Protein AF-A0A7S4FAI7-F1 (afdb_monomer_lite)

Radius of gyration: 34.38 Å; chains: 1; bounding box: 90×103×101 Å

Sequence (778 aa):
MAWSRPTSLMLVHSGLCLRLMHLLFAGSFASSPSSAWGSWNLPSDGSDRTHSSFCEAVKAGSNGIAWLDEPNRLRWEKTRCLQLPLWAKWRGGRARVFHHPCNLAEDPTAVDAVIGQALRWTFEYFLGRPEWALRKTCDPTAPDNLEEADTSSAALVVGGGRRFGSPDWPAAANRSGPSSSRWLLNQTQMLAIEAAPLLLFGVSCADFIGEPGSSGKGRPSRASMHNHFGFRVLAHPTSIIGIREPEAAMKLRRSVMDVNRRNRVRHQPCPTTLLGLLRPEFTSDALRDSAKRVLSLDVSFHPGLTKLGDSVQVVHIMSALADWCTRAYRTGWTIHLTTTEPWLVIQQARATSPFLDYLSHLPKQPFTYEVFQFPSAAKTGEDLLEYYRTRVTVAASTRVHGIMIPFGLQVAVIALVADSELDSFARHGLNGTLGVVRLDSLWRNKNEAGNSTFADRLWGALCSIDQDRGKVLRHIQTVQGTLMRSTANTMAQLRSTIWDKLTTLQVRRELKEQQPNSSRLEAFLNLHMGKTIYVVGSGSTAGYIAPNYFDGELTIGVNQVCNRFSNLTYLLRKDAFSTASFREVLKQCGPSTRHFVSRGARGFINNDNGKYVLAHHRQATNIIVYEHSICSSMYGDRMFHELPPLPDATHIPRLVTTSSTITTAIHLAAIMGAARIILVGHDLFSLDDQDNFPGYHTAATLRTHGHRNETHNRRRYRRWLTRDVVSLDSIHLRSLLKLRYPHLHINSLSPFIGLGLEGHHVERVPSTAVRRTAKSRW

Organism: Chrysotila carterae (NCBI:txid13221)

Secondary structure (DSSP, 8-state):
----------------------------------------PPPS--TTHHHHHHHHHHHTT-----EE-STT-EE----SS----TT---SSSPPEEEEE-S---SS--HHHHHHHHHHHHHHHHHH---EEEE--TTS---HHHHHHHHHH-SEEEEESSSEEPPTT--GGGGGG---TTEES--HHHHHT--SS-EEEEEE--GGGGSSTTS-TTT---HHHHHHSSHHHHTTSTT-EEEESSHHHHHHHHHH--SHHHHTTEEE---GGGGHHHH-GGG---TTT-TT--EEEEE----S---SS-SHHHHHHHHHHHHHHHHHHHHTTPEEEEEE-S-HHHHHHS----HHHHHHHTSSS--S-EEEEE--SSHHHHHHHHHHHHHH-SEEEESSHHHHHHHHHTT-EEEEEE-SHHHHHHHHHHSTTTSEEEETHHHHH-TTT-STHHHHHHHHHHHHHHHHTHHHHHHHHHHHHHHHHHHHHHHHHHHHHHHHHHHHHHHHHHHHHHHS-GGGSGGGGTTTTTT-EEEEE--BGGGGGS-TTTTTTS-EEEETTGGGT----SEEEES---SHHHHHHHHHHS-TT-EEEEESSGGG-SS-HHHHHHHHH-TT-TTEEEEEEE--GGGGSS----SPPPPP-SS---EEE--SSHHHHHHHHHHHTT-SEEEEES--SSEETTBSB-TTS--HHHHHTTS-S-HHHHHHHHHHHHHSHHHHHHHHHHHHHHHHH-TT-EEEEPPSSSSTTGGG--EE----TTHHHHTTS--

pLDDT: mean 72.51, std 22.55, range [23.36, 98.75]

Structure (mmCIF, N/CA/C/O backbone):
data_AF-A0A7S4FAI7-F1
#
_entry.id   AF-A0A7S4FAI7-F1
#
loop_
_atom_site.group_PDB
_atom_site.id
_atom_site.type_symbol
_atom_site.label_atom_id
_atom_site.label_alt_id
_atom_site.label_comp_id
_atom_site.label_asym_id
_atom_site.label_entity_id
_atom_site.label_seq_id
_atom_site.pdbx_PDB_ins_code
_atom_site.Cartn_x
_atom_site.Cartn_y
_atom_site.Cartn_z
_atom_site.occupancy
_atom_site.B_iso_or_equiv
_atom_site.auth_seq_id
_atom_site.auth_comp_id
_atom_site.auth_asym_id
_atom_site.auth_atom_id
_atom_site.pdbx_PDB_model_num
ATOM 1 N N . MET A 1 1 ? 1.108 -69.710 -4.862 1.00 33.22 1 MET A N 1
ATOM 2 C CA . MET A 1 1 ? 1.054 -68.414 -4.152 1.00 33.22 1 MET A CA 1
ATOM 3 C C . MET A 1 1 ? 0.850 -67.327 -5.189 1.00 33.22 1 MET A C 1
ATOM 5 O O . MET A 1 1 ? 1.501 -67.368 -6.222 1.00 33.22 1 MET A O 1
ATOM 9 N N . ALA A 1 2 ? -0.163 -66.497 -4.963 1.00 29.64 2 ALA A N 1
ATOM 10 C CA . ALA A 1 2 ? -0.776 -65.587 -5.924 1.00 29.64 2 ALA A CA 1
ATOM 11 C C . ALA A 1 2 ? 0.191 -64.535 -6.492 1.00 29.64 2 ALA A C 1
ATOM 13 O O . ALA A 1 2 ? 1.153 -64.186 -5.824 1.00 29.64 2 ALA A O 1
ATOM 14 N N . TRP A 1 3 ? -0.118 -64.017 -7.684 1.00 30.00 3 TRP A N 1
ATOM 15 C CA . TRP A 1 3 ? -0.363 -62.590 -7.945 1.00 30.00 3 TRP A CA 1
ATOM 16 C C . TRP A 1 3 ? -1.135 -62.484 -9.273 1.00 30.00 3 TRP A C 1
ATOM 18 O O . TRP A 1 3 ? -0.675 -62.909 -10.331 1.00 30.00 3 TRP A O 1
ATOM 28 N N . SER A 1 4 ? -2.363 -61.983 -9.184 1.00 29.06 4 SER A N 1
ATOM 29 C CA . SER A 1 4 ? -3.354 -61.856 -10.254 1.00 29.06 4 SER A CA 1
ATOM 30 C C . SER A 1 4 ? -3.384 -60.431 -10.827 1.00 29.06 4 SER A C 1
ATOM 32 O O . SER A 1 4 ? -3.368 -59.461 -10.074 1.00 29.06 4 SER A O 1
ATOM 34 N N . ARG A 1 5 ? -3.493 -60.308 -12.159 1.00 32.06 5 ARG A N 1
ATOM 35 C CA . ARG A 1 5 ? -4.075 -59.140 -12.880 1.00 32.06 5 ARG A CA 1
ATOM 36 C C . ARG A 1 5 ? -5.634 -59.191 -12.775 1.00 32.06 5 ARG A C 1
ATOM 38 O O . ARG A 1 5 ? -6.087 -60.149 -12.148 1.00 32.06 5 ARG A O 1
ATOM 45 N N . PRO A 1 6 ? -6.497 -58.373 -13.453 1.00 49.50 6 PRO A N 1
ATOM 46 C CA . PRO A 1 6 ? -6.372 -57.132 -14.268 1.00 49.50 6 PRO A CA 1
ATOM 47 C C . PRO A 1 6 ? -7.527 -56.089 -14.016 1.00 49.50 6 PRO A C 1
ATOM 49 O O . PRO A 1 6 ? -8.256 -56.204 -13.040 1.00 49.50 6 PRO A O 1
ATOM 52 N N . THR A 1 7 ? -7.738 -55.159 -14.978 1.00 28.09 7 THR A N 1
ATOM 53 C CA . THR A 1 7 ? -8.923 -54.308 -15.341 1.00 28.09 7 THR A CA 1
ATOM 54 C C . THR A 1 7 ? -8.862 -52.824 -14.938 1.00 28.09 7 THR A C 1
ATOM 56 O O . THR A 1 7 ? -8.630 -52.478 -13.791 1.00 28.09 7 THR A O 1
ATOM 59 N N . SER A 1 8 ? -8.952 -51.860 -15.867 1.00 24.09 8 SER A N 1
ATOM 60 C CA . SER A 1 8 ? -10.126 -51.531 -16.709 1.00 24.09 8 SER A CA 1
ATOM 61 C C . SER A 1 8 ? -9.670 -50.907 -18.046 1.00 24.09 8 SER A C 1
ATOM 63 O O . SER A 1 8 ? -8.792 -50.053 -18.048 1.00 24.09 8 SER A O 1
ATOM 65 N N . LEU A 1 9 ? -9.998 -51.481 -19.206 1.00 24.33 9 LEU A N 1
ATOM 66 C CA . LEU A 1 9 ? -11.193 -51.290 -20.050 1.00 24.33 9 LEU A CA 1
ATOM 67 C C . LEU A 1 9 ? -11.380 -49.870 -20.624 1.00 24.33 9 LEU A C 1
ATOM 69 O O . LEU A 1 9 ? -11.569 -48.890 -19.913 1.00 24.33 9 LEU A O 1
ATOM 73 N N . MET A 1 10 ? -11.336 -49.825 -21.954 1.00 24.75 10 MET A N 1
ATOM 74 C CA . MET A 1 10 ? -11.432 -48.683 -22.856 1.00 24.75 10 MET A CA 1
ATOM 75 C C . MET A 1 10 ? -12.804 -48.743 -23.546 1.00 24.75 10 MET A C 1
ATOM 77 O O . MET A 1 10 ? -13.162 -49.814 -24.029 1.00 24.75 10 MET A O 1
ATOM 81 N N . LEU A 1 11 ? -13.553 -47.633 -23.626 1.00 23.36 11 LEU A N 1
ATOM 82 C CA . LEU A 1 11 ? -14.638 -47.445 -24.607 1.00 23.36 11 LEU A CA 1
ATOM 83 C C . LEU A 1 11 ? -15.013 -45.954 -24.780 1.00 23.36 11 LEU A C 1
ATOM 85 O O . LEU A 1 11 ? -15.642 -45.336 -23.931 1.00 23.36 11 LEU A O 1
ATOM 89 N N . VAL A 1 12 ? -14.521 -45.402 -25.893 1.00 25.98 12 VAL A N 1
ATOM 90 C CA . VAL A 1 12 ? -15.128 -44.485 -26.884 1.00 25.98 12 VAL A CA 1
ATOM 91 C C . VAL A 1 12 ? -16.394 -43.696 -26.492 1.00 25.98 12 VAL A C 1
ATOM 93 O O . VAL A 1 12 ? -17.447 -44.297 -26.322 1.00 25.98 12 VAL A O 1
ATOM 96 N N . HIS A 1 13 ? -16.344 -42.357 -26.600 1.00 23.56 13 HIS A N 1
ATOM 97 C CA . HIS A 1 13 ? -17.284 -41.592 -27.445 1.00 23.56 13 HIS A CA 1
ATOM 98 C C . HIS A 1 13 ? -16.721 -40.223 -27.871 1.00 23.56 13 HIS A C 1
ATOM 100 O O . HIS A 1 13 ? -16.306 -39.390 -27.071 1.00 23.56 13 HIS A O 1
ATOM 106 N N . SER A 1 14 ? -16.700 -40.050 -29.188 1.00 28.97 14 SER A N 1
ATOM 107 C CA . SER A 1 14 ? -16.484 -38.848 -29.992 1.00 28.97 14 SER A CA 1
ATOM 108 C C . SER A 1 14 ? -17.547 -37.767 -29.770 1.00 28.97 14 SER A C 1
ATOM 110 O O . SER A 1 14 ? -18.705 -38.106 -29.545 1.00 28.97 14 SER A O 1
ATOM 112 N N . GLY A 1 15 ? -17.214 -36.489 -30.004 1.00 25.98 15 GLY A N 1
ATOM 113 C CA . GLY A 1 15 ? -18.238 -35.494 -30.358 1.00 25.98 15 GLY A CA 1
ATOM 114 C C . GLY A 1 15 ? -17.909 -34.031 -30.058 1.00 25.98 15 GLY A C 1
ATOM 115 O O . GLY A 1 15 ? -17.971 -33.604 -28.916 1.00 25.98 15 GLY A O 1
ATOM 116 N N . LEU A 1 16 ? -17.605 -33.285 -31.126 1.00 26.55 16 LEU A N 1
ATOM 117 C CA . LEU A 1 16 ? -17.920 -31.869 -31.385 1.00 26.55 16 LEU A CA 1
ATOM 118 C C . LEU A 1 16 ? -18.066 -30.887 -30.199 1.00 26.55 16 LEU A C 1
ATOM 120 O O . LEU A 1 16 ? -19.083 -30.864 -29.517 1.00 26.55 16 LEU A O 1
ATOM 124 N N . CYS A 1 17 ? -17.166 -29.901 -30.134 1.00 24.33 17 CYS A N 1
ATOM 125 C CA . CYS A 1 17 ? -17.483 -28.570 -29.599 1.00 24.33 17 CYS A CA 1
ATOM 126 C C . CYS A 1 17 ? -16.807 -27.489 -30.456 1.00 24.33 17 CYS A C 1
ATOM 128 O O . CYS A 1 17 ? -15.778 -26.914 -30.111 1.00 24.33 17 CYS A O 1
ATOM 130 N N . LEU A 1 18 ? -17.397 -27.247 -31.626 1.00 26.36 18 LEU A N 1
ATOM 131 C CA . LEU A 1 18 ? -17.159 -26.090 -32.484 1.00 26.36 18 LEU A CA 1
ATOM 132 C C . LEU A 1 18 ? -18.527 -25.692 -33.053 1.00 26.36 18 LEU A C 1
ATOM 134 O O . LEU A 1 18 ? -19.205 -26.541 -33.623 1.00 26.36 18 LEU A O 1
ATOM 138 N N . ARG A 1 19 ? -18.869 -24.401 -32.925 1.00 26.05 19 ARG A N 1
ATOM 139 C CA . ARG A 1 19 ? -20.108 -23.696 -33.343 1.00 26.05 19 ARG A CA 1
ATOM 140 C C . ARG A 1 19 ? -21.208 -23.574 -32.282 1.00 26.05 19 ARG A C 1
ATOM 142 O O . ARG A 1 19 ? -22.053 -24.445 -32.152 1.00 26.05 19 ARG A O 1
ATOM 149 N N . LEU A 1 20 ? -21.237 -22.412 -31.624 1.00 25.42 20 LEU A N 1
ATOM 150 C CA . LEU A 1 20 ? -22.402 -21.509 -31.570 1.00 25.42 20 LEU A CA 1
ATOM 151 C C . LEU A 1 20 ? -22.013 -20.224 -30.812 1.00 25.42 20 LEU A C 1
ATOM 153 O O . LEU A 1 20 ? -22.375 -19.995 -29.664 1.00 25.42 20 LEU A O 1
ATOM 157 N N . MET A 1 21 ? -21.224 -19.380 -31.480 1.00 26.05 21 MET A N 1
ATOM 158 C CA . MET A 1 21 ? -21.263 -17.932 -31.275 1.00 26.05 21 MET A CA 1
ATOM 159 C C . MET A 1 21 ? -21.919 -17.332 -32.520 1.00 26.05 21 MET A C 1
ATOM 161 O O . MET A 1 21 ? -21.579 -17.751 -33.623 1.00 26.05 21 MET A O 1
ATOM 165 N N . HIS A 1 22 ? -22.804 -16.357 -32.302 1.00 27.03 22 HIS A N 1
ATOM 166 C CA . HIS A 1 22 ? -23.763 -15.723 -33.222 1.00 27.03 22 HIS A CA 1
ATOM 167 C C . HIS A 1 22 ? -25.172 -16.324 -33.216 1.00 27.03 22 HIS A C 1
ATOM 169 O O . HIS A 1 22 ? -25.471 -17.236 -33.978 1.00 27.03 22 HIS A O 1
ATOM 175 N N . LEU A 1 23 ? -26.050 -15.729 -32.400 1.00 24.41 23 LEU A N 1
ATOM 176 C CA . LEU A 1 23 ? -27.289 -15.065 -32.836 1.00 24.41 23 LEU A CA 1
ATOM 177 C C . LEU A 1 23 ? -28.016 -14.464 -31.615 1.00 24.41 23 LEU A C 1
ATOM 179 O O . LEU A 1 23 ? -27.966 -15.045 -30.535 1.00 24.41 23 LEU A O 1
ATOM 183 N N . LEU A 1 24 ? -28.728 -13.349 -31.851 1.00 26.39 24 LEU A N 1
ATOM 184 C CA . LEU A 1 24 ? -29.679 -12.635 -30.968 1.00 26.39 24 LEU A CA 1
ATOM 185 C C . LEU A 1 24 ? -29.016 -11.641 -29.976 1.00 26.39 24 LEU A C 1
ATOM 187 O O . LEU A 1 24 ? -28.304 -12.050 -29.074 1.00 26.39 24 LEU A O 1
ATOM 191 N N . PHE A 1 25 ? -29.154 -10.309 -30.050 1.00 25.59 25 PHE A N 1
ATOM 192 C CA . PHE A 1 25 ? -30.204 -9.444 -30.598 1.00 25.59 25 PHE A CA 1
ATOM 193 C C . PHE A 1 25 ? -29.619 -8.098 -31.075 1.00 25.59 25 PHE A C 1
ATOM 195 O O . PHE A 1 25 ? -28.940 -7.404 -30.320 1.00 25.59 25 PHE A O 1
ATOM 202 N N . ALA A 1 26 ? -29.973 -7.697 -32.298 1.00 28.11 26 ALA A N 1
ATOM 203 C CA . ALA A 1 26 ? -30.237 -6.300 -32.623 1.00 28.11 26 ALA A CA 1
ATOM 204 C C . ALA A 1 26 ? -31.742 -6.079 -32.403 1.00 28.11 26 ALA A C 1
ATOM 206 O O . ALA A 1 26 ? -32.552 -6.875 -32.874 1.00 28.11 26 ALA A O 1
ATOM 207 N N . GLY A 1 27 ? -32.108 -5.040 -31.659 1.00 24.62 27 GLY A N 1
ATOM 208 C CA . GLY A 1 27 ? -33.498 -4.707 -31.362 1.00 24.62 27 GLY A CA 1
ATOM 209 C C . GLY A 1 27 ? -33.574 -3.379 -30.623 1.00 24.62 27 GLY A C 1
ATOM 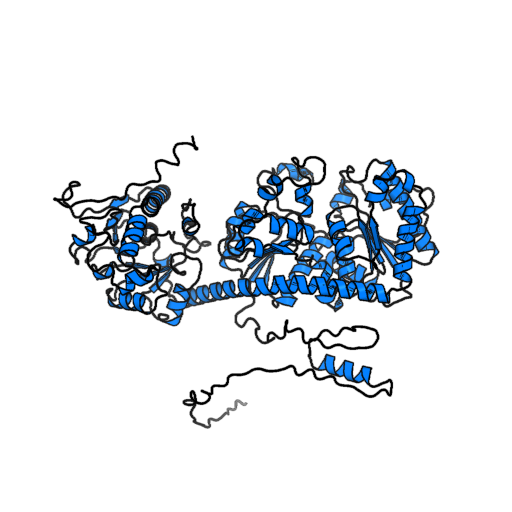210 O O . GLY A 1 27 ? -33.350 -3.314 -29.419 1.00 24.62 27 GLY A O 1
ATOM 211 N N . SER A 1 28 ? -33.829 -2.320 -31.382 1.00 28.44 28 SER A N 1
ATOM 212 C CA . SER A 1 28 ? -34.146 -0.972 -30.918 1.00 28.44 28 SER A CA 1
ATOM 213 C C . SER A 1 28 ? -35.349 -0.977 -29.977 1.00 28.44 28 SER A C 1
ATOM 215 O O . SER A 1 28 ? -36.341 -1.598 -30.324 1.00 28.44 28 SER A O 1
ATOM 217 N N . PHE A 1 29 ? -35.321 -0.206 -28.886 1.00 26.16 29 PHE A N 1
ATOM 218 C CA . PHE A 1 29 ? -36.514 0.482 -28.374 1.00 26.16 29 PHE A CA 1
ATOM 219 C C . PHE A 1 29 ? -36.123 1.708 -27.542 1.00 26.16 29 PHE A C 1
ATOM 221 O O . PHE A 1 29 ? -35.316 1.637 -26.617 1.00 26.16 29 PHE A O 1
ATOM 228 N N . ALA A 1 30 ? -36.712 2.844 -27.909 1.00 30.41 30 ALA A N 1
ATOM 229 C CA . ALA A 1 30 ? -36.842 4.017 -27.063 1.00 30.41 30 ALA A CA 1
ATOM 230 C C . ALA A 1 30 ? -37.952 3.817 -26.010 1.00 30.41 30 ALA A C 1
ATOM 232 O O . ALA A 1 30 ? -38.781 2.920 -26.146 1.00 30.41 30 ALA A O 1
ATOM 233 N N . SER A 1 31 ? -37.994 4.754 -25.053 1.00 28.28 31 SER A N 1
ATOM 234 C CA . SER A 1 31 ? -39.004 5.026 -24.007 1.00 28.28 31 SER A CA 1
ATOM 235 C C . SER A 1 31 ? -38.790 4.415 -22.609 1.00 28.28 31 SER A C 1
ATOM 237 O O . SER A 1 31 ? -38.545 3.228 -22.429 1.00 28.28 31 SER A O 1
ATOM 239 N N . SER A 1 32 ? -38.872 5.297 -21.605 1.00 30.42 32 SER A N 1
ATOM 240 C CA . SER A 1 32 ? -39.171 4.991 -20.195 1.00 30.42 32 SER A CA 1
ATOM 241 C C . SER A 1 32 ? -40.632 4.482 -20.082 1.00 30.42 32 SER A C 1
ATOM 243 O O . SER A 1 32 ? -41.354 4.677 -21.064 1.00 30.42 32 SER A O 1
ATOM 245 N N . PRO A 1 33 ? -41.131 3.869 -18.970 1.00 39.34 33 PRO A N 1
ATOM 246 C CA . PRO A 1 33 ? -41.093 4.430 -17.606 1.00 39.34 33 PRO A CA 1
ATOM 247 C C . PRO A 1 33 ? -41.120 3.425 -16.411 1.00 39.34 33 PRO A C 1
ATOM 249 O O . PRO A 1 33 ? -41.187 2.210 -16.554 1.00 39.34 33 PRO A O 1
ATOM 252 N N . SER A 1 34 ? -41.143 4.016 -15.208 1.00 26.98 34 SER A N 1
ATOM 253 C CA . SER A 1 34 ? -41.849 3.600 -13.974 1.00 26.98 34 SER A CA 1
ATOM 254 C C . SER A 1 34 ? -41.399 2.403 -13.112 1.00 26.98 34 SER A C 1
ATOM 256 O O . SER A 1 34 ? -41.320 1.249 -13.514 1.00 26.98 34 SER A O 1
ATOM 258 N N . SER A 1 35 ? -41.219 2.764 -11.839 1.00 34.41 35 SER A N 1
ATOM 259 C CA . SER A 1 35 ? -41.331 2.022 -10.580 1.00 34.41 35 SER A CA 1
ATOM 260 C C . SER A 1 35 ? -42.176 0.740 -10.557 1.00 34.41 35 SER A C 1
ATOM 262 O O . SER A 1 35 ? -43.376 0.782 -10.814 1.00 34.41 35 SER A O 1
ATOM 264 N N . ALA A 1 36 ? -41.592 -0.336 -10.022 1.00 25.58 36 ALA A N 1
ATOM 265 C CA . ALA A 1 36 ? -42.321 -1.450 -9.418 1.00 25.58 36 ALA A CA 1
ATOM 266 C C . ALA A 1 36 ? -41.847 -1.628 -7.963 1.00 25.58 36 ALA A C 1
ATOM 268 O O . ALA A 1 36 ? -40.789 -2.200 -7.700 1.00 25.58 36 ALA A O 1
ATOM 269 N N . TRP A 1 37 ? -42.619 -1.084 -7.020 1.00 28.64 37 TRP A N 1
ATOM 270 C CA . TRP A 1 37 ? -42.508 -1.377 -5.591 1.00 28.64 37 TRP A CA 1
ATOM 271 C C . TRP A 1 37 ? -43.523 -2.473 -5.268 1.00 28.64 37 TRP A C 1
ATOM 273 O O . TRP A 1 37 ? -44.724 -2.240 -5.353 1.00 28.64 37 TRP A O 1
ATOM 283 N N . GLY A 1 38 ? -43.052 -3.670 -4.922 1.00 26.08 38 GLY A N 1
ATOM 284 C CA . GLY A 1 38 ? -43.905 -4.733 -4.394 1.00 26.08 38 GLY A CA 1
ATOM 285 C C . GLY A 1 38 ? -43.949 -4.665 -2.870 1.00 26.08 38 GLY A C 1
ATOM 286 O O . GLY A 1 38 ? -42.984 -5.050 -2.214 1.00 26.08 38 GLY A O 1
ATOM 287 N N . SER A 1 39 ? -45.051 -4.175 -2.304 1.00 25.83 39 SER A N 1
ATOM 288 C CA . SER A 1 39 ? -45.388 -4.352 -0.889 1.00 25.83 39 SER A CA 1
ATOM 289 C C . SER A 1 39 ? -46.076 -5.703 -0.700 1.00 25.83 39 SER A C 1
ATOM 291 O O . SER A 1 39 ? -47.131 -5.936 -1.285 1.00 25.83 39 SER A O 1
ATOM 293 N N . TRP A 1 40 ? -45.506 -6.578 0.125 1.00 26.75 40 TRP A N 1
ATOM 294 C CA . TRP A 1 40 ? -46.197 -7.772 0.610 1.00 26.75 40 TRP A CA 1
ATOM 295 C C . TRP A 1 40 ? -46.877 -7.431 1.938 1.00 26.75 40 TRP A C 1
ATOM 297 O O . TRP A 1 40 ? -46.194 -7.127 2.915 1.00 26.75 40 TRP A O 1
ATOM 307 N N . ASN A 1 41 ? -48.209 -7.467 1.966 1.00 27.89 41 ASN A N 1
ATOM 308 C CA . ASN A 1 41 ? -48.975 -7.511 3.210 1.00 27.89 41 ASN A CA 1
ATOM 309 C C . ASN A 1 41 ? -49.156 -8.984 3.588 1.00 27.89 41 ASN A C 1
ATOM 311 O O . ASN A 1 41 ? -49.690 -9.755 2.793 1.00 27.89 41 ASN A O 1
ATOM 315 N N . LEU A 1 42 ? -48.708 -9.369 4.783 1.00 30.88 42 LEU A N 1
ATOM 316 C CA . LEU A 1 42 ? -49.073 -10.645 5.403 1.00 30.88 42 LEU A CA 1
ATOM 317 C C . LEU A 1 42 ? -50.204 -10.417 6.420 1.00 30.88 42 LEU A C 1
ATOM 319 O O . LEU A 1 42 ? -50.255 -9.331 7.008 1.00 30.88 42 LEU A O 1
ATOM 323 N N . PRO A 1 43 ? -51.106 -11.398 6.618 1.00 30.19 43 PRO A N 1
ATOM 324 C CA . PRO A 1 43 ? -52.247 -11.263 7.512 1.00 30.19 43 PRO A CA 1
ATOM 325 C C . PRO A 1 43 ? -51.816 -11.257 8.979 1.00 30.19 43 PRO A C 1
ATOM 327 O O . PRO A 1 43 ? -50.791 -11.821 9.361 1.00 30.19 43 PRO A O 1
ATOM 330 N N . SER A 1 44 ? -52.631 -10.599 9.791 1.00 35.75 44 SER A N 1
ATOM 331 C CA . SER A 1 44 ? -52.499 -10.494 11.235 1.00 35.75 44 SER A CA 1
ATOM 332 C C . SER A 1 44 ? -53.118 -11.706 11.940 1.00 35.75 44 SER A C 1
ATOM 334 O O . SER A 1 44 ? -54.259 -11.618 12.384 1.00 35.75 44 SER A O 1
ATOM 336 N N . ASP A 1 45 ? -52.387 -12.812 12.075 1.00 33.59 45 ASP A N 1
ATOM 337 C CA . ASP A 1 45 ? -52.688 -13.857 13.062 1.00 33.59 45 ASP A CA 1
ATOM 338 C C . ASP A 1 45 ? -51.491 -14.785 13.367 1.00 33.59 45 ASP A C 1
ATOM 340 O O . ASP A 1 45 ? -50.696 -15.147 12.506 1.00 33.59 45 ASP A O 1
ATOM 344 N N . GLY A 1 46 ? -51.374 -15.178 14.641 1.00 34.72 46 GLY A N 1
ATOM 345 C CA . GLY A 1 46 ? -50.656 -16.385 15.070 1.00 34.72 46 GLY A CA 1
ATOM 346 C C . GLY A 1 46 ? -49.146 -16.273 15.310 1.00 34.72 46 GLY A C 1
ATOM 347 O O . GLY A 1 46 ? -48.324 -16.575 14.446 1.00 34.72 46 GLY A O 1
ATOM 348 N N . SER A 1 47 ? -48.775 -15.951 16.550 1.00 46.62 47 SER A N 1
ATOM 349 C CA . SER A 1 47 ? -47.447 -16.169 17.132 1.00 46.62 47 SER A CA 1
ATOM 350 C C . SER A 1 47 ? -47.061 -17.655 17.101 1.00 46.62 47 SER A C 1
ATOM 352 O O . SER A 1 47 ? -47.639 -18.425 17.855 1.00 46.62 47 SER A O 1
ATOM 354 N N . ASP A 1 48 ? -46.137 -18.045 16.211 1.00 40.34 48 ASP A N 1
ATOM 355 C CA . ASP A 1 48 ? -45.157 -19.146 16.412 1.00 40.34 48 ASP A CA 1
ATOM 356 C C . ASP A 1 48 ? -44.344 -19.506 15.149 1.00 40.34 48 ASP A C 1
ATOM 358 O O . ASP A 1 48 ? -43.355 -20.234 15.216 1.00 40.34 48 ASP A O 1
ATOM 362 N N . ARG A 1 49 ? -44.668 -18.960 13.968 1.00 34.38 49 ARG A N 1
ATOM 363 C CA . ARG A 1 49 ? -43.938 -19.294 12.719 1.00 34.38 49 ARG A CA 1
ATOM 364 C C . ARG A 1 49 ? -42.678 -18.463 12.441 1.00 34.38 49 ARG A C 1
ATOM 366 O O . ARG A 1 49 ? -41.922 -18.775 11.516 1.00 34.38 49 ARG A O 1
ATOM 373 N N . THR A 1 50 ? -42.402 -17.432 13.237 1.00 42.97 50 THR A N 1
ATOM 374 C CA . THR A 1 50 ? -41.240 -16.544 13.046 1.00 42.97 50 THR A CA 1
ATOM 375 C C . THR A 1 50 ? -39.913 -17.199 13.436 1.00 42.97 50 THR A C 1
ATOM 377 O O . THR A 1 50 ? -38.889 -16.880 12.838 1.00 42.97 50 THR A O 1
ATOM 380 N N . HIS A 1 51 ? -39.917 -18.160 14.365 1.00 38.28 51 HIS A N 1
ATOM 381 C CA . HIS A 1 51 ? -38.689 -18.802 14.850 1.00 38.28 51 HIS A CA 1
ATOM 382 C C . HIS A 1 51 ? -38.183 -19.920 13.916 1.00 38.28 51 HIS A C 1
ATOM 384 O O . HIS A 1 51 ? -36.984 -20.023 13.659 1.00 38.28 51 HIS A O 1
ATOM 390 N N . SER A 1 52 ? -39.089 -20.716 13.335 1.00 33.09 52 SER A N 1
ATOM 391 C CA . SER A 1 52 ? -38.737 -21.804 12.401 1.00 33.09 52 SER A CA 1
ATOM 392 C C . SER A 1 52 ? -38.189 -21.266 11.069 1.00 33.09 52 SER A C 1
ATOM 394 O O . SER A 1 52 ? -37.140 -21.714 10.604 1.00 33.09 52 SER A O 1
ATOM 396 N N . SER A 1 53 ? -38.821 -20.224 10.522 1.00 37.53 53 SER A N 1
ATOM 397 C CA . SER A 1 53 ? -38.400 -19.571 9.272 1.00 37.53 53 SER A CA 1
ATOM 398 C C . SER A 1 53 ? -37.042 -18.856 9.406 1.00 37.53 53 SER A C 1
ATOM 400 O O . SER A 1 53 ? -36.265 -18.777 8.454 1.00 37.53 53 SER A O 1
ATOM 402 N N . PHE A 1 54 ? -36.727 -18.359 10.610 1.00 34.84 54 PHE A N 1
ATOM 403 C CA . PHE A 1 54 ? -35.453 -17.713 10.938 1.00 34.84 54 PHE A CA 1
ATOM 404 C C . PHE A 1 54 ? -34.285 -18.713 10.968 1.00 34.84 54 PHE A C 1
ATOM 406 O O . PHE A 1 54 ? -33.211 -18.431 10.434 1.00 34.84 54 PHE A O 1
ATOM 413 N N . CYS A 1 55 ? -34.492 -19.911 11.523 1.00 34.66 55 CYS A N 1
ATOM 414 C CA . CYS A 1 55 ? -33.456 -20.945 11.588 1.00 34.66 55 CYS A CA 1
ATOM 415 C C . CYS A 1 55 ? -33.142 -21.588 10.223 1.00 34.66 55 CYS A C 1
ATOM 417 O O . CYS A 1 55 ? -31.990 -21.954 9.980 1.00 34.66 55 CYS A O 1
ATOM 419 N N . GLU A 1 56 ? -34.117 -21.705 9.317 1.00 34.78 56 GLU A N 1
ATOM 420 C CA . GLU A 1 56 ? -33.878 -22.251 7.971 1.00 34.78 56 GLU A CA 1
ATOM 421 C C . GLU A 1 56 ? -33.126 -21.275 7.051 1.00 34.78 56 GLU A C 1
ATOM 423 O O . GLU A 1 56 ? -32.226 -21.694 6.321 1.00 34.78 56 GLU A O 1
ATOM 428 N N . ALA A 1 57 ? -33.380 -19.965 7.153 1.00 35.25 57 ALA A N 1
ATOM 429 C CA . ALA A 1 57 ? -32.656 -18.948 6.381 1.00 35.25 57 ALA A CA 1
ATOM 430 C C . ALA A 1 57 ? -31.167 -18.831 6.777 1.00 35.25 57 ALA A C 1
ATOM 432 O O . ALA A 1 57 ? -30.308 -18.597 5.925 1.00 35.25 57 ALA A O 1
ATOM 433 N N . VAL A 1 58 ? -30.835 -19.058 8.055 1.00 37.28 58 VAL A N 1
ATOM 434 C CA . VAL A 1 58 ? -29.441 -19.101 8.541 1.00 37.28 58 VAL A CA 1
ATOM 435 C C . VAL A 1 58 ? -28.721 -20.374 8.070 1.00 37.28 58 VAL A C 1
ATOM 437 O O . VAL A 1 58 ? -27.531 -20.324 7.758 1.00 37.28 58 VAL A O 1
ATOM 440 N N . LYS A 1 59 ? -29.434 -21.502 7.928 1.00 34.28 59 LYS A N 1
ATOM 441 C CA . LYS A 1 59 ? -28.876 -22.746 7.365 1.00 34.28 59 LYS A CA 1
ATOM 442 C C . LYS A 1 59 ? -28.660 -22.684 5.844 1.00 34.28 59 LYS A C 1
ATOM 444 O O . LYS A 1 59 ? -27.789 -23.384 5.338 1.00 34.28 59 LYS A O 1
ATOM 449 N N . ALA A 1 60 ? -29.388 -21.828 5.122 1.00 33.31 60 ALA A N 1
ATOM 450 C CA . ALA A 1 60 ? -29.329 -21.718 3.659 1.00 33.31 60 ALA A CA 1
ATOM 451 C C . ALA A 1 60 ? -28.217 -20.795 3.101 1.00 33.31 60 ALA A C 1
ATOM 453 O O . ALA A 1 60 ? -28.145 -20.576 1.892 1.00 33.31 60 ALA A O 1
ATOM 454 N N . GLY A 1 61 ? -27.324 -20.250 3.938 1.00 29.62 61 GLY A N 1
ATOM 455 C CA . GLY A 1 61 ? -26.147 -19.501 3.467 1.00 29.62 61 GLY A CA 1
ATOM 456 C C . GLY A 1 61 ? -26.435 -18.117 2.865 1.00 29.62 61 GLY A C 1
ATOM 457 O O . GLY A 1 61 ? -25.587 -17.553 2.168 1.00 29.62 61 GLY A O 1
ATOM 458 N N . SER A 1 62 ? -27.605 -17.530 3.127 1.00 32.16 62 SER A N 1
ATOM 459 C CA . SER A 1 62 ? -27.904 -16.150 2.738 1.00 32.16 62 SER A CA 1
ATOM 460 C C . SER A 1 62 ? -27.293 -15.154 3.727 1.00 32.16 62 SER A C 1
ATOM 462 O O . SER A 1 62 ? -27.885 -14.837 4.754 1.00 32.16 62 SER A O 1
ATOM 464 N N . ASN A 1 63 ? -26.115 -14.619 3.396 1.00 32.38 63 ASN A N 1
ATOM 465 C CA . ASN A 1 63 ? -25.521 -13.480 4.102 1.00 32.38 63 ASN A CA 1
ATOM 466 C C . ASN A 1 63 ? -26.290 -12.191 3.764 1.00 32.38 63 ASN A C 1
ATOM 468 O O . ASN A 1 63 ? -25.949 -11.480 2.819 1.00 32.38 63 ASN A O 1
ATOM 472 N N . GLY A 1 64 ? -27.335 -11.898 4.531 1.00 30.81 64 GLY A N 1
ATOM 473 C CA . GLY A 1 64 ? -27.952 -10.577 4.608 1.00 30.81 64 GLY A CA 1
ATOM 474 C C . GLY A 1 64 ? -28.000 -10.124 6.060 1.00 30.81 64 GLY A C 1
ATOM 475 O O . GLY A 1 64 ? -28.140 -10.952 6.956 1.00 30.81 64 GLY A O 1
ATOM 476 N N . ILE A 1 65 ? -27.860 -8.819 6.299 1.00 33.84 65 ILE A N 1
ATOM 477 C CA . ILE A 1 65 ? -28.065 -8.257 7.634 1.00 33.84 65 ILE A CA 1
ATOM 478 C C . ILE A 1 65 ? -29.496 -7.730 7.703 1.00 33.84 65 ILE A C 1
ATOM 480 O O . ILE A 1 65 ? -29.862 -6.845 6.930 1.00 33.84 65 ILE A O 1
ATOM 484 N N . ALA A 1 66 ? -30.297 -8.293 8.603 1.00 30.50 66 ALA A N 1
ATOM 485 C CA . ALA A 1 66 ? -31.640 -7.812 8.894 1.00 30.50 66 ALA A CA 1
ATOM 486 C C . ALA A 1 66 ? -31.586 -6.753 10.003 1.00 30.50 66 ALA A C 1
ATOM 488 O O . ALA A 1 66 ? -30.896 -6.941 11.005 1.00 30.50 66 ALA A O 1
ATOM 489 N N . TRP A 1 67 ? -32.344 -5.669 9.844 1.00 39.31 67 TRP A N 1
ATOM 490 C CA . TRP A 1 67 ? -32.564 -4.680 10.899 1.00 39.31 67 TRP A CA 1
ATOM 491 C C . TRP A 1 67 ? -34.053 -4.330 10.976 1.00 39.31 67 TRP A C 1
ATOM 493 O O . TRP A 1 67 ? -34.793 -4.477 9.999 1.00 39.31 67 TRP A O 1
ATOM 503 N N . LEU A 1 68 ? -34.481 -3.884 12.155 1.00 29.75 68 LEU A N 1
ATOM 504 C CA . LEU A 1 68 ? -35.820 -3.356 12.402 1.00 29.75 68 LEU A CA 1
ATOM 505 C C . LEU A 1 68 ? -35.789 -1.845 12.180 1.00 29.75 68 LEU A C 1
ATOM 507 O O . LEU A 1 68 ? -34.993 -1.161 12.823 1.00 29.75 68 LEU A O 1
ATOM 511 N N . ASP A 1 69 ? -36.646 -1.350 11.294 1.00 32.34 69 ASP A N 1
ATOM 512 C CA . ASP A 1 69 ? -36.899 0.082 11.140 1.00 32.34 69 ASP A CA 1
ATOM 513 C C . ASP A 1 69 ? -38.315 0.336 11.674 1.00 32.34 69 ASP A C 1
ATOM 515 O O . ASP A 1 69 ? -39.282 -0.205 11.133 1.00 32.34 69 ASP A O 1
ATOM 519 N N . GLU A 1 70 ? -38.406 1.100 12.771 1.00 36.16 70 GLU A N 1
ATOM 520 C CA . GLU A 1 70 ? -39.617 1.318 13.590 1.00 36.16 70 GLU A CA 1
ATOM 521 C C . GLU A 1 70 ? -40.212 0.041 14.241 1.00 36.16 70 GLU A C 1
ATOM 523 O O . GLU A 1 70 ? -39.843 -1.080 13.869 1.00 36.16 70 GLU A O 1
ATOM 528 N N . PRO A 1 71 ? -41.056 0.145 15.298 1.00 36.91 71 PRO A N 1
ATOM 529 C CA . PRO A 1 71 ? -41.456 -1.040 16.044 1.00 36.91 71 PRO A CA 1
ATOM 530 C C . PRO A 1 71 ? -42.352 -1.911 15.153 1.00 36.91 71 PRO A C 1
ATOM 532 O O . PRO A 1 71 ? -43.513 -1.592 14.922 1.00 36.91 71 PRO A O 1
ATOM 535 N N . ASN A 1 72 ? -41.785 -3.026 14.678 1.00 33.31 72 ASN A N 1
ATOM 536 C CA . ASN A 1 72 ? -42.426 -4.150 13.977 1.00 33.31 72 ASN A CA 1
ATOM 537 C C . ASN A 1 72 ? -42.397 -4.176 12.434 1.00 33.31 72 ASN A C 1
ATOM 539 O O . ASN A 1 72 ? -43.157 -4.945 11.843 1.00 33.31 72 ASN A O 1
ATOM 543 N N . ARG A 1 73 ? -41.486 -3.465 11.745 1.00 30.92 73 ARG A N 1
ATOM 544 C CA . ARG A 1 73 ? -41.218 -3.721 10.308 1.00 30.92 73 ARG A CA 1
ATOM 545 C C . ARG A 1 73 ? -39.802 -4.243 10.049 1.00 30.92 73 ARG A C 1
ATOM 547 O O . ARG A 1 73 ? -38.805 -3.539 10.181 1.00 30.92 73 ARG A O 1
ATOM 554 N N . LEU A 1 74 ? -39.728 -5.506 9.624 1.00 29.47 74 LEU A N 1
ATOM 555 C CA . LEU A 1 74 ? -38.509 -6.159 9.143 1.00 29.47 74 LEU A CA 1
ATOM 556 C C . LEU A 1 74 ? -38.254 -5.709 7.699 1.00 29.47 74 LEU A C 1
ATOM 558 O O . LEU A 1 74 ? -38.941 -6.146 6.774 1.00 29.47 74 LEU A O 1
ATOM 562 N N . ARG A 1 75 ? -37.289 -4.806 7.494 1.00 31.95 75 ARG A N 1
ATOM 563 C CA . ARG A 1 75 ? -36.932 -4.326 6.154 1.00 31.95 75 ARG A CA 1
ATOM 564 C C . ARG A 1 75 ? -35.687 -5.057 5.662 1.00 31.95 75 ARG A C 1
ATOM 566 O O . ARG A 1 75 ? -34.585 -4.859 6.164 1.00 31.95 75 ARG A O 1
ATOM 573 N N . TRP A 1 76 ? -35.866 -5.894 4.646 1.00 33.44 76 TRP A N 1
ATOM 574 C CA . TRP A 1 76 ? -34.759 -6.468 3.889 1.00 33.44 76 TRP A CA 1
ATOM 575 C C . TRP A 1 76 ? -34.287 -5.459 2.845 1.00 33.44 76 TRP A C 1
ATOM 577 O O . TRP A 1 76 ? -34.767 -5.445 1.712 1.00 33.44 76 TRP A O 1
ATOM 587 N N . GLU A 1 77 ? -33.328 -4.609 3.200 1.00 33.88 77 GLU A N 1
ATOM 588 C CA . GLU A 1 77 ? -32.551 -3.928 2.171 1.00 33.88 77 GLU A CA 1
ATOM 589 C C . GLU A 1 77 ? -31.526 -4.912 1.608 1.00 33.88 77 GLU A C 1
ATOM 591 O O . GLU A 1 77 ? -30.521 -5.230 2.247 1.00 33.88 77 GLU A O 1
ATOM 596 N N . LYS A 1 78 ? -31.743 -5.363 0.365 1.00 31.77 78 LYS A N 1
ATOM 597 C CA . LYS A 1 78 ? -30.634 -5.809 -0.486 1.00 31.77 78 LYS A CA 1
ATOM 598 C C . LYS A 1 78 ? -29.718 -4.605 -0.672 1.00 31.77 78 LYS A C 1
ATOM 600 O O . LYS A 1 78 ? -29.845 -3.858 -1.643 1.00 31.77 78 LYS A O 1
ATOM 605 N N . THR A 1 79 ? -28.795 -4.398 0.258 1.00 34.88 79 THR A N 1
ATOM 606 C CA . THR A 1 79 ? -27.675 -3.499 0.035 1.00 34.88 79 THR A CA 1
ATOM 607 C C . THR A 1 79 ? -27.000 -4.021 -1.228 1.00 34.88 79 THR A C 1
ATOM 609 O O . THR A 1 79 ? -26.461 -5.122 -1.254 1.00 34.88 79 THR A O 1
ATOM 612 N N . ARG A 1 80 ? -27.029 -3.245 -2.316 1.00 31.95 80 ARG A N 1
ATOM 613 C CA . ARG A 1 80 ? -26.262 -3.551 -3.539 1.00 31.95 80 ARG A CA 1
ATOM 614 C C . ARG A 1 80 ? -24.740 -3.566 -3.296 1.00 31.95 80 ARG A C 1
ATOM 616 O O . ARG A 1 80 ? -23.974 -3.769 -4.231 1.00 31.95 80 ARG A O 1
ATOM 623 N N . CYS A 1 81 ? -24.293 -3.399 -2.052 1.00 35.38 81 CYS A N 1
ATOM 624 C CA . CYS A 1 81 ? -22.966 -3.779 -1.606 1.00 35.38 81 CYS A CA 1
ATOM 625 C C . CYS A 1 81 ? -22.955 -5.253 -1.173 1.00 35.38 81 CYS A C 1
ATOM 627 O O . CYS A 1 81 ? -23.526 -5.601 -0.149 1.00 35.38 81 CYS A O 1
ATOM 629 N N . LEU A 1 82 ? -22.182 -6.062 -1.907 1.00 37.81 82 LEU A N 1
ATOM 630 C CA . LEU A 1 82 ? -21.587 -7.332 -1.459 1.00 37.81 82 LEU A CA 1
ATOM 631 C C . LEU A 1 82 ? -22.436 -8.614 -1.575 1.00 37.81 82 LEU A C 1
ATOM 633 O O . LEU A 1 82 ? -22.353 -9.494 -0.730 1.00 37.81 82 LEU A O 1
ATOM 637 N N . GLN A 1 83 ? -23.084 -8.835 -2.720 1.00 31.98 83 GLN A N 1
ATOM 638 C CA . GLN A 1 83 ? -22.970 -10.157 -3.356 1.00 31.98 83 GLN A CA 1
ATOM 639 C C . GLN A 1 83 ? -21.962 -10.056 -4.500 1.00 31.98 83 GLN A C 1
ATOM 641 O O . GLN A 1 83 ? -22.299 -10.087 -5.678 1.00 31.98 83 GLN A O 1
ATOM 646 N N . LEU A 1 84 ? -20.693 -9.866 -4.132 1.00 39.94 84 LEU A N 1
ATOM 647 C CA . LEU A 1 84 ? -19.598 -10.187 -5.037 1.00 39.94 84 LEU A CA 1
ATOM 648 C C . LEU A 1 84 ? -19.286 -11.666 -4.837 1.00 39.94 84 LEU A C 1
ATOM 650 O O . LEU A 1 84 ? -19.205 -12.116 -3.693 1.00 39.94 84 LEU A O 1
ATOM 654 N N . PRO A 1 85 ? -19.144 -12.436 -5.916 1.00 33.56 85 PRO A N 1
ATOM 655 C CA . PRO A 1 85 ? -19.115 -13.875 -5.814 1.00 33.56 85 PRO A CA 1
ATOM 656 C C . PRO A 1 85 ? -17.993 -14.380 -4.904 1.00 33.56 85 PRO A C 1
ATOM 658 O O . PRO A 1 85 ? -16.810 -14.140 -5.154 1.00 33.56 85 PRO A O 1
ATOM 661 N N . LEU A 1 86 ? -18.384 -15.171 -3.902 1.00 36.59 86 LEU A N 1
ATOM 662 C CA . LEU A 1 86 ? -17.522 -16.007 -3.056 1.00 36.59 86 LEU A CA 1
ATOM 663 C C . LEU A 1 86 ? -16.594 -16.943 -3.865 1.00 36.59 86 LEU A C 1
ATOM 665 O O . LEU A 1 86 ? -15.661 -17.520 -3.309 1.00 36.59 86 LEU A O 1
ATOM 669 N N . TRP A 1 87 ? -16.804 -17.079 -5.181 1.00 35.69 87 TRP A N 1
ATOM 670 C CA . TRP A 1 87 ? -15.949 -17.851 -6.083 1.00 35.69 87 TRP A CA 1
ATOM 671 C C . TRP A 1 87 ? -14.741 -17.089 -6.646 1.00 35.69 87 TRP A C 1
ATOM 673 O O . TRP A 1 87 ? -13.864 -17.731 -7.225 1.00 35.69 87 TRP A O 1
ATOM 683 N N . ALA A 1 88 ? -14.590 -15.782 -6.390 1.00 37.28 88 ALA A N 1
ATOM 684 C CA . ALA A 1 88 ? -13.307 -15.091 -6.568 1.00 37.28 88 ALA A CA 1
ATOM 685 C C . ALA A 1 88 ? -12.334 -15.416 -5.413 1.00 37.28 88 ALA A C 1
ATOM 687 O O . ALA A 1 88 ? -11.649 -14.544 -4.879 1.00 37.28 88 ALA A O 1
ATOM 688 N N . LYS A 1 89 ? -12.266 -16.693 -5.011 1.00 41.25 89 LYS A N 1
ATOM 689 C CA . LYS A 1 89 ? -11.081 -17.235 -4.351 1.00 41.25 89 LYS A CA 1
ATOM 690 C C . LYS A 1 89 ? -9.935 -17.004 -5.321 1.00 41.25 89 LYS A C 1
ATOM 692 O O . LYS A 1 89 ? -9.928 -17.608 -6.384 1.00 41.25 89 LYS A O 1
ATOM 697 N N . TRP A 1 90 ? -9.037 -16.092 -4.973 1.00 52.12 90 TRP A N 1
ATOM 698 C CA . TRP A 1 90 ? -7.630 -16.043 -5.355 1.00 52.12 90 TRP A CA 1
ATOM 699 C C . TRP A 1 90 ? -7.164 -17.351 -6.022 1.00 52.12 90 TRP A C 1
ATOM 701 O O . TRP A 1 90 ? -6.741 -18.281 -5.340 1.00 52.12 90 TRP A O 1
ATOM 711 N N . ARG A 1 91 ? -7.320 -17.478 -7.348 1.00 38.62 91 ARG A N 1
ATOM 712 C CA . ARG A 1 91 ? -7.085 -18.746 -8.071 1.00 38.62 91 ARG A CA 1
ATOM 713 C C . ARG A 1 91 ? -5.596 -19.008 -8.359 1.00 38.62 91 ARG A C 1
ATOM 715 O O . ARG A 1 91 ? -5.275 -19.831 -9.202 1.00 38.62 91 ARG A O 1
ATOM 722 N N . GLY A 1 92 ? -4.685 -18.358 -7.638 1.00 44.22 92 GLY A N 1
ATOM 723 C CA . GLY A 1 92 ? -3.240 -18.521 -7.799 1.00 44.22 92 GLY A CA 1
ATOM 724 C C . GLY A 1 92 ? -2.488 -18.026 -6.568 1.00 44.22 92 GLY A C 1
ATOM 725 O O . GLY A 1 92 ? -2.021 -16.895 -6.552 1.00 44.22 92 GLY A O 1
ATOM 726 N N . GLY A 1 93 ? -2.402 -18.859 -5.526 1.00 56.78 93 GLY A N 1
ATOM 727 C CA . GLY A 1 93 ? -1.722 -18.520 -4.266 1.00 56.78 93 GLY A CA 1
ATOM 728 C C . GLY A 1 93 ? -2.451 -17.467 -3.413 1.00 56.78 93 GLY A C 1
ATOM 729 O O . GLY A 1 93 ? -3.279 -16.696 -3.898 1.00 56.78 93 GLY A O 1
ATOM 730 N N . ARG A 1 94 ? -2.178 -17.442 -2.102 1.00 68.75 94 ARG A N 1
ATOM 731 C CA . ARG A 1 94 ? -2.631 -16.345 -1.223 1.00 68.75 94 ARG A CA 1
ATOM 732 C C . ARG A 1 94 ? -1.783 -15.102 -1.539 1.00 68.75 94 ARG A C 1
ATOM 734 O O . ARG A 1 94 ? -0.585 -15.258 -1.755 1.00 68.75 94 ARG A O 1
ATOM 741 N N . ALA A 1 95 ? -2.347 -13.881 -1.567 1.00 77.00 95 ALA A N 1
ATOM 742 C CA . ALA A 1 95 ? -1.492 -12.679 -1.596 1.00 77.00 95 ALA A CA 1
ATOM 743 C C . ALA A 1 95 ? -0.553 -12.750 -0.425 1.00 77.00 95 ALA A C 1
ATOM 745 O O . ALA A 1 95 ? -1.023 -12.871 0.704 1.00 77.00 95 ALA A O 1
ATOM 746 N N . ARG A 1 96 ? 0.711 -12.466 -0.678 1.00 86.44 96 ARG A N 1
ATOM 747 C CA . ARG A 1 96 ? 1.571 -11.985 0.380 1.00 86.44 96 ARG A CA 1
ATOM 748 C C . ARG A 1 96 ? 1.221 -10.529 0.682 1.00 86.44 96 ARG A C 1
ATOM 750 O O . ARG A 1 96 ? 1.292 -9.682 -0.208 1.00 86.44 96 ARG A O 1
ATOM 757 N N . VAL A 1 97 ? 0.794 -10.234 1.905 1.00 87.75 97 VAL A N 1
ATOM 758 C CA . VAL A 1 97 ? 0.614 -8.865 2.406 1.00 87.75 97 VAL A CA 1
ATOM 759 C C . VAL A 1 97 ? 1.655 -8.636 3.481 1.00 87.75 97 VAL A C 1
ATOM 761 O O . VAL A 1 97 ? 1.719 -9.370 4.467 1.00 87.75 97 VAL A O 1
ATOM 764 N N . PHE A 1 98 ? 2.470 -7.608 3.287 1.00 85.81 98 PHE A N 1
ATOM 765 C CA . PHE A 1 98 ? 3.460 -7.226 4.272 1.00 85.81 98 PHE A CA 1
ATOM 766 C C . PHE A 1 98 ? 2.794 -6.319 5.296 1.00 85.81 98 PHE A C 1
ATOM 768 O O . PHE A 1 98 ? 2.207 -5.298 4.936 1.00 85.81 98 PHE A O 1
ATOM 775 N N . HIS A 1 99 ? 2.852 -6.692 6.570 1.00 86.00 99 HIS A N 1
ATOM 776 C CA . HIS A 1 99 ? 2.304 -5.883 7.654 1.00 86.00 99 HIS A CA 1
ATOM 777 C C . HIS A 1 99 ? 3.446 -5.407 8.536 1.00 86.00 99 HIS A C 1
ATOM 779 O O . HIS A 1 99 ? 4.203 -6.206 9.083 1.00 86.00 99 HIS A O 1
ATOM 785 N N . HIS A 1 100 ? 3.542 -4.090 8.679 1.00 78.12 100 HIS A N 1
ATOM 786 C CA . HIS A 1 100 ? 4.379 -3.430 9.665 1.00 78.12 100 HIS A CA 1
ATOM 787 C C . HIS A 1 100 ? 3.485 -3.002 10.846 1.00 78.12 100 HIS A C 1
ATOM 789 O O . HIS A 1 100 ? 2.886 -1.916 10.801 1.00 78.12 100 HIS A O 1
ATOM 795 N N . PRO A 1 101 ? 3.288 -3.875 11.859 1.00 70.88 101 PRO A N 1
ATOM 796 C CA . PRO A 1 101 ? 2.501 -3.524 13.032 1.00 70.88 101 PRO A CA 1
ATOM 797 C C . PRO A 1 101 ? 3.204 -2.438 13.847 1.00 70.88 101 PRO A C 1
ATOM 799 O O . PRO A 1 101 ? 4.384 -2.150 13.656 1.00 70.88 101 PRO A O 1
ATOM 802 N N . CYS A 1 102 ? 2.475 -1.806 14.761 1.00 61.66 102 CYS A N 1
ATOM 803 C CA . CYS A 1 102 ? 3.121 -0.984 15.769 1.00 61.66 102 CYS A CA 1
ATOM 804 C C . CYS A 1 102 ? 3.719 -1.886 16.852 1.00 61.66 102 CYS A C 1
ATOM 806 O O . CYS A 1 102 ? 3.017 -2.750 17.363 1.00 61.66 102 CYS A O 1
ATOM 808 N N . ASN A 1 103 ? 5.014 -1.708 17.112 1.00 56.28 103 ASN A N 1
ATOM 809 C CA . ASN A 1 103 ? 5.806 -2.271 18.208 1.00 56.28 103 ASN A CA 1
ATOM 810 C C . ASN A 1 103 ? 5.260 -3.543 18.928 1.00 56.28 103 ASN A C 1
ATOM 812 O O . ASN A 1 103 ? 4.817 -3.501 20.067 1.00 56.28 103 ASN A O 1
ATOM 816 N N . LEU A 1 104 ? 5.392 -4.713 18.310 1.00 49.28 104 LEU A N 1
ATOM 817 C CA . LEU A 1 104 ? 6.016 -5.882 18.952 1.00 49.28 104 LEU A CA 1
ATOM 818 C C . LEU A 1 104 ? 7.442 -5.517 19.417 1.00 49.28 104 LEU A C 1
ATOM 820 O O . LEU A 1 104 ? 8.429 -5.787 18.724 1.00 49.28 104 LEU A O 1
ATOM 824 N N . ALA A 1 105 ? 7.555 -4.865 20.572 1.00 45.91 105 ALA A N 1
ATOM 825 C CA . ALA A 1 105 ? 8.802 -4.912 21.331 1.00 45.91 105 ALA A CA 1
ATOM 826 C C . ALA A 1 105 ? 9.143 -6.394 21.624 1.00 45.91 105 ALA A C 1
ATOM 828 O O . ALA A 1 105 ? 8.352 -7.284 21.301 1.00 45.91 105 ALA A O 1
ATOM 829 N N . GLU A 1 106 ? 10.264 -6.696 22.287 1.00 45.16 106 GLU A N 1
ATOM 830 C CA . GLU A 1 106 ? 10.405 -8.036 22.899 1.00 45.16 106 GLU A CA 1
ATOM 831 C C . GLU A 1 106 ? 9.189 -8.371 23.789 1.00 45.16 106 GLU A C 1
ATOM 833 O O . GLU A 1 106 ? 8.832 -9.539 23.911 1.00 45.16 106 GLU A O 1
ATOM 838 N N . ASP A 1 107 ? 8.486 -7.327 24.259 1.00 50.75 107 ASP A N 1
ATOM 839 C CA . ASP A 1 107 ? 7.244 -7.391 25.012 1.00 50.75 107 ASP A CA 1
ATOM 840 C C . ASP A 1 107 ? 6.127 -6.403 24.523 1.00 50.75 107 ASP A C 1
ATOM 842 O O . ASP A 1 107 ? 6.025 -5.281 25.036 1.00 50.75 107 ASP A O 1
ATOM 846 N N . PRO A 1 108 ? 5.263 -6.750 23.536 1.00 58.03 108 PRO A N 1
ATOM 847 C CA . PRO A 1 108 ? 4.108 -5.922 23.137 1.00 58.03 108 PRO A CA 1
ATOM 848 C C . PRO A 1 108 ? 3.018 -5.852 24.209 1.00 58.03 108 PRO A C 1
ATOM 850 O O . PRO A 1 108 ? 2.668 -6.869 24.799 1.00 58.03 108 PRO A O 1
ATOM 853 N N . THR A 1 109 ? 2.352 -4.701 24.378 1.00 68.62 109 THR A N 1
ATOM 854 C CA . THR A 1 109 ? 1.148 -4.666 25.232 1.00 68.62 109 THR A CA 1
ATOM 855 C C . THR A 1 109 ? 0.050 -5.573 24.665 1.00 68.62 109 THR A C 1
ATOM 857 O O . THR A 1 109 ? -0.094 -5.700 23.445 1.00 68.62 109 THR A O 1
ATOM 860 N N . ALA A 1 110 ? -0.779 -6.160 25.537 1.00 76.62 110 ALA A N 1
ATOM 861 C CA . ALA A 1 110 ? -1.957 -6.933 25.125 1.00 76.62 110 ALA A CA 1
ATOM 862 C C . ALA A 1 110 ? -2.852 -6.141 24.150 1.00 76.62 110 ALA A C 1
ATOM 864 O O . ALA A 1 110 ? -3.401 -6.681 23.190 1.00 76.62 110 ALA A O 1
ATOM 865 N N . VAL A 1 111 ? -2.944 -4.824 24.362 1.00 79.75 111 VAL A N 1
ATOM 866 C CA . VAL A 1 111 ? -3.677 -3.897 23.499 1.00 79.75 111 VAL A CA 1
ATOM 867 C C . VAL A 1 111 ? -3.063 -3.833 22.098 1.00 79.75 111 VAL A C 1
ATOM 869 O O . VAL A 1 111 ? -3.793 -3.984 21.122 1.00 79.75 111 VAL A O 1
ATOM 872 N N . ASP A 1 112 ? -1.747 -3.650 21.970 1.00 74.88 112 ASP A N 1
ATOM 873 C CA . ASP A 1 112 ? -1.079 -3.556 20.663 1.00 74.88 112 ASP A CA 1
ATOM 874 C C . ASP A 1 112 ? -1.179 -4.873 19.877 1.00 74.88 112 ASP A C 1
ATOM 876 O O . ASP A 1 112 ? -1.434 -4.866 18.665 1.00 74.88 112 ASP A O 1
ATOM 880 N N . ALA A 1 113 ? -1.101 -6.011 20.578 1.00 78.62 113 ALA A N 1
ATOM 881 C CA . ALA A 1 113 ? -1.349 -7.328 19.996 1.00 78.62 113 ALA A CA 1
ATOM 882 C C . ALA A 1 113 ? -2.769 -7.430 19.402 1.00 78.62 113 ALA A C 1
ATOM 884 O O . ALA A 1 113 ? -2.929 -7.827 18.240 1.00 78.62 113 ALA A O 1
ATOM 885 N N . VAL A 1 114 ? -3.792 -6.998 20.153 1.00 86.94 114 VAL A N 1
ATOM 886 C CA . VAL A 1 114 ? -5.190 -6.975 19.691 1.00 86.94 114 VAL A CA 1
ATOM 887 C C . VAL A 1 114 ? -5.374 -6.036 18.501 1.00 86.94 114 VAL A C 1
ATOM 889 O O . VAL A 1 114 ? -6.064 -6.399 17.551 1.00 86.94 114 VAL A O 1
ATOM 892 N N . ILE A 1 115 ? -4.751 -4.855 18.489 1.00 85.56 115 ILE A N 1
ATOM 893 C CA . ILE A 1 115 ? -4.888 -3.922 17.361 1.00 85.56 115 ILE A CA 1
ATOM 894 C C . ILE A 1 115 ? -4.300 -4.532 16.081 1.00 85.56 115 ILE A C 1
ATOM 896 O O . ILE A 1 115 ? -4.953 -4.519 15.031 1.00 85.56 115 ILE A O 1
ATOM 900 N N . GLY A 1 116 ? -3.084 -5.086 16.158 1.00 84.06 116 GLY A N 1
ATOM 901 C CA . GLY A 1 116 ? -2.445 -5.750 15.025 1.00 84.06 116 GLY A CA 1
ATOM 902 C C . GLY A 1 116 ? -3.282 -6.919 14.502 1.00 84.06 116 GLY A C 1
ATOM 903 O O . GLY A 1 116 ? -3.453 -7.065 13.291 1.00 84.06 116 GLY A O 1
ATOM 904 N N . GLN A 1 117 ? -3.862 -7.712 15.405 1.00 88.31 117 GLN A N 1
ATOM 905 C CA . GLN A 1 117 ? -4.725 -8.835 15.049 1.00 88.31 117 GLN A CA 1
ATOM 906 C C . GLN A 1 117 ? -6.074 -8.395 14.460 1.00 88.31 117 GLN A C 1
ATOM 908 O O . GLN A 1 117 ? -6.512 -8.956 13.456 1.00 88.31 117 GLN A O 1
ATOM 913 N N . ALA A 1 118 ? -6.708 -7.360 15.010 1.00 91.88 118 ALA A N 1
ATOM 914 C CA . ALA A 1 118 ? -7.971 -6.820 14.511 1.00 91.88 118 ALA A CA 1
ATOM 915 C C . ALA A 1 118 ? -7.826 -6.232 13.097 1.00 91.88 118 ALA A C 1
ATOM 917 O O . ALA A 1 118 ? -8.712 -6.395 12.252 1.00 91.88 118 ALA A O 1
ATOM 918 N N . LEU A 1 119 ? -6.686 -5.595 12.801 1.00 91.75 119 LEU A N 1
ATOM 919 C CA . LEU A 1 119 ? -6.340 -5.168 11.444 1.00 91.75 119 LEU A CA 1
ATOM 920 C C . LEU A 1 119 ? -6.298 -6.369 10.497 1.00 91.75 119 LEU A C 1
ATOM 922 O O . LEU A 1 119 ? -6.926 -6.331 9.438 1.00 91.75 119 LEU A O 1
ATOM 926 N N . ARG A 1 120 ? -5.614 -7.451 10.887 1.00 91.12 120 ARG A N 1
ATOM 927 C CA . ARG A 1 120 ? -5.549 -8.667 10.069 1.00 91.12 120 ARG A CA 1
ATOM 928 C C . ARG A 1 120 ? -6.926 -9.282 9.848 1.00 91.12 120 ARG A C 1
ATOM 930 O O . ARG A 1 120 ? -7.268 -9.573 8.708 1.00 91.12 120 ARG A O 1
ATOM 937 N N . TRP A 1 121 ? -7.759 -9.376 10.885 1.00 93.62 121 TRP A N 1
ATOM 938 C CA . TRP A 1 121 ? -9.142 -9.845 10.745 1.00 93.62 121 TRP A CA 1
ATOM 939 C C . TRP A 1 121 ? -9.981 -8.962 9.826 1.00 93.62 121 TRP A C 1
ATOM 941 O O . TRP A 1 121 ? -10.792 -9.479 9.066 1.00 93.62 121 TRP A O 1
ATOM 951 N N . THR A 1 122 ? -9.751 -7.647 9.815 1.00 93.38 122 THR A N 1
ATOM 952 C CA . THR A 1 122 ? -10.410 -6.744 8.859 1.00 93.38 122 THR A CA 1
ATOM 953 C C . THR A 1 122 ? -10.048 -7.109 7.419 1.00 93.38 122 THR A C 1
ATOM 955 O O . THR A 1 122 ? -10.918 -7.217 6.557 1.00 93.38 122 THR A O 1
ATOM 958 N N . PHE A 1 123 ? -8.767 -7.346 7.147 1.00 92.31 123 PHE A N 1
ATOM 959 C CA . PHE A 1 123 ? -8.312 -7.800 5.834 1.00 92.31 123 PHE A CA 1
ATOM 960 C C . PHE A 1 123 ? -8.880 -9.168 5.472 1.00 92.31 123 PHE A C 1
ATOM 962 O O . PHE A 1 123 ? -9.387 -9.336 4.368 1.00 92.31 123 PHE A O 1
ATOM 969 N N . GLU A 1 124 ? -8.846 -10.114 6.406 1.00 91.88 124 GLU A N 1
ATOM 970 C CA . GLU A 1 124 ? -9.368 -11.464 6.211 1.00 91.88 124 GLU A CA 1
ATOM 971 C C . GLU A 1 124 ? -10.859 -11.466 5.882 1.00 91.88 124 GLU A C 1
ATOM 973 O O . GLU A 1 124 ? -11.287 -12.178 4.971 1.00 91.88 124 GLU A O 1
ATOM 978 N N . TYR A 1 125 ? -11.625 -10.619 6.569 1.00 93.00 125 TYR A N 1
ATOM 979 C CA . TYR A 1 125 ? -13.055 -10.446 6.357 1.00 93.00 125 TYR A CA 1
ATOM 980 C C . TYR A 1 125 ? -13.368 -9.874 4.966 1.00 93.00 125 TYR A C 1
ATOM 982 O O . TYR A 1 125 ? -14.224 -10.397 4.255 1.00 93.00 125 TYR A O 1
ATOM 990 N N . PHE A 1 126 ? -12.668 -8.815 4.539 1.00 90.25 126 PHE A N 1
ATOM 991 C CA . PHE A 1 126 ? -12.997 -8.105 3.294 1.00 90.25 126 PHE A CA 1
ATOM 992 C C . PHE A 1 126 ? -12.290 -8.626 2.038 1.00 90.25 126 PHE A C 1
ATOM 994 O O . PHE A 1 126 ? -12.817 -8.483 0.932 1.00 90.25 126 PHE A O 1
ATOM 1001 N N . LEU A 1 127 ? -11.086 -9.178 2.178 1.00 87.06 127 LEU A N 1
ATOM 1002 C CA . LEU A 1 127 ? -10.213 -9.560 1.064 1.00 87.06 127 LEU A CA 1
ATOM 1003 C C . LEU A 1 127 ? -9.928 -11.068 1.014 1.00 87.06 127 LEU A C 1
ATOM 1005 O O . LEU A 1 127 ? -9.313 -11.532 0.053 1.00 87.06 127 LEU A O 1
ATOM 1009 N N . GLY A 1 128 ? -10.399 -11.843 1.996 1.00 87.81 128 GLY A N 1
ATOM 1010 C CA . GLY A 1 128 ? -9.999 -13.237 2.196 1.00 87.81 128 GLY A CA 1
ATOM 1011 C C . GLY A 1 128 ? -8.670 -13.332 2.945 1.00 87.81 128 GLY A C 1
ATOM 1012 O O . GLY A 1 128 ? -8.104 -12.317 3.318 1.00 87.81 128 GLY A O 1
ATOM 1013 N N . ARG A 1 129 ? -8.161 -14.546 3.186 1.00 87.62 129 ARG A N 1
ATOM 1014 C CA . ARG A 1 129 ? -6.967 -14.774 4.022 1.00 87.62 129 ARG A CA 1
ATOM 1015 C C . ARG A 1 129 ? -5.658 -14.609 3.230 1.00 87.62 129 ARG A C 1
ATOM 1017 O O . ARG A 1 129 ? -5.286 -15.569 2.544 1.00 87.62 129 ARG A O 1
ATOM 1024 N N . PRO A 1 130 ? -4.957 -13.455 3.296 1.00 88.25 130 PRO A N 1
ATOM 1025 C CA . PRO A 1 130 ? -3.629 -13.346 2.714 1.00 88.25 130 PRO A CA 1
ATOM 1026 C C . PRO A 1 130 ? -2.621 -14.175 3.519 1.00 88.25 130 PRO A C 1
ATOM 1028 O O . PRO A 1 130 ? -2.861 -14.578 4.656 1.00 88.25 130 PRO A O 1
ATOM 1031 N N . GLU A 1 131 ? -1.471 -14.418 2.916 1.00 88.88 131 GLU A N 1
ATOM 1032 C CA . GLU A 1 131 ? -0.256 -14.785 3.621 1.00 88.88 131 GLU A CA 1
ATOM 1033 C C . GLU A 1 131 ? 0.352 -13.518 4.234 1.00 88.88 131 GLU A C 1
ATOM 1035 O O . GLU A 1 131 ? 0.733 -12.583 3.528 1.00 88.88 131 GLU A O 1
ATOM 1040 N N . TRP A 1 132 ? 0.406 -13.461 5.562 1.00 87.25 132 TRP A N 1
ATOM 1041 C CA . TRP A 1 132 ? 0.963 -12.318 6.274 1.00 87.25 132 TRP A CA 1
ATOM 1042 C C . TRP A 1 132 ? 2.481 -12.445 6.387 1.00 87.25 132 TRP A C 1
ATOM 1044 O O . TRP A 1 132 ? 2.981 -13.340 7.063 1.00 87.25 132 TRP A O 1
ATOM 1054 N N . ALA A 1 133 ? 3.213 -11.509 5.786 1.00 85.25 133 ALA A N 1
ATOM 1055 C CA . ALA A 1 133 ? 4.623 -11.301 6.094 1.00 85.25 133 ALA A CA 1
ATOM 1056 C C . ALA A 1 133 ? 4.715 -10.325 7.276 1.00 85.25 133 ALA A C 1
ATOM 1058 O O . ALA A 1 133 ? 4.582 -9.111 7.107 1.00 85.25 133 ALA A O 1
ATOM 1059 N N . LEU A 1 134 ? 4.859 -10.880 8.482 1.00 80.25 134 LEU A N 1
ATOM 1060 C CA . LEU A 1 134 ? 4.975 -10.121 9.727 1.00 80.25 134 LEU A CA 1
ATOM 1061 C C . LEU A 1 134 ? 6.442 -9.803 10.020 1.00 80.25 134 LEU A C 1
ATOM 1063 O O . LEU A 1 134 ? 7.314 -10.652 9.840 1.00 80.25 134 LEU A O 1
ATOM 1067 N N . ARG A 1 135 ? 6.712 -8.599 10.525 1.00 69.44 135 ARG A N 1
ATOM 1068 C CA . ARG A 1 135 ? 8.036 -8.224 11.034 1.00 69.44 135 ARG A CA 1
ATOM 1069 C C . ARG A 1 135 ? 8.041 -8.157 12.552 1.00 69.44 135 ARG A C 1
ATOM 1071 O O . ARG A 1 135 ? 7.088 -7.661 13.149 1.00 69.44 135 ARG A O 1
ATOM 1078 N N . LYS A 1 136 ? 9.148 -8.609 13.149 1.00 58.06 136 LYS A N 1
ATOM 1079 C CA . LYS A 1 136 ? 9.519 -8.217 14.508 1.00 58.06 136 LYS A CA 1
ATOM 1080 C C . LYS A 1 136 ? 9.824 -6.725 14.464 1.00 58.06 136 LYS A C 1
ATOM 1082 O O . LYS A 1 136 ? 10.654 -6.277 13.685 1.00 58.06 136 LYS A O 1
ATOM 1087 N N . THR A 1 137 ? 9.065 -5.948 15.210 1.00 55.19 137 THR A N 1
ATOM 1088 C CA . THR A 1 137 ? 9.058 -4.477 15.129 1.00 55.19 137 THR A CA 1
ATOM 1089 C C . THR A 1 137 ? 10.036 -3.812 16.088 1.00 55.19 137 THR A C 1
ATOM 1091 O O . THR A 1 137 ? 10.075 -2.588 16.125 1.00 55.19 137 THR A O 1
ATOM 1094 N N . CYS A 1 138 ? 10.786 -4.590 16.870 1.00 53.88 138 CYS A N 1
ATOM 1095 C CA . CYS A 1 138 ? 11.912 -4.102 17.660 1.00 53.88 138 CYS A CA 1
ATOM 1096 C C . CYS A 1 138 ? 13.153 -3.807 16.798 1.00 53.88 138 CYS A C 1
ATOM 1098 O O . CYS A 1 138 ? 13.993 -3.009 17.212 1.00 53.88 138 CYS A O 1
ATOM 1100 N N . ASP A 1 139 ? 13.234 -4.370 15.588 1.00 55.59 139 ASP A N 1
ATOM 1101 C CA . ASP A 1 139 ? 14.356 -4.154 14.675 1.00 55.59 139 ASP A CA 1
ATOM 1102 C C . ASP A 1 139 ? 14.085 -2.977 13.720 1.00 55.59 139 ASP A C 1
ATOM 1104 O O . ASP A 1 139 ? 12.990 -2.878 13.146 1.00 55.59 139 ASP A O 1
ATOM 1108 N N . PRO A 1 140 ? 15.071 -2.089 13.480 1.00 62.03 140 PRO A N 1
ATOM 1109 C CA . PRO A 1 140 ? 15.000 -1.122 12.394 1.00 62.03 140 PRO A CA 1
ATOM 1110 C C . PRO A 1 140 ? 14.708 -1.813 11.059 1.00 62.03 140 PRO A C 1
ATOM 1112 O O . PRO A 1 140 ? 15.270 -2.862 10.737 1.00 62.03 140 PRO A O 1
ATOM 1115 N N . THR A 1 141 ? 13.849 -1.210 10.237 1.00 65.00 141 THR A N 1
ATOM 1116 C CA . THR A 1 141 ? 13.513 -1.801 8.937 1.00 65.00 141 THR A CA 1
ATOM 1117 C C . THR A 1 141 ? 14.716 -1.732 7.984 1.00 65.00 141 THR A C 1
ATOM 1119 O O . THR A 1 141 ? 15.011 -0.669 7.447 1.00 65.00 141 THR A O 1
ATOM 1122 N N . ALA A 1 142 ? 15.417 -2.847 7.751 1.00 67.75 142 ALA A N 1
ATOM 1123 C CA . ALA A 1 142 ? 16.515 -2.894 6.775 1.00 67.75 142 ALA A CA 1
ATOM 1124 C C . ALA A 1 142 ? 16.033 -2.613 5.328 1.00 67.75 142 ALA A C 1
ATOM 1126 O O . ALA A 1 142 ? 14.890 -2.952 5.005 1.00 67.75 142 ALA A O 1
ATOM 1127 N N . PRO A 1 143 ? 16.877 -2.034 4.447 1.00 65.19 143 PRO A N 1
ATOM 1128 C CA . PRO A 1 143 ? 16.538 -1.778 3.041 1.00 65.19 143 PRO A CA 1
ATOM 1129 C C . PRO A 1 143 ? 16.017 -3.013 2.290 1.00 65.19 143 PRO A C 1
ATOM 1131 O O . PRO A 1 143 ? 14.958 -2.938 1.670 1.00 65.19 143 PRO A O 1
ATOM 1134 N N . ASP A 1 144 ? 16.671 -4.164 2.452 1.00 65.38 144 ASP A N 1
ATOM 1135 C CA . ASP A 1 144 ? 16.298 -5.433 1.804 1.00 65.38 144 ASP A CA 1
ATOM 1136 C C . ASP A 1 144 ? 14.862 -5.860 2.141 1.00 65.38 144 ASP A C 1
ATOM 1138 O O . ASP A 1 144 ? 14.138 -6.419 1.320 1.00 65.38 144 ASP A O 1
ATOM 1142 N N . ASN A 1 145 ? 14.401 -5.536 3.351 1.00 69.50 145 ASN A N 1
ATOM 1143 C CA . ASN A 1 145 ? 13.051 -5.855 3.806 1.00 69.50 145 ASN A CA 1
ATOM 1144 C C . ASN A 1 145 ? 11.991 -5.025 3.074 1.00 69.50 145 ASN A C 1
ATOM 1146 O O . ASN A 1 145 ? 10.877 -5.495 2.837 1.00 69.50 145 ASN A O 1
ATOM 1150 N N . LEU A 1 146 ? 12.324 -3.774 2.752 1.00 70.19 146 LEU A N 1
ATOM 1151 C CA . LEU A 1 146 ? 11.449 -2.875 2.006 1.00 70.19 146 LEU A CA 1
ATOM 1152 C C . LEU A 1 146 ? 11.430 -3.248 0.538 1.00 70.19 146 LEU A C 1
ATOM 1154 O O . LEU A 1 146 ? 10.358 -3.234 -0.060 1.00 70.19 146 LEU A O 1
ATOM 1158 N N . GLU A 1 147 ? 12.572 -3.641 -0.020 1.00 70.06 147 GLU A N 1
ATOM 1159 C CA . GLU A 1 147 ? 12.607 -4.170 -1.374 1.00 70.06 147 GLU A CA 1
ATOM 1160 C C . GLU A 1 147 ? 11.805 -5.467 -1.481 1.00 70.06 147 GLU A C 1
ATOM 1162 O O . GLU A 1 147 ? 11.003 -5.614 -2.402 1.00 70.06 147 GLU A O 1
ATOM 1167 N N . GLU A 1 148 ? 11.938 -6.389 -0.529 1.00 72.81 148 GLU A N 1
ATOM 1168 C CA . GLU A 1 148 ? 11.133 -7.610 -0.487 1.00 72.81 148 GLU A CA 1
ATOM 1169 C C . GLU A 1 148 ? 9.631 -7.281 -0.441 1.00 72.81 148 GLU A C 1
ATOM 1171 O O . GLU A 1 148 ? 8.838 -7.851 -1.204 1.00 72.81 148 GLU A O 1
ATOM 1176 N N . ALA A 1 149 ? 9.224 -6.340 0.418 1.00 74.44 149 ALA A N 1
ATOM 1177 C CA . ALA A 1 149 ? 7.843 -5.873 0.494 1.00 74.44 149 ALA A CA 1
ATOM 1178 C C . ALA A 1 149 ? 7.385 -5.255 -0.841 1.00 74.44 149 ALA A C 1
ATOM 1180 O O . ALA A 1 149 ? 6.297 -5.561 -1.331 1.00 74.44 149 ALA A O 1
ATOM 1181 N N . ASP A 1 150 ? 8.230 -4.441 -1.469 1.00 74.25 150 ASP A N 1
ATOM 1182 C CA . ASP A 1 150 ? 7.925 -3.741 -2.713 1.00 74.25 150 ASP A CA 1
ATOM 1183 C C . ASP A 1 150 ? 7.816 -4.682 -3.929 1.00 74.25 150 ASP A C 1
ATOM 1185 O O . ASP A 1 150 ? 6.956 -4.527 -4.812 1.00 74.25 150 ASP A O 1
ATOM 1189 N N . THR A 1 151 ? 8.678 -5.697 -3.968 1.00 72.00 151 THR A N 1
ATOM 1190 C CA . THR A 1 151 ? 8.846 -6.607 -5.107 1.00 72.00 151 THR A CA 1
ATOM 1191 C C . THR A 1 151 ? 7.953 -7.836 -5.039 1.00 72.00 151 THR A C 1
ATOM 1193 O O . THR A 1 151 ? 7.502 -8.280 -6.095 1.00 72.00 151 THR A O 1
ATOM 1196 N N . SER A 1 152 ? 7.668 -8.362 -3.843 1.00 75.25 152 SER A N 1
ATOM 1197 C CA . SER A 1 152 ? 6.975 -9.647 -3.663 1.00 75.25 152 SER A CA 1
ATOM 1198 C C . SER A 1 152 ? 5.590 -9.540 -3.022 1.00 75.25 152 SER A C 1
ATOM 1200 O O . SER A 1 152 ? 4.806 -10.485 -3.123 1.00 75.25 152 SER A O 1
ATOM 1202 N N . SER A 1 153 ? 5.259 -8.409 -2.386 1.00 84.44 153 SER A N 1
ATOM 1203 C CA . SER A 1 153 ? 3.980 -8.257 -1.684 1.00 84.44 153 SER A CA 1
ATOM 1204 C C . SER A 1 153 ? 2.936 -7.505 -2.508 1.00 84.44 153 SER A C 1
ATOM 1206 O O . SER A 1 153 ? 3.216 -6.587 -3.283 1.00 84.44 153 SER A O 1
ATOM 1208 N N . ALA A 1 154 ? 1.683 -7.908 -2.321 1.00 84.88 154 ALA A N 1
ATOM 1209 C CA . ALA A 1 154 ? 0.514 -7.316 -2.956 1.00 84.88 154 ALA A CA 1
ATOM 1210 C C . ALA A 1 154 ? 0.144 -5.949 -2.361 1.00 84.88 154 ALA A C 1
ATOM 1212 O O . ALA A 1 154 ? -0.507 -5.141 -3.021 1.00 84.88 154 ALA A O 1
ATOM 1213 N N . ALA A 1 155 ? 0.558 -5.704 -1.118 1.00 87.56 155 ALA A N 1
ATOM 1214 C CA . ALA A 1 155 ? 0.496 -4.423 -0.429 1.00 87.56 155 ALA A CA 1
ATOM 1215 C C . ALA A 1 155 ? 1.490 -4.407 0.736 1.00 87.56 155 ALA A C 1
ATOM 1217 O O . ALA A 1 155 ? 1.763 -5.453 1.334 1.00 87.56 155 ALA A O 1
ATOM 1218 N N . LEU A 1 156 ? 1.951 -3.205 1.081 1.00 87.12 156 LEU A N 1
ATOM 1219 C CA . LEU A 1 156 ? 2.511 -2.900 2.387 1.00 87.12 156 LEU A CA 1
ATOM 1220 C C . LEU A 1 156 ? 1.445 -2.198 3.224 1.00 87.12 156 LEU A C 1
ATOM 1222 O O . LEU A 1 156 ? 0.930 -1.143 2.852 1.00 87.12 156 LEU A O 1
ATOM 1226 N N . VAL A 1 157 ? 1.147 -2.762 4.385 1.00 87.25 157 VAL A N 1
ATOM 1227 C CA . VAL A 1 157 ? 0.226 -2.188 5.356 1.00 87.25 157 VAL A CA 1
ATOM 1228 C C . VAL A 1 157 ? 1.023 -1.732 6.561 1.00 87.25 157 VAL A C 1
ATOM 1230 O O . VAL A 1 157 ? 1.668 -2.534 7.231 1.00 87.25 157 VAL A O 1
ATOM 1233 N N . VAL A 1 158 ? 0.949 -0.444 6.856 1.00 81.06 158 VAL A N 1
ATOM 1234 C CA . VAL A 1 158 ? 1.467 0.146 8.084 1.00 81.06 158 VAL A CA 1
ATOM 1235 C C . VAL A 1 158 ? 0.272 0.539 8.932 1.00 81.06 158 VAL A C 1
ATOM 1237 O O . VAL A 1 158 ? -0.584 1.318 8.515 1.00 81.06 158 VAL A O 1
ATOM 1240 N N . GLY A 1 159 ? 0.164 -0.027 10.123 1.00 76.56 159 GLY A N 1
ATOM 1241 C CA . GLY A 1 159 ? -1.022 0.206 10.928 1.00 76.56 159 GLY A CA 1
ATOM 1242 C C . GLY A 1 159 ? -0.995 -0.525 12.249 1.00 76.56 159 GLY A C 1
ATOM 1243 O O . GLY A 1 159 ? -0.213 -1.450 12.461 1.00 76.56 159 GLY A O 1
ATOM 1244 N N . GLY A 1 160 ? -1.885 -0.086 13.128 1.00 63.84 160 GLY A N 1
ATOM 1245 C CA . GLY A 1 160 ? -2.072 -0.663 14.448 1.00 63.84 160 GLY A CA 1
ATOM 1246 C C . GLY A 1 160 ? -1.315 0.014 15.591 1.00 63.84 160 GLY A C 1
ATOM 1247 O O . GLY A 1 160 ? -1.050 -0.633 16.591 1.00 63.84 160 GLY A O 1
ATOM 1248 N N . GLY A 1 161 ? -0.990 1.305 15.461 1.00 61.38 161 GLY A N 1
ATOM 1249 C CA . GLY A 1 161 ? -0.476 2.125 16.564 1.00 61.38 161 GLY A CA 1
ATOM 1250 C C . GLY A 1 161 ? -0.418 3.616 16.244 1.00 61.38 161 GLY A C 1
ATOM 1251 O O . GLY A 1 161 ? -1.203 4.088 15.417 1.00 61.38 161 GLY A O 1
ATOM 1252 N N . ARG A 1 162 ? 0.423 4.376 16.965 1.00 55.09 162 ARG A N 1
ATOM 1253 C CA . ARG A 1 162 ? 0.207 5.823 17.163 1.00 55.09 162 ARG A CA 1
ATOM 1254 C C . ARG A 1 162 ? 1.197 6.754 16.451 1.00 55.09 162 ARG A C 1
ATOM 1256 O O . ARG A 1 162 ? 0.768 7.831 16.051 1.00 55.09 162 ARG A O 1
ATOM 1263 N N . ARG A 1 163 ? 2.486 6.409 16.284 1.00 55.22 163 ARG A N 1
ATOM 1264 C CA . ARG A 1 163 ? 3.499 7.355 15.741 1.00 55.22 163 ARG A CA 1
ATOM 1265 C C . ARG A 1 163 ? 4.562 6.704 14.854 1.00 55.22 163 ARG A C 1
ATOM 1267 O O . ARG A 1 163 ? 4.875 5.539 15.026 1.00 55.22 163 ARG A O 1
ATOM 1274 N N . PHE A 1 164 ? 5.179 7.473 13.959 1.00 53.00 164 PHE A N 1
ATOM 1275 C CA . PHE A 1 164 ? 6.411 7.090 13.249 1.00 53.00 164 PHE A CA 1
ATOM 1276 C C . PHE A 1 164 ? 7.644 7.600 14.012 1.00 53.00 164 PHE A C 1
ATOM 1278 O O . PHE A 1 164 ? 7.561 8.642 14.661 1.00 53.00 164 PHE A O 1
ATOM 1285 N N . GLY A 1 165 ? 8.772 6.888 13.960 1.00 44.62 165 GLY A N 1
ATOM 1286 C CA . GLY A 1 165 ? 10.047 7.381 14.501 1.00 44.62 165 GLY A CA 1
ATOM 1287 C C . GLY A 1 165 ? 10.621 8.561 13.696 1.00 44.62 165 GLY A C 1
ATOM 1288 O O . GLY A 1 165 ? 10.450 8.619 12.477 1.00 44.62 165 GLY A O 1
ATOM 1289 N N . SER A 1 166 ? 11.302 9.501 14.366 1.00 41.25 166 SER A N 1
ATOM 1290 C CA . SER A 1 166 ? 12.046 10.593 13.709 1.00 41.25 166 SER A CA 1
ATOM 1291 C C . SER A 1 166 ? 13.436 10.115 13.247 1.00 41.25 166 SER A C 1
ATOM 1293 O O . SER A 1 166 ? 14.054 9.345 13.986 1.00 41.25 166 SER A O 1
ATOM 1295 N N . PRO A 1 167 ? 13.954 10.563 12.080 1.00 38.66 167 PRO A N 1
ATOM 1296 C CA . PRO A 1 167 ? 15.308 10.234 11.614 1.00 38.66 167 PRO A CA 1
ATOM 1297 C C . PRO A 1 167 ? 16.432 10.765 12.519 1.00 38.66 167 PRO A C 1
ATOM 1299 O O . PRO A 1 167 ? 17.464 10.115 12.634 1.00 38.66 167 PRO A O 1
ATOM 1302 N N . ASP A 1 168 ? 16.224 11.915 13.171 1.00 38.06 168 ASP A N 1
ATOM 1303 C CA . ASP A 1 168 ? 17.266 12.650 13.913 1.00 38.06 168 ASP A CA 1
ATOM 1304 C C . ASP A 1 168 ? 17.329 12.285 15.406 1.00 38.06 168 ASP A C 1
ATOM 1306 O O . ASP A 1 168 ? 18.016 12.938 16.192 1.00 38.06 168 ASP A O 1
ATOM 1310 N N . TRP A 1 169 ? 16.577 11.273 15.841 1.00 39.09 169 TRP A N 1
ATOM 1311 C CA . TRP A 1 169 ? 16.500 10.924 17.255 1.00 39.09 169 TRP A CA 1
ATOM 1312 C C . TRP A 1 169 ? 17.603 9.918 17.621 1.00 39.09 169 TRP A C 1
ATOM 1314 O O . TRP A 1 169 ? 17.569 8.783 17.139 1.00 39.09 169 TRP A O 1
ATOM 1324 N N . PRO A 1 170 ? 18.592 10.287 18.459 1.00 31.59 170 PRO A N 1
ATOM 1325 C CA . PRO A 1 170 ? 19.742 9.435 18.712 1.00 31.59 170 PRO A CA 1
ATOM 1326 C C . PRO A 1 170 ? 19.338 8.179 19.489 1.00 31.59 170 PRO A C 1
ATOM 1328 O O . PRO A 1 170 ? 18.535 8.228 20.425 1.00 31.59 170 PRO A O 1
ATOM 1331 N N . ALA A 1 171 ? 20.009 7.067 19.175 1.00 35.53 171 ALA A N 1
ATOM 1332 C CA . ALA A 1 171 ? 19.985 5.815 19.938 1.00 35.53 171 ALA A CA 1
ATOM 1333 C C . ALA A 1 171 ? 20.251 6.006 21.454 1.00 35.53 171 ALA A C 1
ATOM 1335 O O . ALA A 1 171 ? 19.950 5.130 22.257 1.00 35.53 171 ALA A O 1
ATOM 1336 N N . ALA A 1 172 ? 20.759 7.172 21.876 1.00 30.77 172 ALA A N 1
ATOM 1337 C CA . ALA A 1 172 ? 20.970 7.554 23.272 1.00 30.77 172 ALA A CA 1
ATOM 1338 C C . ALA A 1 172 ? 19.679 7.767 24.097 1.00 30.77 172 ALA A C 1
ATOM 1340 O O . ALA A 1 172 ? 19.743 7.743 25.327 1.00 30.77 172 ALA A O 1
ATOM 1341 N N . ALA A 1 173 ? 18.503 7.913 23.470 1.00 33.03 173 ALA A N 1
ATOM 1342 C CA . ALA A 1 173 ? 17.220 7.916 24.186 1.00 33.03 173 ALA A CA 1
ATOM 1343 C C . ALA A 1 173 ? 16.757 6.514 24.642 1.00 33.03 173 ALA A C 1
ATOM 1345 O O . ALA A 1 173 ? 15.709 6.384 25.273 1.00 33.03 173 ALA A O 1
ATOM 1346 N N . ASN A 1 174 ? 17.560 5.473 24.390 1.00 34.81 174 ASN A N 1
ATOM 1347 C CA . ASN A 1 174 ? 17.333 4.104 24.861 1.00 34.81 174 ASN A CA 1
ATOM 1348 C C . ASN A 1 174 ? 17.419 3.923 26.385 1.00 34.81 174 ASN A C 1
ATOM 1350 O O . ASN A 1 174 ? 17.162 2.824 26.865 1.00 34.81 174 ASN A O 1
ATOM 1354 N N . ARG A 1 175 ? 17.719 4.964 27.177 1.00 32.41 175 ARG A N 1
ATOM 1355 C CA . ARG A 1 175 ? 17.692 4.842 28.648 1.00 32.41 175 ARG A CA 1
ATOM 1356 C C . ARG A 1 175 ? 16.275 4.690 29.224 1.00 32.41 175 ARG A C 1
ATOM 1358 O O . ARG A 1 175 ? 16.151 4.279 30.368 1.00 32.41 175 ARG A O 1
ATOM 1365 N N . SER A 1 176 ? 15.228 4.981 28.444 1.00 35.78 176 SER A N 1
ATOM 1366 C CA . SER A 1 176 ? 13.813 4.846 28.851 1.00 35.78 176 SER A CA 1
ATOM 1367 C C . SER A 1 176 ? 13.058 3.725 28.120 1.00 35.78 176 SER A C 1
ATOM 1369 O O . SER A 1 176 ? 11.842 3.623 28.256 1.00 35.78 176 SER A O 1
ATOM 1371 N N . GLY A 1 177 ? 13.760 2.912 27.320 1.00 35.00 177 GLY A N 1
ATOM 1372 C CA . GLY A 1 177 ? 13.154 1.930 26.419 1.00 35.00 177 GLY A CA 1
ATOM 1373 C C . GLY A 1 177 ? 12.381 2.564 25.243 1.00 35.00 177 GLY A C 1
ATOM 1374 O O . GLY A 1 177 ? 11.913 3.705 25.323 1.00 35.00 177 GLY A O 1
ATOM 1375 N N . PRO A 1 178 ? 12.241 1.866 24.102 1.00 36.06 178 PRO A N 1
ATOM 1376 C CA . PRO A 1 178 ? 11.422 2.343 22.993 1.00 36.06 178 PRO A CA 1
ATOM 1377 C C . PRO A 1 178 ? 9.958 2.421 23.444 1.00 36.06 178 PRO A C 1
ATOM 1379 O O . PRO A 1 178 ? 9.348 1.403 23.760 1.00 36.06 178 PRO A O 1
ATOM 1382 N N . SER A 1 179 ? 9.362 3.619 23.475 1.00 40.22 179 SER A N 1
ATOM 1383 C CA . SER A 1 179 ? 7.938 3.758 23.812 1.00 40.22 179 SER A CA 1
ATOM 1384 C C . SER A 1 179 ? 7.090 2.857 22.898 1.00 40.22 179 SER A C 1
ATOM 1386 O O . SER A 1 179 ? 7.189 2.961 21.671 1.00 40.22 179 SER A O 1
ATOM 1388 N N . SER A 1 180 ? 6.239 2.023 23.491 1.00 44.62 180 SER A N 1
ATOM 1389 C CA . SER A 1 180 ? 5.480 0.902 22.904 1.00 44.62 180 SER A CA 1
ATOM 1390 C C . SER A 1 180 ? 4.511 1.228 21.753 1.00 44.62 180 SER A C 1
ATOM 1392 O O . SER A 1 180 ? 3.867 0.334 21.233 1.00 44.62 180 SER A O 1
ATOM 1394 N N . SER A 1 181 ? 4.408 2.479 21.294 1.00 48.72 181 SER A N 1
ATOM 1395 C CA . SER A 1 181 ? 3.393 2.909 20.314 1.00 48.72 181 SER A CA 1
ATOM 1396 C C . SER A 1 181 ? 3.953 3.554 19.035 1.00 48.72 181 SER A C 1
ATOM 1398 O O . SER A 1 181 ? 3.238 4.306 18.357 1.00 48.72 181 SER A O 1
ATOM 1400 N N . ARG A 1 182 ? 5.216 3.259 18.674 1.00 58.03 182 ARG A N 1
ATOM 1401 C CA . ARG A 1 182 ? 5.888 3.817 17.482 1.00 58.03 182 ARG A CA 1
ATOM 1402 C C . ARG A 1 182 ? 6.268 2.769 16.423 1.00 58.03 182 ARG A C 1
ATOM 1404 O O . ARG A 1 182 ? 6.639 1.651 16.758 1.00 58.03 182 ARG A O 1
ATOM 1411 N N . TRP A 1 183 ? 6.205 3.139 15.143 1.00 59.53 183 TRP A N 1
ATOM 1412 C CA . TRP A 1 183 ? 6.731 2.373 14.007 1.00 59.53 183 TRP A CA 1
ATOM 1413 C C . TRP A 1 183 ? 8.217 2.693 13.783 1.00 59.53 183 TRP A C 1
ATOM 1415 O O . TRP A 1 183 ? 8.576 3.866 13.642 1.00 59.53 183 TRP A O 1
ATOM 1425 N N . LEU A 1 184 ? 9.063 1.661 13.675 1.00 59.28 184 LEU A N 1
ATOM 1426 C CA . LEU A 1 184 ? 10.487 1.758 13.303 1.00 59.28 184 LEU A CA 1
ATOM 1427 C C . LEU A 1 184 ? 10.679 1.811 11.774 1.00 59.28 184 LEU A C 1
ATOM 1429 O O . LEU A 1 184 ? 11.540 1.145 11.190 1.00 59.28 184 LEU A O 1
ATOM 1433 N N . LEU A 1 185 ? 9.837 2.612 11.125 1.00 60.16 185 LEU A N 1
ATOM 1434 C CA . LEU A 1 185 ? 9.866 2.882 9.697 1.00 60.16 185 LEU A CA 1
ATOM 1435 C C . LEU A 1 185 ? 9.987 4.393 9.507 1.00 60.16 185 LEU A C 1
ATOM 1437 O O . LEU A 1 185 ? 9.101 5.144 9.920 1.00 60.16 185 LEU A O 1
ATOM 1441 N N . ASN A 1 186 ? 11.088 4.851 8.915 1.00 61.50 186 ASN A N 1
ATOM 1442 C CA . ASN A 1 186 ? 11.319 6.275 8.692 1.00 61.50 186 ASN A CA 1
ATOM 1443 C C . ASN A 1 186 ? 10.774 6.746 7.330 1.00 61.50 186 ASN A C 1
ATOM 1445 O O . ASN A 1 186 ? 10.333 5.971 6.478 1.00 61.50 186 ASN A O 1
ATOM 1449 N N . GLN A 1 187 ? 10.787 8.062 7.124 1.00 59.88 187 GLN A N 1
ATOM 1450 C CA . GLN A 1 187 ? 10.233 8.687 5.925 1.00 59.88 187 GLN A CA 1
ATOM 1451 C C . GLN A 1 187 ? 10.931 8.255 4.628 1.00 59.88 187 GLN A C 1
ATOM 1453 O O . GLN A 1 187 ? 10.254 8.013 3.629 1.00 59.88 187 GLN A O 1
ATOM 1458 N N . THR A 1 188 ? 12.262 8.177 4.635 1.00 62.47 188 THR A N 1
ATOM 1459 C CA . THR A 1 188 ? 13.067 7.790 3.467 1.00 62.47 188 THR A CA 1
ATOM 1460 C C . THR A 1 188 ? 12.748 6.360 3.051 1.00 62.47 188 THR A C 1
ATOM 1462 O O . THR A 1 188 ? 12.513 6.093 1.878 1.00 62.47 188 THR A O 1
ATOM 1465 N N . GLN A 1 189 ? 12.627 5.468 4.030 1.00 68.00 189 GLN A N 1
ATOM 1466 C CA . GLN A 1 189 ? 12.292 4.061 3.841 1.00 68.00 189 GLN A CA 1
ATOM 1467 C C . GLN A 1 189 ? 10.923 3.845 3.185 1.00 68.00 189 GLN A C 1
ATOM 1469 O O . GLN A 1 189 ? 10.796 3.025 2.284 1.00 68.00 189 GLN A O 1
ATOM 1474 N N . MET A 1 190 ? 9.895 4.606 3.566 1.00 66.06 190 MET A N 1
ATOM 1475 C CA . MET A 1 190 ? 8.594 4.500 2.889 1.00 66.06 190 MET A CA 1
ATOM 1476 C C . MET A 1 190 ? 8.605 5.051 1.465 1.00 66.06 190 MET A C 1
ATOM 1478 O O . MET A 1 190 ? 7.848 4.578 0.626 1.00 66.06 190 MET A O 1
ATOM 1482 N N . LEU A 1 191 ? 9.398 6.095 1.207 1.00 64.25 191 LEU A N 1
ATOM 1483 C CA . LEU A 1 191 ? 9.517 6.678 -0.129 1.00 64.25 191 LEU A CA 1
ATOM 1484 C C . LEU A 1 191 ? 10.352 5.804 -1.072 1.00 64.25 191 LEU A C 1
ATOM 1486 O O . LEU A 1 191 ? 10.224 5.968 -2.280 1.00 64.25 191 LEU A O 1
ATOM 1490 N N . ALA A 1 192 ? 11.162 4.890 -0.531 1.00 64.81 192 ALA A N 1
ATOM 1491 C CA . ALA A 1 192 ? 11.882 3.876 -1.298 1.00 64.81 192 ALA A CA 1
ATOM 1492 C C . ALA A 1 192 ? 10.964 2.761 -1.833 1.00 64.81 192 ALA A C 1
ATOM 1494 O O . ALA A 1 192 ? 11.365 1.995 -2.703 1.00 64.81 192 ALA A O 1
ATOM 1495 N N . ILE A 1 193 ? 9.728 2.667 -1.335 1.00 70.25 193 ILE A N 1
ATOM 1496 C CA . ILE A 1 193 ? 8.713 1.771 -1.887 1.00 70.25 193 ILE A CA 1
ATOM 1497 C C . ILE A 1 193 ? 8.178 2.433 -3.153 1.00 70.25 193 ILE A C 1
ATOM 1499 O O . ILE A 1 193 ? 7.667 3.551 -3.107 1.00 70.25 193 ILE A O 1
ATOM 1503 N N . GLU A 1 194 ? 8.322 1.759 -4.289 1.00 64.88 194 GLU A N 1
ATOM 1504 C CA . GLU A 1 194 ? 7.972 2.321 -5.595 1.00 64.88 194 GLU A CA 1
ATOM 1505 C C . GLU A 1 194 ? 6.728 1.664 -6.199 1.00 64.88 194 GLU A C 1
ATOM 1507 O O . GLU A 1 194 ? 5.949 2.301 -6.914 1.00 64.88 194 GLU A O 1
ATOM 1512 N N . ALA A 1 195 ? 6.542 0.371 -5.944 1.00 67.88 195 ALA A N 1
ATOM 1513 C CA . ALA A 1 195 ? 5.647 -0.492 -6.692 1.00 67.88 195 ALA A CA 1
ATOM 1514 C C . ALA A 1 195 ? 4.535 -1.127 -5.847 1.00 67.88 195 ALA A C 1
ATOM 1516 O O . ALA A 1 195 ? 3.496 -1.478 -6.410 1.00 67.88 195 ALA A O 1
ATOM 1517 N N . ALA A 1 196 ? 4.728 -1.390 -4.556 1.00 78.31 196 ALA A N 1
ATOM 1518 C CA . ALA A 1 196 ? 3.706 -1.964 -3.688 1.00 78.31 196 ALA A CA 1
ATOM 1519 C C . ALA A 1 196 ? 2.734 -0.876 -3.201 1.00 78.31 196 ALA A C 1
ATOM 1521 O O . ALA A 1 196 ? 3.159 0.197 -2.777 1.00 78.31 196 ALA A O 1
ATOM 1522 N N . PRO A 1 197 ? 1.414 -1.125 -3.230 1.00 84.06 197 PRO A N 1
ATOM 1523 C CA . PRO A 1 197 ? 0.440 -0.247 -2.594 1.00 84.06 197 PRO A CA 1
ATOM 1524 C C . PRO A 1 197 ? 0.764 -0.042 -1.111 1.00 84.06 197 PRO A C 1
ATOM 1526 O O . PRO A 1 197 ? 0.848 -1.015 -0.364 1.00 84.06 197 PRO A O 1
ATOM 1529 N N . LEU A 1 198 ? 0.921 1.217 -0.695 1.00 84.94 198 LEU A N 1
ATOM 1530 C CA . LEU A 1 198 ? 1.200 1.597 0.691 1.00 84.94 198 LEU A CA 1
ATOM 1531 C C . LEU A 1 198 ? -0.091 2.014 1.402 1.00 84.94 198 LEU A C 1
ATOM 1533 O O . LEU A 1 198 ? -0.692 3.036 1.068 1.00 84.94 198 LEU A O 1
ATOM 1537 N N . LEU A 1 199 ? -0.506 1.260 2.413 1.00 86.44 199 LEU A N 1
ATOM 1538 C CA . LEU A 1 199 ? -1.691 1.563 3.207 1.00 86.44 199 LEU A CA 1
ATOM 1539 C C . LEU A 1 199 ? -1.307 1.986 4.620 1.00 86.44 199 LEU A C 1
ATOM 1541 O O . LEU A 1 199 ? -0.750 1.189 5.367 1.00 86.44 199 LEU A O 1
ATOM 1545 N N . LEU A 1 200 ? -1.697 3.197 5.014 1.00 84.12 200 LEU A N 1
ATOM 1546 C CA . LEU A 1 200 ? -1.743 3.588 6.422 1.00 84.12 200 LEU A CA 1
ATOM 1547 C C . LEU A 1 200 ? -3.127 3.243 6.969 1.00 84.12 200 LEU A C 1
ATOM 1549 O O . LEU A 1 200 ? -4.113 3.813 6.503 1.00 84.12 200 LEU A O 1
ATOM 1553 N N . PHE A 1 201 ? -3.231 2.308 7.912 1.00 86.31 201 PHE A N 1
ATOM 1554 C CA . PHE A 1 201 ? -4.526 1.769 8.336 1.00 86.31 201 PHE A CA 1
ATOM 1555 C C . PHE A 1 201 ? -4.880 2.128 9.780 1.00 86.31 201 PHE A C 1
ATOM 1557 O O . PHE A 1 201 ? -4.259 1.634 10.723 1.00 86.31 201 PHE A O 1
ATOM 1564 N N . GLY A 1 202 ? -5.916 2.959 9.941 1.00 79.88 202 GLY A N 1
ATOM 1565 C CA . GLY A 1 202 ? -6.493 3.305 11.242 1.00 79.88 202 GLY A CA 1
ATOM 1566 C C . GLY A 1 202 ? -5.535 4.077 12.148 1.00 79.88 202 GLY A C 1
ATOM 1567 O O . GLY A 1 202 ? -5.480 3.809 13.346 1.00 79.88 202 GLY A O 1
ATOM 1568 N N . VAL A 1 203 ? -4.753 4.999 11.581 1.00 78.56 203 VAL A N 1
ATOM 1569 C CA . VAL A 1 203 ? -3.710 5.738 12.310 1.00 78.56 203 VAL A CA 1
ATOM 1570 C C . VAL A 1 203 ? -4.272 6.990 12.993 1.00 78.56 203 VAL A C 1
ATOM 1572 O O . VAL A 1 203 ? -5.190 7.622 12.466 1.00 78.56 203 VAL A O 1
ATOM 1575 N N . SER A 1 204 ? -3.724 7.340 14.163 1.00 74.94 204 SER A N 1
ATOM 1576 C CA . SER A 1 204 ? -4.069 8.574 14.890 1.00 74.94 204 SER A CA 1
ATOM 1577 C C . SER A 1 204 ? -3.403 9.797 14.276 1.00 74.94 204 SER A C 1
ATOM 1579 O O . SER A 1 204 ? -2.239 9.729 13.880 1.00 74.94 204 SER A O 1
ATOM 1581 N N . CYS A 1 205 ? -4.093 10.939 14.283 1.00 65.06 205 CYS A N 1
ATOM 1582 C CA . CYS A 1 205 ? -3.482 12.242 14.003 1.00 65.06 205 CYS A CA 1
ATOM 1583 C C . CYS A 1 205 ? -3.354 13.180 15.222 1.00 65.06 205 CYS A C 1
ATOM 1585 O O . CYS A 1 205 ? -2.907 14.319 15.061 1.00 65.06 205 CYS A O 1
ATOM 1587 N N . ALA A 1 206 ? -3.750 12.760 16.425 1.00 55.31 206 ALA A N 1
ATOM 1588 C CA . ALA A 1 206 ? -3.829 13.666 17.576 1.00 55.31 206 ALA A CA 1
ATOM 1589 C C . ALA A 1 206 ? -2.462 14.096 18.137 1.00 55.31 206 ALA A C 1
ATOM 1591 O O . ALA A 1 206 ? -2.311 15.226 18.598 1.00 55.31 206 ALA A O 1
ATOM 1592 N N . ASP A 1 207 ? -1.445 13.243 18.042 1.00 46.88 207 ASP A N 1
ATOM 1593 C CA . ASP A 1 207 ? -0.110 13.529 18.580 1.00 46.88 207 ASP A CA 1
ATOM 1594 C C . ASP A 1 207 ? 0.688 14.566 17.763 1.00 46.88 207 ASP A C 1
ATOM 1596 O O . ASP A 1 207 ? 1.639 15.153 18.271 1.00 46.88 207 ASP A O 1
ATOM 1600 N N . PHE A 1 208 ? 0.265 14.892 16.536 1.00 46.06 208 PHE A N 1
ATOM 1601 C CA . PHE A 1 208 ? 0.899 15.931 15.702 1.00 46.06 208 PHE A CA 1
ATOM 1602 C C . PHE A 1 208 ? 0.567 17.369 16.153 1.00 46.06 208 PHE A C 1
ATOM 1604 O O . PHE A 1 208 ? 1.000 18.349 15.539 1.00 46.06 208 PHE A O 1
ATOM 1611 N N . ILE A 1 209 ? -0.248 17.506 17.204 1.00 36.41 209 ILE A N 1
ATOM 1612 C CA . ILE A 1 209 ? -0.816 18.773 17.677 1.00 36.41 209 ILE A CA 1
ATOM 1613 C C . ILE A 1 209 ? -0.014 19.380 18.850 1.00 36.41 209 ILE A C 1
ATOM 1615 O O . ILE A 1 209 ? -0.286 20.519 19.222 1.00 36.41 209 ILE A O 1
ATOM 1619 N N . GLY A 1 210 ? 1.010 18.700 19.387 1.00 33.81 210 GLY A N 1
ATOM 1620 C CA . GLY A 1 210 ? 1.666 19.121 20.639 1.00 33.81 210 GLY A CA 1
ATOM 1621 C C . GLY A 1 210 ? 3.192 19.019 20.733 1.00 33.81 210 GLY A C 1
ATOM 1622 O O . GLY A 1 210 ? 3.710 19.144 21.837 1.00 33.81 210 GLY A O 1
ATOM 1623 N N . GLU A 1 211 ? 3.926 18.787 19.641 1.00 35.94 211 GLU A N 1
ATOM 1624 C CA . GLU A 1 211 ? 5.401 18.801 19.676 1.00 35.94 211 GLU A CA 1
ATOM 1625 C C . GLU A 1 211 ? 5.982 20.236 19.700 1.00 35.94 211 GLU A C 1
ATOM 1627 O O . GLU A 1 211 ? 5.274 21.189 19.337 1.00 35.94 211 GLU A O 1
ATOM 1632 N N . PRO A 1 212 ? 7.241 20.429 20.158 1.00 31.70 212 PRO A N 1
ATOM 1633 C CA . PRO A 1 212 ? 7.846 21.750 20.341 1.00 31.70 212 PRO A CA 1
ATOM 1634 C C . PRO A 1 212 ? 7.782 22.560 19.041 1.00 31.70 212 PRO A C 1
ATOM 1636 O O . PRO A 1 212 ? 8.343 22.177 18.018 1.00 31.70 212 PRO A O 1
ATOM 1639 N N . GLY A 1 213 ? 7.022 23.656 19.074 1.00 36.78 213 GLY A N 1
ATOM 1640 C CA . GLY A 1 213 ? 6.589 24.413 17.894 1.00 36.78 213 GLY A CA 1
ATOM 1641 C C . GLY A 1 213 ? 5.069 24.597 17.809 1.00 36.78 213 GLY A C 1
ATOM 1642 O O . GLY A 1 213 ? 4.587 25.439 17.049 1.00 36.78 213 GLY A O 1
ATOM 1643 N N . SER A 1 214 ? 4.289 23.868 18.616 1.00 35.06 214 SER A N 1
ATOM 1644 C CA . SER A 1 214 ? 2.882 24.195 18.848 1.00 35.06 214 SER A CA 1
ATOM 1645 C C . SER A 1 214 ? 2.809 25.420 19.767 1.00 35.06 214 SER A C 1
ATOM 1647 O O . SER A 1 214 ? 3.216 25.368 20.927 1.00 35.06 214 SER A O 1
ATOM 1649 N N . SER A 1 215 ? 2.311 26.551 19.259 1.00 30.81 215 SER A N 1
ATOM 1650 C CA . SER A 1 215 ? 1.812 27.623 20.127 1.00 30.81 215 SER A CA 1
ATOM 1651 C C . SER A 1 215 ? 0.853 26.975 21.127 1.00 30.81 215 SER A C 1
ATOM 1653 O O . SER A 1 215 ? -0.048 26.279 20.657 1.00 30.81 215 SER A O 1
ATOM 1655 N N . GLY A 1 216 ? 1.058 27.162 22.438 1.00 32.41 216 GLY A N 1
ATOM 1656 C CA . GLY A 1 216 ? 0.418 26.465 23.576 1.00 32.41 216 GLY A CA 1
ATOM 1657 C C . GLY A 1 216 ? -1.115 26.543 23.703 1.00 32.41 216 GLY A C 1
ATOM 1658 O O . GLY A 1 216 ? -1.661 26.626 24.794 1.00 32.41 216 GLY A O 1
ATOM 1659 N N . LYS A 1 217 ? -1.830 26.523 22.582 1.00 35.31 217 LYS A N 1
ATOM 1660 C CA . LYS A 1 217 ? -3.275 26.529 22.405 1.00 35.31 217 LYS A CA 1
ATOM 1661 C C . LYS A 1 217 ? -3.668 25.484 21.357 1.00 35.31 217 LYS A C 1
ATOM 1663 O O . LYS A 1 217 ? -4.281 25.847 20.361 1.00 35.31 217 LYS A O 1
ATOM 1668 N N . GLY A 1 218 ? -3.275 24.217 21.531 1.00 37.56 218 GLY A N 1
ATOM 1669 C CA . GLY A 1 218 ? -3.911 23.023 20.931 1.00 37.56 218 GLY A CA 1
ATOM 1670 C C . GLY A 1 218 ? -4.284 23.045 19.436 1.00 37.56 218 GLY A C 1
ATOM 1671 O O . GLY A 1 218 ? -5.148 22.282 19.006 1.00 37.56 218 GLY A O 1
ATOM 1672 N N . ARG A 1 219 ? -3.695 23.926 18.623 1.00 35.88 219 ARG A N 1
ATOM 1673 C CA . ARG A 1 219 ? -3.970 24.064 17.194 1.00 35.88 219 ARG A CA 1
ATOM 1674 C C . ARG A 1 219 ? -2.668 23.769 16.464 1.00 35.88 219 ARG A C 1
ATOM 1676 O O . ARG A 1 219 ? -1.712 24.526 16.625 1.00 35.88 219 ARG A O 1
ATOM 1683 N N . PRO A 1 220 ? -2.613 22.710 15.641 1.00 39.94 220 PRO A N 1
ATOM 1684 C CA . PRO A 1 220 ? -1.422 22.447 14.855 1.00 39.94 220 PRO A CA 1
ATOM 1685 C C . PRO A 1 220 ? -1.223 23.605 13.879 1.00 39.94 220 PRO A C 1
ATOM 1687 O O . PRO A 1 220 ? -2.163 24.005 13.178 1.00 39.94 220 PRO A O 1
ATOM 1690 N N . SER A 1 221 ? -0.005 24.141 13.823 1.00 40.22 221 SER A N 1
ATOM 1691 C CA . SER A 1 221 ? 0.359 25.092 12.780 1.00 40.22 221 SER A CA 1
ATOM 1692 C C . SER A 1 221 ? 0.232 24.406 11.416 1.00 40.22 221 SER A C 1
ATOM 1694 O O . SER A 1 221 ? 0.433 23.195 11.271 1.00 40.22 221 SER A O 1
ATOM 1696 N N . ARG A 1 222 ? -0.110 25.182 10.383 1.00 43.12 222 ARG A N 1
ATOM 1697 C CA . ARG A 1 222 ? -0.152 24.692 8.995 1.00 43.12 222 ARG A CA 1
ATOM 1698 C C . ARG A 1 222 ? 1.193 24.053 8.602 1.00 43.12 222 ARG A C 1
ATOM 1700 O O . ARG A 1 222 ? 1.198 23.054 7.896 1.00 43.12 222 ARG A O 1
ATOM 1707 N N . ALA A 1 223 ? 2.297 24.581 9.138 1.00 38.84 223 ALA A N 1
ATOM 1708 C CA . ALA A 1 223 ? 3.657 24.079 8.959 1.00 38.84 223 ALA A CA 1
ATOM 1709 C C . ALA A 1 223 ? 3.905 22.710 9.624 1.00 38.84 223 ALA A C 1
ATOM 1711 O O . ALA A 1 223 ? 4.502 21.846 8.989 1.00 38.84 223 ALA A O 1
ATOM 1712 N N . SER A 1 224 ? 3.394 22.463 10.840 1.00 43.66 224 SER A N 1
ATOM 1713 C CA . SER A 1 224 ? 3.526 21.155 11.509 1.00 43.66 224 SER A CA 1
ATOM 1714 C C . SER A 1 224 ? 2.833 20.042 10.710 1.00 43.66 224 SER A C 1
ATOM 1716 O O . SER A 1 224 ? 3.449 19.019 10.416 1.00 43.66 224 SER A O 1
ATOM 1718 N N . MET A 1 225 ? 1.606 20.291 10.226 1.00 47.09 225 MET A N 1
ATOM 1719 C CA . MET A 1 225 ? 0.884 19.345 9.358 1.00 47.09 225 MET A CA 1
ATOM 1720 C C . MET A 1 225 ? 1.545 19.152 7.982 1.00 47.09 225 MET A C 1
ATOM 1722 O O . MET A 1 225 ? 1.392 18.088 7.389 1.00 47.09 225 MET A O 1
ATOM 1726 N N . HIS A 1 226 ? 2.246 20.163 7.451 1.00 46.72 226 HIS A N 1
ATOM 1727 C CA . HIS A 1 226 ? 2.949 20.077 6.164 1.00 46.72 226 HIS A CA 1
ATOM 1728 C C . HIS A 1 226 ? 4.294 19.341 6.257 1.00 46.72 226 HIS A C 1
ATOM 1730 O O . HIS A 1 226 ? 4.644 18.618 5.322 1.00 46.72 226 HIS A O 1
ATOM 1736 N N . ASN A 1 227 ? 5.024 19.502 7.364 1.00 42.88 227 ASN A N 1
ATOM 1737 C CA . ASN A 1 227 ? 6.340 18.892 7.562 1.00 42.88 227 ASN A CA 1
ATOM 1738 C C . ASN A 1 227 ? 6.255 17.462 8.114 1.00 42.88 227 ASN A C 1
ATOM 1740 O O . ASN A 1 227 ? 7.075 16.623 7.744 1.00 42.88 227 ASN A O 1
ATOM 1744 N N . HIS A 1 228 ? 5.230 17.141 8.909 1.00 52.34 228 HIS A N 1
ATOM 1745 C CA . HIS A 1 228 ? 5.067 15.809 9.481 1.00 52.34 228 HIS A CA 1
ATOM 1746 C C . HIS A 1 228 ? 4.167 14.932 8.602 1.00 52.34 228 HIS A C 1
ATOM 1748 O O . HIS A 1 228 ? 2.940 14.932 8.686 1.00 52.34 228 HIS A O 1
ATOM 1754 N N . PHE A 1 229 ? 4.829 14.114 7.782 1.00 52.28 229 PHE A N 1
ATOM 1755 C CA . PHE A 1 229 ? 4.382 12.768 7.421 1.00 52.28 229 PHE A CA 1
ATOM 1756 C C . PHE A 1 229 ? 3.252 12.621 6.374 1.00 52.28 229 PHE A C 1
ATOM 1758 O O . PHE A 1 229 ? 3.465 12.002 5.326 1.00 52.28 229 PHE A O 1
ATOM 1765 N N . GLY A 1 230 ? 2.072 13.214 6.588 1.00 51.50 230 GLY A N 1
ATOM 1766 C CA . GLY A 1 230 ? 0.876 12.952 5.771 1.00 51.50 230 GLY A CA 1
ATOM 1767 C C . GLY A 1 230 ? 1.028 13.340 4.295 1.00 51.50 230 GLY A C 1
ATOM 1768 O O . GLY A 1 230 ? 0.628 12.597 3.404 1.00 51.50 230 GLY A O 1
ATOM 1769 N N . PHE A 1 231 ? 1.676 14.469 4.001 1.00 52.84 231 PHE A N 1
ATOM 1770 C CA . PHE A 1 231 ? 1.779 14.981 2.629 1.00 52.84 231 PHE A CA 1
ATOM 1771 C C . PHE A 1 231 ? 2.764 14.237 1.727 1.00 52.84 231 PHE A C 1
ATOM 1773 O O . PHE A 1 231 ? 2.587 14.252 0.508 1.00 52.84 231 PHE A O 1
ATOM 1780 N N . ARG A 1 232 ? 3.795 13.591 2.289 1.00 54.28 232 ARG A N 1
ATOM 1781 C CA . ARG A 1 232 ? 4.782 12.860 1.477 1.00 54.28 232 ARG A CA 1
ATOM 1782 C C . ARG A 1 232 ? 4.389 11.407 1.243 1.00 54.28 232 ARG A C 1
ATOM 1784 O O . ARG A 1 232 ? 4.601 10.934 0.135 1.00 54.28 232 ARG A O 1
ATOM 1791 N N . VAL A 1 233 ? 3.696 10.746 2.177 1.00 60.81 233 VAL A N 1
ATOM 1792 C CA . VAL A 1 233 ? 3.014 9.473 1.860 1.00 60.81 233 VAL A CA 1
ATOM 1793 C C . VAL A 1 233 ? 1.966 9.692 0.767 1.00 60.81 233 VAL A C 1
ATOM 1795 O O . VAL A 1 233 ? 1.843 8.876 -0.140 1.00 60.81 233 VAL A O 1
ATOM 1798 N N . LEU A 1 234 ? 1.281 10.841 0.757 1.00 62.66 234 LEU A N 1
ATOM 1799 C CA . LEU A 1 234 ? 0.404 11.227 -0.356 1.00 62.66 234 LEU A CA 1
ATOM 1800 C C . LEU A 1 234 ? 1.132 11.449 -1.689 1.00 62.66 234 LEU A C 1
ATOM 1802 O O . LEU A 1 234 ? 0.474 11.470 -2.729 1.00 62.66 234 LEU A O 1
ATOM 1806 N N . ALA A 1 235 ? 2.458 11.622 -1.687 1.00 61.31 235 ALA A N 1
ATOM 1807 C CA . ALA A 1 235 ? 3.245 11.646 -2.916 1.00 61.31 235 ALA A CA 1
ATOM 1808 C C . ALA A 1 235 ? 3.441 10.240 -3.505 1.00 61.31 235 ALA A C 1
ATOM 1810 O O . ALA A 1 235 ? 3.645 10.135 -4.713 1.00 61.31 235 ALA A O 1
ATOM 1811 N N . HIS A 1 236 ? 3.322 9.179 -2.697 1.00 66.81 236 HIS A N 1
ATOM 1812 C CA . HIS A 1 236 ? 3.372 7.808 -3.192 1.00 66.81 236 HIS A CA 1
ATOM 1813 C C . HIS A 1 236 ? 2.187 7.551 -4.145 1.00 66.81 236 HIS A C 1
ATOM 1815 O O . HIS A 1 236 ? 1.032 7.841 -3.804 1.00 66.81 236 HIS A O 1
ATOM 1821 N N . PRO A 1 237 ? 2.427 7.023 -5.357 1.00 65.12 237 PRO A N 1
ATOM 1822 C CA . PRO A 1 237 ? 1.436 6.996 -6.432 1.00 65.12 237 PRO A CA 1
ATOM 1823 C C . PRO A 1 237 ? 0.220 6.115 -6.134 1.00 65.12 237 PRO A C 1
ATOM 1825 O O . PRO A 1 237 ? -0.844 6.377 -6.692 1.00 65.12 237 PRO A O 1
ATOM 1828 N N . THR A 1 238 ? 0.340 5.144 -5.231 1.00 73.56 238 THR A N 1
ATOM 1829 C CA . THR A 1 238 ? -0.716 4.175 -4.888 1.00 73.56 238 THR A CA 1
ATOM 1830 C C . THR A 1 238 ? -1.072 4.164 -3.399 1.00 73.56 238 THR A C 1
ATOM 1832 O O . THR A 1 238 ? -1.676 3.204 -2.922 1.00 73.56 238 THR A O 1
ATOM 1835 N N . SER A 1 239 ? -0.698 5.201 -2.637 1.00 81.38 239 SER A N 1
ATOM 1836 C CA . SER A 1 239 ? -0.981 5.209 -1.200 1.00 81.38 239 SER A CA 1
ATOM 1837 C C . SER A 1 239 ? -2.458 5.414 -0.872 1.00 81.38 239 SER A C 1
ATOM 1839 O O . SER A 1 239 ? -3.172 6.158 -1.548 1.00 81.38 239 SER A O 1
ATOM 1841 N N . ILE A 1 240 ? -2.906 4.787 0.212 1.00 85.62 240 ILE A N 1
ATOM 1842 C CA . ILE A 1 240 ? -4.202 5.042 0.846 1.00 85.62 240 ILE A CA 1
ATOM 1843 C C . ILE A 1 240 ? -3.929 5.372 2.314 1.00 85.62 240 ILE A C 1
ATOM 1845 O O . ILE A 1 240 ? -3.177 4.672 2.988 1.00 85.62 240 ILE A O 1
ATOM 1849 N N . ILE A 1 241 ? -4.523 6.457 2.808 1.00 85.44 241 ILE A N 1
ATOM 1850 C CA . ILE A 1 241 ? -4.320 6.944 4.174 1.00 85.44 241 ILE A CA 1
ATOM 1851 C C . ILE A 1 241 ? -5.642 6.888 4.925 1.00 85.44 241 ILE A C 1
ATOM 1853 O O . ILE A 1 241 ? -6.536 7.701 4.694 1.00 85.44 241 ILE A O 1
ATOM 1857 N N . GLY A 1 242 ? -5.751 5.929 5.835 1.00 87.50 242 GLY A N 1
ATOM 1858 C CA . GLY A 1 242 ? -6.860 5.769 6.757 1.00 87.50 242 GLY A CA 1
ATOM 1859 C C . GLY A 1 242 ? -6.551 6.394 8.113 1.00 87.50 242 GLY A C 1
ATOM 1860 O O . GLY A 1 242 ? -5.773 5.836 8.883 1.00 87.50 242 GLY A O 1
ATOM 1861 N N . ILE A 1 243 ? -7.191 7.522 8.409 1.00 84.62 243 ILE A N 1
ATOM 1862 C CA . ILE A 1 243 ? -7.119 8.206 9.705 1.00 84.62 243 ILE A CA 1
ATOM 1863 C C . ILE A 1 243 ? -8.315 7.788 10.556 1.00 84.62 243 ILE A C 1
ATOM 1865 O O . ILE A 1 243 ? -9.448 7.817 10.070 1.00 84.62 243 ILE A O 1
ATOM 1869 N N . ARG A 1 244 ? -8.087 7.412 11.814 1.00 84.81 244 ARG A N 1
ATOM 1870 C CA . ARG A 1 244 ? -9.163 6.903 12.681 1.00 84.81 244 ARG A CA 1
ATOM 1871 C C . ARG A 1 244 ? -10.055 7.984 13.284 1.00 84.81 244 ARG A C 1
ATOM 1873 O O . ARG A 1 244 ? -11.194 7.685 13.612 1.00 84.81 244 ARG A O 1
ATOM 1880 N N . GLU A 1 245 ? -9.578 9.223 13.410 1.00 84.69 245 GLU A N 1
ATOM 1881 C CA . GLU A 1 245 ? -10.399 10.355 13.857 1.00 84.69 245 GLU A CA 1
ATOM 1882 C C . GLU A 1 245 ? -11.089 11.039 12.656 1.00 84.69 245 GLU A C 1
ATOM 1884 O O . GLU A 1 245 ? -10.396 11.572 11.777 1.00 84.69 245 GLU A O 1
ATOM 1889 N N . PRO A 1 246 ? -12.437 11.093 12.593 1.00 84.81 246 PRO A N 1
ATOM 1890 C CA . PRO A 1 246 ? -13.163 11.678 11.460 1.00 84.81 246 PRO A CA 1
ATOM 1891 C C . PRO A 1 246 ? -12.781 13.132 11.162 1.00 84.81 246 PRO A C 1
ATOM 1893 O O . PRO A 1 246 ? -12.557 13.507 10.007 1.00 84.81 246 PRO A O 1
ATOM 1896 N N . GLU A 1 247 ? -12.675 13.959 12.203 1.00 82.00 247 GLU A N 1
ATOM 1897 C CA . GLU A 1 247 ? -12.343 15.380 12.071 1.00 82.00 247 GLU A CA 1
ATOM 1898 C C . GLU A 1 247 ? -10.915 15.581 11.557 1.00 82.00 247 GLU A C 1
ATOM 1900 O O . GLU A 1 247 ? -10.676 16.418 10.681 1.00 82.00 247 GLU A O 1
ATOM 1905 N N . ALA A 1 248 ? -9.963 14.780 12.047 1.00 78.75 248 ALA A N 1
ATOM 1906 C CA . ALA A 1 248 ? -8.579 14.847 11.599 1.00 78.75 248 ALA A CA 1
ATOM 1907 C C . ALA A 1 248 ? -8.440 14.373 10.147 1.00 78.75 248 ALA A C 1
ATOM 1909 O O . ALA A 1 248 ? -7.777 15.040 9.349 1.00 78.75 248 ALA A O 1
ATOM 1910 N N . ALA A 1 249 ? -9.144 13.298 9.772 1.00 81.94 249 ALA A N 1
ATOM 1911 C CA . ALA A 1 249 ? -9.231 12.832 8.392 1.00 81.94 249 ALA A CA 1
ATOM 1912 C C . ALA A 1 249 ? -9.749 13.941 7.464 1.00 81.94 249 ALA A C 1
ATOM 1914 O O . ALA A 1 249 ? -9.173 14.206 6.407 1.00 81.94 249 ALA A O 1
ATOM 1915 N N . MET A 1 250 ? -10.818 14.635 7.871 1.00 83.75 250 MET A N 1
ATOM 1916 C CA . MET A 1 250 ? -11.411 15.726 7.100 1.00 83.75 250 MET A CA 1
ATOM 1917 C C . MET A 1 250 ? -10.471 16.930 6.990 1.00 83.75 250 MET A C 1
ATOM 1919 O O . MET A 1 250 ? -10.327 17.505 5.908 1.00 83.75 250 MET A O 1
ATOM 1923 N N . LYS A 1 251 ? -9.811 17.308 8.088 1.00 79.81 251 LYS A N 1
ATOM 1924 C CA . LYS A 1 251 ? -8.859 18.422 8.123 1.00 79.81 251 LYS A CA 1
ATOM 1925 C C . LYS A 1 251 ? -7.650 18.153 7.229 1.00 79.81 251 LYS A C 1
ATOM 1927 O O . LYS A 1 251 ? -7.297 19.019 6.429 1.00 79.81 251 LYS A O 1
ATOM 1932 N N . LEU A 1 252 ? -7.076 16.951 7.309 1.00 77.25 252 LEU A N 1
ATOM 1933 C CA . LEU A 1 252 ? -5.988 16.516 6.435 1.00 77.25 252 LEU A CA 1
ATOM 1934 C C . LEU A 1 252 ? -6.447 16.479 4.975 1.00 77.25 252 LEU A C 1
ATOM 1936 O O . LEU A 1 252 ? -5.771 16.988 4.093 1.00 77.25 252 LEU A O 1
ATOM 1940 N N . ARG A 1 253 ? -7.645 15.962 4.697 1.00 81.75 253 ARG A N 1
ATOM 1941 C CA . ARG A 1 253 ? -8.196 15.956 3.338 1.00 81.75 253 ARG A CA 1
ATOM 1942 C C . ARG A 1 253 ? -8.328 17.373 2.763 1.00 81.75 253 ARG A C 1
ATOM 1944 O O . ARG A 1 253 ? -7.984 17.598 1.606 1.00 81.75 253 ARG A O 1
ATOM 1951 N N . ARG A 1 254 ? -8.790 18.345 3.556 1.00 80.94 254 ARG A N 1
ATOM 1952 C CA . ARG A 1 254 ? -8.930 19.752 3.130 1.00 80.94 254 ARG A CA 1
ATOM 1953 C C . ARG A 1 254 ? -7.593 20.457 2.905 1.00 80.94 254 ARG A C 1
ATOM 1955 O O . ARG A 1 254 ? -7.542 21.377 2.095 1.00 80.94 254 ARG A O 1
ATOM 1962 N N . SER A 1 255 ? -6.526 20.048 3.590 1.00 72.25 255 SER A N 1
ATOM 1963 C CA . SER A 1 255 ? -5.202 20.653 3.413 1.00 72.25 255 SER A CA 1
ATOM 1964 C C . SER A 1 255 ? -4.472 20.155 2.154 1.00 72.25 255 SER A C 1
ATOM 1966 O O . SER A 1 255 ? -3.520 20.794 1.708 1.00 72.25 255 SER A O 1
ATOM 1968 N N . VAL A 1 256 ? -4.936 19.069 1.525 1.00 72.62 256 VAL A N 1
ATOM 1969 C CA . VAL A 1 256 ? -4.367 18.522 0.283 1.00 72.62 256 VAL A CA 1
ATOM 1970 C C . VAL A 1 256 ? -4.915 19.255 -0.943 1.00 72.62 256 VAL A C 1
ATOM 1972 O O . VAL A 1 256 ? -6.096 19.141 -1.279 1.00 72.62 256 VAL A O 1
ATOM 1975 N N . MET A 1 257 ? -4.039 20.006 -1.622 1.00 71.62 257 MET A N 1
ATOM 1976 C CA . MET A 1 257 ? -4.356 20.792 -2.828 1.00 71.62 257 MET A CA 1
ATOM 1977 C C . MET A 1 257 ? -4.719 19.905 -4.030 1.00 71.62 257 MET A C 1
ATOM 1979 O O . MET A 1 257 ? -5.706 20.169 -4.710 1.00 71.62 257 MET A O 1
ATOM 1983 N N . ASP A 1 258 ? -3.954 18.836 -4.264 1.00 73.12 258 ASP A N 1
ATOM 1984 C CA . ASP A 1 258 ? -4.163 17.913 -5.384 1.00 73.12 258 ASP A CA 1
ATOM 1985 C C . ASP A 1 258 ? -5.399 17.022 -5.161 1.00 73.12 258 ASP A C 1
ATOM 1987 O O . ASP A 1 258 ? -5.496 16.302 -4.165 1.00 73.12 258 ASP A O 1
ATOM 1991 N N . VAL A 1 259 ? -6.349 17.054 -6.100 1.00 74.81 259 VAL A N 1
ATOM 1992 C CA . VAL A 1 259 ? -7.634 16.341 -5.988 1.00 74.81 259 VAL A CA 1
ATOM 1993 C C . VAL A 1 259 ? -7.457 14.818 -5.991 1.00 74.81 259 VAL A C 1
ATOM 1995 O O . VAL A 1 259 ? -8.145 14.115 -5.245 1.00 74.81 259 VAL A O 1
ATOM 1998 N N . ASN A 1 260 ? -6.507 14.294 -6.769 1.00 72.56 260 ASN A N 1
ATOM 1999 C CA . ASN A 1 260 ? -6.251 12.855 -6.851 1.00 72.56 260 ASN A CA 1
ATOM 2000 C C . ASN A 1 260 ? -5.674 12.321 -5.534 1.00 72.56 260 ASN A C 1
ATOM 2002 O O . ASN A 1 260 ? -6.075 11.256 -5.065 1.00 72.56 260 ASN A O 1
ATOM 2006 N N . ARG A 1 261 ? -4.787 13.088 -4.894 1.00 78.06 261 ARG A N 1
ATOM 2007 C CA . ARG A 1 261 ? -4.231 12.791 -3.567 1.00 78.06 261 ARG A CA 1
ATOM 2008 C C . ARG A 1 261 ? -5.266 12.987 -2.467 1.00 78.06 261 ARG A C 1
ATOM 2010 O O . ARG A 1 261 ? -5.356 12.175 -1.551 1.00 78.06 261 ARG A O 1
ATOM 2017 N N . ARG A 1 262 ? -6.114 14.011 -2.579 1.00 80.62 262 ARG A N 1
ATOM 2018 C CA . ARG A 1 262 ? -7.204 14.279 -1.631 1.00 80.62 262 ARG A CA 1
ATOM 2019 C C . ARG A 1 262 ? -8.158 13.091 -1.490 1.00 80.62 262 ARG A C 1
ATOM 2021 O O . ARG A 1 262 ? -8.657 12.832 -0.399 1.00 80.62 262 ARG A O 1
ATOM 2028 N N . ASN A 1 263 ? -8.412 12.352 -2.567 1.00 83.00 263 ASN A N 1
ATOM 2029 C CA . ASN A 1 263 ? -9.292 11.179 -2.545 1.00 83.00 263 ASN A CA 1
ATOM 2030 C C . ASN A 1 263 ? -8.665 9.929 -1.900 1.00 83.00 263 ASN A C 1
ATOM 2032 O O . ASN A 1 263 ? -9.351 8.920 -1.740 1.00 83.00 263 ASN A O 1
ATOM 2036 N N . ARG A 1 264 ? -7.390 9.995 -1.502 1.00 84.56 264 ARG A N 1
ATOM 2037 C CA . ARG A 1 264 ? -6.670 8.907 -0.825 1.00 84.56 264 ARG A CA 1
ATOM 2038 C C . ARG A 1 264 ? -6.682 9.033 0.695 1.00 84.56 264 ARG A C 1
ATOM 2040 O O . ARG A 1 264 ? -6.392 8.054 1.369 1.00 84.56 264 ARG A O 1
ATOM 2047 N N . VAL A 1 265 ? -7.037 10.204 1.233 1.00 86.00 265 VAL A N 1
ATOM 2048 C CA . VAL A 1 265 ? -7.227 10.419 2.676 1.00 86.00 265 VAL A CA 1
ATOM 2049 C C . VAL A 1 265 ? -8.667 10.089 3.047 1.00 86.00 265 VAL A C 1
ATOM 2051 O O . VAL A 1 265 ? -9.607 10.692 2.518 1.00 86.00 265 VAL A O 1
ATOM 2054 N N . ARG A 1 266 ? -8.849 9.141 3.964 1.00 87.81 266 ARG A N 1
ATOM 2055 C CA . ARG A 1 266 ? -10.153 8.632 4.388 1.00 87.81 266 ARG A CA 1
ATOM 2056 C C . ARG A 1 266 ? -10.234 8.548 5.901 1.00 87.81 266 ARG A C 1
ATOM 2058 O O . ARG A 1 266 ? -9.228 8.380 6.585 1.00 87.81 266 ARG A O 1
ATOM 2065 N N . HIS A 1 267 ? -11.461 8.622 6.395 1.00 89.12 267 HIS A N 1
ATOM 2066 C CA . HIS A 1 267 ? -11.756 8.141 7.729 1.00 89.12 267 HIS A CA 1
ATOM 2067 C C . HIS A 1 267 ? -11.774 6.606 7.698 1.00 89.12 267 HIS A C 1
ATOM 2069 O O . HIS A 1 267 ? -12.547 6.010 6.946 1.00 89.12 267 HIS A O 1
ATOM 2075 N N . GLN A 1 268 ? -10.908 5.986 8.490 1.00 90.50 268 GLN A N 1
ATOM 2076 C CA . GLN A 1 268 ? -10.805 4.543 8.657 1.00 90.50 268 GLN A CA 1
ATOM 2077 C C . GLN A 1 268 ? -10.881 4.233 10.154 1.00 90.50 268 GLN A C 1
ATOM 2079 O O . GLN A 1 268 ? -9.866 4.392 10.833 1.00 90.50 268 GLN A O 1
ATOM 2084 N N . PRO A 1 269 ? -12.047 3.801 10.671 1.00 90.25 269 PRO A N 1
ATOM 2085 C CA . PRO A 1 269 ? -12.208 3.461 12.080 1.00 90.25 269 PRO A CA 1
ATOM 2086 C C . PRO A 1 269 ? -11.134 2.493 12.570 1.00 90.25 269 PRO A C 1
ATOM 2088 O O . PRO A 1 269 ? -10.650 1.650 11.803 1.00 90.25 269 PRO A O 1
ATOM 2091 N N . CYS A 1 270 ? -10.800 2.583 13.860 1.00 90.75 270 CYS A N 1
ATOM 2092 C CA . CYS A 1 270 ? -9.904 1.615 14.478 1.00 90.75 270 CYS A CA 1
ATOM 2093 C C . CYS A 1 270 ? -10.519 0.206 14.368 1.00 90.75 270 CYS A C 1
ATOM 2095 O O . CYS A 1 270 ? -11.669 0.028 14.786 1.00 90.75 270 CYS A O 1
ATOM 2097 N N . PRO A 1 271 ? -9.790 -0.802 13.853 1.00 92.44 271 PRO A N 1
ATOM 2098 C CA . PRO A 1 271 ? -10.316 -2.159 13.668 1.00 92.44 271 PRO A CA 1
ATOM 2099 C C . PRO A 1 271 ? -10.875 -2.795 14.942 1.00 92.44 271 PRO A C 1
ATOM 2101 O O . PRO A 1 271 ? -11.800 -3.600 14.880 1.00 92.44 271 PRO A O 1
ATOM 2104 N N . THR A 1 272 ? -10.354 -2.398 16.106 1.00 93.75 272 THR A N 1
ATOM 2105 C CA . THR A 1 272 ? -10.808 -2.901 17.407 1.00 93.75 272 THR A CA 1
ATOM 2106 C C . THR A 1 272 ? -12.252 -2.518 17.725 1.00 93.75 272 THR A C 1
ATOM 2108 O O . THR A 1 272 ? -12.916 -3.245 18.445 1.00 93.75 272 THR A O 1
ATOM 2111 N N . THR A 1 273 ? -12.796 -1.456 17.123 1.00 94.56 273 THR A N 1
ATOM 2112 C CA . THR A 1 273 ? -14.215 -1.077 17.283 1.00 94.56 273 THR A CA 1
ATOM 2113 C C . THR A 1 273 ? -15.188 -2.011 16.555 1.00 94.56 273 THR A C 1
ATOM 2115 O O . THR A 1 273 ? -16.400 -1.899 16.735 1.00 94.56 273 THR A O 1
ATOM 2118 N N . LEU A 1 274 ? -14.673 -2.936 15.737 1.00 95.44 274 LEU A N 1
ATOM 2119 C CA . LEU A 1 274 ? -15.448 -3.846 14.891 1.00 95.44 274 LEU A CA 1
ATOM 2120 C C . LEU A 1 274 ? -15.278 -5.322 15.283 1.00 95.44 274 LEU A C 1
ATOM 2122 O O . LEU A 1 274 ? -15.728 -6.185 14.536 1.00 95.44 274 LEU A O 1
ATOM 2126 N N . LEU A 1 275 ? -14.637 -5.629 16.419 1.00 96.25 275 LEU A N 1
ATOM 2127 C CA . LEU A 1 275 ? -14.238 -6.995 16.799 1.00 96.25 275 LEU A CA 1
ATOM 2128 C C . LEU A 1 275 ? -15.374 -8.022 16.692 1.00 96.25 275 LEU A C 1
ATOM 2130 O O . LEU A 1 275 ? -15.217 -8.997 15.965 1.00 96.25 275 LEU A O 1
ATOM 2134 N N . GLY A 1 276 ? -16.526 -7.773 17.320 1.00 94.44 276 GLY A N 1
ATOM 2135 C CA . GLY A 1 276 ? -17.677 -8.682 17.283 1.00 94.44 276 GLY A CA 1
ATOM 2136 C C . GLY A 1 276 ? -18.319 -8.819 15.898 1.00 94.44 276 GLY A C 1
ATOM 2137 O O . GLY A 1 276 ? -18.911 -9.845 15.591 1.00 94.44 276 GLY A O 1
ATOM 2138 N N . LEU A 1 277 ? -18.161 -7.829 15.010 1.00 95.31 277 LEU A N 1
ATOM 2139 C CA . LEU A 1 277 ? -18.607 -7.959 13.617 1.00 95.31 277 LEU A CA 1
ATOM 2140 C C . LEU A 1 277 ? -17.607 -8.740 12.753 1.00 95.31 277 LEU A C 1
ATOM 2142 O O . LEU A 1 277 ? -18.008 -9.438 11.827 1.00 95.31 277 LEU A O 1
ATOM 2146 N N . LEU A 1 278 ? -16.307 -8.606 13.030 1.00 94.75 278 LEU A N 1
ATOM 2147 C CA . LEU A 1 278 ? -15.245 -9.316 12.312 1.00 94.75 278 LEU A CA 1
ATOM 2148 C C . LEU A 1 278 ? -15.141 -10.784 12.745 1.00 94.75 278 LEU A C 1
ATOM 2150 O O . LEU A 1 278 ? -14.802 -11.641 11.929 1.00 94.75 278 LEU A O 1
ATOM 2154 N N . ARG A 1 279 ? -15.400 -11.055 14.028 1.00 94.75 279 ARG A N 1
ATOM 2155 C CA . ARG A 1 279 ? -15.313 -12.358 14.694 1.00 94.75 279 ARG A CA 1
ATOM 2156 C C . ARG A 1 279 ? -16.483 -12.495 15.681 1.00 94.75 279 ARG A C 1
ATOM 2158 O O . ARG A 1 279 ? -16.328 -12.152 16.856 1.00 94.75 279 ARG A O 1
ATOM 2165 N N . PRO A 1 280 ? -17.661 -12.947 15.212 1.00 94.62 280 PRO A N 1
ATOM 2166 C CA . PRO A 1 280 ? -18.868 -13.068 16.032 1.00 94.62 280 PRO A CA 1
ATOM 2167 C C . PRO A 1 280 ? -18.688 -13.865 17.324 1.00 94.62 280 PRO A C 1
ATOM 2169 O O . PRO A 1 280 ? -19.337 -13.546 18.316 1.00 94.62 280 PRO A O 1
ATOM 2172 N N . GLU A 1 281 ? -17.771 -14.834 17.347 1.00 93.62 281 GLU A N 1
ATOM 2173 C CA . GLU A 1 281 ? -17.420 -15.618 18.536 1.00 93.62 281 GLU A CA 1
ATOM 2174 C C . GLU A 1 281 ? -16.866 -14.773 19.696 1.00 93.62 281 GLU A C 1
ATOM 2176 O O . GLU A 1 281 ? -16.969 -15.181 20.850 1.00 93.62 281 GLU A O 1
ATOM 2181 N N . PHE A 1 282 ? -16.327 -13.581 19.414 1.00 93.56 282 PHE A N 1
ATOM 2182 C CA . PHE A 1 282 ? -15.845 -12.651 20.433 1.00 93.56 282 PHE A CA 1
ATOM 2183 C C . PHE A 1 282 ? -16.921 -11.671 20.930 1.00 93.56 282 PHE A C 1
ATOM 2185 O O . PHE A 1 282 ? -16.636 -10.816 21.764 1.00 93.56 282 PHE A O 1
ATOM 2192 N N . THR A 1 283 ? -18.163 -11.779 20.457 1.00 95.50 283 THR A N 1
ATOM 2193 C CA . THR A 1 283 ? -19.257 -10.927 20.942 1.00 95.50 283 THR A CA 1
ATOM 2194 C C . THR A 1 283 ? -19.585 -11.253 22.400 1.00 95.50 283 THR A C 1
ATOM 2196 O O . THR A 1 283 ? -19.663 -12.420 22.783 1.00 95.50 283 THR A O 1
ATOM 2199 N N . SER A 1 284 ? -19.746 -10.220 23.226 1.00 95.44 284 SER A N 1
ATOM 2200 C CA . SER A 1 284 ? -20.156 -10.347 24.621 1.00 95.44 284 SER A CA 1
ATOM 2201 C C . SER A 1 284 ? -21.671 -10.474 24.742 1.00 95.44 284 SER A C 1
ATOM 2203 O O . SER A 1 284 ? -22.422 -9.703 24.145 1.00 95.44 284 SER A O 1
ATOM 2205 N N . ASP A 1 285 ? -22.112 -11.379 25.611 1.00 93.12 285 ASP A N 1
ATOM 2206 C CA . ASP A 1 285 ? -23.517 -11.506 26.007 1.00 93.12 285 ASP A CA 1
ATOM 2207 C C . ASP A 1 285 ? -23.848 -10.715 27.285 1.00 93.12 285 ASP A C 1
ATOM 2209 O O . ASP A 1 285 ? -24.970 -10.772 27.783 1.00 93.12 285 ASP A O 1
ATOM 2213 N N . ALA A 1 286 ? -22.906 -9.933 27.826 1.00 91.19 286 ALA A N 1
ATOM 2214 C CA . ALA A 1 286 ? -23.069 -9.283 29.129 1.00 91.19 286 ALA A CA 1
ATOM 2215 C C . ALA A 1 286 ? -24.238 -8.284 29.198 1.00 91.19 286 ALA A C 1
ATOM 2217 O O . ALA A 1 286 ? -24.845 -8.119 30.251 1.00 91.19 286 ALA A O 1
ATOM 2218 N N . LEU A 1 287 ? -24.589 -7.633 28.084 1.00 91.62 287 LEU A N 1
ATOM 2219 C CA . LEU A 1 287 ? -25.759 -6.746 28.025 1.00 91.62 287 LEU A CA 1
ATOM 2220 C C . LEU A 1 287 ? -27.090 -7.496 27.880 1.00 91.62 287 LEU A C 1
ATOM 2222 O O . LEU A 1 287 ? -28.145 -6.888 28.050 1.00 91.62 287 LEU A O 1
ATOM 2226 N N . ARG A 1 288 ? -27.053 -8.796 27.574 1.00 92.19 288 ARG A N 1
ATOM 2227 C CA . ARG A 1 288 ? -28.234 -9.670 27.506 1.00 92.19 288 ARG A CA 1
ATOM 2228 C C . ARG A 1 288 ? -28.526 -10.339 28.847 1.00 92.19 288 ARG A C 1
ATOM 2230 O O . ARG A 1 288 ? -29.675 -10.655 29.123 1.00 92.19 288 ARG A O 1
ATOM 2237 N N . ASP A 1 289 ? -27.501 -10.529 29.670 1.00 91.62 289 ASP A N 1
ATOM 2238 C CA . ASP A 1 289 ? -27.618 -11.087 31.014 1.00 91.62 289 ASP A CA 1
ATOM 2239 C C . ASP A 1 289 ? -27.838 -9.971 32.042 1.00 91.62 289 ASP A C 1
ATOM 2241 O O . ASP A 1 289 ? -26.894 -9.293 32.441 1.00 91.62 289 ASP A O 1
ATOM 2245 N N . SER A 1 290 ? -29.081 -9.769 32.485 1.00 86.75 290 SER A N 1
ATOM 2246 C CA . SER A 1 290 ? -29.426 -8.740 33.475 1.00 86.75 290 SER A CA 1
ATOM 2247 C C . SER A 1 290 ? -28.858 -8.998 34.874 1.00 86.75 290 SER A C 1
ATOM 2249 O O . SER A 1 290 ? -28.744 -8.052 35.651 1.00 86.75 290 SER A O 1
ATOM 2251 N N . ALA A 1 291 ? -28.510 -10.245 35.216 1.00 89.69 291 ALA A N 1
ATOM 2252 C CA . ALA A 1 291 ? -27.955 -10.582 36.527 1.00 89.69 291 ALA A CA 1
ATOM 2253 C C . ALA A 1 291 ? -26.479 -10.176 36.637 1.00 89.69 291 ALA A C 1
ATOM 2255 O O . ALA A 1 291 ? -25.981 -9.865 37.720 1.00 89.69 291 ALA A O 1
ATOM 2256 N N . LYS A 1 292 ? -25.775 -10.128 35.507 1.00 92.56 292 LYS A N 1
ATOM 2257 C CA . LYS A 1 292 ? -24.363 -9.767 35.462 1.00 92.56 292 LYS A CA 1
ATOM 2258 C C . LYS A 1 292 ? -24.166 -8.265 35.660 1.00 92.56 292 LYS A C 1
ATOM 2260 O O . LYS A 1 292 ? -24.611 -7.461 34.844 1.00 92.56 292 LYS A O 1
ATOM 2265 N N . ARG A 1 293 ? -23.484 -7.867 36.734 1.00 96.50 293 ARG A N 1
ATOM 2266 C CA . ARG A 1 293 ? -23.178 -6.462 37.062 1.00 96.50 293 ARG A CA 1
ATOM 2267 C C . ARG A 1 293 ? -21.706 -6.303 37.405 1.00 96.50 293 ARG A C 1
ATOM 2269 O O . ARG A 1 293 ? -21.322 -6.276 38.567 1.00 96.50 293 ARG A O 1
ATOM 2276 N N . VAL A 1 294 ? -20.875 -6.206 36.373 1.00 97.94 294 VAL A N 1
ATOM 2277 C CA . VAL A 1 294 ? -19.424 -6.041 36.528 1.00 97.94 294 VAL A CA 1
ATOM 2278 C C . VAL A 1 294 ? -18.971 -4.731 35.894 1.00 97.94 294 VAL A C 1
ATOM 2280 O O . VAL A 1 294 ? -19.142 -4.538 34.684 1.00 97.94 294 VAL A O 1
ATOM 2283 N N . LEU A 1 295 ? -18.376 -3.859 36.710 1.00 97.62 295 LEU A N 1
ATOM 2284 C CA . LEU A 1 295 ? -17.764 -2.599 36.295 1.00 97.62 295 LEU A CA 1
ATOM 2285 C C . LEU A 1 295 ? -16.243 -2.772 36.234 1.00 97.62 295 LEU A C 1
ATOM 2287 O O . LEU A 1 295 ? -15.597 -2.955 37.261 1.00 97.62 295 LEU A O 1
ATOM 2291 N N . SER A 1 296 ? -15.678 -2.687 35.031 1.00 96.31 296 SER A N 1
ATOM 2292 C CA . SER A 1 296 ? -14.230 -2.657 34.806 1.00 96.31 296 SER A CA 1
ATOM 2293 C C . SER A 1 296 ? -13.753 -1.216 34.704 1.00 96.31 296 SER A C 1
ATOM 2295 O O . SER A 1 296 ? -14.294 -0.460 33.900 1.00 96.31 296 SER A O 1
ATOM 2297 N N . LEU A 1 297 ? -12.731 -0.842 35.468 1.00 93.75 297 LEU A N 1
ATOM 2298 C CA . LEU A 1 297 ? -12.167 0.505 35.490 1.00 93.75 297 LEU A CA 1
ATOM 2299 C C . LEU A 1 297 ? -10.667 0.470 35.154 1.00 93.75 297 LEU A C 1
ATOM 2301 O O . LEU A 1 297 ? -9.873 -0.087 35.909 1.00 93.75 297 LEU A O 1
ATOM 2305 N N . ASP A 1 298 ? -10.275 1.082 34.029 1.00 88.56 298 ASP A N 1
ATOM 2306 C CA . ASP A 1 298 ? -8.872 1.304 33.629 1.00 88.56 298 ASP A CA 1
ATOM 2307 C C . ASP A 1 298 ? -8.548 2.799 33.640 1.00 88.56 298 ASP A C 1
ATOM 2309 O O . ASP A 1 298 ? -8.902 3.549 32.721 1.00 88.56 298 ASP A O 1
ATOM 2313 N N . VAL A 1 299 ? -7.843 3.222 34.687 1.00 82.94 299 VAL A N 1
ATOM 2314 C CA . VAL A 1 299 ? -7.349 4.588 34.839 1.00 82.94 299 VAL A CA 1
ATOM 2315 C C . VAL A 1 299 ? -5.835 4.570 34.703 1.00 82.94 299 VAL A C 1
ATOM 2317 O O . VAL A 1 299 ? -5.110 4.087 35.577 1.00 82.94 299 VAL A O 1
ATOM 2320 N N . SER A 1 300 ? -5.363 5.131 33.596 1.00 71.69 300 SER A N 1
ATOM 2321 C CA . SER A 1 300 ? -3.942 5.321 33.319 1.00 71.69 300 SER A CA 1
ATOM 2322 C C . SER A 1 300 ? -3.606 6.808 33.236 1.00 71.69 300 SER A C 1
ATOM 2324 O O . SER A 1 300 ? -4.345 7.578 32.613 1.00 71.69 300 SER A O 1
ATOM 2326 N N . PHE A 1 301 ? -2.463 7.193 33.811 1.00 62.22 301 PHE A N 1
ATOM 2327 C CA . PHE A 1 301 ? -1.902 8.540 33.714 1.00 62.22 301 PHE A CA 1
ATOM 2328 C C . PHE A 1 301 ? -0.461 8.478 33.213 1.00 62.22 301 PHE A C 1
ATOM 2330 O O . PHE A 1 301 ? 0.366 7.747 33.747 1.00 62.22 301 PHE A O 1
ATOM 2337 N N . HIS A 1 302 ? -0.157 9.240 32.164 1.00 49.00 302 HIS A N 1
ATOM 2338 C CA . HIS A 1 302 ? 1.195 9.301 31.613 1.00 49.00 302 HIS A CA 1
ATOM 2339 C C . HIS A 1 302 ? 2.129 10.030 32.613 1.00 49.00 302 HIS A C 1
ATOM 2341 O O . HIS A 1 302 ? 1.707 11.066 33.133 1.00 49.00 302 HIS A O 1
ATOM 2347 N N . PRO A 1 303 ? 3.395 9.599 32.825 1.00 36.88 303 PRO A N 1
ATOM 2348 C CA . PRO A 1 303 ? 4.318 10.164 33.834 1.00 36.88 303 PRO A CA 1
ATOM 2349 C C . PRO A 1 303 ? 4.699 11.652 33.695 1.00 36.88 303 PRO A C 1
ATOM 2351 O O . PRO A 1 303 ? 5.511 12.158 34.458 1.00 36.88 303 PRO A O 1
ATOM 2354 N N . GLY A 1 304 ? 4.136 12.375 32.727 1.00 38.56 304 GLY A N 1
ATOM 2355 C CA . GLY A 1 304 ? 4.305 13.817 32.573 1.00 38.56 304 GLY A CA 1
ATOM 2356 C C . GLY A 1 304 ? 3.040 14.562 32.973 1.00 38.56 304 GLY A C 1
ATOM 2357 O O . GLY A 1 304 ? 2.453 15.196 32.098 1.00 38.56 304 GLY A O 1
ATOM 2358 N N . LEU A 1 305 ? 2.620 14.450 34.244 1.00 40.84 305 LEU A N 1
ATOM 2359 C CA . LEU A 1 305 ? 1.470 15.095 34.917 1.00 40.84 305 LEU A CA 1
ATOM 2360 C C . LEU A 1 305 ? 1.414 16.633 34.735 1.00 40.84 305 LEU A C 1
ATOM 2362 O O . LEU A 1 305 ? 1.484 17.414 35.671 1.00 40.84 305 LEU A O 1
ATOM 2366 N N . THR A 1 306 ? 1.266 17.077 33.494 1.00 43.41 306 THR A N 1
ATOM 2367 C CA . THR A 1 306 ? 1.006 18.458 33.067 1.00 43.41 306 THR A CA 1
ATOM 2368 C C . THR A 1 306 ? -0.370 18.575 32.410 1.00 43.41 306 THR A C 1
ATOM 2370 O O . THR A 1 306 ? -0.839 19.679 32.157 1.00 43.41 306 THR A O 1
ATOM 2373 N N . LYS A 1 307 ? -1.044 17.445 32.132 1.00 45.50 307 LYS A N 1
ATOM 2374 C CA . LYS A 1 307 ? -2.317 17.402 31.390 1.00 45.50 307 LYS A CA 1
ATOM 2375 C C . LYS A 1 307 ? -3.585 17.321 32.250 1.00 45.50 307 LYS A C 1
ATOM 2377 O O . LYS A 1 307 ? -4.650 17.556 31.700 1.00 45.50 307 LYS A O 1
ATOM 2382 N N . LEU A 1 308 ? -3.493 17.008 33.547 1.00 45.81 308 LEU A N 1
ATOM 2383 C CA . LEU A 1 308 ? -4.652 16.854 34.454 1.00 45.81 308 LEU A CA 1
ATOM 2384 C C . LEU A 1 308 ? -4.806 17.975 35.486 1.00 45.81 308 LEU A C 1
ATOM 2386 O O . LEU A 1 308 ? -5.630 17.860 36.388 1.00 45.81 308 LEU A O 1
ATOM 2390 N N . GLY A 1 309 ? -4.028 19.047 35.336 1.00 50.09 309 GLY A N 1
ATOM 2391 C CA . GLY A 1 309 ? -3.958 20.125 36.314 1.00 50.09 309 GLY A CA 1
ATOM 2392 C C . GLY A 1 309 ? -2.955 19.843 37.429 1.00 50.09 309 GLY A C 1
ATOM 2393 O O . GLY A 1 309 ? -2.066 19.006 37.284 1.00 50.09 309 GLY A O 1
ATOM 2394 N N . ASP A 1 310 ? -3.065 20.600 38.515 1.00 56.69 310 ASP A N 1
ATOM 2395 C CA . ASP A 1 310 ? -2.237 20.435 39.710 1.00 56.69 310 ASP A CA 1
ATOM 2396 C C . ASP A 1 310 ? -2.565 19.133 40.475 1.00 56.69 310 ASP A C 1
ATOM 2398 O O . ASP A 1 310 ? -3.540 18.431 40.191 1.00 56.69 310 ASP A O 1
ATOM 2402 N N . SER A 1 311 ? -1.736 18.792 41.466 1.00 64.75 311 SER A N 1
ATOM 2403 C CA . SER A 1 311 ? -1.907 17.593 42.301 1.00 64.75 311 SER A CA 1
ATOM 2404 C C . SER A 1 311 ? -3.274 17.526 42.995 1.00 64.75 311 SER A C 1
ATOM 2406 O O . SER A 1 311 ? -3.797 16.436 43.222 1.00 64.75 311 SER A O 1
ATOM 2408 N N . VAL A 1 312 ? -3.890 18.676 43.281 1.00 65.62 312 VAL A N 1
ATOM 2409 C CA . VAL A 1 312 ? -5.192 18.779 43.949 1.00 65.62 312 VAL A CA 1
ATOM 2410 C C . VAL A 1 312 ? -6.326 18.303 43.036 1.00 65.62 312 VAL A C 1
ATOM 2412 O O . VAL A 1 312 ? -7.226 17.594 43.484 1.00 65.62 312 VAL A O 1
ATOM 2415 N N . GLN A 1 313 ? -6.292 18.634 41.743 1.00 70.75 313 GLN A N 1
ATOM 2416 C CA . GLN A 1 313 ? -7.307 18.179 40.782 1.00 70.75 313 GLN A CA 1
ATOM 2417 C C . GLN A 1 313 ? -7.280 16.662 40.570 1.00 70.75 313 GLN A C 1
ATOM 2419 O O . GLN A 1 313 ? -8.335 16.032 40.478 1.00 70.75 313 GLN A O 1
ATOM 2424 N N . VAL A 1 314 ? -6.087 16.062 40.547 1.00 75.00 314 VAL A N 1
ATOM 2425 C CA . VAL A 1 314 ? -5.933 14.604 40.436 1.00 75.00 314 VAL A CA 1
ATOM 2426 C C . VAL A 1 314 ? -6.572 13.901 41.634 1.00 75.00 314 VAL A C 1
ATOM 2428 O O . VAL A 1 314 ? -7.338 12.958 41.441 1.00 75.00 314 VAL A O 1
ATOM 2431 N N . VAL A 1 315 ? -6.334 14.394 42.855 1.00 79.12 315 VAL A N 1
ATOM 2432 C CA . VAL A 1 315 ? -6.930 13.841 44.083 1.00 79.12 315 VAL A CA 1
ATOM 2433 C C . VAL A 1 315 ? -8.458 13.928 44.060 1.00 79.12 315 VAL A C 1
ATOM 2435 O O . VAL A 1 315 ? -9.115 12.947 44.399 1.00 79.12 315 VAL A O 1
ATOM 2438 N N . HIS A 1 316 ? -9.042 15.042 43.605 1.00 80.50 316 HIS A N 1
ATOM 2439 C CA . HIS A 1 316 ? -10.501 15.159 43.473 1.00 80.50 316 HIS A CA 1
ATOM 2440 C C . HIS A 1 316 ? -11.086 14.144 42.483 1.00 80.50 316 HIS A C 1
ATOM 2442 O O . HIS A 1 316 ? -12.100 13.512 42.777 1.00 80.50 316 HIS A O 1
ATOM 2448 N N . ILE A 1 317 ? -10.435 13.940 41.331 1.00 82.25 317 ILE A N 1
ATOM 2449 C CA . ILE A 1 317 ? -10.863 12.923 40.359 1.00 82.25 317 ILE A CA 1
ATOM 2450 C C . ILE A 1 317 ? -10.781 11.526 40.987 1.00 82.25 317 ILE A C 1
ATOM 2452 O O . ILE A 1 317 ? -11.729 10.754 40.855 1.00 82.25 317 ILE A O 1
ATOM 2456 N N . MET A 1 318 ? -9.691 11.203 41.694 1.00 86.44 318 MET A N 1
ATOM 2457 C CA . MET A 1 318 ? -9.551 9.905 42.366 1.00 86.44 318 MET A CA 1
ATOM 2458 C C . MET A 1 318 ? -10.627 9.705 43.440 1.00 86.44 318 MET A C 1
ATOM 2460 O O . MET A 1 318 ? -11.259 8.651 43.478 1.00 86.44 318 MET A O 1
ATOM 2464 N N . SER A 1 319 ? -10.888 10.725 44.263 1.00 87.62 319 SER A N 1
ATOM 2465 C CA . SER A 1 319 ? -11.935 10.692 45.291 1.00 87.62 319 SER A CA 1
ATOM 2466 C C . SER A 1 319 ? -13.304 10.421 44.680 1.00 87.62 319 SER A C 1
ATOM 2468 O O . SER A 1 319 ? -14.025 9.542 45.138 1.00 87.62 319 SER A O 1
ATOM 2470 N N . ALA A 1 320 ? -13.655 11.121 43.603 1.00 87.69 320 ALA A N 1
ATOM 2471 C CA . ALA A 1 320 ? -14.956 10.953 42.976 1.00 87.69 320 ALA A CA 1
ATOM 2472 C C . ALA A 1 320 ? -15.097 9.603 42.241 1.00 87.69 320 ALA A C 1
ATOM 2474 O O . ALA A 1 320 ? -16.186 9.028 42.209 1.00 87.69 320 ALA A O 1
ATOM 2475 N N . LEU A 1 321 ? -14.005 9.053 41.693 1.00 91.12 321 LEU A N 1
ATOM 2476 C CA . LEU A 1 321 ? -13.976 7.680 41.172 1.00 91.12 321 LEU A CA 1
ATOM 2477 C C . LEU A 1 321 ? -14.158 6.645 42.293 1.00 91.12 321 LEU A C 1
ATOM 2479 O O . LEU A 1 321 ? -14.886 5.669 42.102 1.00 91.12 321 LEU A O 1
ATOM 2483 N N . ALA A 1 322 ? -13.544 6.860 43.461 1.00 92.50 322 ALA A N 1
ATOM 2484 C CA . ALA A 1 322 ? -13.721 6.002 44.630 1.00 92.50 322 ALA A CA 1
ATOM 2485 C C . ALA A 1 322 ? -15.162 6.062 45.161 1.00 92.50 322 ALA A C 1
ATOM 2487 O O . ALA A 1 322 ? -15.757 5.014 45.425 1.00 92.50 322 ALA A O 1
ATOM 2488 N N . ASP A 1 323 ? -15.765 7.251 45.230 1.00 92.25 323 ASP A N 1
ATOM 2489 C CA . ASP A 1 323 ? -17.174 7.431 45.596 1.00 92.25 323 ASP A CA 1
ATOM 2490 C C . ASP A 1 323 ? -18.106 6.715 44.613 1.00 92.25 323 ASP A C 1
ATOM 2492 O O . ASP A 1 323 ? -19.033 6.010 45.021 1.00 92.25 323 ASP A O 1
ATOM 2496 N N . TRP A 1 324 ? -17.843 6.840 43.310 1.00 94.06 324 TRP A N 1
ATOM 2497 C CA . TRP A 1 324 ? -18.604 6.146 42.276 1.00 94.06 324 TRP A CA 1
ATOM 2498 C C . TRP A 1 324 ? -18.514 4.619 42.414 1.00 94.06 324 TRP A C 1
ATOM 2500 O O . TRP A 1 324 ? -19.549 3.948 42.441 1.00 94.06 324 TRP A O 1
ATOM 2510 N N . CYS A 1 325 ? -17.306 4.071 42.579 1.00 95.75 325 CYS A N 1
ATOM 2511 C CA . CYS A 1 325 ? -17.097 2.635 42.785 1.00 95.75 325 CYS A CA 1
ATOM 2512 C C . CYS A 1 325 ? -17.759 2.141 44.078 1.00 95.75 325 CYS A C 1
ATOM 2514 O O . CYS A 1 325 ? -18.365 1.073 44.088 1.00 95.75 325 CYS A O 1
ATOM 2516 N N . THR A 1 326 ? -17.724 2.939 45.147 1.00 95.62 326 THR A N 1
ATOM 2517 C CA . THR A 1 326 ? -18.394 2.626 46.419 1.00 95.62 326 THR A CA 1
ATOM 2518 C C . THR A 1 326 ? -19.905 2.507 46.240 1.00 95.62 326 THR A C 1
ATOM 2520 O O . THR A 1 326 ? -20.523 1.570 46.747 1.00 95.62 326 THR A O 1
ATOM 2523 N N . ARG A 1 327 ? -20.519 3.441 45.503 1.00 95.75 327 ARG A N 1
ATOM 2524 C CA . ARG A 1 327 ? -21.960 3.408 45.202 1.00 95.75 327 ARG A CA 1
ATOM 2525 C C . ARG A 1 327 ? -22.328 2.210 44.327 1.00 95.75 327 ARG A C 1
ATOM 2527 O O . ARG A 1 327 ? -23.300 1.518 44.625 1.00 95.75 327 ARG A O 1
ATOM 2534 N N . ALA A 1 328 ? -21.529 1.924 43.300 1.00 96.50 328 ALA A N 1
ATOM 2535 C CA . ALA A 1 328 ? -21.704 0.739 42.465 1.00 96.50 328 ALA A CA 1
ATOM 2536 C C . ALA A 1 328 ? -21.608 -0.551 43.294 1.00 96.50 328 ALA A C 1
ATOM 2538 O O . ALA A 1 328 ? -22.513 -1.381 43.256 1.00 96.50 328 ALA A O 1
ATOM 2539 N N . TYR A 1 329 ? -20.586 -0.681 44.137 1.00 97.12 329 TYR A N 1
ATOM 2540 C CA . TYR A 1 329 ? -20.419 -1.842 45.005 1.00 97.12 329 TYR A CA 1
ATOM 2541 C C . TYR A 1 329 ? -21.615 -2.052 45.947 1.00 97.12 329 TYR A C 1
ATOM 2543 O O . TYR A 1 329 ? -22.185 -3.139 46.013 1.00 97.12 329 TYR A O 1
ATOM 2551 N N . ARG A 1 330 ? -22.079 -0.986 46.615 1.00 96.38 330 ARG A N 1
ATOM 2552 C CA . ARG A 1 330 ? -23.242 -1.037 47.526 1.00 96.38 330 ARG A CA 1
ATOM 2553 C C . ARG A 1 330 ? -24.560 -1.406 46.843 1.00 96.38 330 ARG A C 1
ATOM 2555 O O . ARG A 1 330 ? -25.494 -1.814 47.521 1.00 96.38 330 ARG A O 1
ATOM 2562 N N . THR A 1 331 ? -24.642 -1.262 45.525 1.00 96.12 331 THR A N 1
ATOM 2563 C CA . THR A 1 331 ? -25.821 -1.618 44.717 1.00 96.12 331 THR A CA 1
ATOM 2564 C C . THR A 1 331 ? -25.662 -2.961 43.997 1.00 96.12 331 THR A C 1
ATOM 2566 O O . THR A 1 331 ? -26.462 -3.304 43.124 1.00 96.12 331 THR A O 1
ATOM 2569 N N . GLY A 1 332 ? -24.650 -3.745 44.386 1.00 96.38 332 GLY A N 1
ATOM 2570 C CA . GLY A 1 332 ? -24.436 -5.110 43.915 1.00 96.38 332 GLY A CA 1
ATOM 2571 C C . GLY A 1 332 ? -23.572 -5.224 42.662 1.00 96.38 332 GLY A C 1
ATOM 2572 O O . GLY A 1 332 ? -23.618 -6.260 42.005 1.00 96.38 332 GLY A O 1
ATOM 2573 N N . TRP A 1 333 ? -22.804 -4.191 42.302 1.00 97.69 333 TRP A N 1
ATOM 2574 C CA . TRP A 1 333 ? -21.801 -4.312 41.243 1.00 97.69 333 TRP A CA 1
ATOM 2575 C C . TRP A 1 333 ? -20.495 -4.903 41.771 1.00 97.69 333 TRP A C 1
ATOM 2577 O O . TRP A 1 333 ? -19.956 -4.455 42.782 1.00 97.69 333 TRP A O 1
ATOM 2587 N N . THR A 1 334 ? -19.926 -5.843 41.025 1.00 97.81 334 THR A N 1
ATOM 2588 C CA . THR A 1 334 ? -18.539 -6.272 41.208 1.00 97.81 334 THR A CA 1
ATOM 2589 C C . THR A 1 334 ? -17.608 -5.262 40.545 1.00 97.81 334 THR A C 1
ATOM 2591 O O . THR A 1 334 ? -17.822 -4.872 39.393 1.00 97.81 334 THR A O 1
ATOM 2594 N N . ILE A 1 335 ? -16.568 -4.839 41.266 1.00 97.50 335 ILE A N 1
ATOM 2595 C CA . ILE A 1 335 ? -15.604 -3.845 40.789 1.00 97.50 335 ILE A CA 1
ATOM 2596 C C . ILE A 1 335 ? -14.321 -4.546 40.350 1.00 97.50 335 ILE A C 1
ATOM 2598 O O . ILE A 1 335 ? -13.656 -5.203 41.149 1.00 97.50 335 ILE A O 1
ATOM 2602 N N . HIS A 1 336 ? -13.960 -4.386 39.081 1.00 95.12 336 HIS A N 1
ATOM 2603 C CA . HIS A 1 336 ? -12.684 -4.834 38.539 1.00 95.12 336 HIS A CA 1
ATOM 2604 C C . HIS A 1 336 ? -11.804 -3.626 38.225 1.00 95.12 336 HIS A C 1
ATOM 2606 O O . HIS A 1 336 ? -12.219 -2.711 37.516 1.00 95.12 336 HIS A O 1
ATOM 2612 N N . LEU A 1 337 ? -10.567 -3.639 38.709 1.00 90.75 337 LEU A N 1
ATOM 2613 C CA . LEU A 1 337 ? -9.551 -2.653 38.368 1.00 90.75 337 LEU A CA 1
ATOM 2614 C C . LEU A 1 337 ? -8.609 -3.271 37.340 1.00 90.75 337 LEU A C 1
ATOM 2616 O O . LEU A 1 337 ? -7.906 -4.241 37.617 1.00 90.75 337 LEU A O 1
ATOM 2620 N N . THR A 1 338 ? -8.626 -2.725 36.131 1.00 87.25 338 THR A N 1
ATOM 2621 C CA . THR A 1 338 ? -7.880 -3.254 34.986 1.00 87.25 338 THR A CA 1
ATOM 2622 C C . THR A 1 338 ? -6.696 -2.372 34.646 1.00 87.25 338 THR A C 1
ATOM 2624 O O . THR A 1 338 ? -6.831 -1.152 34.597 1.00 87.25 338 THR A O 1
ATOM 2627 N N . THR A 1 339 ? -5.554 -2.981 34.335 1.00 75.94 339 THR A N 1
ATOM 2628 C CA . THR A 1 339 ? -4.401 -2.271 33.767 1.00 75.94 339 THR A CA 1
ATOM 2629 C C . THR A 1 339 ? -3.935 -2.927 32.475 1.00 75.94 339 THR A C 1
ATOM 2631 O O . THR A 1 339 ? -3.784 -4.148 32.384 1.00 75.94 339 THR A O 1
ATOM 2634 N N . THR A 1 340 ? -3.713 -2.081 31.471 1.00 67.75 340 THR A N 1
ATOM 2635 C CA . THR A 1 340 ? -3.215 -2.455 30.143 1.00 67.75 340 THR A CA 1
ATOM 2636 C C . THR A 1 340 ? -1.802 -1.910 29.865 1.00 67.75 340 THR A C 1
ATOM 2638 O O . THR A 1 340 ? -1.358 -1.906 28.716 1.00 67.75 340 THR A O 1
ATOM 2641 N N . GLU A 1 341 ? -1.092 -1.428 30.897 1.00 62.38 341 GLU A N 1
ATOM 2642 C CA . GLU A 1 341 ? 0.290 -0.923 30.796 1.00 62.38 341 GLU A CA 1
ATOM 2643 C C . GLU A 1 341 ? 1.346 -2.052 30.825 1.00 62.38 341 GLU A C 1
ATOM 2645 O O . GLU A 1 341 ? 1.142 -3.068 31.497 1.00 62.38 341 GLU A O 1
ATOM 2650 N N . PRO A 1 342 ? 2.505 -1.889 30.147 1.00 55.44 342 PRO A N 1
ATOM 2651 C CA . PRO A 1 342 ? 3.603 -2.843 30.225 1.00 55.44 342 PRO A CA 1
ATOM 2652 C C . PRO A 1 342 ? 4.198 -2.923 31.637 1.00 55.44 342 PRO A C 1
ATOM 2654 O O . PRO A 1 342 ? 4.443 -1.910 32.296 1.00 55.44 342 PRO A O 1
ATOM 2657 N N . TRP A 1 343 ? 4.545 -4.142 32.047 1.00 45.59 343 TRP A N 1
ATOM 2658 C CA . TRP A 1 343 ? 5.173 -4.460 33.334 1.00 45.59 343 TRP A CA 1
ATOM 2659 C C . TRP A 1 343 ? 6.448 -3.647 33.628 1.00 45.59 343 TRP A C 1
ATOM 2661 O O . TRP A 1 343 ? 6.686 -3.258 34.769 1.00 45.59 343 TRP A O 1
ATOM 2671 N N . LEU A 1 344 ? 7.239 -3.311 32.600 1.00 45.62 344 LEU A N 1
ATOM 2672 C CA . LEU A 1 344 ? 8.455 -2.503 32.758 1.00 45.62 344 LEU A CA 1
ATOM 2673 C C . LEU A 1 344 ? 8.171 -1.069 33.240 1.00 45.62 344 LEU A C 1
ATOM 2675 O O . LEU A 1 344 ? 8.952 -0.527 34.017 1.00 45.62 344 LEU A O 1
ATOM 2679 N N . VAL A 1 345 ? 7.049 -0.468 32.823 1.00 50.91 345 VAL A N 1
ATOM 2680 C CA . VAL A 1 345 ? 6.621 0.862 33.297 1.00 50.91 345 VAL A CA 1
ATOM 2681 C C . VAL A 1 345 ? 6.199 0.777 34.762 1.00 50.91 345 VAL A C 1
ATOM 2683 O O . VAL A 1 345 ? 6.561 1.642 35.554 1.00 50.91 345 VAL A O 1
ATOM 2686 N N . ILE A 1 346 ? 5.512 -0.304 35.138 1.00 49.69 346 ILE A N 1
ATOM 2687 C CA . ILE A 1 346 ? 5.090 -0.576 36.519 1.00 49.69 346 ILE A CA 1
ATOM 2688 C C . ILE A 1 346 ? 6.316 -0.764 37.434 1.00 49.69 346 ILE A C 1
ATOM 2690 O O . ILE A 1 346 ? 6.362 -0.195 38.525 1.00 49.69 346 ILE A O 1
ATOM 2694 N N . GLN A 1 347 ? 7.351 -1.486 36.981 1.00 44.22 347 GLN A N 1
ATOM 2695 C CA . GLN A 1 347 ? 8.581 -1.686 37.757 1.00 44.22 347 GLN A CA 1
ATOM 2696 C C . GLN A 1 347 ? 9.474 -0.439 37.834 1.00 44.22 347 GLN A C 1
ATOM 2698 O O . GLN A 1 347 ? 9.954 -0.103 38.916 1.00 44.22 347 GLN A O 1
ATOM 2703 N N . GLN A 1 348 ? 9.706 0.262 36.718 1.00 43.56 348 GLN A N 1
ATOM 2704 C CA . GLN A 1 348 ? 10.607 1.423 36.694 1.00 43.56 348 GLN A CA 1
ATOM 2705 C C . GLN A 1 348 ? 9.996 2.668 37.347 1.00 43.56 348 GLN A C 1
ATOM 2707 O O . GLN A 1 348 ? 10.733 3.471 37.915 1.00 43.56 348 GLN A O 1
ATOM 2712 N N . ALA A 1 349 ? 8.670 2.831 37.309 1.00 44.59 349 ALA A N 1
ATOM 2713 C CA . ALA A 1 349 ? 8.001 3.976 37.924 1.00 44.59 349 ALA A CA 1
ATOM 2714 C C . ALA A 1 349 ? 7.632 3.764 39.404 1.00 44.59 349 ALA A C 1
ATOM 2716 O O . ALA A 1 349 ? 7.151 4.706 40.027 1.00 44.59 349 ALA A O 1
ATOM 2717 N N . ARG A 1 350 ? 7.793 2.548 39.964 1.00 41.03 350 ARG A N 1
ATOM 2718 C CA . ARG A 1 350 ? 7.156 2.131 41.238 1.00 41.03 350 ARG A CA 1
ATOM 2719 C C . ARG A 1 350 ? 5.652 2.460 41.301 1.00 41.03 350 ARG A C 1
ATOM 2721 O O . ARG A 1 350 ? 5.083 2.533 42.384 1.00 41.03 350 ARG A O 1
ATOM 2728 N N . ALA A 1 351 ? 5.015 2.680 40.155 1.00 45.72 351 ALA A N 1
ATOM 2729 C CA . ALA A 1 351 ? 3.661 3.189 40.071 1.00 45.72 351 ALA A CA 1
ATOM 2730 C C . ALA A 1 351 ? 2.732 2.024 39.738 1.00 45.72 351 ALA A C 1
ATOM 2732 O O . ALA A 1 351 ? 2.684 1.529 38.610 1.00 45.72 351 ALA A O 1
ATOM 2733 N N . THR A 1 352 ? 1.972 1.593 40.738 1.00 52.25 352 THR A N 1
ATOM 2734 C CA . THR A 1 352 ? 0.662 0.980 40.520 1.00 52.25 352 THR A CA 1
ATOM 2735 C C . THR A 1 352 ? -0.206 1.943 39.685 1.00 52.25 352 THR A C 1
ATOM 2737 O O . THR A 1 352 ? 0.130 3.120 39.525 1.00 52.25 352 THR A O 1
ATOM 2740 N N . SER A 1 353 ? -1.318 1.476 39.093 1.00 66.19 353 SER A N 1
ATOM 2741 C CA . SER A 1 353 ? -2.313 2.410 38.522 1.00 66.19 353 SER A CA 1
ATOM 2742 C C . SER A 1 353 ? -2.559 3.525 39.552 1.00 66.19 353 SER A C 1
ATOM 2744 O O . SER A 1 353 ? -2.794 3.183 40.708 1.00 66.19 353 SER A O 1
ATOM 2746 N N . PRO A 1 354 ? -2.513 4.826 39.214 1.00 72.62 354 PRO A N 1
ATOM 2747 C CA . PRO A 1 354 ? -2.569 5.863 40.254 1.00 72.62 354 PRO A CA 1
ATOM 2748 C C . PRO A 1 354 ? -3.870 5.856 41.060 1.00 72.62 354 PRO A C 1
ATOM 2750 O O . PRO A 1 354 ? -3.924 6.385 42.164 1.00 72.62 354 PRO A O 1
ATOM 2753 N N . PHE A 1 355 ? -4.911 5.205 40.537 1.00 82.25 355 PHE A N 1
ATOM 2754 C CA . PHE A 1 355 ? -6.110 4.914 41.307 1.00 82.25 355 PHE A CA 1
ATOM 2755 C C . PHE A 1 355 ? -5.892 3.804 42.349 1.00 82.25 355 PHE A C 1
ATOM 2757 O O . PHE A 1 355 ? -6.339 3.951 43.479 1.00 82.25 355 PHE A O 1
ATOM 2764 N N . LEU A 1 356 ? -5.166 2.728 42.017 1.00 80.19 356 LEU A N 1
ATOM 2765 C CA . LEU A 1 356 ? -4.740 1.712 42.993 1.00 80.19 356 LEU A CA 1
ATOM 2766 C C . LEU A 1 356 ? -3.846 2.320 44.080 1.00 80.19 356 LEU A C 1
ATOM 2768 O O . LEU A 1 356 ? -4.033 2.016 45.254 1.00 80.19 356 LEU A O 1
ATOM 2772 N N . ASP A 1 357 ? -2.913 3.190 43.688 1.00 79.50 357 ASP A N 1
ATOM 2773 C CA . ASP A 1 357 ? -2.049 3.925 44.617 1.00 79.50 357 ASP A CA 1
ATOM 2774 C C . ASP A 1 357 ? -2.885 4.772 45.588 1.00 79.50 357 ASP A C 1
ATOM 2776 O O . ASP A 1 357 ? -2.804 4.603 46.805 1.00 79.50 357 ASP A O 1
ATOM 2780 N N . TYR A 1 358 ? -3.804 5.579 45.048 1.00 85.25 358 TYR A N 1
ATOM 2781 C CA . TYR A 1 358 ? -4.748 6.369 45.836 1.00 85.25 358 TYR A CA 1
ATOM 2782 C C . TYR A 1 358 ? -5.574 5.512 46.807 1.00 85.25 358 TYR A C 1
ATOM 2784 O O . TYR A 1 358 ? -5.669 5.844 47.988 1.00 85.25 358 TYR A O 1
ATOM 2792 N N . LEU A 1 359 ? -6.138 4.390 46.343 1.00 86.12 359 LEU A N 1
ATOM 2793 C CA . LEU A 1 359 ? -6.917 3.479 47.188 1.00 86.12 359 LEU A CA 1
ATOM 2794 C C . LEU A 1 359 ? -6.072 2.858 48.307 1.00 86.12 359 LEU A C 1
ATOM 2796 O O . LEU A 1 359 ? -6.596 2.621 49.395 1.00 86.12 359 LEU A O 1
ATOM 2800 N N . SER A 1 360 ? -4.784 2.594 48.070 1.00 84.94 360 SER A N 1
ATOM 2801 C CA . SER A 1 360 ? -3.878 2.021 49.076 1.00 84.94 360 SER A CA 1
ATOM 2802 C C . SER A 1 360 ? -3.569 2.983 50.230 1.00 84.94 360 SER A C 1
ATOM 2804 O O . SER A 1 360 ? -3.273 2.539 51.338 1.00 84.94 360 SER A O 1
ATOM 2806 N N . HIS A 1 361 ? -3.704 4.290 49.991 1.00 86.06 361 HIS A N 1
ATOM 2807 C CA . HIS A 1 361 ? -3.487 5.345 50.981 1.00 86.06 361 HIS A CA 1
ATOM 2808 C C . HIS A 1 361 ? -4.748 5.737 51.763 1.00 86.06 361 HIS A C 1
ATOM 2810 O O . HIS A 1 361 ? -4.667 6.546 52.690 1.00 86.06 361 HIS A O 1
ATOM 2816 N N . LEU A 1 362 ? -5.915 5.179 51.427 1.00 85.81 362 LEU A N 1
ATOM 2817 C CA . LEU A 1 362 ? -7.134 5.431 52.189 1.00 85.81 362 LEU A CA 1
ATOM 2818 C C . LEU A 1 362 ? -7.094 4.698 53.544 1.00 85.81 362 LEU A C 1
ATOM 2820 O O . LEU A 1 362 ? -6.748 3.517 53.584 1.00 85.81 362 LEU A O 1
ATOM 2824 N N . PRO A 1 363 ? -7.530 5.333 54.654 1.00 83.00 363 PRO A N 1
ATOM 2825 C CA . PRO A 1 363 ? -7.518 4.711 55.985 1.00 83.00 363 PRO A CA 1
ATOM 2826 C C . PRO A 1 363 ? -8.352 3.428 56.073 1.00 83.00 363 PRO A C 1
ATOM 2828 O O . PRO A 1 363 ? -8.083 2.550 56.889 1.00 83.00 363 PRO A O 1
ATOM 2831 N N . LYS A 1 364 ? -9.400 3.333 55.248 1.00 87.38 364 LYS A N 1
ATOM 2832 C CA . LYS A 1 364 ? -10.284 2.176 55.145 1.00 87.38 364 LYS A CA 1
ATOM 2833 C C . LYS A 1 364 ? -10.663 1.971 53.687 1.00 87.38 364 LYS A C 1
ATOM 2835 O O . LYS A 1 364 ? -11.104 2.913 53.032 1.00 87.38 364 LYS A O 1
ATOM 2840 N N . GLN A 1 365 ? -10.534 0.734 53.209 1.00 84.12 365 GLN A N 1
ATOM 2841 C CA . GLN A 1 365 ? -10.963 0.365 51.862 1.00 84.12 365 GLN A CA 1
ATOM 2842 C C . GLN A 1 365 ? -12.486 0.555 51.731 1.00 84.12 365 GLN A C 1
ATOM 2844 O O . GLN A 1 365 ? -13.238 -0.040 52.512 1.00 84.12 365 GLN A O 1
ATOM 2849 N N . PRO A 1 366 ? -12.964 1.392 50.792 1.00 86.19 366 PRO A N 1
ATOM 2850 C CA . PRO A 1 366 ? -14.378 1.757 50.727 1.00 86.19 366 PRO A CA 1
ATOM 2851 C C . PRO A 1 366 ? -15.254 0.717 49.998 1.00 86.19 366 PRO A C 1
ATOM 2853 O O . PRO A 1 366 ? -16.475 0.721 50.167 1.00 86.19 366 PRO A O 1
ATOM 2856 N N . PHE A 1 367 ? -14.644 -0.191 49.231 1.00 93.50 367 PHE A N 1
ATOM 2857 C CA . PHE A 1 367 ? -15.278 -1.312 48.528 1.00 93.50 367 PHE A CA 1
ATOM 2858 C C . PHE A 1 367 ? -14.257 -2.431 48.265 1.00 93.50 367 PHE A C 1
ATOM 2860 O O . PHE A 1 367 ? -13.049 -2.206 48.332 1.00 93.50 367 PHE A O 1
ATOM 2867 N N . THR A 1 368 ? -14.743 -3.629 47.942 1.00 93.12 368 THR A N 1
ATOM 2868 C CA . THR A 1 368 ? -13.919 -4.770 47.509 1.00 93.12 368 THR A CA 1
ATOM 2869 C C . THR A 1 368 ? -13.763 -4.759 45.991 1.00 93.12 368 THR A C 1
ATOM 2871 O O . THR A 1 368 ? -14.716 -4.460 45.269 1.00 93.12 368 THR A O 1
ATOM 2874 N N . TYR A 1 369 ? -12.570 -5.089 45.501 1.00 93.56 369 TYR A N 1
ATOM 2875 C CA . TYR A 1 369 ? -12.263 -5.101 44.073 1.00 93.56 369 TYR A CA 1
ATOM 2876 C C . TYR A 1 369 ? -11.304 -6.232 43.701 1.00 93.56 369 TYR A C 1
ATOM 2878 O O . TYR A 1 369 ? -10.513 -6.690 44.523 1.00 93.56 369 TYR A O 1
ATOM 2886 N N . GLU A 1 370 ? -11.349 -6.637 42.434 1.00 92.12 370 GLU A N 1
ATOM 2887 C CA . GLU A 1 370 ? -10.394 -7.569 41.832 1.00 92.12 370 GLU A CA 1
ATOM 2888 C C . GLU A 1 370 ? -9.474 -6.828 40.862 1.00 92.12 370 GLU A C 1
ATOM 2890 O O . GLU A 1 370 ? -9.927 -5.978 40.093 1.00 92.12 370 GLU A O 1
ATOM 2895 N N . VAL A 1 371 ? -8.179 -7.145 40.877 1.00 86.94 371 VAL A N 1
ATOM 2896 C CA . VAL A 1 371 ? -7.197 -6.526 39.979 1.00 86.94 371 VAL A CA 1
ATOM 2897 C C . VAL A 1 371 ? -6.888 -7.472 38.828 1.00 86.94 371 VAL A C 1
ATOM 2899 O O . VAL A 1 371 ? -6.409 -8.583 39.040 1.00 86.94 371 VAL A O 1
ATOM 2902 N N . PHE A 1 372 ? -7.111 -7.005 37.602 1.00 86.62 372 PHE A N 1
ATOM 2903 C CA . PHE A 1 372 ? -6.788 -7.732 36.379 1.00 86.62 372 PHE A CA 1
ATOM 2904 C C . PHE A 1 372 ? -5.665 -7.014 35.639 1.00 86.62 372 PHE A C 1
ATOM 2906 O O . PHE A 1 372 ? -5.791 -5.852 35.241 1.00 86.62 372 PHE A O 1
ATOM 2913 N N . GLN A 1 373 ? -4.552 -7.713 35.454 1.00 79.25 373 GLN A N 1
ATOM 2914 C CA . GLN A 1 373 ? -3.392 -7.196 34.741 1.00 79.25 373 GLN A CA 1
ATOM 2915 C C . GLN A 1 373 ? -3.218 -7.979 33.449 1.00 79.25 373 GLN A C 1
ATOM 2917 O O . GLN A 1 373 ? -3.194 -9.208 33.468 1.00 79.25 373 GLN A O 1
ATOM 2922 N N . PHE A 1 374 ? -3.061 -7.263 32.339 1.00 77.69 374 PHE A N 1
ATOM 2923 C CA . PHE A 1 374 ? -2.777 -7.860 31.036 1.00 77.69 374 PHE A CA 1
ATOM 2924 C C . PHE A 1 374 ? -1.383 -7.417 30.580 1.00 77.69 374 PHE A C 1
ATOM 2926 O O . PHE A 1 374 ? -1.275 -6.523 29.733 1.00 77.69 374 PHE A O 1
ATOM 2933 N N . PRO A 1 375 ? -0.309 -7.981 31.177 1.00 62.31 375 PRO A N 1
ATOM 2934 C CA . PRO A 1 375 ? 1.055 -7.663 30.784 1.00 62.31 375 PRO A CA 1
ATOM 2935 C C . PRO A 1 375 ? 1.339 -8.161 29.363 1.00 62.31 375 PRO A C 1
ATOM 2937 O O . PRO A 1 375 ? 0.495 -8.744 28.686 1.00 62.31 375 PRO A O 1
ATOM 2940 N N . SER A 1 376 ? 2.541 -7.891 28.880 1.00 57.62 376 SER A N 1
ATOM 2941 C CA . SER A 1 376 ? 2.960 -8.274 27.541 1.00 57.62 376 SER A CA 1
ATOM 2942 C C . SER A 1 376 ? 3.025 -9.798 27.330 1.00 57.62 376 SER A C 1
ATOM 2944 O O . SER A 1 376 ? 3.707 -10.477 28.091 1.00 57.62 376 SER A O 1
ATOM 2946 N N . ALA A 1 377 ? 2.336 -10.312 26.298 1.00 52.41 377 ALA A N 1
ATOM 2947 C CA . ALA A 1 377 ? 2.672 -11.489 25.472 1.00 52.41 377 ALA A CA 1
ATOM 2948 C C . ALA A 1 377 ? 1.532 -11.772 24.462 1.00 52.41 377 ALA A C 1
ATOM 2950 O O . ALA A 1 377 ? 0.404 -11.328 24.628 1.00 52.41 377 ALA A O 1
ATOM 2951 N N . ALA A 1 378 ? 1.761 -12.575 23.416 1.00 51.09 378 ALA A N 1
ATOM 2952 C CA . ALA A 1 378 ? 0.705 -12.911 22.442 1.00 51.09 378 ALA A CA 1
ATOM 2953 C C . ALA A 1 378 ? -0.533 -13.601 23.067 1.00 51.09 378 ALA A C 1
ATOM 2955 O O . ALA A 1 378 ? -1.650 -13.363 22.611 1.00 51.09 378 ALA A O 1
ATOM 2956 N N . LYS A 1 379 ? -0.349 -14.397 24.135 1.00 58.66 379 LYS A N 1
ATOM 2957 C CA . LYS A 1 379 ? -1.458 -15.001 24.900 1.00 58.66 379 LYS A CA 1
ATOM 2958 C C . LYS A 1 379 ? -2.319 -13.949 25.613 1.00 58.66 379 LYS A C 1
ATOM 2960 O O . LYS A 1 379 ? -3.533 -14.099 25.670 1.00 58.66 379 LYS A O 1
ATOM 2965 N N . THR A 1 380 ? -1.731 -12.826 26.032 1.00 67.88 380 THR A N 1
ATOM 2966 C CA . THR A 1 380 ? -2.452 -11.807 26.808 1.00 67.88 380 THR A CA 1
ATOM 2967 C C . THR A 1 380 ? -3.421 -10.979 25.969 1.00 67.88 380 THR A C 1
ATOM 2969 O O . THR A 1 380 ? -4.361 -10.408 26.515 1.00 67.88 380 THR A O 1
ATOM 2972 N N . GLY A 1 381 ? -3.258 -10.948 24.640 1.00 81.62 381 GLY A N 1
ATOM 2973 C CA . GLY A 1 381 ? -4.239 -10.348 23.735 1.00 81.62 381 GLY A CA 1
ATOM 2974 C C . GLY A 1 381 ? -5.552 -11.136 23.683 1.00 81.62 381 GLY A C 1
ATOM 2975 O O . GLY A 1 381 ? -6.623 -10.541 23.777 1.00 81.62 381 GLY A O 1
ATOM 2976 N N . GLU A 1 382 ? -5.484 -12.465 23.570 1.00 85.88 382 GLU A N 1
ATOM 2977 C CA . GLU A 1 382 ? -6.671 -13.332 23.615 1.00 85.88 382 GLU A CA 1
ATOM 2978 C C . GLU A 1 382 ? -7.304 -13.328 25.009 1.00 85.88 382 GLU A C 1
ATOM 2980 O O . GLU A 1 382 ? -8.520 -13.178 25.113 1.00 85.88 382 GLU A O 1
ATOM 2985 N N . ASP A 1 383 ? -6.490 -13.367 26.068 1.00 88.31 383 ASP A N 1
ATOM 2986 C CA . ASP A 1 383 ? -6.971 -13.259 27.450 1.00 88.31 383 ASP A CA 1
ATOM 2987 C C . ASP A 1 383 ? -7.699 -11.929 27.702 1.00 88.31 383 ASP A C 1
ATOM 2989 O O . ASP A 1 383 ? -8.731 -11.902 28.371 1.00 88.31 383 ASP A O 1
ATOM 2993 N N . LEU A 1 384 ? -7.207 -10.818 27.135 1.00 90.88 384 LEU A N 1
ATOM 2994 C CA . LEU A 1 384 ? -7.858 -9.507 27.218 1.00 90.88 384 LEU A CA 1
ATOM 2995 C C . LEU A 1 384 ? -9.224 -9.509 26.517 1.00 90.88 384 LEU A C 1
ATOM 2997 O O . LEU A 1 384 ? -10.198 -8.971 27.053 1.00 90.88 384 LEU A O 1
ATOM 3001 N N . LEU A 1 385 ? -9.303 -10.100 25.319 1.00 93.56 385 LEU A N 1
ATOM 3002 C CA . LEU A 1 385 ? -10.566 -10.238 24.590 1.00 93.56 385 LEU A CA 1
ATOM 3003 C C . LEU A 1 385 ? -11.550 -11.109 25.374 1.00 93.56 385 LEU A C 1
ATOM 3005 O O . LEU A 1 385 ? -12.702 -10.713 25.552 1.00 93.56 385 LEU A O 1
ATOM 3009 N N . GLU A 1 386 ? -11.093 -12.253 25.884 1.00 93.69 386 GLU A N 1
ATOM 3010 C CA . GLU A 1 386 ? -11.933 -13.184 26.630 1.00 93.69 386 GLU A CA 1
ATOM 3011 C C . GLU A 1 386 ? -12.393 -12.590 27.961 1.00 93.69 386 GLU A C 1
ATOM 3013 O O . GLU A 1 386 ? -13.560 -12.737 28.325 1.00 93.69 386 GLU A O 1
ATOM 3018 N N . TYR A 1 387 ? -11.536 -11.837 28.652 1.00 94.75 387 TYR A N 1
ATOM 3019 C CA . TYR A 1 387 ? -11.895 -11.104 29.861 1.00 94.75 387 TYR A CA 1
ATOM 3020 C C . TYR A 1 387 ? -13.046 -10.125 29.619 1.00 94.75 387 TYR A C 1
ATOM 3022 O O . TYR A 1 387 ? -14.076 -10.199 30.297 1.00 94.75 387 TYR A O 1
ATOM 3030 N N . TYR A 1 388 ? -12.905 -9.222 28.642 1.00 95.81 388 TYR A N 1
ATOM 3031 C CA . TYR A 1 388 ? -13.960 -8.251 28.358 1.00 95.81 388 TYR A CA 1
ATOM 3032 C C . TYR A 1 388 ? -15.235 -8.949 27.887 1.00 95.81 388 TYR A C 1
ATOM 3034 O O . TYR A 1 388 ? -16.322 -8.604 28.348 1.00 95.81 388 TYR A O 1
ATOM 3042 N N . ARG A 1 389 ? -15.111 -9.972 27.034 1.00 95.00 389 ARG A N 1
ATOM 3043 C CA . ARG A 1 389 ? -16.252 -10.724 26.506 1.00 95.00 389 ARG A CA 1
ATOM 3044 C C . ARG A 1 389 ? -17.035 -11.444 27.602 1.00 95.00 389 ARG A C 1
ATOM 3046 O O . ARG A 1 389 ? -18.264 -11.358 27.632 1.00 95.00 389 ARG A O 1
ATOM 3053 N N . THR A 1 390 ? -16.344 -12.144 28.501 1.00 94.44 390 THR A N 1
ATOM 3054 C CA . THR A 1 390 ? -16.969 -13.079 29.451 1.00 94.44 390 THR A CA 1
ATOM 3055 C C . THR A 1 390 ? -17.164 -12.534 30.847 1.00 94.44 390 THR A C 1
ATOM 3057 O O . THR A 1 390 ? -18.028 -13.050 31.551 1.00 94.44 390 THR A O 1
ATOM 3060 N N . ARG A 1 391 ? -16.465 -11.474 31.263 1.00 94.81 391 ARG A N 1
ATOM 3061 C CA . ARG A 1 391 ? -16.553 -10.973 32.646 1.00 94.81 391 ARG A CA 1
ATOM 3062 C C . ARG A 1 391 ? -17.162 -9.589 32.768 1.00 94.81 391 ARG A C 1
ATOM 3064 O O . ARG A 1 391 ? -17.892 -9.353 33.719 1.00 94.81 391 ARG A O 1
ATOM 3071 N N . VAL A 1 392 ? -16.935 -8.694 31.815 1.00 96.88 392 VAL A N 1
ATOM 3072 C CA . VAL A 1 392 ? -17.287 -7.275 31.978 1.00 96.88 392 VAL A CA 1
ATOM 3073 C C . VAL A 1 392 ? -18.690 -6.972 31.455 1.00 96.88 392 VAL A C 1
ATOM 3075 O O . VAL A 1 392 ? -19.093 -7.482 30.417 1.00 96.88 392 VAL A O 1
ATOM 3078 N N . THR A 1 393 ? -19.446 -6.144 32.183 1.00 96.75 393 THR A N 1
ATOM 3079 C CA . THR A 1 393 ? -20.743 -5.598 31.730 1.00 96.75 393 THR A CA 1
ATOM 3080 C C . THR A 1 393 ? -20.589 -4.165 31.240 1.00 96.75 393 THR A C 1
ATOM 3082 O O . THR A 1 393 ? -21.073 -3.817 30.163 1.00 96.75 393 THR A O 1
ATOM 3085 N N . VAL A 1 394 ? -19.877 -3.348 32.022 1.00 97.25 394 VAL A N 1
ATOM 3086 C CA . VAL A 1 394 ? -19.563 -1.955 31.705 1.00 97.25 394 VAL A CA 1
ATOM 3087 C C . VAL A 1 394 ? -18.063 -1.737 31.864 1.00 97.25 394 VAL A C 1
ATOM 3089 O O . VAL A 1 394 ? -17.504 -2.039 32.915 1.00 97.25 394 VAL A O 1
ATOM 3092 N N . ALA A 1 395 ? -17.409 -1.214 30.829 1.00 96.12 395 ALA A N 1
ATOM 3093 C CA . ALA A 1 395 ? -16.002 -0.831 30.860 1.00 96.12 395 ALA A CA 1
ATOM 3094 C C . ALA A 1 395 ? -15.860 0.694 30.883 1.00 96.12 395 ALA A C 1
ATOM 3096 O O . ALA A 1 395 ? -16.387 1.397 30.021 1.00 96.12 395 ALA A O 1
ATOM 3097 N N . ALA A 1 396 ? -15.124 1.216 31.852 1.00 94.56 396 ALA A N 1
ATOM 3098 C CA . ALA A 1 396 ? -14.820 2.627 31.984 1.00 94.56 396 ALA A CA 1
ATOM 3099 C C . ALA A 1 396 ? -13.314 2.841 31.913 1.00 94.56 396 ALA A C 1
ATOM 3101 O O . ALA A 1 396 ? -12.544 2.147 32.575 1.00 94.56 396 ALA A O 1
ATOM 3102 N N . SER A 1 397 ? -12.872 3.792 31.095 1.00 90.62 397 SER A N 1
ATOM 3103 C CA . SER A 1 397 ? -11.442 4.012 30.918 1.00 90.62 397 SER A CA 1
ATOM 3104 C C . SER A 1 397 ? -11.090 5.417 30.461 1.00 90.62 397 SER A C 1
ATOM 3106 O O . SER A 1 397 ? -11.835 6.047 29.704 1.00 90.62 397 SER A O 1
ATOM 3108 N N . THR A 1 398 ? -9.915 5.876 30.899 1.00 83.88 398 THR A N 1
ATOM 3109 C CA . THR A 1 398 ? -9.239 7.067 30.365 1.00 83.88 398 THR A CA 1
ATOM 3110 C C . THR A 1 398 ? -8.443 6.779 29.089 1.00 83.88 398 THR A C 1
ATOM 3112 O O . THR A 1 398 ? -8.028 7.710 28.401 1.00 83.88 398 THR A O 1
ATOM 3115 N N . ARG A 1 399 ? -8.231 5.503 28.733 1.00 80.88 399 ARG A N 1
ATOM 3116 C CA . ARG A 1 399 ? -7.482 5.085 27.543 1.00 80.88 399 ARG A CA 1
ATOM 3117 C C . ARG A 1 399 ? -8.410 4.846 26.358 1.00 80.88 399 ARG A C 1
ATOM 3119 O O . ARG A 1 399 ? -9.399 4.126 26.451 1.00 80.88 399 ARG A O 1
ATOM 3126 N N . VAL A 1 400 ? -7.982 5.301 25.181 1.00 83.81 400 VAL A N 1
ATOM 3127 C CA . VAL A 1 400 ? -8.682 5.076 23.901 1.00 83.81 400 VAL A CA 1
ATOM 3128 C C . VAL A 1 400 ? -9.051 3.605 23.667 1.00 83.81 400 VAL A C 1
ATOM 3130 O O . VAL A 1 400 ? -10.208 3.290 23.405 1.00 83.81 400 VAL A O 1
ATOM 3133 N N . HIS A 1 401 ? -8.091 2.682 23.786 1.00 87.31 401 HIS A N 1
ATOM 3134 C CA . HIS A 1 401 ? -8.349 1.256 23.539 1.00 87.31 401 HIS A CA 1
ATOM 3135 C C . HIS A 1 401 ? -8.964 0.516 24.731 1.00 87.31 401 HIS A C 1
ATOM 3137 O O . HIS A 1 401 ? -9.585 -0.520 24.508 1.00 87.31 401 HIS A O 1
ATOM 3143 N N . GLY A 1 402 ? -8.896 1.083 25.942 1.00 88.56 402 GLY A N 1
ATOM 3144 C CA . GLY A 1 402 ? -9.706 0.636 27.081 1.00 88.56 402 GLY A CA 1
ATOM 3145 C C . GLY A 1 402 ? -11.205 0.876 26.864 1.00 88.56 402 GLY A C 1
ATOM 3146 O O . GLY A 1 402 ? -12.025 0.275 27.542 1.00 88.56 402 GLY A O 1
ATOM 3147 N N . ILE A 1 403 ? -11.568 1.705 25.877 1.00 92.06 403 ILE A N 1
ATOM 3148 C CA . ILE A 1 403 ? -12.947 1.921 25.427 1.00 92.06 403 ILE A CA 1
ATOM 3149 C C . ILE A 1 403 ? -13.229 1.215 24.092 1.00 92.06 403 ILE A C 1
ATOM 3151 O O . ILE A 1 403 ? -14.235 0.524 23.960 1.00 92.06 403 ILE A O 1
ATOM 3155 N N . MET A 1 404 ? -12.358 1.353 23.086 1.00 92.75 404 MET A N 1
ATOM 3156 C CA . MET A 1 404 ? -12.624 0.821 21.739 1.00 92.75 404 MET A CA 1
ATOM 3157 C C . MET A 1 404 ? -12.700 -0.712 21.676 1.00 92.75 404 MET A C 1
ATOM 3159 O O . MET A 1 404 ? -13.513 -1.224 20.911 1.00 92.75 404 MET A O 1
ATOM 3163 N N . ILE A 1 405 ? -11.876 -1.435 22.449 1.00 94.62 405 ILE A N 1
ATOM 3164 C CA . ILE A 1 405 ? -11.897 -2.908 22.494 1.00 94.62 405 ILE A CA 1
ATOM 3165 C C . ILE A 1 405 ? -13.217 -3.418 23.096 1.00 94.62 405 ILE A C 1
ATOM 3167 O O . ILE A 1 405 ? -13.927 -4.125 22.381 1.00 94.62 405 ILE A O 1
ATOM 3171 N N . PRO A 1 406 ? -13.611 -3.050 24.335 1.00 95.88 406 PRO A N 1
ATOM 3172 C CA . PRO A 1 406 ? -14.885 -3.503 24.896 1.00 95.88 406 PRO A CA 1
ATOM 3173 C C . PRO A 1 406 ? -16.086 -3.062 24.052 1.00 95.88 406 PRO A C 1
ATOM 3175 O O . PRO A 1 406 ? -16.968 -3.877 23.793 1.00 95.88 406 PRO A O 1
ATOM 3178 N N . PHE A 1 407 ? -16.082 -1.834 23.520 1.00 96.25 407 PHE A N 1
ATOM 3179 C CA . PHE A 1 407 ? -17.102 -1.392 22.564 1.00 96.25 407 PHE A CA 1
ATOM 3180 C C . PHE A 1 407 ? -17.183 -2.326 21.344 1.00 96.25 407 PHE A C 1
ATOM 3182 O O . PHE A 1 407 ? -18.266 -2.736 20.930 1.00 96.25 407 PHE A O 1
ATOM 3189 N N . GLY A 1 408 ? -16.028 -2.705 20.789 1.00 96.44 408 GLY A N 1
ATOM 3190 C CA . GLY A 1 408 ? -15.914 -3.663 19.695 1.00 96.44 408 GLY A CA 1
ATOM 3191 C C . GLY A 1 408 ? -16.524 -5.027 19.993 1.00 96.44 408 GLY A C 1
ATOM 3192 O O . GLY A 1 408 ? -17.091 -5.648 19.095 1.00 96.44 408 GLY A O 1
ATOM 3193 N N . LEU A 1 409 ? -16.436 -5.463 21.246 1.00 97.38 409 LEU A N 1
ATOM 3194 C CA . LEU A 1 409 ? -16.976 -6.723 21.757 1.00 97.38 409 LEU A CA 1
ATOM 3195 C C . LEU A 1 409 ? -18.444 -6.611 22.202 1.00 97.38 409 LEU A C 1
ATOM 3197 O O . LEU A 1 409 ? -18.985 -7.579 22.720 1.00 97.38 409 LEU A O 1
ATOM 3201 N N . GLN A 1 410 ? -19.102 -5.466 21.991 1.00 96.12 410 GLN A N 1
ATOM 3202 C CA . GLN A 1 410 ? -20.476 -5.188 22.438 1.00 96.12 410 GLN A CA 1
ATOM 3203 C C . GLN A 1 410 ? -20.656 -5.130 23.965 1.00 96.12 410 GLN A C 1
ATOM 3205 O O . GLN A 1 410 ? -21.747 -5.356 24.485 1.00 96.12 410 GLN A O 1
ATOM 3210 N N . VAL A 1 411 ? -19.597 -4.760 24.685 1.00 96.31 411 VAL A N 1
ATOM 3211 C CA . VAL A 1 411 ? -19.651 -4.378 26.102 1.00 96.31 411 VAL A CA 1
ATOM 3212 C C . VAL A 1 411 ? -20.036 -2.898 26.193 1.00 96.31 411 VAL A C 1
ATOM 3214 O O . VAL A 1 411 ? -19.578 -2.084 25.384 1.00 96.31 411 VAL A O 1
ATOM 3217 N N . ALA A 1 412 ? -20.873 -2.518 27.164 1.00 95.88 412 ALA A N 1
ATOM 3218 C CA . ALA A 1 412 ? -21.186 -1.105 27.372 1.00 95.88 412 ALA A CA 1
ATOM 3219 C C . ALA A 1 412 ? -19.953 -0.345 27.863 1.00 95.88 412 ALA A C 1
ATOM 3221 O O . ALA A 1 412 ? -19.120 -0.884 28.589 1.00 95.88 412 ALA A O 1
ATOM 3222 N N . VAL A 1 413 ? -19.840 0.924 27.477 1.00 95.88 413 VAL A N 1
ATOM 3223 C CA . VAL A 1 413 ? -18.657 1.727 27.788 1.00 95.88 413 VAL A CA 1
ATOM 3224 C C . VAL A 1 413 ? -19.004 3.078 28.397 1.00 95.88 413 VAL A C 1
ATOM 3226 O O . VAL A 1 413 ? -19.998 3.706 28.024 1.00 95.88 413 VAL A O 1
ATOM 3229 N N . ILE A 1 414 ? -18.144 3.529 29.310 1.00 94.44 414 ILE A N 1
ATOM 3230 C CA . ILE A 1 414 ? -18.134 4.881 29.866 1.00 94.44 414 ILE A CA 1
ATOM 3231 C C . ILE A 1 414 ? -16.772 5.512 29.558 1.00 94.44 414 ILE A C 1
ATOM 3233 O O . ILE A 1 414 ? -15.764 5.206 30.194 1.00 94.44 414 ILE A O 1
ATOM 3237 N N . ALA A 1 415 ? -16.723 6.392 28.561 1.00 91.31 415 ALA A N 1
ATOM 3238 C CA . ALA A 1 415 ? -15.494 7.084 28.192 1.00 91.31 415 ALA A CA 1
ATOM 3239 C C . ALA A 1 415 ? -15.179 8.196 29.201 1.00 91.31 415 ALA A C 1
ATOM 3241 O O . ALA A 1 415 ? -15.916 9.182 29.289 1.00 91.31 415 ALA A O 1
ATOM 3242 N N . LEU A 1 416 ? -14.060 8.055 29.917 1.00 89.38 416 LEU A N 1
ATOM 3243 C CA . LEU A 1 416 ? -13.506 9.085 30.795 1.00 89.38 416 LEU A CA 1
ATOM 3244 C C . LEU A 1 416 ? -12.575 9.967 29.957 1.00 89.38 416 LEU A C 1
ATOM 3246 O O . LEU A 1 416 ? -11.378 9.709 29.843 1.00 89.38 416 LEU A O 1
ATOM 3250 N N . VAL A 1 417 ? -13.137 10.966 29.277 1.00 83.19 417 VAL A N 1
ATOM 3251 C CA . VAL A 1 417 ? -12.425 11.712 28.229 1.00 83.19 417 VAL A CA 1
ATOM 3252 C C . VAL A 1 417 ? -11.291 12.541 28.835 1.00 83.19 417 VAL A C 1
ATOM 3254 O O . VAL A 1 417 ? -11.536 13.589 29.436 1.00 83.19 417 VAL A O 1
ATOM 3257 N N . ALA A 1 418 ? -10.059 12.059 28.647 1.00 74.31 418 ALA A N 1
ATOM 3258 C CA . ALA A 1 418 ? -8.817 12.681 29.113 1.00 74.31 418 ALA A CA 1
ATOM 3259 C C . ALA A 1 418 ? -7.963 13.292 27.980 1.00 74.31 418 ALA A C 1
ATOM 3261 O O . ALA A 1 418 ? -7.066 14.092 28.245 1.00 74.31 418 ALA A O 1
ATOM 3262 N N . ASP A 1 419 ? -8.218 12.927 26.718 1.00 71.19 419 ASP A N 1
ATOM 3263 C CA . ASP A 1 419 ? -7.464 13.395 25.553 1.00 71.19 419 ASP A CA 1
ATOM 3264 C C . ASP A 1 419 ? -8.358 13.576 24.311 1.00 71.19 419 ASP A C 1
ATOM 3266 O O . ASP A 1 419 ? -9.529 13.187 24.287 1.00 71.19 419 ASP A O 1
ATOM 3270 N N . SER A 1 420 ? -7.801 14.185 23.259 1.00 71.75 420 SER A N 1
ATOM 3271 C CA . SER A 1 420 ? -8.527 14.485 22.019 1.00 71.75 420 SER A CA 1
ATOM 3272 C C . SER A 1 420 ? -8.843 13.260 21.151 1.00 71.75 420 SER A C 1
ATOM 3274 O O . SER A 1 420 ? -9.739 13.334 20.313 1.00 71.75 420 SER A O 1
ATOM 3276 N N . GLU A 1 421 ? -8.112 12.151 21.303 1.00 75.31 421 GLU A N 1
ATOM 3277 C CA . GLU A 1 421 ? -8.370 10.908 20.562 1.00 75.31 421 GLU A CA 1
ATOM 3278 C C . GLU A 1 421 ? -9.637 10.238 21.088 1.00 75.31 421 GLU A C 1
ATOM 3280 O O . GLU A 1 421 ? -10.545 9.911 20.319 1.00 75.31 421 GLU A O 1
ATOM 3285 N N . LEU A 1 422 ? -9.714 10.081 22.412 1.00 80.12 422 LEU A N 1
ATOM 3286 C CA . LEU A 1 422 ? -10.883 9.528 23.079 1.00 80.12 422 LEU A CA 1
ATOM 3287 C C . LEU A 1 422 ? -12.084 10.463 22.924 1.00 80.12 422 LEU A C 1
ATOM 3289 O O . LEU A 1 422 ? -13.191 9.985 22.696 1.00 80.12 422 LEU A O 1
ATOM 3293 N N . ASP A 1 423 ? -11.873 11.782 22.964 1.00 82.00 423 ASP A N 1
ATOM 3294 C CA . ASP A 1 423 ? -12.928 12.761 22.694 1.00 82.00 423 ASP A CA 1
ATOM 3295 C C . ASP A 1 423 ? -13.499 12.616 21.277 1.00 82.00 423 ASP A C 1
ATOM 3297 O O . ASP A 1 423 ? -14.716 12.590 21.090 1.00 82.00 423 ASP A O 1
ATOM 3301 N N . SER A 1 424 ? -12.630 12.474 20.271 1.00 82.88 424 SER A N 1
ATOM 3302 C CA . SER A 1 424 ? -13.070 12.277 18.889 1.00 82.88 424 SER A CA 1
ATOM 3303 C C . SER A 1 424 ? -13.904 11.003 18.752 1.00 82.88 424 SER A C 1
ATOM 3305 O O . SER A 1 424 ? -14.982 11.037 18.157 1.00 82.88 424 SER A O 1
ATOM 3307 N N . PHE A 1 425 ? -13.462 9.895 19.355 1.00 85.06 425 PHE A N 1
ATOM 3308 C CA . PHE A 1 425 ? -14.252 8.666 19.365 1.00 85.06 425 PHE A CA 1
ATOM 3309 C C . PHE A 1 425 ? -15.580 8.844 20.110 1.00 85.06 425 PHE A C 1
ATOM 3311 O O . PHE A 1 425 ? -16.619 8.449 19.591 1.00 85.06 425 PHE A O 1
ATOM 3318 N N . ALA A 1 426 ? -15.579 9.497 21.272 1.00 86.12 426 ALA A N 1
ATOM 3319 C CA . ALA A 1 426 ? -16.781 9.719 22.067 1.00 86.12 426 ALA A CA 1
ATOM 3320 C C . ALA A 1 426 ? -17.849 10.521 21.305 1.00 86.12 426 ALA A C 1
ATOM 3322 O O . ALA A 1 426 ? -19.001 10.096 21.246 1.00 86.12 426 ALA A O 1
ATOM 3323 N N . ARG A 1 427 ? -17.467 11.620 20.640 1.00 84.19 427 ARG A N 1
ATOM 3324 C CA . ARG A 1 427 ? -18.389 12.478 19.865 1.00 84.19 427 ARG A CA 1
ATOM 3325 C C . ARG A 1 427 ? -19.014 11.796 18.651 1.00 84.19 427 ARG A C 1
ATOM 3327 O O . ARG A 1 427 ? -20.063 12.234 18.184 1.00 84.19 427 ARG A O 1
ATOM 3334 N N . HIS A 1 428 ? -18.347 10.796 18.083 1.00 78.75 428 HIS A N 1
ATOM 3335 C CA . HIS A 1 428 ? -18.793 10.143 16.850 1.00 78.75 428 HIS A CA 1
ATOM 3336 C C . HIS A 1 428 ? -19.345 8.736 17.073 1.00 78.75 428 HIS A C 1
ATOM 3338 O O . HIS A 1 428 ? -20.123 8.259 16.249 1.00 78.75 428 HIS A O 1
ATOM 3344 N N . GLY A 1 429 ? -18.941 8.079 18.159 1.00 73.12 429 GLY A N 1
ATOM 3345 C CA . GLY A 1 429 ? -19.262 6.687 18.446 1.00 73.12 429 GLY A CA 1
ATOM 3346 C C . GLY A 1 429 ? -20.117 6.459 19.691 1.00 73.12 429 GLY A C 1
ATOM 3347 O O . GLY A 1 429 ? -20.690 5.382 19.800 1.00 73.12 429 GLY A O 1
ATOM 3348 N N . LEU A 1 430 ? -20.220 7.422 20.618 1.00 77.62 430 LEU A N 1
ATOM 3349 C CA . LEU A 1 430 ? -20.823 7.199 21.944 1.00 77.62 430 LEU A CA 1
ATOM 3350 C C . LEU A 1 430 ? -21.971 8.167 22.305 1.00 77.62 430 LEU A C 1
ATOM 3352 O O . LEU A 1 430 ? -22.373 8.230 23.463 1.00 77.62 430 LEU A O 1
ATOM 3356 N N . ASN A 1 431 ? -22.511 8.944 21.360 1.00 68.06 431 ASN A N 1
ATOM 3357 C CA . ASN A 1 431 ? -23.510 9.973 21.684 1.00 68.06 431 ASN A CA 1
ATOM 3358 C C . ASN A 1 431 ? -24.847 9.402 22.208 1.00 68.06 431 ASN A C 1
ATOM 3360 O O . ASN A 1 431 ? -25.412 8.471 21.642 1.00 68.06 431 ASN A O 1
ATOM 3364 N N . GLY A 1 432 ? -25.409 10.054 23.233 1.00 59.62 432 GLY A N 1
ATOM 3365 C CA . GLY A 1 432 ? -26.814 9.951 23.662 1.00 59.62 432 GLY A CA 1
ATOM 3366 C C . GLY A 1 432 ? -27.167 8.776 24.582 1.00 59.62 432 GLY A C 1
ATOM 3367 O O . GLY A 1 432 ? -27.950 8.959 25.507 1.00 59.62 432 GLY A O 1
ATOM 3368 N N . THR A 1 433 ? -26.594 7.592 24.353 1.00 60.38 433 THR A N 1
ATOM 3369 C CA . THR A 1 433 ? -26.977 6.341 25.053 1.00 60.38 433 THR A CA 1
ATOM 3370 C C . THR A 1 433 ? -25.828 5.606 25.734 1.00 60.38 433 THR A C 1
ATOM 3372 O O . THR A 1 433 ? -26.071 4.683 26.504 1.00 60.38 433 THR A O 1
ATOM 3375 N N . LEU A 1 434 ? -24.585 6.000 25.463 1.00 70.62 434 LEU A N 1
ATOM 3376 C CA . LEU A 1 434 ? -23.391 5.498 26.139 1.00 70.62 434 LEU A CA 1
ATOM 3377 C C . LEU A 1 434 ? -22.809 6.609 27.019 1.00 70.62 434 LEU A C 1
ATOM 3379 O O . LEU A 1 434 ? -22.991 7.796 26.744 1.00 70.62 434 LEU A O 1
ATOM 3383 N N . GLY A 1 435 ? -22.136 6.232 28.106 1.00 75.69 435 GLY A N 1
ATOM 3384 C CA . GLY A 1 435 ? -21.606 7.203 29.057 1.00 75.69 435 GLY A CA 1
ATOM 3385 C C . GLY A 1 435 ? -20.416 7.957 28.468 1.00 75.69 435 GLY A C 1
ATOM 3386 O O . GLY A 1 435 ? -19.387 7.359 28.163 1.00 75.69 435 GLY A O 1
ATOM 3387 N N . VAL A 1 436 ? -20.518 9.278 28.338 1.00 82.25 436 VAL A N 1
ATOM 3388 C CA . VAL A 1 436 ? -19.368 10.144 28.050 1.00 82.25 436 VAL A CA 1
ATOM 3389 C C . VAL A 1 436 ? -19.219 11.115 29.204 1.00 82.25 436 VAL A C 1
ATOM 3391 O O . VAL A 1 436 ? -20.062 11.988 29.405 1.00 82.25 436 VAL A O 1
ATOM 3394 N N . VAL A 1 437 ? -18.131 10.974 29.953 1.00 80.75 437 VAL A N 1
ATOM 3395 C CA . VAL A 1 437 ? -17.819 11.842 31.083 1.00 80.75 437 VAL A CA 1
ATOM 3396 C C . VAL A 1 437 ? -16.501 12.543 30.792 1.00 80.75 437 VAL A C 1
ATOM 3398 O O . VAL A 1 437 ? -15.440 11.928 30.722 1.00 80.75 437 VAL A O 1
ATOM 3401 N N . ARG A 1 438 ? -16.580 13.854 30.561 1.00 79.50 438 ARG A N 1
ATOM 3402 C CA . ARG A 1 438 ? -15.424 14.669 30.188 1.00 79.50 438 ARG A CA 1
ATOM 3403 C C . ARG A 1 438 ? -14.675 15.160 31.419 1.00 79.50 438 ARG A C 1
ATOM 3405 O O . ARG A 1 438 ? -15.237 15.912 32.215 1.00 79.50 438 ARG A O 1
ATOM 3412 N N . LEU A 1 439 ? -13.405 14.778 31.550 1.00 72.31 439 LEU A N 1
ATOM 3413 C CA . LEU A 1 439 ? -12.581 15.192 32.689 1.00 72.31 439 LEU A CA 1
ATOM 3414 C C . LEU A 1 439 ? -12.191 16.675 32.598 1.00 72.31 439 LEU A C 1
ATOM 3416 O O . LEU A 1 439 ? -12.030 17.330 33.621 1.00 72.31 439 LEU A O 1
ATOM 3420 N N . ASP A 1 440 ? -12.132 17.239 31.387 1.00 63.34 440 ASP A N 1
ATOM 3421 C CA . ASP A 1 440 ? -11.741 18.635 31.164 1.00 63.34 440 ASP A CA 1
ATOM 3422 C C . ASP A 1 440 ? -12.757 19.670 31.671 1.00 63.34 440 ASP A C 1
ATOM 3424 O O . ASP A 1 440 ? -12.369 20.790 32.015 1.00 63.34 440 ASP A O 1
ATOM 3428 N N . SER A 1 441 ? -14.042 19.308 31.772 1.00 57.22 441 SER A N 1
ATOM 3429 C CA . SER A 1 441 ? -15.062 20.180 32.375 1.00 57.22 441 SER A CA 1
ATOM 3430 C C . SER A 1 441 ? -14.827 20.441 33.866 1.00 57.22 441 SER A C 1
ATOM 3432 O O . SER A 1 441 ? -15.078 21.555 34.325 1.00 57.22 441 SER A O 1
ATOM 3434 N N . LEU A 1 442 ? -14.243 19.481 34.593 1.00 55.25 442 LEU A N 1
ATOM 3435 C CA . LEU A 1 442 ? -13.858 19.667 35.996 1.00 55.25 442 LEU A CA 1
ATOM 3436 C C . LEU A 1 442 ? -12.677 20.630 36.150 1.00 55.25 442 LEU A C 1
ATOM 3438 O O . LEU A 1 442 ? -12.575 21.329 37.153 1.00 55.25 442 LEU A O 1
ATOM 3442 N N . TRP A 1 443 ? -11.795 20.701 35.148 1.00 56.84 443 TRP A N 1
ATOM 3443 C CA . TRP A 1 443 ? -10.604 21.554 35.191 1.00 56.84 443 TRP A CA 1
ATOM 3444 C C . TRP A 1 443 ? -10.918 23.037 34.972 1.00 56.84 443 TRP A C 1
ATOM 3446 O O . TRP A 1 443 ? -10.174 23.899 35.435 1.00 56.84 443 TRP A O 1
ATOM 3456 N N . ARG A 1 444 ? -11.991 23.356 34.233 1.00 55.25 444 ARG A N 1
ATOM 3457 C CA . ARG A 1 444 ? -12.313 24.743 33.843 1.00 55.25 444 ARG A CA 1
ATOM 3458 C C . ARG A 1 444 ? -13.287 25.446 34.782 1.00 55.25 444 ARG A C 1
ATOM 3460 O O . ARG A 1 444 ? -13.249 26.671 34.845 1.00 55.25 444 ARG A O 1
ATOM 3467 N N . ASN A 1 445 ? -14.118 24.708 35.518 1.00 54.47 445 ASN A N 1
ATOM 3468 C CA . ASN A 1 445 ? -15.119 25.271 36.424 1.00 54.47 445 ASN A CA 1
ATOM 3469 C C . ASN A 1 445 ? -14.843 24.841 37.874 1.00 54.47 445 ASN A C 1
ATOM 3471 O O . ASN A 1 445 ? -15.395 23.856 38.355 1.00 54.47 445 ASN A O 1
ATOM 3475 N N . LYS A 1 446 ? -14.037 25.626 38.609 1.00 54.19 446 LYS A N 1
ATOM 3476 C CA . LYS A 1 446 ? -13.802 25.417 40.057 1.00 54.19 446 LYS A CA 1
ATOM 3477 C C . LYS A 1 446 ? -15.103 25.401 40.880 1.00 54.19 446 LYS A C 1
ATOM 3479 O O . LYS A 1 446 ? -15.140 24.776 41.929 1.00 54.19 446 LYS A O 1
ATOM 3484 N N . ASN A 1 447 ? -16.172 26.028 40.380 1.00 50.25 447 ASN A N 1
ATOM 3485 C CA . ASN A 1 447 ? -17.487 26.069 41.031 1.00 50.25 447 ASN A CA 1
ATOM 3486 C C . ASN A 1 447 ? -18.361 24.827 40.756 1.00 50.25 447 ASN A C 1
ATOM 3488 O O . ASN A 1 447 ? -19.324 24.607 41.480 1.00 50.25 447 ASN A O 1
ATOM 3492 N N . GLU A 1 448 ? -18.037 23.997 39.752 1.00 48.12 448 GLU A N 1
ATOM 3493 C CA . GLU A 1 448 ? -18.671 22.674 39.570 1.00 48.12 448 GLU A CA 1
ATOM 3494 C C . GLU A 1 448 ? -17.995 21.587 40.426 1.00 48.12 448 GLU A C 1
ATOM 3496 O O . GLU A 1 448 ? -18.537 20.493 40.566 1.00 48.12 448 GLU A O 1
ATOM 3501 N N . ALA A 1 449 ? -16.851 21.894 41.053 1.00 45.09 449 ALA A N 1
ATOM 3502 C CA . ALA A 1 449 ? -16.045 20.979 41.864 1.00 45.09 449 ALA A CA 1
ATOM 3503 C C . ALA A 1 449 ? -16.622 20.677 43.265 1.00 45.09 449 ALA A C 1
ATOM 3505 O O . ALA A 1 449 ? -15.903 20.212 44.147 1.00 45.09 449 ALA A O 1
ATOM 3506 N N . GLY A 1 450 ? -17.920 20.902 43.489 1.00 50.69 450 GLY A N 1
ATOM 3507 C CA . GLY A 1 450 ? -18.609 20.215 44.577 1.00 50.69 450 GLY A CA 1
ATOM 3508 C C . GLY A 1 450 ? -18.610 18.718 44.261 1.00 50.69 450 GLY A C 1
ATOM 3509 O O . GLY A 1 450 ? -19.225 18.313 43.276 1.00 50.69 450 GLY A O 1
ATOM 3510 N N . ASN A 1 451 ? -17.909 17.913 45.070 1.00 52.28 451 ASN A N 1
ATOM 3511 C CA . ASN A 1 451 ? -17.669 16.469 44.876 1.00 52.28 451 ASN A CA 1
ATOM 3512 C C . ASN A 1 451 ? -18.910 15.638 44.474 1.00 52.28 451 ASN A C 1
ATOM 3514 O O . ASN A 1 451 ? -18.758 14.576 43.873 1.00 52.28 451 ASN A O 1
ATOM 3518 N N . SER A 1 452 ? -20.132 16.107 44.753 1.00 57.28 452 SER A N 1
ATOM 3519 C CA . SER A 1 452 ? -21.367 15.438 44.338 1.00 57.28 452 SER A CA 1
ATOM 3520 C C . SER A 1 452 ? -21.527 15.369 42.814 1.00 57.28 452 SER A C 1
ATOM 3522 O O . SER A 1 452 ? -21.783 14.293 42.285 1.00 57.28 452 SER A O 1
ATOM 3524 N N . THR A 1 453 ? -21.280 16.446 42.062 1.00 73.25 453 THR A N 1
ATOM 3525 C CA . THR A 1 453 ? -21.743 16.520 40.661 1.00 73.25 453 THR A CA 1
ATOM 3526 C C . THR A 1 453 ? -21.047 15.538 39.709 1.00 73.25 453 THR A C 1
ATOM 3528 O O . THR A 1 453 ? -21.675 15.045 38.770 1.00 73.25 453 THR A O 1
ATOM 3531 N N . PHE A 1 454 ? -19.770 15.208 39.929 1.00 80.19 454 PHE A N 1
ATOM 3532 C CA . PHE A 1 454 ? -19.025 14.299 39.048 1.00 80.19 454 PHE A CA 1
ATOM 3533 C C . PHE A 1 454 ? -19.323 12.825 39.317 1.00 80.19 454 PHE A C 1
ATOM 3535 O O . PHE A 1 454 ? -19.622 12.078 38.382 1.00 80.19 454 PHE A O 1
ATOM 3542 N N . ALA A 1 455 ? -19.278 12.418 40.588 1.00 84.69 455 ALA A N 1
ATOM 3543 C CA . ALA A 1 455 ? -19.680 11.077 40.993 1.00 84.69 455 ALA A CA 1
ATOM 3544 C C . ALA A 1 455 ? -21.153 10.824 40.628 1.00 84.69 455 ALA A C 1
ATOM 3546 O O . ALA A 1 455 ? -21.481 9.733 40.170 1.00 84.69 455 ALA A O 1
ATOM 3547 N N . ASP A 1 456 ? -22.019 11.841 40.730 1.00 87.44 456 ASP A N 1
ATOM 3548 C CA . ASP A 1 456 ? -23.420 11.771 40.300 1.00 87.44 456 ASP A CA 1
ATOM 3549 C C . ASP A 1 456 ? -23.553 11.592 38.779 1.00 87.44 456 ASP A C 1
ATOM 3551 O O . ASP A 1 456 ? -24.368 10.785 38.336 1.00 87.44 456 ASP A O 1
ATOM 3555 N N . ARG A 1 457 ? -22.734 12.270 37.959 1.00 87.31 457 ARG A N 1
ATOM 3556 C CA . ARG A 1 457 ? -22.715 12.066 36.494 1.00 87.31 457 ARG A CA 1
ATOM 3557 C C . ARG A 1 457 ? -22.264 10.653 36.119 1.00 87.31 457 ARG A C 1
ATOM 3559 O O . ARG A 1 457 ? -22.894 10.020 35.272 1.00 87.31 457 ARG A O 1
ATOM 3566 N N . LEU A 1 458 ? -21.197 10.149 36.743 1.00 90.62 458 LEU A N 1
ATOM 3567 C CA . LEU A 1 458 ? -20.717 8.777 36.538 1.00 90.62 458 LEU A CA 1
ATOM 3568 C C . LEU A 1 458 ? -21.765 7.745 36.967 1.00 90.62 458 LEU A C 1
ATOM 3570 O O . LEU A 1 458 ? -22.050 6.791 36.241 1.00 90.62 458 LEU A O 1
ATOM 3574 N N . TRP A 1 459 ? -22.376 7.971 38.128 1.00 93.12 459 TRP A N 1
ATOM 3575 C CA . TRP A 1 459 ? -23.443 7.137 38.660 1.00 93.12 459 TRP A CA 1
ATOM 3576 C C . TRP A 1 459 ? -24.676 7.139 37.755 1.00 93.12 459 TRP A C 1
ATOM 3578 O O . TRP A 1 459 ? -25.194 6.074 37.428 1.00 93.12 459 TRP A O 1
ATOM 3588 N N . GLY A 1 460 ? -25.101 8.312 37.282 1.00 91.06 460 GLY A N 1
ATOM 3589 C CA . GLY A 1 460 ? -26.203 8.464 36.336 1.00 91.06 460 GLY A CA 1
ATOM 3590 C C . GLY A 1 460 ? -25.938 7.750 35.010 1.00 91.06 460 GLY A C 1
ATOM 3591 O O . GLY A 1 460 ? -26.824 7.066 34.503 1.00 91.06 460 GLY A O 1
ATOM 3592 N N . ALA A 1 461 ? -24.710 7.829 34.483 1.00 91.25 461 ALA A N 1
ATOM 3593 C CA . ALA A 1 461 ? -24.314 7.090 33.285 1.00 91.25 461 ALA A CA 1
ATOM 3594 C C . ALA A 1 461 ? -24.388 5.568 33.497 1.00 91.25 461 ALA A C 1
ATOM 3596 O O . ALA A 1 461 ? -24.949 4.861 32.660 1.00 91.25 461 ALA A O 1
ATOM 3597 N N . LEU A 1 462 ? -23.877 5.065 34.627 1.00 94.69 462 LEU A N 1
ATOM 3598 C CA . LEU A 1 462 ? -23.942 3.641 34.967 1.00 94.69 462 LEU A CA 1
ATOM 3599 C C . LEU A 1 462 ? -25.392 3.161 35.142 1.00 94.69 462 LEU A C 1
ATOM 3601 O O . LEU A 1 462 ? -25.768 2.139 34.572 1.00 94.69 462 LEU A O 1
ATOM 3605 N N . CYS A 1 463 ? -26.219 3.924 35.863 1.00 93.44 463 CYS A N 1
ATOM 3606 C CA . CYS A 1 463 ? -27.638 3.619 36.056 1.00 93.44 463 CYS A CA 1
ATOM 3607 C C . CYS A 1 463 ? -28.403 3.614 34.732 1.00 93.44 463 CYS A C 1
ATOM 3609 O O . CYS A 1 463 ? -29.176 2.697 34.482 1.00 93.44 463 CYS A O 1
ATOM 3611 N N . SER A 1 464 ? -28.167 4.603 33.865 1.00 91.19 464 SER A N 1
ATOM 3612 C CA . SER A 1 464 ? -28.816 4.668 32.553 1.00 91.19 464 SER A CA 1
ATOM 3613 C C . SER A 1 464 ? -28.459 3.468 31.676 1.00 91.19 464 SER A C 1
ATOM 3615 O O . SER A 1 464 ? -29.304 3.018 30.904 1.00 91.19 464 SER A O 1
ATOM 3617 N N . ILE A 1 465 ? -27.226 2.960 31.773 1.00 92.75 465 ILE A N 1
ATOM 3618 C CA . ILE A 1 465 ? -26.813 1.752 31.053 1.00 92.75 465 ILE A CA 1
ATOM 3619 C C . ILE A 1 465 ? -27.513 0.516 31.628 1.00 92.75 465 ILE A C 1
ATOM 3621 O O . ILE A 1 465 ? -28.000 -0.315 30.865 1.00 92.75 465 ILE A O 1
ATOM 3625 N N . ASP A 1 466 ? -27.580 0.396 32.956 1.00 94.12 466 ASP A N 1
ATOM 3626 C CA . ASP A 1 466 ? -28.190 -0.755 33.628 1.00 94.12 466 ASP A CA 1
ATOM 3627 C C . ASP A 1 466 ? -29.705 -0.840 33.408 1.00 94.12 466 ASP A C 1
ATOM 3629 O O . ASP A 1 466 ? -30.238 -1.929 33.211 1.00 94.12 466 ASP A O 1
ATOM 3633 N N . GLN A 1 467 ? -30.385 0.310 33.397 1.00 93.94 467 GLN A N 1
ATOM 3634 C CA . GLN A 1 467 ? -31.837 0.408 33.225 1.00 93.94 467 GLN A CA 1
ATOM 3635 C C . GLN A 1 467 ? -32.311 -0.045 31.838 1.00 93.94 467 GLN A C 1
ATOM 3637 O O . GLN A 1 467 ? -33.400 -0.601 31.727 1.00 93.94 467 GLN A O 1
ATOM 3642 N N . ASP A 1 468 ? -31.520 0.179 30.782 1.00 93.50 468 ASP A N 1
ATOM 3643 C CA . ASP A 1 468 ? -31.908 -0.167 29.408 1.00 93.50 468 ASP A CA 1
ATOM 3644 C C . ASP A 1 468 ? -30.730 -0.723 28.592 1.00 93.50 468 ASP A C 1
ATOM 3646 O O . ASP A 1 468 ? -30.310 -0.189 27.557 1.00 93.50 468 ASP A O 1
ATOM 3650 N N . ARG A 1 469 ? -30.197 -1.858 29.057 1.00 94.12 469 ARG A N 1
ATOM 3651 C CA . ARG A 1 469 ? -29.095 -2.577 28.393 1.00 94.12 469 ARG A CA 1
ATOM 3652 C C . ARG A 1 469 ? -29.415 -2.936 26.940 1.00 94.12 469 ARG A C 1
ATOM 3654 O O . ARG A 1 469 ? -28.532 -2.905 26.083 1.00 94.12 469 ARG A O 1
ATOM 3661 N N . GLY A 1 470 ? -30.683 -3.227 26.641 1.00 94.19 470 GLY A N 1
ATOM 3662 C CA . GLY A 1 470 ? -31.149 -3.529 25.289 1.00 94.19 470 GLY A CA 1
ATOM 3663 C C . GLY A 1 470 ? -31.007 -2.338 24.338 1.00 94.19 470 GLY A C 1
ATOM 3664 O O . GLY A 1 470 ? -30.529 -2.501 23.212 1.00 94.19 470 GLY A O 1
ATOM 3665 N N . LYS A 1 471 ? -31.374 -1.128 24.776 1.00 93.62 471 LYS A N 1
ATOM 3666 C CA . LYS A 1 471 ? -31.158 0.107 24.006 1.00 93.62 471 LYS A CA 1
ATOM 3667 C C . LYS A 1 471 ? -29.678 0.415 23.834 1.00 93.62 471 LYS A C 1
ATOM 3669 O O . LYS A 1 471 ? -29.279 0.786 22.730 1.00 93.62 471 LYS A O 1
ATOM 3674 N N . VAL A 1 472 ? -28.868 0.210 24.873 1.00 93.44 472 VAL A N 1
ATOM 3675 C CA . VAL A 1 472 ? -27.409 0.377 24.789 1.00 93.44 472 VAL A CA 1
ATOM 3676 C C . VAL A 1 472 ? -26.808 -0.565 23.743 1.00 93.44 472 VAL A C 1
ATOM 3678 O O . VAL A 1 472 ? -26.081 -0.112 22.860 1.00 93.44 472 VAL A O 1
ATOM 3681 N N . LEU A 1 473 ? -27.168 -1.851 23.771 1.00 94.50 473 LEU A N 1
ATOM 3682 C CA . LEU A 1 473 ? -26.697 -2.840 22.800 1.00 94.50 473 LEU A CA 1
ATOM 3683 C C . LEU A 1 473 ? -27.097 -2.473 21.362 1.00 94.50 473 LEU A C 1
ATOM 3685 O O . LEU A 1 473 ? -26.246 -2.468 20.470 1.00 94.50 473 LEU A O 1
ATOM 3689 N N . ARG A 1 474 ? -28.365 -2.098 21.131 1.00 94.12 474 ARG A N 1
ATOM 3690 C CA . ARG A 1 474 ? -28.838 -1.638 19.809 1.00 94.12 474 ARG A CA 1
ATOM 3691 C C . ARG A 1 474 ? -28.074 -0.408 19.324 1.00 94.12 474 ARG A C 1
ATOM 3693 O O . ARG A 1 474 ? -27.751 -0.309 18.138 1.00 94.12 474 ARG A O 1
ATOM 3700 N N . HIS A 1 475 ? -27.763 0.520 20.226 1.00 92.88 475 HIS A N 1
ATOM 3701 C CA . HIS A 1 475 ? -26.973 1.697 19.892 1.00 92.88 475 HIS A CA 1
ATOM 3702 C C . HIS A 1 475 ? -25.541 1.325 19.484 1.00 92.88 475 HIS A C 1
ATOM 3704 O O . HIS A 1 475 ? -25.093 1.758 18.421 1.00 92.88 475 HIS A O 1
ATOM 3710 N N . ILE A 1 476 ? -24.857 0.466 20.256 1.00 93.94 476 ILE A N 1
ATOM 3711 C CA . ILE A 1 476 ? -23.521 -0.047 19.902 1.00 93.94 476 ILE A CA 1
ATOM 3712 C C . ILE A 1 476 ? -23.555 -0.672 18.505 1.00 93.94 476 ILE A C 1
ATOM 3714 O O . ILE A 1 476 ? -22.767 -0.289 17.643 1.00 93.94 476 ILE A O 1
ATOM 3718 N N . GLN A 1 477 ? -24.503 -1.573 18.242 1.00 94.19 477 GLN A N 1
ATOM 3719 C CA . GLN A 1 477 ? -24.632 -2.255 16.951 1.00 94.19 477 GLN A CA 1
ATOM 3720 C C . GLN A 1 477 ? -24.893 -1.279 15.792 1.00 94.19 477 GLN A C 1
ATOM 3722 O O . GLN A 1 477 ? -24.306 -1.419 14.717 1.00 94.19 477 GLN A O 1
ATOM 3727 N N . THR A 1 478 ? -25.709 -0.245 16.014 1.00 93.81 478 THR A N 1
ATOM 3728 C CA . THR A 1 478 ? -25.984 0.809 15.022 1.00 93.81 478 THR A CA 1
ATOM 3729 C C . THR A 1 478 ? -24.717 1.593 14.667 1.00 93.81 478 THR A C 1
ATOM 3731 O O . THR A 1 478 ? -24.415 1.830 13.488 1.00 93.81 478 THR A O 1
ATOM 3734 N N . VAL A 1 479 ? -23.936 1.971 15.681 1.00 92.50 479 VAL A N 1
ATOM 3735 C CA . VAL A 1 479 ? -22.660 2.668 15.494 1.00 92.50 479 VAL A CA 1
ATOM 3736 C C . VAL A 1 479 ? -21.650 1.748 14.807 1.00 92.50 479 VAL A C 1
ATOM 3738 O O . VAL A 1 479 ? -21.060 2.147 13.801 1.00 92.50 479 VAL A O 1
ATOM 3741 N N . GLN A 1 480 ? -21.498 0.500 15.263 1.00 94.31 480 GLN A N 1
ATOM 3742 C CA . GLN A 1 480 ? -20.625 -0.493 14.632 1.00 94.31 480 GLN A CA 1
ATOM 3743 C C . GLN A 1 480 ? -20.986 -0.718 13.160 1.00 94.31 480 GLN A C 1
ATOM 3745 O O . GLN A 1 480 ? -20.092 -0.761 12.319 1.00 94.31 480 GLN A O 1
ATOM 3750 N N . GLY A 1 481 ? -22.275 -0.772 12.809 1.00 94.38 481 GLY A N 1
ATOM 3751 C CA . GLY A 1 481 ? -22.726 -0.856 11.418 1.00 94.38 481 GLY A CA 1
ATOM 3752 C C . GLY A 1 481 ? -22.286 0.347 10.575 1.00 94.38 481 GLY A C 1
ATOM 3753 O O . GLY A 1 481 ? -21.858 0.193 9.428 1.00 94.38 481 GLY A O 1
ATOM 3754 N N . THR A 1 482 ? -22.311 1.554 11.145 1.00 92.88 482 THR A N 1
ATOM 3755 C CA . THR A 1 482 ? -21.810 2.770 10.480 1.00 92.88 482 THR A CA 1
ATOM 3756 C C . THR A 1 482 ? -20.294 2.738 10.291 1.00 92.88 482 THR A C 1
ATOM 3758 O O . THR A 1 482 ? -19.802 3.023 9.194 1.00 92.88 482 THR A O 1
AT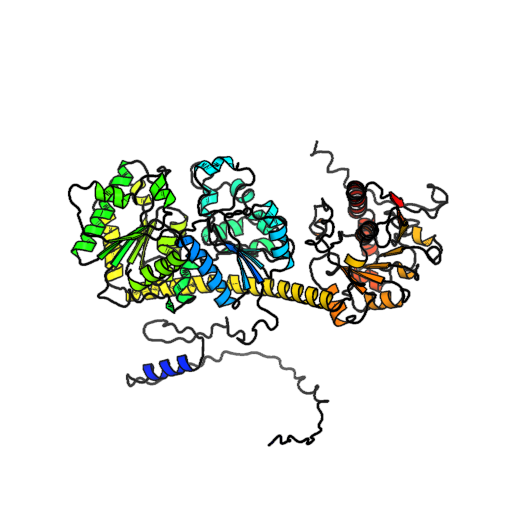OM 3761 N N . LEU A 1 483 ? -19.547 2.333 11.320 1.00 92.44 483 LEU A N 1
ATOM 3762 C CA . LEU A 1 483 ? -18.095 2.171 11.248 1.00 92.44 483 LEU A CA 1
ATOM 3763 C C . LEU A 1 483 ? -17.708 1.074 10.238 1.00 92.44 483 LEU A C 1
ATOM 3765 O O . LEU A 1 483 ? -16.805 1.278 9.427 1.00 92.44 483 LEU A O 1
ATOM 3769 N N . MET A 1 484 ? -18.445 -0.039 10.200 1.00 94.06 484 MET A N 1
ATOM 3770 C CA . MET A 1 484 ? -18.240 -1.135 9.252 1.00 94.06 484 MET A CA 1
ATOM 3771 C C . MET A 1 484 ? -18.440 -0.677 7.805 1.00 94.06 484 MET A C 1
ATOM 3773 O O . MET A 1 484 ? -17.619 -0.998 6.949 1.00 94.06 484 MET A O 1
ATOM 3777 N N . ARG A 1 485 ? -19.467 0.139 7.519 1.00 93.00 485 ARG A N 1
ATOM 3778 C CA . ARG A 1 485 ? -19.649 0.751 6.187 1.00 93.00 485 ARG A CA 1
ATOM 3779 C C . ARG A 1 485 ? -18.471 1.645 5.798 1.00 93.00 485 ARG A C 1
ATOM 3781 O O . ARG A 1 485 ? -18.013 1.588 4.657 1.00 93.00 485 ARG A O 1
ATOM 3788 N N . SER A 1 486 ? -17.957 2.447 6.734 1.00 90.19 486 SER A N 1
ATOM 3789 C CA . SER A 1 486 ? -16.767 3.278 6.496 1.00 90.19 486 SER A CA 1
ATOM 3790 C C . SER A 1 486 ? -15.553 2.415 6.141 1.00 90.19 486 SER A C 1
ATOM 3792 O O . SER A 1 486 ? -14.877 2.689 5.150 1.00 90.19 486 SER A O 1
ATOM 3794 N N . THR A 1 487 ? -15.318 1.339 6.896 1.00 91.44 487 THR A N 1
ATOM 3795 C CA . THR A 1 487 ? -14.237 0.378 6.634 1.00 91.44 487 THR A CA 1
ATOM 3796 C C . THR A 1 487 ? -14.421 -0.341 5.298 1.00 91.44 487 THR A C 1
ATOM 3798 O O . THR A 1 487 ? -13.480 -0.409 4.513 1.00 91.44 487 THR A O 1
ATOM 3801 N N . ALA A 1 488 ? -15.630 -0.811 4.981 1.00 91.62 488 ALA A N 1
ATOM 3802 C CA . ALA A 1 488 ? -15.933 -1.495 3.725 1.00 91.62 488 ALA A CA 1
ATOM 3803 C C . ALA A 1 488 ? -15.601 -0.630 2.500 1.00 91.62 488 ALA A C 1
ATOM 3805 O O . ALA A 1 488 ? -15.022 -1.123 1.531 1.00 91.62 488 ALA A O 1
ATOM 3806 N N . ASN A 1 489 ? -15.897 0.672 2.562 1.00 88.50 489 ASN A N 1
ATOM 3807 C CA . ASN A 1 489 ? -15.562 1.615 1.494 1.00 88.50 489 ASN A CA 1
ATOM 3808 C C . ASN A 1 489 ? -14.045 1.747 1.292 1.00 88.50 489 ASN A C 1
ATOM 3810 O O . ASN A 1 489 ? -13.573 1.725 0.153 1.00 88.50 489 ASN A O 1
ATOM 3814 N N . THR A 1 490 ? -13.271 1.843 2.378 1.00 86.38 490 THR A N 1
ATOM 3815 C CA . THR A 1 490 ? -11.800 1.847 2.305 1.00 86.38 490 THR A CA 1
ATOM 3816 C C . THR A 1 490 ? -11.277 0.534 1.720 1.00 86.38 490 THR A C 1
ATOM 3818 O O . THR A 1 490 ? -10.428 0.546 0.826 1.00 86.38 490 THR A O 1
ATOM 3821 N N . MET A 1 491 ? -11.817 -0.602 2.168 1.00 89.06 491 MET A N 1
ATOM 3822 C CA . MET A 1 491 ? -11.384 -1.929 1.724 1.00 89.06 491 MET A CA 1
ATOM 3823 C C . MET A 1 491 ? -11.733 -2.213 0.259 1.00 89.06 491 MET A C 1
ATOM 3825 O O . MET A 1 491 ? -10.944 -2.848 -0.437 1.00 89.06 491 MET A O 1
ATOM 3829 N N . ALA A 1 492 ? -12.855 -1.703 -0.255 1.00 87.00 492 ALA A N 1
ATOM 3830 C CA . ALA A 1 492 ? -13.219 -1.829 -1.666 1.00 87.00 492 ALA A CA 1
ATOM 3831 C C . ALA A 1 492 ? -12.213 -1.124 -2.594 1.00 87.00 492 ALA A C 1
ATOM 3833 O O . ALA A 1 492 ? -11.807 -1.684 -3.611 1.00 87.00 492 ALA A O 1
ATOM 3834 N N . GLN A 1 493 ? -11.759 0.075 -2.218 1.00 82.12 493 GLN A N 1
ATOM 3835 C CA . GLN A 1 493 ? -10.735 0.812 -2.964 1.00 82.12 493 GLN A CA 1
ATOM 3836 C C . GLN A 1 493 ? -9.357 0.138 -2.856 1.00 82.12 493 GLN A C 1
ATOM 3838 O O . GLN A 1 493 ? -8.591 0.075 -3.821 1.00 82.12 493 GLN A O 1
ATOM 3843 N N . LEU A 1 494 ? -9.034 -0.394 -1.678 1.00 83.38 494 LEU A N 1
ATOM 3844 C CA . LEU A 1 494 ? -7.806 -1.152 -1.490 1.00 83.38 494 LEU A CA 1
ATOM 3845 C C . LEU A 1 494 ? -7.799 -2.417 -2.357 1.00 83.38 494 LEU A C 1
ATOM 3847 O O . LEU A 1 494 ? -6.785 -2.719 -2.981 1.00 83.38 494 LEU A O 1
ATOM 3851 N N . ARG A 1 495 ? -8.936 -3.118 -2.455 1.00 84.81 495 ARG A N 1
ATOM 3852 C CA . ARG A 1 495 ? -9.079 -4.342 -3.250 1.00 84.81 495 ARG A CA 1
ATOM 3853 C C . ARG A 1 495 ? -8.683 -4.139 -4.708 1.00 84.81 495 ARG A C 1
ATOM 3855 O O . ARG A 1 495 ? -7.938 -4.964 -5.224 1.00 84.81 495 ARG A O 1
ATOM 3862 N N . SER A 1 496 ? -9.141 -3.068 -5.363 1.00 81.81 496 SER A N 1
ATOM 3863 C CA . SER A 1 496 ? -8.758 -2.796 -6.758 1.00 81.81 496 SER A CA 1
ATOM 3864 C C . SER A 1 496 ? -7.251 -2.579 -6.887 1.00 81.81 496 SER A C 1
ATOM 3866 O O . SER A 1 496 ? -6.611 -3.152 -7.759 1.00 81.81 496 SER A O 1
ATOM 3868 N N . THR A 1 497 ? -6.669 -1.830 -5.951 1.00 82.00 497 THR A N 1
ATOM 3869 C CA . THR A 1 497 ? -5.239 -1.494 -5.961 1.00 82.00 497 THR A CA 1
ATOM 3870 C C . THR A 1 497 ? -4.363 -2.732 -5.724 1.00 82.00 497 THR A C 1
ATOM 3872 O O . THR A 1 497 ? -3.367 -2.947 -6.414 1.00 82.00 497 THR A O 1
ATOM 3875 N N . ILE A 1 498 ? -4.765 -3.585 -4.778 1.00 83.44 498 ILE A N 1
ATOM 3876 C CA . ILE A 1 498 ? -4.132 -4.879 -4.502 1.00 83.44 498 ILE A CA 1
ATOM 3877 C C . ILE A 1 498 ? -4.258 -5.809 -5.711 1.00 83.44 498 ILE A C 1
ATOM 3879 O O . ILE A 1 498 ? -3.290 -6.468 -6.081 1.00 83.44 498 ILE A O 1
ATOM 3883 N N . TRP A 1 499 ? -5.426 -5.851 -6.355 1.00 82.12 499 TRP A N 1
ATOM 3884 C CA . TRP A 1 499 ? -5.661 -6.693 -7.528 1.00 82.12 499 TRP A CA 1
ATOM 3885 C C . TRP A 1 499 ? -4.774 -6.306 -8.718 1.00 82.12 499 TRP A C 1
ATOM 3887 O O . TRP A 1 499 ? -4.185 -7.175 -9.368 1.00 82.12 499 TRP A O 1
ATOM 3897 N N . ASP A 1 500 ? -4.605 -5.008 -8.965 1.00 79.62 500 ASP A N 1
ATOM 3898 C CA . ASP A 1 500 ? -3.708 -4.503 -10.007 1.00 79.62 500 ASP A CA 1
ATOM 3899 C C . ASP A 1 500 ? -2.249 -4.898 -9.731 1.00 79.62 500 ASP A C 1
ATOM 3901 O O . ASP A 1 500 ? -1.523 -5.349 -10.630 1.00 79.62 500 ASP A O 1
ATOM 3905 N N . LYS A 1 501 ? -1.817 -4.807 -8.466 1.00 81.69 501 LYS A N 1
ATOM 3906 C CA . LYS A 1 501 ? -0.488 -5.262 -8.043 1.00 81.69 501 LYS A CA 1
ATOM 3907 C C . LYS A 1 501 ? -0.329 -6.774 -8.189 1.00 81.69 501 LYS A C 1
ATOM 3909 O O . LYS A 1 501 ? 0.691 -7.222 -8.696 1.00 81.69 501 LYS A O 1
ATOM 3914 N N . LEU A 1 502 ? -1.318 -7.576 -7.817 1.00 80.00 502 LEU A N 1
ATOM 3915 C CA . LEU A 1 502 ? -1.251 -9.032 -7.983 1.00 80.00 502 LEU A CA 1
ATOM 3916 C C . LEU A 1 502 ? -1.159 -9.443 -9.440 1.00 80.00 502 LEU A C 1
ATOM 3918 O O . LEU A 1 502 ? -0.324 -10.270 -9.786 1.00 80.00 502 LEU A O 1
ATOM 3922 N N . THR A 1 503 ? -1.947 -8.801 -10.300 1.00 78.31 503 THR A N 1
ATOM 3923 C CA . THR A 1 503 ? -1.854 -8.993 -11.749 1.00 78.31 503 THR A CA 1
ATOM 3924 C C . THR A 1 503 ? -0.441 -8.659 -12.240 1.00 78.31 503 THR A C 1
ATOM 3926 O O . THR A 1 503 ? 0.109 -9.362 -13.080 1.00 78.31 503 THR A O 1
ATOM 3929 N N . THR A 1 504 ? 0.182 -7.614 -11.683 1.00 75.81 504 THR A N 1
ATOM 3930 C CA . THR A 1 504 ? 1.584 -7.258 -11.961 1.00 75.81 504 THR A CA 1
ATOM 3931 C C . THR A 1 504 ? 2.556 -8.357 -11.546 1.00 75.81 504 THR A C 1
ATOM 3933 O O . THR A 1 504 ? 3.418 -8.746 -12.330 1.00 75.81 504 THR A O 1
ATOM 3936 N N . LEU A 1 505 ? 2.422 -8.863 -10.320 1.00 77.25 505 LEU A N 1
ATOM 3937 C CA . LEU A 1 505 ? 3.285 -9.914 -9.784 1.00 77.25 505 LEU A CA 1
ATOM 3938 C C . LEU A 1 505 ? 3.120 -11.230 -10.547 1.00 77.25 505 LEU A C 1
ATOM 3940 O O . LEU A 1 505 ? 4.112 -11.894 -10.833 1.00 77.25 505 LEU A O 1
ATOM 3944 N N . GLN A 1 506 ? 1.892 -11.572 -10.935 1.00 78.19 506 GLN A N 1
ATOM 3945 C CA . GLN A 1 506 ? 1.606 -12.744 -11.752 1.00 78.19 506 GLN A CA 1
ATOM 3946 C C . GLN A 1 506 ? 2.248 -12.626 -13.137 1.00 78.19 506 GLN A C 1
ATOM 3948 O O . GLN A 1 506 ? 2.976 -13.527 -13.535 1.00 78.19 506 GLN A O 1
ATOM 3953 N N . VAL A 1 507 ? 2.067 -11.496 -13.833 1.00 74.38 507 VAL A N 1
ATOM 3954 C CA . VAL A 1 507 ? 2.715 -11.239 -15.134 1.00 74.38 507 VAL A CA 1
ATOM 3955 C C . VAL A 1 507 ? 4.237 -11.348 -15.023 1.00 74.38 507 VAL A C 1
ATOM 3957 O O . VAL A 1 507 ? 4.869 -11.970 -15.871 1.00 74.38 507 VAL A O 1
ATOM 3960 N N . ARG A 1 508 ? 4.837 -10.793 -13.963 1.00 73.69 508 ARG A N 1
ATOM 3961 C CA . ARG A 1 508 ? 6.280 -10.920 -13.695 1.00 73.69 508 ARG A CA 1
ATOM 3962 C C . ARG A 1 508 ? 6.708 -12.370 -13.507 1.00 73.69 508 ARG A C 1
ATOM 3964 O O . ARG A 1 508 ? 7.711 -12.786 -14.079 1.00 73.69 508 ARG A O 1
ATOM 3971 N N . ARG A 1 509 ? 5.959 -13.133 -12.710 1.00 77.50 509 ARG A N 1
ATOM 3972 C CA . ARG A 1 509 ? 6.235 -14.547 -12.452 1.00 77.50 509 ARG A CA 1
ATOM 3973 C C . ARG A 1 509 ? 6.134 -15.372 -13.730 1.00 77.50 509 ARG A C 1
ATOM 3975 O O . ARG A 1 509 ? 7.056 -16.119 -14.022 1.00 77.50 509 ARG A O 1
ATOM 3982 N N . GLU A 1 510 ? 5.076 -15.180 -14.512 1.00 77.56 510 GLU A N 1
ATOM 3983 C CA . GLU A 1 510 ? 4.870 -15.874 -15.785 1.00 77.56 510 GLU A CA 1
ATOM 3984 C C . GLU A 1 510 ? 5.959 -15.528 -16.805 1.00 77.56 510 GLU A C 1
ATOM 3986 O O . GLU A 1 510 ? 6.478 -16.430 -17.458 1.00 77.56 510 GLU A O 1
ATOM 3991 N N . LEU A 1 511 ? 6.353 -14.252 -16.908 1.00 73.94 511 LEU A N 1
ATOM 3992 C CA . LEU A 1 511 ? 7.491 -13.836 -17.733 1.00 73.94 511 LEU A CA 1
ATOM 3993 C C . LEU A 1 511 ? 8.783 -14.509 -17.269 1.00 73.94 511 LEU A C 1
ATOM 3995 O O . LEU A 1 511 ? 9.512 -15.046 -18.096 1.00 73.94 511 LEU A O 1
ATOM 3999 N N . LYS A 1 512 ? 9.050 -14.533 -15.957 1.00 73.69 512 LYS A N 1
ATOM 4000 C CA . LYS A 1 512 ? 10.241 -15.177 -15.395 1.00 73.69 512 LYS A CA 1
ATOM 4001 C C . LYS A 1 512 ? 10.243 -16.680 -15.677 1.00 73.69 512 LYS A C 1
ATOM 4003 O O . LYS A 1 512 ? 11.246 -17.190 -16.153 1.00 73.69 512 LYS A O 1
ATOM 4008 N N . GLU A 1 513 ? 9.149 -17.386 -15.412 1.00 78.12 513 GLU A N 1
ATOM 4009 C CA . GLU A 1 513 ? 9.036 -18.838 -15.617 1.00 78.12 513 GLU A CA 1
ATOM 4010 C C . GLU A 1 513 ? 9.151 -19.238 -17.097 1.00 78.12 513 GLU A C 1
ATOM 4012 O O . GLU A 1 513 ? 9.677 -20.305 -17.397 1.00 78.12 513 GLU A O 1
ATOM 4017 N N . GLN A 1 514 ? 8.699 -18.386 -18.023 1.00 72.75 514 GLN A N 1
ATOM 4018 C CA . GLN A 1 514 ? 8.684 -18.695 -19.458 1.00 72.75 514 GLN A CA 1
ATOM 4019 C C . GLN A 1 514 ? 9.918 -18.209 -20.210 1.00 72.75 514 GLN A C 1
ATOM 4021 O O . GLN A 1 514 ? 10.284 -18.805 -21.221 1.00 72.75 514 GLN A O 1
ATOM 4026 N N . GLN A 1 515 ? 10.562 -17.135 -19.751 1.00 68.94 515 GLN A N 1
ATOM 4027 C CA . GLN A 1 515 ? 11.801 -16.680 -20.360 1.00 68.94 515 GLN A CA 1
ATOM 4028 C C . GLN A 1 515 ? 12.947 -17.585 -19.903 1.00 68.94 515 GLN A C 1
ATOM 4030 O O . GLN A 1 515 ? 13.229 -17.645 -18.697 1.00 68.94 515 GLN A O 1
ATOM 4035 N N . PRO A 1 516 ? 13.645 -18.259 -20.839 1.00 71.12 516 PRO A N 1
ATOM 4036 C CA . PRO A 1 516 ? 14.870 -18.962 -20.494 1.00 71.12 516 PRO A CA 1
ATOM 4037 C C . PRO A 1 516 ? 15.849 -17.962 -19.875 1.00 71.12 516 PRO A C 1
ATOM 4039 O O . PRO A 1 516 ? 15.815 -16.774 -20.202 1.00 71.12 516 PRO A O 1
ATOM 4042 N N . ASN A 1 517 ? 16.735 -18.422 -18.986 1.00 68.88 517 ASN A N 1
ATOM 4043 C CA . ASN A 1 517 ? 17.689 -17.536 -18.305 1.00 68.88 517 ASN A CA 1
ATOM 4044 C C . ASN A 1 517 ? 18.466 -16.650 -19.304 1.00 68.88 517 ASN A C 1
ATOM 4046 O O . ASN A 1 517 ? 18.676 -15.476 -19.026 1.00 68.88 517 ASN A O 1
ATOM 4050 N N . SER A 1 518 ? 18.783 -17.174 -20.497 1.00 66.88 518 SER A N 1
ATOM 4051 C CA . SER A 1 518 ? 19.442 -16.466 -21.610 1.00 66.88 518 SER A CA 1
ATOM 4052 C C . SER A 1 518 ? 18.675 -15.264 -22.186 1.00 66.88 518 SER A C 1
ATOM 4054 O O . SER A 1 518 ? 19.250 -14.480 -22.939 1.00 66.88 518 SER A O 1
ATOM 4056 N N . SER A 1 519 ? 17.386 -15.134 -21.873 1.00 74.06 519 SER A N 1
ATOM 4057 C CA . SER A 1 519 ? 16.484 -14.079 -22.351 1.00 74.06 519 SER A CA 1
ATOM 4058 C C . SER A 1 519 ? 16.035 -13.144 -21.225 1.00 74.06 519 SER A C 1
ATOM 4060 O O . SER A 1 519 ? 15.082 -12.388 -21.402 1.00 74.06 519 SER A O 1
ATOM 4062 N N . ARG A 1 520 ? 16.715 -13.179 -20.072 1.00 82.75 520 ARG A N 1
ATOM 4063 C CA . ARG A 1 520 ? 16.521 -12.230 -18.969 1.00 82.75 520 ARG A CA 1
ATOM 4064 C C . ARG A 1 520 ? 17.674 -11.233 -18.907 1.00 82.75 520 ARG A C 1
ATOM 4066 O O . ARG A 1 520 ? 18.756 -11.514 -19.417 1.00 82.75 520 ARG A O 1
ATOM 4073 N N . LEU A 1 521 ? 17.453 -10.072 -18.288 1.00 87.19 521 LEU A N 1
ATOM 4074 C CA . LEU A 1 521 ? 18.446 -8.991 -18.229 1.00 87.19 521 LEU A CA 1
ATOM 4075 C C . LEU A 1 521 ? 19.757 -9.435 -17.553 1.00 87.19 521 LEU A C 1
ATOM 4077 O O . LEU A 1 521 ? 20.833 -9.011 -17.963 1.00 87.19 521 LEU A O 1
ATOM 4081 N N . GLU A 1 522 ? 19.663 -10.339 -16.579 1.00 87.75 522 GLU A N 1
ATOM 4082 C CA . GLU A 1 522 ? 20.771 -10.957 -15.850 1.00 87.75 522 GLU A CA 1
ATOM 4083 C C . GLU A 1 522 ? 21.798 -11.609 -16.787 1.00 87.75 522 GLU A C 1
ATOM 4085 O O . GLU A 1 522 ? 22.998 -11.476 -16.572 1.00 87.75 522 GLU A O 1
ATOM 4090 N N . ALA A 1 523 ? 21.347 -12.269 -17.860 1.00 89.19 523 ALA A N 1
ATOM 4091 C CA . ALA A 1 523 ? 22.235 -12.956 -18.802 1.00 89.19 523 ALA A CA 1
ATOM 4092 C C . ALA A 1 523 ? 23.071 -12.007 -19.672 1.00 89.19 523 ALA A C 1
ATOM 4094 O O . ALA A 1 523 ? 23.946 -12.457 -20.410 1.00 89.19 523 ALA A O 1
ATOM 4095 N N . PHE A 1 524 ? 22.795 -10.705 -19.611 1.00 92.94 524 PHE A N 1
ATOM 4096 C CA . PHE A 1 524 ? 23.527 -9.691 -20.359 1.00 92.94 524 PHE A CA 1
ATOM 4097 C C . PHE A 1 524 ? 24.507 -8.911 -19.487 1.00 92.94 524 PHE A C 1
ATOM 4099 O O . PHE A 1 524 ? 25.248 -8.094 -20.025 1.00 92.94 524 PHE A O 1
ATOM 4106 N N . LEU A 1 525 ? 24.543 -9.156 -18.174 1.00 92.12 525 LEU A N 1
ATOM 4107 C CA . LEU A 1 525 ? 25.486 -8.497 -17.276 1.00 92.12 525 LEU A CA 1
ATOM 4108 C C . LEU A 1 525 ? 26.915 -8.872 -17.656 1.00 92.12 525 LEU A C 1
ATOM 4110 O O . LEU A 1 525 ? 27.258 -10.050 -17.708 1.00 92.12 525 LEU A O 1
ATOM 4114 N N . ASN A 1 526 ? 27.735 -7.860 -17.943 1.00 94.12 526 ASN A N 1
ATOM 4115 C CA . ASN A 1 526 ? 29.125 -8.014 -18.380 1.00 94.12 526 ASN A CA 1
ATOM 4116 C C . ASN A 1 526 ? 29.326 -8.922 -19.610 1.00 94.12 526 ASN A C 1
ATOM 4118 O O . ASN A 1 526 ? 30.449 -9.343 -19.884 1.00 94.12 526 ASN A O 1
ATOM 4122 N N . LEU A 1 527 ? 28.270 -9.204 -20.384 1.00 96.00 527 LEU A N 1
ATOM 4123 C CA . LEU A 1 527 ? 28.348 -10.080 -21.559 1.00 96.00 527 LEU A CA 1
ATOM 4124 C C . LEU A 1 527 ? 29.355 -9.567 -22.600 1.00 96.00 527 LEU A C 1
ATOM 4126 O O . LEU A 1 527 ? 30.003 -10.351 -23.286 1.00 96.00 527 LEU A O 1
ATOM 4130 N N . HIS A 1 528 ? 29.498 -8.246 -22.687 1.00 97.38 528 HIS A N 1
ATOM 4131 C CA . HIS A 1 528 ? 30.390 -7.540 -23.604 1.00 97.38 528 HIS A CA 1
ATOM 4132 C C . HIS A 1 528 ? 31.484 -6.793 -22.850 1.00 97.38 528 HIS A C 1
ATOM 4134 O O . HIS A 1 528 ? 31.877 -5.690 -23.240 1.00 97.38 528 HIS A O 1
ATOM 4140 N N . MET A 1 529 ? 31.968 -7.389 -21.757 1.00 97.44 529 MET A N 1
ATOM 4141 C CA . MET A 1 529 ? 33.008 -6.801 -20.924 1.00 97.44 529 MET A CA 1
ATOM 4142 C C . MET A 1 529 ? 34.214 -6.359 -21.760 1.00 97.44 529 MET A C 1
ATOM 4144 O O . MET A 1 529 ? 34.780 -7.128 -22.538 1.00 97.44 529 MET A O 1
ATOM 4148 N N . GLY A 1 530 ? 34.597 -5.092 -21.613 1.00 96.50 530 GLY A N 1
ATOM 4149 C CA . GLY A 1 530 ? 35.746 -4.510 -22.304 1.00 96.50 530 GLY A CA 1
ATOM 4150 C C . GLY A 1 530 ? 35.502 -4.122 -23.769 1.00 96.50 530 GLY A C 1
ATOM 4151 O O . GLY A 1 530 ? 36.396 -3.556 -24.398 1.00 96.50 530 GLY A O 1
ATOM 4152 N N . LYS A 1 531 ? 34.320 -4.396 -24.337 1.00 98.31 531 LYS A N 1
ATOM 4153 C CA . LYS A 1 531 ? 34.014 -4.108 -25.747 1.00 98.31 531 LYS A CA 1
ATOM 4154 C C . LYS A 1 531 ? 33.532 -2.671 -25.962 1.00 98.31 531 LYS A C 1
ATOM 4156 O O . LYS A 1 531 ? 33.172 -1.956 -25.023 1.00 98.31 531 LYS A O 1
ATOM 4161 N N . THR A 1 532 ? 33.525 -2.256 -27.226 1.00 98.62 532 THR A N 1
ATOM 4162 C CA . THR A 1 532 ? 32.842 -1.042 -27.681 1.00 98.62 532 THR A CA 1
ATOM 4163 C C . THR A 1 532 ? 31.402 -1.393 -28.040 1.00 98.62 532 THR A C 1
ATOM 4165 O O . THR A 1 532 ? 31.175 -2.395 -28.710 1.00 98.62 532 THR A O 1
ATOM 4168 N N . ILE A 1 533 ? 30.443 -0.577 -27.606 1.00 98.69 533 ILE A N 1
ATOM 4169 C CA . ILE A 1 533 ? 29.035 -0.697 -27.991 1.00 98.69 533 ILE A CA 1
ATOM 4170 C C . ILE A 1 533 ? 28.569 0.628 -28.598 1.00 98.69 533 ILE A C 1
ATOM 4172 O O . ILE A 1 533 ? 28.691 1.686 -27.974 1.00 98.69 533 ILE A O 1
ATOM 4176 N N . TYR A 1 534 ? 27.993 0.572 -29.797 1.00 98.75 534 TYR A N 1
ATOM 4177 C CA . TYR A 1 534 ? 27.356 1.723 -30.433 1.00 98.75 534 TYR A CA 1
ATOM 4178 C C . TYR A 1 534 ? 25.898 1.823 -29.986 1.00 98.75 534 TYR A C 1
ATOM 4180 O O . TYR A 1 534 ? 25.116 0.890 -30.157 1.00 98.75 534 TYR A O 1
ATOM 4188 N N . VAL A 1 535 ? 25.506 2.962 -29.424 1.00 98.62 535 VAL A N 1
ATOM 4189 C CA . VAL A 1 535 ? 24.115 3.244 -29.055 1.00 98.62 535 VAL A CA 1
ATOM 4190 C C . VAL A 1 535 ? 23.514 4.146 -30.123 1.00 98.62 535 VAL A C 1
ATOM 4192 O O . VAL A 1 535 ? 23.878 5.318 -30.232 1.00 98.62 535 VAL A O 1
ATOM 4195 N N . VAL A 1 536 ? 22.603 3.589 -30.921 1.00 98.38 536 VAL A N 1
ATOM 4196 C CA . VAL A 1 536 ? 22.137 4.194 -32.173 1.00 98.38 536 VAL A CA 1
ATOM 4197 C C . VAL A 1 536 ? 20.764 4.833 -31.984 1.00 98.38 536 VAL A C 1
ATOM 4199 O O . VAL A 1 536 ? 19.745 4.156 -31.833 1.00 98.38 536 VAL A O 1
ATOM 4202 N N . GLY A 1 537 ? 20.761 6.162 -31.960 1.00 96.75 537 GLY A N 1
ATOM 4203 C CA . GLY A 1 537 ? 19.606 7.048 -31.942 1.00 96.75 537 GLY A CA 1
ATOM 4204 C C . GLY A 1 537 ? 19.142 7.463 -33.336 1.00 96.75 537 GLY A C 1
ATOM 4205 O O . GLY A 1 537 ? 19.658 7.025 -34.360 1.00 96.75 537 GLY A O 1
ATOM 4206 N N . SER A 1 538 ? 18.126 8.320 -33.365 1.00 95.00 538 SER A N 1
ATOM 4207 C CA . SER A 1 538 ? 17.421 8.700 -34.589 1.00 95.00 538 SER A CA 1
ATOM 4208 C C . SER A 1 538 ? 17.781 10.071 -35.140 1.00 95.00 538 SER A C 1
ATOM 4210 O O . SER A 1 538 ? 17.123 10.516 -36.073 1.00 95.00 538 SER A O 1
ATOM 4212 N N . GLY A 1 539 ? 18.746 10.772 -34.548 1.00 95.12 539 GLY A N 1
ATOM 4213 C CA . GLY A 1 539 ? 19.173 12.104 -34.969 1.00 95.12 539 GLY A CA 1
ATOM 4214 C C . GLY A 1 539 ? 19.464 12.182 -36.466 1.00 95.12 539 GLY A C 1
ATOM 4215 O O . GLY A 1 539 ? 19.875 11.202 -37.089 1.00 95.12 539 GLY A O 1
ATOM 4216 N N . SER A 1 540 ? 19.207 13.352 -37.040 1.00 95.50 540 SER A N 1
ATOM 4217 C CA . SER A 1 540 ? 19.503 13.701 -38.430 1.00 95.50 540 SER A CA 1
ATOM 4218 C C . SER A 1 540 ? 20.902 13.287 -38.902 1.00 95.50 540 SER A C 1
ATOM 4220 O O . SER A 1 540 ? 21.027 12.774 -40.013 1.00 95.50 540 SER A O 1
ATOM 4222 N N . THR A 1 541 ? 21.932 13.389 -38.052 1.00 96.94 541 THR A N 1
ATOM 4223 C CA . THR A 1 541 ? 23.308 13.004 -38.409 1.00 96.94 541 THR A CA 1
ATOM 4224 C C . THR A 1 541 ? 23.439 11.516 -38.747 1.00 96.94 541 THR A C 1
ATOM 4226 O O . THR A 1 541 ? 24.221 11.146 -39.620 1.00 96.94 541 THR A O 1
ATOM 4229 N N . ALA A 1 542 ? 22.610 10.643 -38.165 1.00 97.19 542 ALA A N 1
ATOM 4230 C CA . ALA A 1 542 ? 22.600 9.223 -38.522 1.00 97.19 542 ALA A CA 1
ATOM 4231 C C . ALA A 1 542 ? 22.193 8.985 -39.991 1.00 97.19 542 ALA A C 1
ATOM 4233 O O . ALA A 1 542 ? 22.523 7.946 -40.562 1.00 97.19 542 ALA A O 1
ATOM 4234 N N . GLY A 1 543 ? 21.520 9.955 -40.625 1.00 96.50 543 GLY A N 1
ATOM 4235 C CA . GLY A 1 543 ? 21.177 9.953 -42.048 1.00 96.50 543 GLY A CA 1
ATOM 4236 C C . GLY A 1 543 ? 22.381 10.030 -42.994 1.00 96.50 543 GLY A C 1
ATOM 4237 O O . GLY A 1 543 ? 22.245 9.668 -44.161 1.00 96.50 543 GLY A O 1
ATOM 4238 N N . TYR A 1 544 ? 23.548 10.424 -42.486 1.00 97.06 544 TYR A N 1
ATOM 4239 C CA . TYR A 1 544 ? 24.800 10.534 -43.242 1.00 97.06 544 TYR A CA 1
ATOM 4240 C C . TYR A 1 544 ? 25.721 9.323 -43.047 1.00 97.06 544 TYR A C 1
ATOM 4242 O O . TYR A 1 544 ? 26.736 9.193 -43.720 1.00 97.06 544 TYR A O 1
ATOM 4250 N N . ILE A 1 545 ? 25.353 8.398 -42.157 1.00 97.25 545 ILE A N 1
ATOM 4251 C CA . ILE A 1 545 ? 26.076 7.140 -41.949 1.00 97.25 545 ILE A CA 1
ATOM 4252 C C . ILE A 1 545 ? 25.494 6.082 -42.882 1.00 97.25 545 ILE A C 1
ATOM 4254 O O . ILE A 1 545 ? 24.268 5.932 -42.963 1.00 97.25 545 ILE A O 1
ATOM 4258 N N . ALA A 1 546 ? 26.357 5.343 -43.582 1.00 97.06 546 ALA A N 1
ATOM 4259 C CA . ALA A 1 546 ? 25.939 4.271 -44.479 1.00 97.06 546 ALA A CA 1
ATOM 4260 C C . ALA A 1 546 ? 25.096 3.213 -43.728 1.00 97.06 546 ALA A C 1
ATOM 4262 O O . ALA A 1 546 ? 25.454 2.840 -42.609 1.00 97.06 546 ALA A O 1
ATOM 4263 N N . PRO A 1 547 ? 23.985 2.706 -44.302 1.00 95.25 547 PRO A N 1
ATOM 4264 C CA . PRO A 1 547 ? 23.115 1.729 -43.634 1.00 95.25 547 PRO A CA 1
ATOM 4265 C C . PRO A 1 547 ? 23.819 0.457 -43.131 1.00 95.25 547 PRO A C 1
ATOM 4267 O O . PRO A 1 547 ? 23.406 -0.108 -42.123 1.00 95.25 547 PRO A O 1
ATOM 4270 N N . ASN A 1 548 ? 24.889 0.033 -43.805 1.00 95.25 548 ASN A N 1
ATOM 4271 C CA . ASN A 1 548 ? 25.694 -1.148 -43.481 1.00 95.25 548 ASN A CA 1
ATOM 4272 C C . ASN A 1 548 ? 26.916 -0.845 -42.593 1.00 95.25 548 ASN A C 1
ATOM 4274 O O . ASN A 1 548 ? 27.716 -1.735 -42.329 1.00 95.25 548 ASN A O 1
ATOM 4278 N N . TYR A 1 549 ? 27.089 0.397 -42.126 1.00 96.88 549 TYR A N 1
ATOM 4279 C CA . TYR A 1 549 ? 28.256 0.802 -41.329 1.00 96.88 549 TYR A CA 1
ATOM 4280 C C . TYR A 1 549 ? 28.432 -0.033 -40.049 1.00 96.88 549 TYR A C 1
ATOM 4282 O O . TYR A 1 549 ? 29.548 -0.223 -39.581 1.00 96.88 549 TYR A O 1
ATOM 4290 N N . PHE A 1 550 ? 27.330 -0.521 -39.477 1.00 95.94 550 PHE A N 1
ATOM 4291 C CA . PHE A 1 550 ? 27.330 -1.287 -38.230 1.00 95.94 550 PHE A CA 1
ATOM 4292 C C . PHE A 1 550 ? 27.304 -2.808 -38.432 1.00 95.94 550 PHE A C 1
ATOM 4294 O O . PHE A 1 550 ? 27.079 -3.543 -37.469 1.00 95.94 550 PHE A O 1
ATOM 4301 N N . ASP A 1 551 ? 27.497 -3.299 -39.655 1.00 94.12 551 ASP A N 1
ATOM 4302 C CA . ASP A 1 551 ? 27.516 -4.737 -39.910 1.00 94.12 551 ASP A CA 1
ATOM 4303 C C . ASP A 1 551 ? 28.691 -5.393 -39.165 1.00 94.12 551 ASP A C 1
ATOM 4305 O O . ASP A 1 551 ? 29.851 -5.040 -39.356 1.00 94.12 551 ASP A O 1
ATOM 4309 N N . GLY A 1 552 ? 28.379 -6.347 -38.283 1.00 93.69 552 GLY A N 1
ATOM 4310 C CA . GLY A 1 552 ? 29.365 -7.016 -37.422 1.00 93.69 552 GLY A CA 1
ATOM 4311 C C . GLY A 1 552 ? 29.711 -6.265 -36.130 1.00 93.69 552 GLY A C 1
ATOM 4312 O O . GLY A 1 552 ? 30.372 -6.834 -35.262 1.00 93.69 552 GLY A O 1
ATOM 4313 N N . GLU A 1 553 ? 29.217 -5.039 -35.954 1.00 97.25 553 GLU A N 1
ATOM 4314 C CA . GLU A 1 553 ? 29.454 -4.239 -34.754 1.00 97.25 553 GLU A CA 1
ATOM 4315 C C . GLU A 1 553 ? 28.439 -4.535 -33.642 1.00 97.25 553 GLU A C 1
ATOM 4317 O O . GLU A 1 553 ? 27.273 -4.861 -33.884 1.00 97.25 553 GLU A O 1
ATOM 4322 N N . LEU A 1 554 ? 28.865 -4.364 -32.384 1.00 98.25 554 LEU A N 1
ATOM 4323 C CA . LEU A 1 554 ? 27.969 -4.463 -31.231 1.00 98.25 554 LEU A CA 1
ATOM 4324 C C . LEU A 1 554 ? 27.128 -3.193 -31.114 1.00 98.25 554 LEU A C 1
ATOM 4326 O O . LEU A 1 554 ? 27.626 -2.123 -30.754 1.00 98.25 554 LEU A O 1
ATOM 4330 N N . THR A 1 555 ? 25.832 -3.317 -31.383 1.00 98.44 555 THR A N 1
ATOM 4331 C CA . THR A 1 555 ? 24.923 -2.170 -31.457 1.00 98.44 555 THR A CA 1
ATOM 4332 C C . THR A 1 555 ? 23.694 -2.321 -30.572 1.00 98.44 555 THR A C 1
ATOM 4334 O O . THR A 1 555 ? 23.109 -3.396 -30.449 1.00 98.44 555 THR A O 1
ATOM 4337 N N . ILE A 1 556 ? 23.271 -1.211 -29.967 1.00 98.56 556 ILE A N 1
ATOM 4338 C CA . ILE A 1 556 ? 21.972 -1.061 -29.311 1.00 98.56 556 ILE A CA 1
ATOM 4339 C C . ILE A 1 556 ? 21.229 0.069 -30.010 1.00 98.56 556 ILE A C 1
ATOM 4341 O O . ILE A 1 556 ? 21.434 1.248 -29.716 1.00 98.56 556 ILE A O 1
ATOM 4345 N N . GLY A 1 557 ? 20.353 -0.285 -30.942 1.00 97.56 557 GLY A N 1
ATOM 4346 C CA . GLY A 1 557 ? 19.447 0.678 -31.547 1.00 97.56 557 GLY A CA 1
ATOM 4347 C C . GLY A 1 557 ? 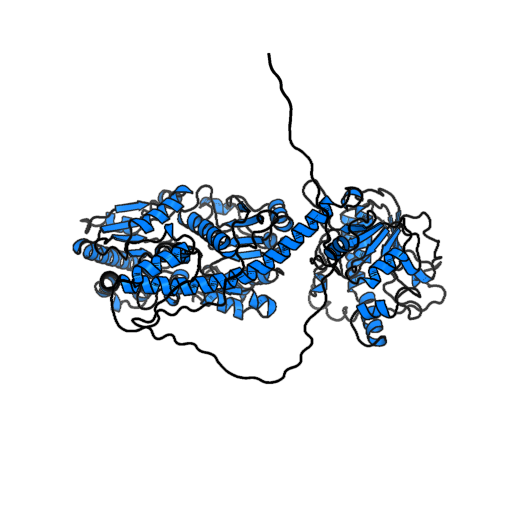18.277 1.015 -30.630 1.00 97.56 557 GLY A C 1
ATOM 4348 O O . GLY A 1 557 ? 17.859 0.192 -29.816 1.00 97.56 557 GLY A O 1
ATOM 4349 N N . VAL A 1 558 ? 17.703 2.210 -30.766 1.00 95.38 558 VAL A N 1
ATOM 4350 C CA . VAL A 1 558 ? 16.483 2.587 -30.041 1.00 95.38 558 VAL A CA 1
ATOM 4351 C C . VAL A 1 558 ? 15.287 2.817 -30.949 1.00 95.38 558 VAL A C 1
ATOM 4353 O O . VAL A 1 558 ? 15.387 3.392 -32.031 1.00 95.38 558 VAL A O 1
ATOM 4356 N N . ASN A 1 559 ? 14.111 2.417 -30.465 1.00 91.81 559 ASN A N 1
ATOM 4357 C CA . ASN A 1 559 ? 12.836 2.648 -31.139 1.00 91.81 559 ASN A CA 1
ATOM 4358 C C . ASN A 1 559 ? 12.842 2.136 -32.597 1.00 91.81 559 ASN A C 1
ATOM 4360 O O . ASN A 1 559 ? 12.973 0.931 -32.797 1.00 91.81 559 ASN A O 1
ATOM 4364 N N . GLN A 1 560 ? 12.579 2.997 -33.588 1.00 91.06 560 GLN A N 1
ATOM 4365 C CA . GLN A 1 560 ? 12.471 2.645 -35.014 1.00 91.06 560 GLN A CA 1
ATOM 4366 C C . GLN A 1 560 ? 13.771 2.893 -35.795 1.00 91.06 560 GLN A C 1
ATOM 4368 O O . GLN A 1 560 ? 13.749 3.045 -37.012 1.00 91.06 560 GLN A O 1
ATOM 4373 N N . VAL A 1 561 ? 14.924 2.969 -35.124 1.00 94.44 561 VAL A N 1
ATOM 4374 C CA . VAL A 1 561 ? 16.209 3.177 -35.816 1.00 94.44 561 VAL A CA 1
ATOM 4375 C C . VAL A 1 561 ? 16.537 2.044 -36.805 1.00 94.44 561 VAL A C 1
ATOM 4377 O O . VAL A 1 561 ? 17.264 2.248 -37.776 1.00 94.44 561 VAL A O 1
ATOM 4380 N N . CYS A 1 562 ? 15.904 0.883 -36.613 1.00 93.31 562 CYS A N 1
ATOM 4381 C CA . CYS A 1 562 ? 15.931 -0.251 -37.529 1.00 93.31 562 CYS A CA 1
ATOM 4382 C C . CYS A 1 562 ? 15.415 0.049 -38.941 1.00 93.31 562 CYS A C 1
ATOM 4384 O O . CYS A 1 562 ? 15.783 -0.662 -39.867 1.00 93.31 562 CYS A O 1
ATOM 4386 N N . ASN A 1 563 ? 14.627 1.114 -39.132 1.00 92.38 563 ASN A N 1
ATOM 4387 C CA . ASN A 1 563 ? 14.184 1.550 -40.461 1.00 92.38 563 ASN A CA 1
ATOM 4388 C C . ASN A 1 563 ? 15.358 1.918 -41.378 1.00 92.38 563 ASN A C 1
ATOM 4390 O O . ASN A 1 563 ? 15.193 1.964 -42.593 1.00 92.38 563 ASN A O 1
ATOM 4394 N N . ARG A 1 564 ? 16.517 2.235 -40.792 1.00 94.50 564 ARG A N 1
ATOM 4395 C CA . ARG A 1 564 ? 17.746 2.549 -41.519 1.00 94.50 564 ARG A CA 1
ATOM 4396 C C . ARG A 1 564 ? 18.827 1.497 -41.308 1.00 94.50 564 ARG A C 1
ATOM 4398 O O . ARG A 1 564 ? 19.479 1.118 -42.270 1.00 94.50 564 ARG A O 1
ATOM 4405 N N . PHE A 1 565 ? 19.016 1.042 -40.071 1.00 95.25 565 PHE A N 1
ATOM 4406 C CA . PHE A 1 565 ? 20.053 0.071 -39.722 1.00 95.25 565 PHE A CA 1
ATOM 4407 C C . PHE A 1 565 ? 19.390 -1.259 -39.348 1.00 95.25 565 PHE A C 1
ATOM 4409 O O . PHE A 1 565 ? 18.962 -1.437 -38.211 1.00 95.25 565 PHE A O 1
ATOM 4416 N N . SER A 1 566 ? 19.238 -2.180 -40.298 1.00 90.94 566 SER A N 1
ATOM 4417 C CA . SER A 1 566 ? 18.474 -3.424 -40.098 1.00 90.94 566 SER A CA 1
ATOM 4418 C C . SER A 1 566 ? 19.236 -4.502 -39.312 1.00 90.94 566 SER A C 1
ATOM 4420 O O . SER A 1 566 ? 18.614 -5.291 -38.597 1.00 90.94 566 SER A O 1
ATOM 4422 N N . ASN A 1 567 ? 20.571 -4.505 -39.388 1.00 90.62 567 ASN A N 1
ATOM 4423 C CA . ASN A 1 567 ? 21.460 -5.521 -38.805 1.00 90.62 567 ASN A CA 1
ATOM 4424 C C . ASN A 1 567 ? 21.942 -5.177 -37.382 1.00 90.62 567 ASN A C 1
ATOM 4426 O O . ASN A 1 567 ? 23.116 -5.318 -37.047 1.00 90.62 567 ASN A O 1
ATOM 4430 N N . LEU A 1 568 ? 21.039 -4.708 -36.521 1.00 95.69 568 LEU A N 1
ATOM 4431 C CA . LEU A 1 568 ? 21.387 -4.347 -35.143 1.00 95.69 568 LEU A CA 1
ATOM 4432 C C . LEU A 1 568 ? 21.511 -5.591 -34.251 1.00 95.69 568 LEU A C 1
ATOM 4434 O O . LEU A 1 568 ? 20.672 -6.492 -34.318 1.00 95.69 568 LEU A O 1
ATOM 4438 N N . THR A 1 569 ? 22.492 -5.614 -33.343 1.00 97.25 569 THR A N 1
ATOM 4439 C CA . THR A 1 569 ? 22.637 -6.692 -32.345 1.00 97.25 569 THR A CA 1
ATOM 4440 C C . THR A 1 569 ? 21.468 -6.670 -31.360 1.00 97.25 569 THR A C 1
ATOM 4442 O O . THR A 1 569 ? 20.846 -7.696 -31.065 1.00 97.25 569 THR A O 1
ATOM 4445 N N . TYR A 1 570 ? 21.151 -5.471 -30.870 1.00 97.88 570 TYR A N 1
ATOM 4446 C CA . TYR A 1 570 ? 20.109 -5.211 -29.892 1.00 97.88 570 TYR A CA 1
ATOM 4447 C C . TYR A 1 570 ? 19.214 -4.059 -30.339 1.00 97.88 570 TYR A C 1
ATOM 4449 O O . TYR A 1 570 ? 19.678 -3.076 -30.919 1.00 97.88 570 TYR A O 1
ATOM 4457 N N . LEU A 1 571 ? 17.932 -4.135 -29.989 1.00 96.50 571 LEU A N 1
ATOM 4458 C CA . LEU A 1 571 ? 16.990 -3.032 -30.144 1.00 96.50 571 LEU A CA 1
ATOM 4459 C C . LEU A 1 571 ? 16.249 -2.777 -28.831 1.00 96.50 571 LEU A C 1
ATOM 4461 O O . LEU A 1 571 ? 15.582 -3.671 -28.323 1.00 96.50 571 LEU A O 1
ATOM 4465 N N . LEU A 1 572 ? 16.304 -1.557 -28.302 1.00 96.00 572 LEU A N 1
ATOM 4466 C CA . LEU A 1 572 ? 15.634 -1.171 -27.062 1.00 96.00 572 LEU A CA 1
ATOM 4467 C C . LEU A 1 572 ? 14.404 -0.295 -27.325 1.00 96.00 572 LEU A C 1
ATOM 4469 O O . LEU A 1 572 ? 14.452 0.678 -28.085 1.00 96.00 572 LEU A O 1
ATOM 4473 N N . ARG A 1 573 ? 13.282 -0.613 -26.668 1.00 91.94 573 ARG A N 1
ATOM 4474 C CA . ARG A 1 573 ? 12.006 0.101 -26.805 1.00 91.94 573 ARG A CA 1
ATOM 4475 C C . ARG A 1 573 ? 11.259 0.242 -25.481 1.00 91.94 573 ARG A C 1
ATOM 4477 O O . ARG A 1 573 ? 11.281 -0.651 -24.639 1.00 91.94 573 ARG A O 1
ATOM 4484 N N . LYS A 1 574 ? 10.508 1.343 -25.354 1.00 88.19 574 LYS A N 1
ATOM 4485 C CA . LYS A 1 574 ? 9.569 1.581 -24.240 1.00 88.19 574 LYS A CA 1
ATOM 4486 C C . LYS A 1 574 ? 8.096 1.617 -24.659 1.00 88.19 574 LYS A C 1
ATOM 4488 O O . LYS A 1 574 ? 7.208 1.568 -23.813 1.00 88.19 574 LYS A O 1
ATOM 4493 N N . ASP A 1 575 ? 7.825 1.667 -25.959 1.00 78.56 575 ASP A N 1
ATOM 4494 C CA . ASP A 1 575 ? 6.482 1.684 -26.541 1.00 78.56 575 ASP A CA 1
ATOM 4495 C C . ASP A 1 575 ? 6.249 0.401 -27.352 1.00 78.56 575 ASP A C 1
ATOM 4497 O O . ASP A 1 575 ? 6.652 0.325 -28.521 1.00 78.56 575 ASP A O 1
ATOM 4501 N N . ALA A 1 576 ? 5.620 -0.603 -26.727 1.00 64.81 576 ALA A N 1
ATOM 4502 C CA . ALA A 1 576 ? 5.245 -1.869 -27.370 1.00 64.81 576 ALA A CA 1
ATOM 4503 C C . ALA A 1 576 ? 3.728 -2.154 -27.358 1.00 64.81 576 ALA A C 1
ATOM 4505 O O . ALA A 1 576 ? 3.270 -3.009 -28.105 1.00 64.81 576 ALA A O 1
ATOM 4506 N N . PHE A 1 577 ? 2.930 -1.413 -26.579 1.00 57.94 577 PHE A N 1
ATOM 4507 C CA . PHE A 1 577 ? 1.482 -1.650 -26.442 1.00 57.94 577 PHE A CA 1
ATOM 4508 C C . PHE A 1 577 ? 0.640 -1.341 -27.701 1.00 57.94 577 PHE A C 1
ATOM 4510 O O . PHE A 1 577 ? -0.519 -1.743 -27.782 1.00 57.94 577 PHE A O 1
ATOM 4517 N N . SER A 1 578 ? 1.193 -0.639 -28.697 1.00 65.88 578 SER A N 1
ATOM 4518 C CA . SER A 1 578 ? 0.542 -0.453 -30.001 1.00 65.88 578 SER A CA 1
ATOM 4519 C C . SER A 1 578 ? 0.839 -1.662 -30.897 1.00 65.88 578 SER A C 1
ATOM 4521 O O . SER A 1 578 ? 1.938 -1.797 -31.441 1.00 65.88 578 SER A O 1
ATOM 4523 N N . THR A 1 579 ? -0.166 -2.531 -31.055 1.00 58.09 579 THR A N 1
ATOM 4524 C CA . THR A 1 579 ? -0.097 -3.825 -31.764 1.00 58.09 579 THR A CA 1
ATOM 4525 C C . THR A 1 579 ? 0.510 -3.726 -33.167 1.00 58.09 579 THR A C 1
ATOM 4527 O O . THR A 1 579 ? 1.273 -4.600 -33.577 1.00 58.09 579 THR A O 1
ATOM 4530 N N . ALA A 1 580 ? 0.200 -2.659 -33.907 1.00 66.94 580 ALA A N 1
ATOM 4531 C CA . ALA A 1 580 ? 0.669 -2.472 -35.276 1.00 66.94 580 ALA A CA 1
ATOM 4532 C C . ALA A 1 580 ? 2.141 -2.035 -35.340 1.00 66.94 580 ALA A C 1
ATOM 4534 O O . ALA A 1 580 ? 2.898 -2.541 -36.163 1.00 66.94 580 ALA A O 1
ATOM 4535 N N . SER A 1 581 ? 2.574 -1.132 -34.455 1.00 71.38 581 SER A N 1
ATOM 4536 C CA . SER A 1 581 ? 3.922 -0.555 -34.532 1.00 71.38 581 SER A CA 1
ATOM 4537 C C . SER A 1 581 ? 5.010 -1.497 -34.028 1.00 71.38 581 SER A C 1
ATOM 4539 O O . SER A 1 581 ? 6.110 -1.483 -34.570 1.00 71.38 581 SER A O 1
ATOM 4541 N N . PHE A 1 582 ? 4.732 -2.323 -33.014 1.00 82.69 582 PHE A N 1
ATOM 4542 C CA . PHE A 1 582 ? 5.731 -3.269 -32.515 1.00 82.69 582 PHE A CA 1
ATOM 4543 C C . PHE A 1 582 ? 5.940 -4.440 -33.478 1.00 82.69 582 PHE A C 1
ATOM 4545 O O . PHE A 1 582 ? 7.079 -4.781 -33.773 1.00 82.69 582 PHE A O 1
ATOM 4552 N N . ARG A 1 583 ? 4.859 -5.006 -34.036 1.00 81.50 583 ARG A N 1
ATOM 4553 C CA . ARG A 1 583 ? 4.954 -6.071 -35.049 1.00 81.50 583 ARG A CA 1
ATOM 4554 C C . ARG A 1 583 ? 5.722 -5.626 -36.285 1.00 81.50 583 ARG A C 1
ATOM 4556 O O . ARG A 1 583 ? 6.500 -6.405 -36.812 1.00 81.50 583 ARG A O 1
ATOM 4563 N N . GLU A 1 584 ? 5.504 -4.394 -36.730 1.00 81.06 584 GLU A N 1
ATOM 4564 C CA . GLU A 1 584 ? 6.212 -3.855 -37.888 1.00 81.06 584 GLU A CA 1
ATOM 4565 C C . GLU A 1 584 ? 7.715 -3.730 -37.623 1.00 81.06 584 GLU A C 1
ATOM 4567 O O . GLU A 1 584 ? 8.529 -4.162 -38.426 1.00 81.06 584 GLU A O 1
ATOM 4572 N N . VAL A 1 585 ? 8.091 -3.261 -36.435 1.00 84.06 585 VAL A N 1
ATOM 4573 C CA . VAL A 1 585 ? 9.499 -3.182 -36.029 1.00 84.06 585 VAL A CA 1
ATOM 4574 C C . VAL A 1 585 ? 10.147 -4.565 -35.943 1.00 84.06 585 VAL A C 1
ATOM 4576 O O . VAL A 1 585 ? 11.278 -4.729 -36.384 1.00 84.06 585 VAL A O 1
ATOM 4579 N N . LEU A 1 586 ? 9.433 -5.576 -35.432 1.00 85.44 586 LEU A N 1
ATOM 4580 C CA . LEU A 1 586 ? 9.931 -6.957 -35.423 1.00 85.44 586 LEU A CA 1
ATOM 4581 C C . LEU A 1 586 ? 10.182 -7.501 -36.839 1.00 85.44 586 LEU A C 1
ATOM 4583 O O . LEU A 1 586 ? 11.067 -8.329 -37.006 1.00 85.44 586 LEU A O 1
ATOM 4587 N N . LYS A 1 587 ? 9.415 -7.058 -37.845 1.00 84.81 587 LYS A N 1
ATOM 4588 C CA . LYS A 1 587 ? 9.624 -7.445 -39.252 1.00 84.81 587 LYS A CA 1
ATOM 4589 C C . LYS A 1 587 ? 10.790 -6.707 -39.904 1.00 84.81 587 LYS A C 1
ATOM 4591 O O . LYS A 1 587 ? 11.412 -7.246 -40.809 1.00 84.81 587 LYS A O 1
ATOM 4596 N N . GLN A 1 588 ? 11.023 -5.462 -39.496 1.00 84.50 588 GLN A N 1
ATOM 4597 C CA . GLN A 1 588 ? 12.054 -4.595 -40.067 1.00 84.50 588 GLN A CA 1
ATOM 4598 C C . GLN A 1 588 ? 13.447 -4.887 -39.503 1.00 84.50 588 GLN A C 1
ATOM 4600 O O . GLN A 1 588 ? 14.446 -4.666 -40.182 1.00 84.50 588 GLN A O 1
ATOM 4605 N N . CYS A 1 589 ? 13.525 -5.378 -38.267 1.00 85.62 589 CYS A N 1
ATOM 4606 C CA . CYS A 1 589 ? 14.772 -5.871 -37.700 1.00 85.62 589 CYS A CA 1
ATOM 4607 C C . CYS A 1 589 ? 15.159 -7.228 -38.288 1.00 85.62 589 CYS A C 1
ATOM 4609 O O . CYS A 1 589 ? 14.300 -8.057 -38.593 1.00 85.62 589 CYS A O 1
ATOM 4611 N N . GLY A 1 590 ? 16.466 -7.480 -38.375 1.00 82.00 590 GLY A N 1
ATOM 4612 C CA . GLY A 1 590 ? 16.971 -8.808 -38.690 1.00 82.00 590 GLY A CA 1
ATOM 4613 C C . GLY A 1 590 ? 16.488 -9.857 -37.672 1.00 82.00 590 GLY A C 1
ATOM 4614 O O . GLY A 1 590 ? 16.319 -9.547 -36.490 1.00 82.00 590 GLY A O 1
ATOM 4615 N N . PRO A 1 591 ? 16.303 -11.125 -38.085 1.00 83.94 591 PRO A N 1
ATOM 4616 C CA . PRO A 1 591 ? 15.810 -12.188 -37.202 1.00 83.94 591 PRO A CA 1
ATOM 4617 C C . PRO A 1 591 ? 16.756 -12.492 -36.026 1.00 83.94 591 PRO A C 1
ATOM 4619 O O . PRO A 1 591 ? 16.340 -13.088 -35.033 1.00 83.94 591 PRO A O 1
ATOM 4622 N N . SER A 1 592 ? 18.023 -12.082 -36.124 1.00 88.56 592 SER A N 1
ATOM 4623 C CA . SER A 1 592 ? 19.037 -12.207 -35.074 1.00 88.56 592 SER A CA 1
ATOM 4624 C C . SER A 1 592 ? 18.991 -11.084 -34.031 1.00 88.56 592 SER A C 1
ATOM 4626 O O . SER A 1 592 ? 19.599 -11.228 -32.966 1.00 88.56 592 SER A O 1
ATOM 4628 N N . THR A 1 593 ? 18.274 -9.984 -34.292 1.00 94.25 593 THR A N 1
ATOM 4629 C CA . THR A 1 593 ? 18.177 -8.857 -33.363 1.00 94.25 593 THR A CA 1
ATOM 4630 C C . THR A 1 593 ? 17.439 -9.278 -32.094 1.00 94.25 593 THR A C 1
ATOM 4632 O O . THR A 1 593 ? 16.334 -9.829 -32.129 1.00 94.25 593 THR A O 1
ATOM 4635 N N . ARG A 1 594 ? 18.041 -8.984 -30.937 1.00 95.31 594 ARG A N 1
ATOM 4636 C CA . ARG A 1 594 ? 17.395 -9.171 -29.632 1.00 95.31 594 ARG A CA 1
ATOM 4637 C C . ARG A 1 594 ? 16.721 -7.876 -29.180 1.00 95.31 594 ARG A C 1
ATOM 4639 O O . ARG A 1 594 ? 17.345 -6.819 -29.109 1.00 95.31 594 ARG A O 1
ATOM 4646 N N . HIS A 1 595 ? 15.442 -7.957 -28.843 1.00 94.81 595 HIS A N 1
ATOM 4647 C CA . HIS A 1 595 ? 14.591 -6.820 -28.521 1.00 94.81 595 HIS A CA 1
ATOM 4648 C C . HIS A 1 595 ? 14.432 -6.655 -27.010 1.00 94.81 595 HIS A C 1
ATOM 4650 O O . HIS A 1 595 ? 13.766 -7.456 -26.364 1.00 94.81 595 HIS A O 1
ATOM 4656 N N . PHE A 1 596 ? 14.974 -5.580 -26.452 1.00 95.06 596 PHE A N 1
ATOM 4657 C CA . PHE A 1 596 ? 14.727 -5.158 -25.079 1.00 95.06 596 PHE A CA 1
ATOM 4658 C C . PHE A 1 596 ? 13.478 -4.281 -25.013 1.00 95.06 596 PHE A C 1
ATOM 4660 O O . PHE A 1 596 ? 13.415 -3.214 -25.624 1.00 95.06 596 PHE A O 1
ATOM 4667 N N . VAL A 1 597 ? 12.485 -4.705 -24.240 1.00 92.94 597 VAL A N 1
ATOM 4668 C CA . VAL A 1 597 ? 11.213 -4.002 -24.061 1.00 92.94 597 VAL A CA 1
ATOM 4669 C C . VAL A 1 597 ? 11.009 -3.704 -22.580 1.00 92.94 597 VAL A C 1
ATOM 4671 O O . VAL A 1 597 ? 11.028 -4.618 -21.757 1.00 92.94 597 VAL A O 1
ATOM 4674 N N . SER A 1 598 ? 10.793 -2.439 -22.213 1.00 90.75 598 SER A N 1
ATOM 4675 C CA . SER A 1 598 ? 10.461 -2.113 -20.818 1.00 90.75 598 SER A CA 1
ATOM 4676 C C . SER A 1 598 ? 9.151 -2.783 -20.418 1.00 90.75 598 SER A C 1
ATOM 4678 O O . SER A 1 598 ? 8.200 -2.775 -21.202 1.00 90.75 598 SER A O 1
ATOM 4680 N N . ARG A 1 599 ? 9.062 -3.314 -19.191 1.00 86.81 599 ARG A N 1
ATOM 4681 C CA . ARG A 1 599 ? 7.827 -3.944 -18.686 1.00 86.81 599 ARG A CA 1
ATOM 4682 C C . ARG A 1 599 ? 6.607 -3.028 -18.789 1.00 86.81 599 ARG A C 1
ATOM 4684 O O . ARG A 1 599 ? 5.538 -3.490 -19.201 1.00 86.81 599 ARG A O 1
ATOM 4691 N N . GLY A 1 600 ? 6.760 -1.753 -18.444 1.00 81.81 600 GLY A N 1
ATOM 4692 C CA . GLY A 1 600 ? 5.698 -0.770 -18.600 1.00 81.81 600 GLY A CA 1
ATOM 4693 C C . GLY A 1 600 ? 5.879 0.143 -19.801 1.00 81.81 600 GLY A C 1
ATOM 4694 O O . GLY A 1 600 ? 6.987 0.353 -20.299 1.00 81.81 600 GLY A O 1
ATOM 4695 N N . ALA A 1 601 ? 4.763 0.674 -20.293 1.00 81.88 601 ALA A N 1
ATOM 4696 C CA . ALA A 1 601 ? 4.744 1.567 -21.442 1.00 81.88 601 ALA A CA 1
ATOM 4697 C C . ALA A 1 601 ? 5.377 2.916 -21.086 1.00 81.88 601 ALA A C 1
ATOM 4699 O O . ALA A 1 601 ? 5.090 3.479 -20.035 1.00 81.88 601 ALA A O 1
ATOM 4700 N N . ARG A 1 602 ? 6.225 3.465 -21.963 1.00 76.94 602 ARG A N 1
ATOM 4701 C CA . ARG A 1 602 ? 6.822 4.813 -21.838 1.00 76.94 602 ARG A CA 1
ATOM 4702 C C . ARG A 1 602 ? 7.598 5.065 -20.537 1.00 76.94 602 ARG A C 1
ATOM 4704 O O . ARG A 1 602 ? 7.820 6.216 -20.179 1.00 76.94 602 ARG A O 1
ATOM 4711 N N . GLY A 1 603 ? 8.028 4.012 -19.841 1.00 69.94 603 GLY A N 1
ATOM 4712 C CA . GLY A 1 603 ? 8.675 4.122 -18.529 1.00 69.94 603 GLY A CA 1
ATOM 4713 C C . GLY A 1 603 ? 7.707 4.243 -17.343 1.00 69.94 603 GLY A C 1
ATOM 4714 O O . GLY A 1 603 ? 8.163 4.444 -16.220 1.00 69.94 603 GLY A O 1
ATOM 4715 N N . PHE A 1 604 ? 6.391 4.091 -17.546 1.00 71.81 604 PHE A N 1
ATOM 4716 C CA . PHE A 1 604 ? 5.434 3.911 -16.448 1.00 71.81 604 PHE A CA 1
ATOM 4717 C C . PHE A 1 604 ? 5.626 2.545 -15.774 1.00 71.81 604 PHE A C 1
ATOM 4719 O O . PHE A 1 604 ? 6.046 1.597 -16.416 1.00 71.81 604 PHE A O 1
ATOM 4726 N N . ILE A 1 605 ? 5.258 2.401 -14.497 1.00 66.50 605 ILE A N 1
ATOM 4727 C CA . ILE A 1 605 ? 5.373 1.127 -13.739 1.00 66.50 605 ILE A CA 1
ATOM 4728 C C . ILE A 1 605 ? 4.292 0.108 -14.140 1.00 66.50 605 ILE A C 1
ATOM 4730 O O . ILE A 1 605 ? 4.236 -0.999 -13.598 1.00 66.50 605 ILE A O 1
ATOM 4734 N N . ASN A 1 606 ? 3.396 0.475 -15.059 1.00 70.00 606 ASN A N 1
ATOM 4735 C CA . ASN A 1 606 ? 2.342 -0.419 -15.519 1.00 70.00 606 ASN A CA 1
ATOM 4736 C C . ASN A 1 606 ? 2.926 -1.666 -16.221 1.00 70.00 606 ASN A C 1
ATOM 4738 O O . ASN A 1 606 ? 4.138 -1.836 -16.327 1.00 70.00 606 ASN A O 1
ATOM 4742 N N . ASN A 1 607 ? 2.066 -2.583 -16.659 1.00 68.19 607 ASN A N 1
ATOM 4743 C CA . ASN A 1 607 ? 2.504 -3.818 -17.325 1.00 68.19 607 ASN A CA 1
ATOM 4744 C C . ASN A 1 607 ? 2.058 -3.878 -18.772 1.00 68.19 607 ASN A C 1
ATOM 4746 O O . ASN A 1 607 ? 1.901 -4.973 -19.299 1.00 68.19 607 ASN A O 1
ATOM 4750 N N . ASP A 1 608 ? 1.756 -2.745 -19.394 1.00 80.94 608 ASP A N 1
ATOM 4751 C CA . ASP A 1 608 ? 1.056 -2.770 -20.677 1.00 80.94 608 ASP A CA 1
ATOM 4752 C C . ASP A 1 608 ? 1.896 -3.488 -21.737 1.00 80.94 608 ASP A C 1
ATOM 4754 O O . ASP A 1 608 ? 1.388 -4.355 -22.446 1.00 80.94 608 ASP A O 1
ATOM 4758 N N . ASN A 1 609 ? 3.207 -3.226 -21.763 1.00 84.56 609 ASN A N 1
ATOM 4759 C CA . ASN A 1 609 ? 4.129 -3.931 -22.647 1.00 84.56 609 ASN A CA 1
ATOM 4760 C C . ASN A 1 609 ? 4.323 -5.397 -22.222 1.00 84.56 609 ASN A C 1
ATOM 4762 O O . ASN A 1 609 ? 4.266 -6.280 -23.071 1.00 84.56 609 ASN A O 1
ATOM 4766 N N . GLY A 1 610 ? 4.520 -5.685 -20.929 1.00 83.50 610 GLY A N 1
ATOM 4767 C CA . GLY A 1 610 ? 4.696 -7.059 -20.438 1.00 83.50 610 GLY A CA 1
ATOM 4768 C C . GLY A 1 610 ? 3.490 -7.964 -20.728 1.00 83.50 610 GLY A C 1
ATOM 4769 O O . GLY A 1 610 ? 3.650 -9.060 -21.260 1.00 83.50 610 GLY A O 1
ATOM 4770 N N . LYS A 1 611 ? 2.270 -7.474 -20.464 1.00 82.50 611 LYS A N 1
ATOM 4771 C CA . LYS A 1 611 ? 1.005 -8.145 -20.806 1.00 82.50 611 LYS A CA 1
ATOM 4772 C C . LYS A 1 611 ? 0.890 -8.375 -22.308 1.00 82.50 611 LYS A C 1
ATOM 4774 O O . LYS A 1 611 ? 0.506 -9.460 -22.731 1.00 82.50 611 LYS A O 1
ATOM 4779 N N . TYR A 1 612 ? 1.236 -7.367 -23.107 1.00 85.25 612 TYR A N 1
ATOM 4780 C CA . TYR A 1 612 ? 1.212 -7.470 -24.561 1.00 85.25 612 TYR A CA 1
ATOM 4781 C C . TYR A 1 612 ? 2.182 -8.549 -25.075 1.00 85.25 612 TYR A C 1
ATOM 4783 O O . TYR A 1 612 ? 1.794 -9.387 -25.890 1.00 85.25 612 TYR A O 1
ATOM 4791 N N . VAL A 1 613 ? 3.421 -8.571 -24.573 1.00 84.69 613 VAL A N 1
ATOM 4792 C CA . VAL A 1 613 ? 4.423 -9.583 -24.943 1.00 84.69 613 VAL A CA 1
ATOM 4793 C C . VAL A 1 613 ? 3.946 -10.983 -24.554 1.00 84.69 613 VAL A C 1
ATOM 4795 O O . VAL A 1 613 ? 3.987 -11.873 -25.397 1.00 84.69 613 VAL A O 1
ATOM 4798 N N . LEU A 1 614 ? 3.404 -11.178 -23.346 1.00 80.69 614 LEU A N 1
ATOM 4799 C CA . LEU A 1 614 ? 2.821 -12.467 -22.945 1.00 80.69 614 LEU A CA 1
ATOM 4800 C C . LEU A 1 614 ? 1.649 -12.896 -23.838 1.00 80.69 614 LEU A C 1
ATOM 4802 O O . LEU A 1 614 ? 1.534 -14.071 -24.175 1.00 80.69 614 LEU A O 1
ATOM 4806 N N . ALA A 1 615 ? 0.779 -11.963 -24.231 1.00 83.38 615 ALA A N 1
ATOM 4807 C CA . ALA A 1 615 ? -0.410 -12.274 -25.021 1.00 83.38 615 ALA A CA 1
ATOM 4808 C C . ALA A 1 615 ? -0.098 -12.604 -26.490 1.00 83.38 615 ALA A C 1
ATOM 4810 O O . ALA A 1 615 ? -0.797 -13.411 -27.098 1.00 83.38 615 ALA A O 1
ATOM 4811 N N . HIS A 1 616 ? 0.927 -11.979 -27.077 1.00 83.81 616 HIS A N 1
ATOM 4812 C CA . HIS A 1 616 ? 1.163 -12.036 -28.527 1.00 83.81 616 HIS A CA 1
ATOM 4813 C C . HIS A 1 616 ? 2.514 -12.617 -28.939 1.00 83.81 616 HIS A C 1
ATOM 4815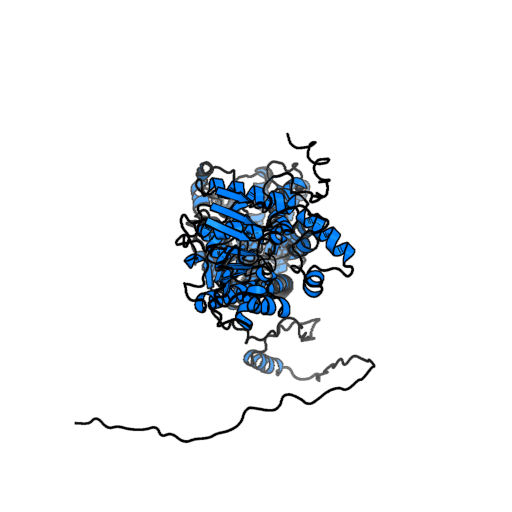 O O . HIS A 1 616 ? 2.680 -12.998 -30.094 1.00 83.81 616 HIS A O 1
ATOM 4821 N N . HIS A 1 617 ? 3.475 -12.674 -28.023 1.00 84.50 617 HIS A N 1
ATOM 4822 C CA . HIS A 1 617 ? 4.863 -13.037 -28.304 1.00 84.50 617 HIS A CA 1
ATOM 4823 C C . HIS A 1 617 ? 5.434 -13.987 -27.244 1.00 84.50 617 HIS A C 1
ATOM 4825 O O . HIS A 1 617 ? 6.641 -14.035 -27.034 1.00 84.50 617 HIS A O 1
ATOM 4831 N N . ARG A 1 618 ? 4.566 -14.771 -26.594 1.00 79.38 618 ARG A N 1
ATOM 4832 C CA . ARG A 1 618 ? 4.909 -15.682 -25.491 1.00 79.38 618 ARG A CA 1
ATOM 4833 C C . ARG A 1 618 ? 6.080 -16.624 -25.788 1.00 79.38 618 ARG A C 1
ATOM 4835 O O . ARG A 1 618 ? 6.826 -16.977 -24.887 1.00 79.38 618 ARG A O 1
ATOM 4842 N N . GLN A 1 619 ? 6.209 -17.050 -27.043 1.00 80.88 619 GLN A N 1
ATOM 4843 C CA . GLN A 1 619 ? 7.215 -18.017 -27.494 1.00 80.88 619 GLN A CA 1
ATOM 4844 C C . GLN A 1 619 ? 8.500 -17.359 -28.028 1.00 80.88 619 GLN A C 1
ATOM 4846 O O . GLN A 1 619 ? 9.441 -18.061 -28.388 1.00 80.88 619 GLN A O 1
ATOM 4851 N N . ALA A 1 620 ? 8.553 -16.027 -28.118 1.00 82.94 620 ALA A N 1
ATOM 4852 C CA . ALA A 1 620 ? 9.694 -15.330 -28.696 1.00 82.94 620 ALA A CA 1
ATOM 4853 C C . ALA A 1 620 ? 10.873 -15.299 -27.712 1.00 82.94 620 ALA A C 1
ATOM 4855 O O . ALA A 1 620 ? 10.823 -14.633 -26.680 1.00 82.94 620 ALA A O 1
ATOM 4856 N N . THR A 1 621 ? 11.963 -15.985 -28.051 1.00 83.75 621 THR A N 1
ATOM 4857 C CA . THR A 1 621 ? 13.189 -16.033 -27.232 1.00 83.75 621 THR A CA 1
ATOM 4858 C C . THR A 1 621 ? 14.084 -14.810 -27.428 1.00 83.75 621 THR A C 1
ATOM 4860 O O . THR A 1 621 ? 14.921 -14.508 -26.575 1.00 83.75 621 THR A O 1
ATOM 4863 N N . ASN A 1 622 ? 13.894 -14.078 -28.528 1.00 89.56 622 ASN A N 1
ATOM 4864 C CA . ASN A 1 622 ? 14.622 -12.857 -28.851 1.00 89.56 622 ASN A CA 1
ATOM 4865 C C . ASN A 1 622 ? 13.969 -11.588 -28.276 1.00 89.56 622 ASN A C 1
ATOM 4867 O O . ASN A 1 622 ? 14.483 -10.504 -28.527 1.00 89.56 622 ASN A O 1
ATOM 4871 N N . ILE A 1 623 ? 12.874 -11.686 -27.510 1.00 91.81 623 ILE A N 1
ATOM 4872 C CA . ILE A 1 623 ? 12.257 -10.546 -26.814 1.00 91.81 623 ILE A CA 1
ATOM 4873 C C . ILE A 1 623 ? 12.539 -10.648 -25.312 1.00 91.81 623 ILE A C 1
ATOM 4875 O O . ILE A 1 623 ? 12.071 -11.557 -24.628 1.00 91.81 623 ILE A O 1
ATOM 4879 N N . ILE A 1 624 ? 13.273 -9.668 -24.796 1.00 92.69 624 ILE A N 1
ATOM 4880 C CA . ILE A 1 624 ? 13.659 -9.520 -23.397 1.00 92.69 624 ILE A CA 1
ATOM 4881 C C . ILE A 1 624 ? 12.788 -8.433 -22.778 1.00 92.69 624 ILE A C 1
ATOM 4883 O O . ILE A 1 624 ? 12.862 -7.266 -23.167 1.00 92.69 624 ILE A O 1
ATOM 4887 N N . VAL A 1 625 ? 11.975 -8.803 -21.791 1.00 90.94 625 VAL A N 1
ATOM 4888 C CA . VAL A 1 625 ? 11.176 -7.836 -21.028 1.00 90.94 625 VAL A CA 1
ATOM 4889 C C . VAL A 1 625 ? 11.950 -7.484 -19.769 1.00 90.94 625 VAL A C 1
ATOM 4891 O O . VAL A 1 625 ? 12.190 -8.356 -18.941 1.00 90.94 625 VAL A O 1
ATOM 4894 N N . TYR A 1 626 ? 12.356 -6.224 -19.626 1.00 90.31 626 TYR A N 1
ATOM 4895 C CA . TYR A 1 626 ? 13.210 -5.800 -18.517 1.00 90.31 626 TYR A CA 1
ATOM 4896 C C . TYR A 1 626 ? 12.463 -4.965 -17.468 1.00 90.31 626 TYR A C 1
ATOM 4898 O O . TYR A 1 626 ? 11.550 -4.188 -17.779 1.00 90.31 626 TYR A O 1
ATOM 4906 N N . GLU A 1 627 ? 12.894 -5.105 -16.212 1.00 86.25 627 GLU A N 1
ATOM 4907 C CA . GLU A 1 627 ? 12.477 -4.249 -15.101 1.00 86.25 627 GLU A CA 1
ATOM 4908 C C . GLU A 1 627 ? 13.204 -2.903 -15.144 1.00 86.25 627 GLU A C 1
ATOM 4910 O O . GLU A 1 627 ? 14.354 -2.794 -15.574 1.00 86.25 627 GLU A O 1
ATOM 4915 N N . HIS A 1 628 ? 12.537 -1.850 -14.690 1.00 84.44 628 HIS A N 1
ATOM 4916 C CA . HIS A 1 628 ? 13.085 -0.501 -14.726 1.00 84.44 628 HIS A CA 1
ATOM 4917 C C . HIS A 1 628 ? 12.652 0.314 -13.510 1.00 84.44 628 HIS A C 1
ATOM 4919 O O . HIS A 1 628 ? 11.602 0.046 -12.923 1.00 84.44 628 HIS A O 1
ATOM 4925 N N . SER A 1 629 ? 13.469 1.298 -13.133 1.00 76.19 629 SER A N 1
ATOM 4926 C CA . SER A 1 629 ? 13.123 2.277 -12.099 1.00 76.19 629 SER A CA 1
ATOM 4927 C C . SER A 1 629 ? 12.221 3.377 -12.664 1.00 76.19 629 SER A C 1
ATOM 4929 O O . SER A 1 629 ? 12.237 3.673 -13.864 1.00 76.19 629 SER A O 1
ATOM 4931 N N . ILE A 1 630 ? 11.406 3.998 -11.809 1.00 64.75 630 ILE A N 1
ATOM 4932 C CA . ILE A 1 630 ? 10.579 5.142 -12.212 1.00 64.75 630 ILE A CA 1
ATOM 4933 C C . ILE A 1 630 ? 11.498 6.318 -12.538 1.00 64.75 630 ILE A C 1
ATOM 4935 O O . ILE A 1 630 ? 12.298 6.725 -11.699 1.00 64.75 630 ILE A O 1
ATOM 4939 N N . CYS A 1 631 ? 11.327 6.961 -13.695 1.00 58.84 631 CYS A N 1
ATOM 4940 C CA . CYS A 1 631 ? 11.828 8.326 -13.837 1.00 58.84 631 CYS A CA 1
ATOM 4941 C C . CYS A 1 631 ? 10.753 9.321 -13.419 1.00 58.84 631 CYS A C 1
ATOM 4943 O O . CYS A 1 631 ? 9.699 9.468 -14.040 1.00 58.84 631 CYS A O 1
ATOM 4945 N N . SER A 1 632 ? 11.058 10.025 -12.337 1.00 49.94 632 SER A N 1
ATOM 4946 C CA . SER A 1 632 ? 10.265 11.101 -11.753 1.00 49.94 632 SER A CA 1
ATOM 4947 C C . SER A 1 632 ? 10.090 12.316 -12.682 1.00 49.94 632 SER A C 1
ATOM 4949 O O . SER A 1 632 ? 9.252 13.176 -12.398 1.00 49.94 632 SER A O 1
ATOM 4951 N N . SER A 1 633 ? 10.789 12.376 -13.824 1.00 47.38 633 SER A N 1
ATOM 4952 C CA . SER A 1 633 ? 10.712 13.498 -14.770 1.00 47.38 633 SER A CA 1
ATOM 4953 C C . SER A 1 633 ? 9.356 13.630 -15.473 1.00 47.38 633 SER A C 1
ATOM 4955 O O . SER A 1 633 ? 8.963 14.747 -15.807 1.00 47.38 633 SER A O 1
ATOM 4957 N N . MET A 1 634 ? 8.569 12.550 -15.612 1.00 46.12 634 MET A N 1
ATOM 4958 C CA . MET A 1 634 ? 7.199 12.647 -16.152 1.00 46.12 634 MET A CA 1
ATOM 4959 C C . MET A 1 634 ? 6.230 13.412 -15.235 1.00 46.12 634 MET A C 1
ATOM 4961 O O . MET A 1 634 ? 5.186 13.864 -15.702 1.00 46.12 634 MET A O 1
ATOM 4965 N N . TYR A 1 635 ? 6.583 13.602 -13.958 1.00 46.28 635 TYR A N 1
ATOM 4966 C CA . TYR A 1 635 ? 5.777 14.317 -12.961 1.00 46.28 635 TYR A CA 1
ATOM 4967 C C . TYR A 1 635 ? 6.347 15.691 -12.568 1.00 46.28 635 TYR A C 1
ATOM 4969 O O . TYR A 1 635 ? 5.858 16.305 -11.622 1.00 46.28 635 TYR A O 1
ATOM 4977 N N . GLY A 1 636 ? 7.317 16.204 -13.334 1.00 43.38 636 GLY A N 1
ATOM 4978 C CA . GLY A 1 636 ? 7.550 17.643 -13.438 1.00 43.38 636 GLY A CA 1
ATOM 4979 C C . GLY A 1 636 ? 8.447 18.313 -12.399 1.00 43.38 636 GLY A C 1
ATOM 4980 O O . GLY A 1 636 ? 8.103 19.430 -12.048 1.00 43.38 636 GLY A O 1
ATOM 4981 N N . ASP A 1 637 ? 9.553 17.694 -11.940 1.00 43.50 637 ASP A N 1
ATOM 4982 C CA . ASP A 1 637 ? 10.773 18.454 -11.529 1.00 43.50 637 ASP A CA 1
ATOM 4983 C C . ASP A 1 637 ? 11.963 17.633 -10.976 1.00 43.50 637 ASP A C 1
ATOM 4985 O O . ASP A 1 637 ? 12.879 18.195 -10.377 1.00 43.50 637 ASP A O 1
ATOM 4989 N N . ARG A 1 638 ? 12.015 16.304 -11.127 1.00 53.41 638 ARG A N 1
ATOM 4990 C CA . ARG A 1 638 ? 13.148 15.530 -10.587 1.00 53.41 638 ARG A CA 1
ATOM 4991 C C . ARG A 1 638 ? 13.869 14.765 -11.689 1.00 53.41 638 ARG A C 1
ATOM 4993 O O . ARG A 1 638 ? 13.284 13.906 -12.342 1.00 53.41 638 ARG A O 1
ATOM 5000 N N . MET A 1 639 ? 15.141 15.109 -11.896 1.00 59.03 639 MET A N 1
ATOM 5001 C CA . MET A 1 639 ? 16.103 14.183 -12.493 1.00 59.03 639 MET A CA 1
ATOM 5002 C C . MET A 1 639 ? 16.208 12.960 -11.568 1.00 59.03 639 MET A C 1
ATOM 5004 O O . MET A 1 639 ? 16.032 13.082 -10.355 1.00 59.03 639 MET A O 1
ATOM 5008 N N . PHE A 1 640 ? 16.460 11.777 -12.125 1.00 71.31 640 PHE A N 1
ATOM 5009 C CA . PHE A 1 640 ? 16.865 10.632 -11.305 1.00 71.31 640 PHE A CA 1
ATOM 5010 C C . PHE A 1 640 ? 18.201 10.989 -10.641 1.00 71.31 640 PHE A C 1
ATOM 5012 O O . PHE A 1 640 ? 19.041 11.578 -11.303 1.00 71.31 640 PHE A O 1
ATOM 5019 N N . HIS A 1 641 ? 18.376 10.707 -9.349 1.00 73.31 641 HIS A N 1
ATOM 5020 C CA . HIS A 1 641 ? 19.565 11.143 -8.596 1.00 73.31 641 HIS A CA 1
ATOM 5021 C C . HIS A 1 641 ? 20.614 10.041 -8.428 1.00 73.31 641 HIS A C 1
ATOM 5023 O O . HIS A 1 641 ? 21.758 10.323 -8.084 1.00 73.31 641 HIS A O 1
ATOM 5029 N N . GLU A 1 642 ? 20.227 8.795 -8.682 1.00 82.06 642 GLU A N 1
ATOM 5030 C CA . GLU A 1 642 ? 21.069 7.621 -8.516 1.00 82.06 642 GLU A CA 1
ATOM 5031 C C . GLU A 1 642 ? 20.741 6.568 -9.576 1.00 82.06 642 GLU A C 1
ATOM 5033 O O . GLU A 1 642 ? 19.665 6.561 -10.184 1.00 82.06 642 GLU A O 1
ATOM 5038 N N . LEU A 1 643 ? 21.706 5.688 -9.824 1.00 85.38 643 LEU A N 1
ATOM 5039 C CA . LEU A 1 643 ? 21.509 4.501 -10.646 1.00 85.38 643 LEU A CA 1
ATOM 5040 C C . LEU A 1 643 ? 20.935 3.376 -9.767 1.00 85.38 643 LEU A C 1
ATOM 5042 O O . LEU A 1 643 ? 21.387 3.247 -8.626 1.00 85.38 643 LEU A O 1
ATOM 5046 N N . PRO A 1 644 ? 20.053 2.505 -10.296 1.00 83.69 644 PRO A N 1
ATOM 5047 C CA . PRO A 1 644 ? 19.580 1.318 -9.584 1.00 83.69 644 PRO A CA 1
ATOM 5048 C C . PRO A 1 644 ? 20.746 0.514 -8.996 1.00 83.69 644 PRO A C 1
ATOM 5050 O O . PRO A 1 644 ? 21.824 0.539 -9.597 1.00 83.69 644 PRO A O 1
ATOM 5053 N N . PRO A 1 645 ? 20.576 -0.188 -7.865 1.00 78.31 645 PRO A N 1
ATOM 5054 C CA . PRO A 1 645 ? 21.614 -1.060 -7.321 1.00 78.31 645 PRO A CA 1
ATOM 5055 C C . PRO A 1 645 ? 22.173 -2.008 -8.387 1.00 78.31 645 PRO A C 1
ATOM 5057 O O . PRO A 1 645 ? 21.469 -2.391 -9.330 1.00 78.31 645 PRO A O 1
ATOM 5060 N N . LEU A 1 646 ? 23.459 -2.348 -8.268 1.00 77.56 646 LEU A N 1
ATOM 5061 C CA . LEU A 1 646 ? 24.019 -3.406 -9.103 1.00 77.56 646 LEU A CA 1
ATOM 5062 C C . LEU A 1 646 ? 23.295 -4.720 -8.782 1.00 77.56 646 LEU A C 1
ATOM 5064 O O . LEU A 1 646 ? 22.940 -4.936 -7.626 1.00 77.56 646 LEU A O 1
ATOM 5068 N N . PRO A 1 647 ? 23.073 -5.591 -9.773 1.00 71.06 647 PRO A N 1
ATOM 5069 C CA . PRO A 1 647 ? 22.459 -6.880 -9.506 1.00 71.06 647 PRO A CA 1
ATOM 5070 C C . PRO A 1 647 ? 23.391 -7.737 -8.655 1.00 71.06 647 PRO A C 1
ATOM 5072 O O . PRO A 1 647 ? 24.567 -7.894 -8.986 1.00 71.06 647 PRO A O 1
ATOM 5075 N N . ASP A 1 648 ? 22.851 -8.311 -7.593 1.00 72.06 648 ASP A N 1
ATOM 5076 C CA . ASP A 1 648 ? 23.504 -9.301 -6.745 1.00 72.06 648 ASP A CA 1
ATOM 5077 C C . ASP A 1 648 ? 22.516 -10.445 -6.448 1.00 72.06 648 ASP A C 1
ATOM 5079 O O . ASP A 1 648 ? 21.511 -10.615 -7.145 1.00 72.06 648 ASP A O 1
ATOM 5083 N N . ALA A 1 649 ? 22.802 -11.276 -5.443 1.00 54.78 649 ALA A N 1
ATOM 5084 C CA . ALA A 1 649 ? 21.914 -12.376 -5.072 1.00 54.78 649 ALA A CA 1
ATOM 5085 C C . ALA A 1 649 ? 20.526 -11.908 -4.582 1.00 54.78 649 ALA A C 1
ATOM 5087 O O . ALA A 1 649 ? 19.593 -12.714 -4.571 1.00 54.78 649 ALA A O 1
ATOM 5088 N N . THR A 1 650 ? 20.379 -10.643 -4.175 1.00 50.50 650 THR A N 1
ATOM 5089 C CA . THR A 1 650 ? 19.163 -10.098 -3.558 1.00 50.50 650 THR A CA 1
ATOM 5090 C C . THR A 1 650 ? 18.426 -9.093 -4.452 1.00 50.50 650 THR A C 1
ATOM 5092 O O . THR A 1 650 ? 17.204 -8.994 -4.343 1.00 50.50 650 THR A O 1
ATOM 5095 N N . HIS A 1 651 ? 19.104 -8.439 -5.403 1.00 64.50 651 HIS A N 1
ATOM 5096 C CA . HIS A 1 651 ? 18.530 -7.390 -6.252 1.00 64.50 651 HIS A CA 1
ATOM 5097 C C . HIS A 1 651 ? 18.269 -7.844 -7.697 1.00 64.50 651 HIS A C 1
ATOM 5099 O O . HIS A 1 651 ? 19.167 -8.264 -8.430 1.00 64.50 651 HIS A O 1
ATOM 5105 N N . ILE A 1 652 ? 17.028 -7.663 -8.166 1.00 71.00 652 ILE A N 1
ATOM 5106 C CA . ILE A 1 652 ? 16.672 -7.874 -9.580 1.00 71.00 652 ILE A CA 1
ATOM 5107 C C . ILE A 1 652 ? 17.280 -6.735 -10.421 1.00 71.00 652 ILE A C 1
ATOM 5109 O O . ILE A 1 652 ? 17.026 -5.569 -10.100 1.00 71.00 652 ILE A O 1
ATOM 5113 N N . PRO A 1 653 ? 18.003 -7.012 -11.527 1.00 81.75 653 PRO A N 1
ATOM 5114 C CA . PRO A 1 653 ? 18.546 -5.970 -12.393 1.00 81.75 653 PRO A CA 1
ATOM 5115 C C . PRO A 1 653 ? 17.460 -5.027 -12.916 1.00 81.75 653 PRO A C 1
ATOM 5117 O O . PRO A 1 653 ? 16.460 -5.467 -13.491 1.00 81.75 653 PRO A O 1
ATOM 5120 N N . ARG A 1 654 ? 17.678 -3.713 -12.777 1.00 88.06 654 ARG A N 1
ATOM 5121 C CA . ARG A 1 654 ? 16.784 -2.677 -13.317 1.00 88.06 654 ARG A CA 1
ATOM 5122 C C . ARG A 1 654 ? 17.539 -1.698 -14.202 1.00 88.06 654 ARG A C 1
ATOM 5124 O O . ARG A 1 654 ? 18.668 -1.312 -13.907 1.00 88.06 654 ARG A O 1
ATOM 5131 N N . LEU A 1 655 ? 16.881 -1.223 -15.256 1.00 90.94 655 LEU A N 1
ATOM 5132 C CA . LEU A 1 655 ? 17.390 -0.124 -16.076 1.00 90.94 655 LEU A CA 1
ATOM 5133 C C . LEU A 1 655 ? 16.780 1.224 -15.669 1.00 90.94 655 LEU A C 1
ATOM 5135 O O . LEU A 1 655 ? 15.597 1.308 -15.351 1.00 90.94 655 LEU A O 1
ATOM 5139 N N . VAL A 1 656 ? 17.563 2.304 -15.755 1.00 89.00 656 VAL A N 1
ATOM 5140 C CA . VAL A 1 656 ? 17.040 3.674 -15.709 1.00 89.00 656 VAL A CA 1
ATOM 5141 C C . VAL A 1 656 ? 16.190 3.937 -16.952 1.00 89.00 656 VAL A C 1
ATOM 5143 O O . VAL A 1 656 ? 16.668 3.825 -18.084 1.00 89.00 656 VAL A O 1
ATOM 5146 N N . THR A 1 657 ? 14.935 4.339 -16.762 1.00 84.62 657 THR A N 1
ATOM 5147 C CA . THR A 1 657 ? 14.039 4.734 -17.863 1.00 84.62 657 THR A CA 1
ATOM 5148 C C . THR A 1 657 ? 13.617 6.182 -17.761 1.00 84.62 657 THR A C 1
ATOM 5150 O O . THR A 1 657 ? 12.690 6.465 -17.022 1.00 84.62 657 THR A O 1
ATOM 5153 N N . THR A 1 658 ? 14.228 7.082 -18.536 1.00 82.62 658 THR A N 1
ATOM 5154 C CA . THR A 1 658 ? 13.844 8.507 -18.586 1.00 82.62 658 THR A CA 1
ATOM 5155 C C . THR A 1 658 ? 12.761 8.785 -19.629 1.00 82.62 658 THR A C 1
ATOM 5157 O O . THR A 1 658 ? 12.154 7.857 -20.169 1.00 82.62 658 THR A O 1
ATOM 5160 N N . SER A 1 659 ? 12.517 10.058 -19.961 1.00 78.44 659 SER A N 1
ATOM 5161 C CA . SER A 1 659 ? 11.661 10.414 -21.098 1.00 78.44 659 SER A CA 1
ATOM 5162 C C . SER A 1 659 ? 12.240 9.915 -22.434 1.00 78.44 659 SER A C 1
ATOM 5164 O O . SER A 1 659 ? 11.486 9.500 -23.312 1.00 78.44 659 SER A O 1
ATOM 5166 N N . SER A 1 660 ? 13.568 9.806 -22.566 1.00 85.81 660 SER A N 1
ATOM 5167 C CA . SER A 1 660 ? 14.240 9.346 -23.789 1.00 85.81 660 SER A CA 1
ATOM 5168 C C . SER A 1 660 ? 14.619 7.864 -23.738 1.00 85.81 660 SER A C 1
ATOM 5170 O O . SER A 1 660 ? 15.021 7.338 -22.701 1.00 85.81 660 SER A O 1
ATOM 5172 N N . THR A 1 661 ? 14.424 7.134 -24.839 1.00 91.69 661 THR A N 1
ATOM 5173 C CA . THR A 1 661 ? 14.801 5.708 -24.931 1.00 91.69 661 THR A CA 1
ATOM 5174 C C . THR A 1 661 ? 16.321 5.538 -24.970 1.00 91.69 661 THR A C 1
ATOM 5176 O O . THR A 1 661 ? 16.843 4.561 -24.436 1.00 91.69 661 THR A O 1
ATOM 5179 N N . ILE A 1 662 ? 17.041 6.512 -25.538 1.00 94.19 662 ILE A N 1
ATOM 5180 C CA . ILE A 1 662 ? 18.498 6.437 -25.692 1.00 94.19 662 ILE A CA 1
ATOM 5181 C C . ILE A 1 662 ? 19.224 6.430 -24.348 1.00 94.19 662 ILE A C 1
ATOM 5183 O O . ILE A 1 662 ? 20.168 5.673 -24.174 1.00 94.19 662 ILE A O 1
ATOM 5187 N N . THR A 1 663 ? 18.721 7.161 -23.352 1.00 92.81 663 THR A N 1
ATOM 5188 C CA . THR A 1 663 ? 19.273 7.164 -21.993 1.00 92.81 663 THR A CA 1
ATOM 5189 C C . THR A 1 663 ? 19.231 5.760 -21.376 1.00 92.81 663 THR A C 1
ATOM 5191 O O . THR A 1 663 ? 20.202 5.313 -20.773 1.00 92.81 663 THR A O 1
ATOM 5194 N N . THR A 1 664 ? 18.153 5.002 -21.601 1.00 94.25 664 THR A N 1
ATOM 5195 C CA . THR A 1 664 ? 18.067 3.601 -21.159 1.00 94.25 664 THR A CA 1
ATOM 5196 C C . THR A 1 664 ? 19.037 2.698 -21.921 1.00 94.25 664 THR A C 1
ATOM 5198 O O . THR A 1 664 ? 19.652 1.829 -21.312 1.00 94.25 664 THR A O 1
ATOM 5201 N N . ALA A 1 665 ? 19.222 2.914 -23.226 1.00 97.50 665 ALA A N 1
ATOM 5202 C CA . ALA A 1 665 ? 20.183 2.151 -24.026 1.00 97.50 665 ALA A CA 1
ATOM 5203 C C . ALA A 1 665 ? 21.641 2.402 -23.606 1.00 97.50 665 ALA A C 1
ATOM 5205 O O . ALA A 1 665 ? 22.423 1.458 -23.548 1.00 97.50 665 ALA A O 1
ATOM 5206 N N . ILE A 1 666 ? 21.986 3.636 -23.223 1.00 97.81 666 ILE A N 1
ATOM 5207 C CA . ILE A 1 666 ? 23.294 3.966 -22.636 1.00 97.81 666 ILE A CA 1
ATOM 5208 C C . ILE A 1 666 ? 23.508 3.177 -21.340 1.00 97.81 666 ILE A C 1
ATOM 5210 O O . ILE A 1 666 ? 24.562 2.576 -21.147 1.00 97.81 666 ILE A O 1
ATOM 5214 N N . HIS A 1 667 ? 22.501 3.137 -20.462 1.00 96.12 667 HIS A N 1
ATOM 5215 C CA . HIS A 1 667 ? 22.600 2.352 -19.233 1.00 96.12 667 HIS A CA 1
ATOM 5216 C C . HIS A 1 667 ? 22.705 0.845 -19.513 1.00 96.12 667 HIS A C 1
ATOM 5218 O O . HIS A 1 667 ? 23.511 0.176 -18.873 1.00 96.12 667 HIS A O 1
ATOM 5224 N N . LEU A 1 668 ? 21.954 0.322 -20.493 1.00 97.38 668 LEU A N 1
ATOM 5225 C CA . LEU A 1 668 ? 22.050 -1.077 -20.921 1.00 97.38 668 LEU A CA 1
ATOM 5226 C C . LEU A 1 668 ? 23.470 -1.426 -21.395 1.00 97.38 668 LEU A C 1
ATOM 5228 O O . LEU A 1 668 ? 24.030 -2.426 -20.958 1.00 97.38 668 LEU A O 1
ATOM 5232 N N . ALA A 1 669 ? 24.080 -0.586 -22.234 1.00 98.19 669 ALA A N 1
ATOM 5233 C CA . ALA A 1 669 ? 25.449 -0.806 -22.698 1.00 98.19 669 ALA A CA 1
ATOM 5234 C C . ALA A 1 669 ? 26.461 -0.835 -21.537 1.00 98.19 669 ALA A C 1
ATOM 5236 O O . ALA A 1 669 ? 27.367 -1.667 -21.526 1.00 98.19 669 ALA A O 1
ATOM 5237 N N . ALA A 1 670 ? 26.281 0.032 -20.535 1.00 97.12 670 ALA A N 1
ATOM 5238 C CA . ALA A 1 670 ? 27.144 0.061 -19.358 1.00 97.12 670 ALA A CA 1
ATOM 5239 C C . ALA A 1 670 ? 27.029 -1.224 -18.520 1.00 97.12 670 ALA A C 1
ATOM 5241 O O . ALA A 1 670 ? 28.050 -1.805 -18.168 1.00 97.12 670 ALA A O 1
ATOM 5242 N N . ILE A 1 671 ? 25.812 -1.718 -18.247 1.00 95.38 671 ILE A N 1
ATOM 5243 C CA . ILE A 1 671 ? 25.639 -2.977 -17.492 1.00 95.38 671 ILE A CA 1
ATOM 5244 C C . ILE A 1 671 ? 26.101 -4.209 -18.283 1.00 95.38 671 ILE A C 1
ATOM 5246 O O . ILE A 1 671 ? 26.459 -5.222 -17.68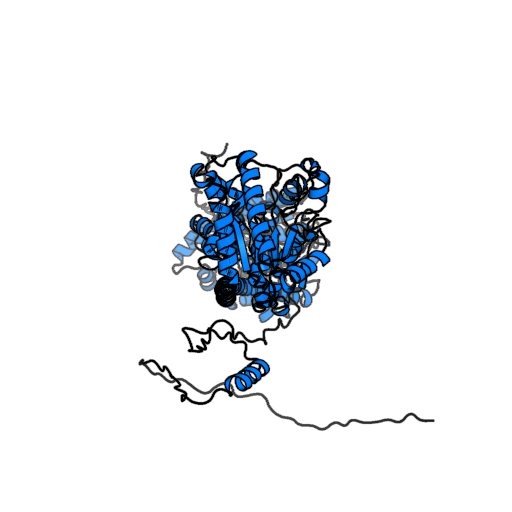9 1.00 95.38 671 ILE A O 1
ATOM 5250 N N . MET A 1 672 ? 26.129 -4.122 -19.617 1.00 96.75 672 MET A N 1
ATOM 5251 C CA . MET A 1 672 ? 26.727 -5.141 -20.481 1.00 96.75 672 MET A CA 1
ATOM 5252 C C . MET A 1 672 ? 28.258 -5.169 -20.400 1.00 96.75 672 MET A C 1
ATOM 5254 O O . MET A 1 672 ? 28.871 -6.054 -20.991 1.00 96.75 672 MET A O 1
ATOM 5258 N N . GLY A 1 673 ? 28.880 -4.251 -19.653 1.00 96.31 673 GLY A N 1
ATOM 5259 C CA . GLY A 1 673 ? 30.322 -4.207 -19.419 1.00 96.31 673 GLY A CA 1
ATOM 5260 C C . GLY A 1 673 ? 31.106 -3.455 -20.494 1.00 96.31 673 GLY A C 1
ATOM 5261 O O . GLY A 1 673 ? 32.314 -3.656 -20.616 1.00 96.31 673 GLY A O 1
ATOM 5262 N N . ALA A 1 674 ? 30.452 -2.605 -21.293 1.00 98.25 674 ALA A N 1
ATOM 5263 C CA . ALA A 1 674 ? 31.149 -1.828 -22.313 1.00 98.25 674 ALA A CA 1
ATOM 5264 C C . ALA A 1 674 ? 32.304 -1.018 -21.699 1.00 98.25 674 ALA A C 1
ATOM 5266 O O . ALA A 1 674 ? 32.113 -0.289 -20.729 1.00 98.25 674 ALA A O 1
ATOM 5267 N N . ALA A 1 675 ? 33.489 -1.076 -22.305 1.00 98.00 675 ALA A N 1
ATOM 5268 C CA . ALA A 1 675 ? 34.553 -0.117 -21.998 1.00 98.00 675 ALA A CA 1
ATOM 5269 C C . ALA A 1 675 ? 34.295 1.228 -22.691 1.00 98.00 675 ALA A C 1
ATOM 5271 O O . ALA A 1 675 ? 34.704 2.287 -22.211 1.00 98.00 675 ALA A O 1
ATOM 5272 N N . ARG A 1 676 ? 33.624 1.191 -23.849 1.00 98.62 676 ARG A N 1
ATOM 5273 C CA . ARG A 1 676 ? 33.337 2.370 -24.669 1.00 98.62 676 ARG A CA 1
ATOM 5274 C C . ARG A 1 676 ? 31.897 2.330 -25.159 1.00 98.62 676 ARG A C 1
ATOM 5276 O O . ARG A 1 676 ? 31.481 1.358 -25.780 1.00 98.62 676 ARG A O 1
ATOM 5283 N N . ILE A 1 677 ? 31.162 3.406 -24.921 1.00 98.75 677 ILE A N 1
ATOM 5284 C CA . ILE A 1 677 ? 29.840 3.654 -25.489 1.00 98.75 677 ILE A CA 1
ATOM 5285 C C . ILE A 1 677 ? 29.975 4.786 -26.500 1.00 98.75 677 ILE A C 1
ATOM 5287 O O . ILE A 1 677 ? 30.374 5.899 -26.145 1.00 98.75 677 ILE A O 1
ATOM 5291 N N . ILE A 1 678 ? 29.628 4.502 -27.752 1.00 98.62 678 ILE A N 1
ATOM 5292 C CA . ILE A 1 678 ? 29.644 5.482 -28.837 1.00 98.62 678 ILE A CA 1
ATOM 5293 C C . ILE A 1 678 ? 28.202 5.825 -29.209 1.00 98.62 678 ILE A C 1
ATOM 5295 O O . ILE A 1 678 ? 27.463 4.985 -29.714 1.00 98.62 678 ILE A O 1
ATOM 5299 N N . LEU A 1 679 ? 27.783 7.054 -28.926 1.00 98.31 679 LEU A N 1
ATOM 5300 C CA . LEU A 1 679 ? 26.453 7.559 -29.246 1.00 98.31 679 LEU A CA 1
ATOM 5301 C C . LEU A 1 679 ? 26.401 7.952 -30.717 1.00 98.31 679 LEU A C 1
ATOM 5303 O O . LEU A 1 679 ? 27.230 8.726 -31.185 1.00 98.31 679 LEU A O 1
ATOM 5307 N N . VAL A 1 680 ? 25.408 7.450 -31.434 1.00 98.19 680 VAL A N 1
ATOM 5308 C CA . VAL A 1 680 ? 25.198 7.734 -3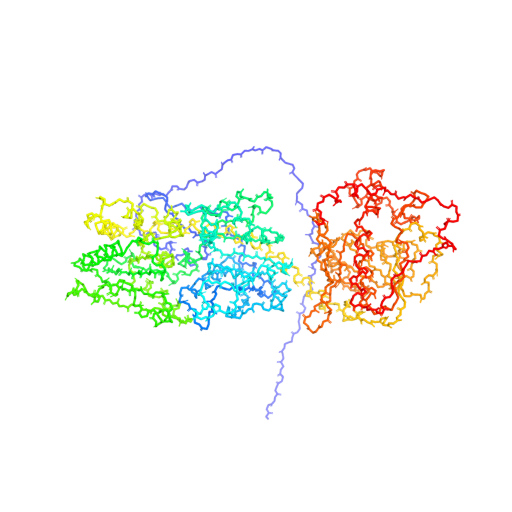2.854 1.00 98.19 680 VAL A CA 1
ATOM 5309 C C . VAL A 1 680 ? 23.820 8.360 -33.011 1.00 98.19 680 VAL A C 1
ATOM 5311 O O . VAL A 1 680 ? 22.863 7.855 -32.432 1.00 98.19 680 VAL A O 1
ATOM 5314 N N . GLY A 1 681 ? 23.689 9.460 -33.756 1.00 95.81 681 GLY A N 1
ATOM 5315 C CA . GLY A 1 681 ? 22.388 10.114 -33.945 1.00 95.81 681 GLY A CA 1
ATOM 5316 C C . GLY A 1 681 ? 21.756 10.596 -32.632 1.00 95.81 681 GLY A C 1
ATOM 5317 O O . GLY A 1 681 ? 20.539 10.512 -32.454 1.00 95.81 681 GLY A O 1
ATOM 5318 N N . HIS A 1 682 ? 22.569 11.048 -31.673 1.00 95.12 682 HIS A N 1
ATOM 5319 C CA . HIS A 1 682 ? 22.109 11.695 -30.441 1.00 95.12 682 HIS A CA 1
ATOM 5320 C C . HIS A 1 682 ? 22.327 13.211 -30.512 1.00 95.12 682 HIS A C 1
ATOM 5322 O O . HIS A 1 682 ? 22.994 13.800 -29.667 1.00 95.12 682 HIS A O 1
ATOM 5328 N N . ASP A 1 683 ? 21.785 13.825 -31.562 1.00 92.31 683 ASP A N 1
ATOM 5329 C CA . ASP A 1 683 ? 22.164 15.175 -31.991 1.00 92.31 683 ASP A CA 1
ATOM 5330 C C . ASP A 1 683 ? 21.788 16.248 -30.965 1.00 92.31 683 ASP A C 1
ATOM 5332 O O . ASP A 1 683 ? 22.597 17.111 -30.638 1.00 92.31 683 ASP A O 1
ATOM 5336 N N . LEU A 1 684 ? 20.565 16.186 -30.418 1.00 89.44 684 LEU A N 1
ATOM 5337 C CA . LEU A 1 684 ? 19.995 17.224 -29.537 1.00 89.44 684 LEU A CA 1
ATOM 5338 C C . LEU A 1 684 ? 19.884 18.613 -30.210 1.00 89.44 684 LEU A C 1
ATOM 5340 O O . LEU A 1 684 ? 19.732 19.636 -29.541 1.00 89.44 684 LEU A O 1
ATOM 5344 N N . PHE A 1 685 ? 19.938 18.642 -31.538 1.00 89.19 685 PHE A N 1
ATOM 5345 C CA . PHE A 1 685 ? 19.702 19.785 -32.415 1.00 89.19 685 PHE A CA 1
ATOM 5346 C C . PHE A 1 685 ? 19.045 19.289 -33.708 1.00 89.19 685 PHE A C 1
ATOM 5348 O O . PHE A 1 685 ? 18.950 18.079 -33.923 1.00 89.19 685 PHE A O 1
ATOM 5355 N N . SER A 1 686 ? 18.598 20.213 -34.554 1.00 90.25 686 SER A N 1
ATOM 5356 C CA . SER A 1 686 ? 18.161 19.884 -35.913 1.00 90.25 686 SER A CA 1
ATOM 5357 C C . SER A 1 686 ? 19.249 20.233 -36.915 1.00 90.25 686 SER A C 1
ATOM 5359 O O . SER A 1 686 ? 19.884 21.281 -36.778 1.00 90.25 686 SER A O 1
ATOM 5361 N N . LEU A 1 687 ? 19.415 19.390 -37.926 1.00 93.44 687 LEU A N 1
ATOM 5362 C CA . LEU A 1 687 ? 20.310 19.609 -39.055 1.00 93.44 687 LEU A CA 1
ATOM 5363 C C . LEU A 1 687 ? 19.462 19.785 -40.317 1.00 93.44 687 LEU A C 1
ATOM 5365 O O . LEU A 1 687 ? 18.633 18.923 -40.608 1.00 93.44 687 LEU A O 1
ATOM 5369 N N . ASP A 1 688 ? 19.618 20.906 -41.018 1.00 94.06 688 ASP A N 1
ATOM 5370 C CA . ASP A 1 688 ? 18.839 21.266 -42.217 1.00 94.06 688 ASP A CA 1
ATOM 5371 C C . ASP A 1 688 ? 17.320 21.097 -42.019 1.00 94.06 688 ASP A C 1
ATOM 5373 O O . ASP A 1 688 ? 16.616 20.447 -42.795 1.00 94.06 688 ASP A O 1
ATOM 5377 N N . ASP A 1 689 ? 16.818 21.626 -40.899 1.00 89.75 689 ASP A N 1
ATOM 5378 C CA . ASP A 1 689 ? 15.413 21.535 -40.475 1.00 89.75 689 ASP A CA 1
ATOM 5379 C C . ASP A 1 689 ? 14.876 20.112 -40.241 1.00 89.75 689 ASP A C 1
ATOM 5381 O O . ASP A 1 689 ? 13.670 19.912 -40.048 1.00 89.75 689 ASP A O 1
ATOM 5385 N N . GLN A 1 690 ? 15.763 19.116 -40.176 1.00 90.25 690 GLN A N 1
ATOM 5386 C CA . GLN A 1 690 ? 15.428 17.748 -39.802 1.00 90.25 690 GLN A CA 1
ATOM 5387 C C . GLN A 1 690 ? 15.864 17.446 -38.368 1.00 90.25 690 GLN A C 1
ATOM 5389 O O . GLN A 1 690 ? 17.011 17.641 -37.977 1.00 90.25 690 GLN A O 1
ATOM 5394 N N . ASP A 1 691 ? 14.934 16.913 -37.576 1.00 89.94 691 ASP A N 1
ATOM 5395 C CA . ASP A 1 691 ? 15.204 16.430 -36.214 1.00 89.94 691 ASP A CA 1
ATOM 5396 C C . ASP A 1 691 ? 15.707 14.978 -36.205 1.00 89.94 691 ASP A C 1
ATOM 5398 O O . ASP A 1 691 ? 16.352 14.520 -35.259 1.00 89.94 691 ASP A O 1
ATOM 5402 N N . ASN A 1 692 ? 15.359 14.221 -37.248 1.00 93.50 692 ASN A N 1
ATOM 5403 C CA . ASN A 1 692 ? 15.683 12.811 -37.395 1.00 93.50 692 ASN A CA 1
ATOM 5404 C C . ASN A 1 692 ? 16.110 12.486 -38.821 1.00 93.50 692 ASN A C 1
ATOM 5406 O O . ASN A 1 692 ? 15.815 13.238 -39.746 1.00 93.50 692 ASN A O 1
ATOM 5410 N N . PHE A 1 693 ? 16.758 11.337 -39.006 1.00 95.06 693 PHE A N 1
ATOM 5411 C CA . PHE A 1 693 ? 17.061 10.854 -40.349 1.00 95.06 693 PHE A CA 1
ATOM 5412 C C . PHE A 1 693 ? 15.766 10.582 -41.158 1.00 95.06 693 PHE A C 1
ATOM 5414 O O . PHE A 1 693 ? 14.732 10.209 -40.577 1.00 95.06 693 PHE A O 1
ATOM 5421 N N . PRO A 1 694 ? 15.796 10.725 -42.498 1.00 92.50 694 PRO A N 1
ATOM 5422 C CA . PRO A 1 694 ? 14.632 10.479 -43.351 1.00 92.50 694 PRO A CA 1
ATOM 5423 C C . PRO A 1 694 ? 14.058 9.062 -43.188 1.00 92.50 694 PRO A C 1
ATOM 5425 O O . PRO A 1 694 ? 14.786 8.077 -43.256 1.00 92.50 694 PRO A O 1
ATOM 5428 N N . GLY A 1 695 ? 12.741 8.948 -42.984 1.00 88.81 695 GLY A N 1
ATOM 5429 C CA . GLY A 1 695 ? 12.051 7.655 -42.842 1.00 88.81 695 GLY A CA 1
ATOM 5430 C C . GLY A 1 695 ? 11.980 7.089 -41.415 1.00 88.81 695 GLY A C 1
ATOM 5431 O O . GLY A 1 695 ? 11.370 6.038 -41.206 1.00 88.81 695 GLY A O 1
ATOM 5432 N N . TYR A 1 696 ? 12.526 7.781 -40.407 1.00 89.69 696 TYR A N 1
ATOM 5433 C CA . TYR A 1 696 ? 12.395 7.353 -39.006 1.00 89.69 696 TYR A CA 1
ATOM 5434 C C . TYR A 1 696 ? 10.933 7.348 -38.522 1.00 89.69 696 TYR A C 1
ATOM 5436 O O . TYR A 1 696 ? 10.468 6.408 -37.875 1.00 89.69 696 TYR A O 1
ATOM 5444 N N . HIS A 1 697 ? 10.184 8.394 -38.872 1.00 84.50 697 HIS A N 1
ATOM 5445 C CA . HIS A 1 697 ? 8.777 8.538 -38.527 1.00 84.50 697 HIS A CA 1
ATOM 5446 C C . HIS A 1 697 ? 7.877 8.365 -39.754 1.00 84.50 697 HIS A C 1
ATOM 5448 O O . HIS A 1 697 ? 8.000 9.090 -40.735 1.00 84.50 697 HIS A O 1
ATOM 5454 N N . THR A 1 698 ? 6.898 7.463 -39.661 1.00 78.12 698 THR A N 1
ATOM 5455 C CA . THR A 1 698 ? 5.736 7.434 -40.562 1.00 78.12 698 THR A CA 1
ATOM 5456 C C . THR A 1 698 ? 4.606 8.309 -40.013 1.00 78.12 698 THR A C 1
ATOM 5458 O O . THR A 1 698 ? 4.527 8.553 -38.801 1.00 78.12 698 THR A O 1
ATOM 5461 N N . ALA A 1 699 ? 3.648 8.687 -40.866 1.00 71.69 699 ALA A N 1
ATOM 5462 C CA . ALA A 1 699 ? 2.435 9.397 -40.447 1.00 71.69 699 ALA A CA 1
ATOM 5463 C C . ALA A 1 699 ? 1.646 8.656 -39.344 1.00 71.69 699 ALA A C 1
ATOM 5465 O O . ALA A 1 699 ? 0.953 9.278 -38.537 1.00 71.69 699 ALA A O 1
ATOM 5466 N N . ALA A 1 700 ? 1.735 7.322 -39.274 1.00 71.50 700 ALA A N 1
ATOM 5467 C CA . ALA A 1 700 ? 1.135 6.537 -38.195 1.00 71.50 700 ALA A CA 1
ATOM 5468 C C . ALA A 1 700 ? 1.905 6.697 -36.870 1.00 71.50 700 ALA A C 1
ATOM 5470 O O . ALA A 1 700 ? 1.297 6.931 -35.826 1.00 71.50 700 ALA A O 1
ATOM 5471 N N . THR A 1 701 ? 3.242 6.649 -36.905 1.00 73.69 701 THR A N 1
ATOM 5472 C CA . THR A 1 701 ? 4.077 6.804 -35.696 1.00 73.69 701 THR A CA 1
ATOM 5473 C C . THR A 1 701 ? 4.075 8.231 -35.132 1.00 73.69 701 THR A C 1
ATOM 5475 O O . THR A 1 701 ? 4.170 8.419 -33.917 1.00 73.69 701 THR A O 1
ATOM 5478 N N . LEU A 1 702 ? 3.885 9.256 -35.969 1.00 69.81 702 LEU A N 1
ATOM 5479 C CA . LEU A 1 702 ? 3.699 10.634 -35.492 1.00 69.81 702 LEU A CA 1
ATOM 5480 C C . LEU A 1 702 ? 2.353 10.806 -34.784 1.00 69.81 702 LEU A C 1
ATOM 5482 O O . LEU A 1 702 ? 2.282 11.456 -33.742 1.00 69.81 702 LEU A O 1
ATOM 5486 N N . ARG A 1 703 ? 1.290 10.154 -35.278 1.00 66.44 703 ARG A N 1
ATOM 5487 C CA . ARG A 1 703 ? -0.040 10.189 -34.646 1.00 66.44 703 ARG A CA 1
ATOM 5488 C C . ARG A 1 703 ? -0.041 9.602 -33.232 1.00 66.44 703 ARG A C 1
ATOM 5490 O O . ARG A 1 703 ? -0.728 10.134 -32.362 1.00 66.44 703 ARG A O 1
ATOM 5497 N N . THR A 1 704 ? 0.779 8.584 -32.955 1.00 64.31 704 THR A N 1
ATOM 5498 C CA . THR A 1 704 ? 0.897 7.998 -31.602 1.00 64.31 704 THR A CA 1
ATOM 5499 C C . THR A 1 704 ? 1.505 8.938 -30.548 1.00 64.31 704 THR A C 1
ATOM 5501 O O . THR A 1 704 ? 1.393 8.658 -29.350 1.00 64.31 704 THR A O 1
ATOM 5504 N N . HIS A 1 705 ? 2.082 10.073 -30.966 1.00 60.47 705 HIS A N 1
ATOM 5505 C CA . HIS A 1 705 ? 2.595 11.128 -30.081 1.00 60.47 705 HIS A CA 1
ATOM 5506 C C . HIS A 1 705 ? 1.543 12.203 -29.723 1.00 60.47 705 HIS A C 1
ATOM 5508 O O . HIS A 1 705 ? 1.847 13.126 -28.971 1.00 60.47 705 HIS A O 1
ATOM 5514 N N . GLY A 1 706 ? 0.283 12.039 -30.158 1.00 50.41 706 GLY A N 1
ATOM 5515 C CA . GLY A 1 706 ? -0.875 12.557 -29.422 1.00 50.41 706 GLY A CA 1
ATOM 5516 C C . GLY A 1 706 ? -1.552 13.847 -29.897 1.00 50.41 706 GLY A C 1
ATOM 5517 O O . GLY A 1 706 ? -2.403 14.333 -29.152 1.00 50.41 706 GLY A O 1
ATOM 5518 N N . HIS A 1 707 ? -1.280 14.412 -31.085 1.00 50.28 707 HIS A N 1
ATOM 5519 C CA . HIS A 1 707 ? -2.015 15.617 -31.533 1.00 50.28 707 HIS A CA 1
ATOM 5520 C C . HIS A 1 707 ? -2.468 15.620 -32.999 1.00 50.28 707 HIS A C 1
ATOM 5522 O O . HIS A 1 707 ? -1.886 14.963 -33.859 1.00 50.28 707 HIS A O 1
ATOM 5528 N N . ARG A 1 708 ? -3.530 16.403 -33.251 1.00 54.12 708 ARG A N 1
ATOM 5529 C CA . ARG A 1 708 ? -4.316 16.475 -34.498 1.00 54.12 708 ARG A CA 1
ATOM 5530 C C . ARG A 1 708 ? -3.631 17.209 -35.668 1.00 54.12 708 ARG A C 1
ATOM 5532 O O . ARG A 1 708 ? -4.148 17.130 -36.773 1.00 54.12 708 ARG A O 1
ATOM 5539 N N . ASN A 1 709 ? -2.515 17.918 -35.448 1.00 65.75 709 ASN A N 1
ATOM 5540 C CA . ASN A 1 709 ? -1.829 18.725 -36.472 1.00 65.75 709 ASN A CA 1
ATOM 5541 C C . ASN A 1 709 ? -0.311 18.434 -36.496 1.00 65.75 709 ASN A C 1
ATOM 5543 O O . ASN A 1 709 ? 0.366 18.542 -35.470 1.00 65.75 709 ASN A O 1
ATOM 5547 N N . GLU A 1 710 ? 0.213 18.083 -37.673 1.00 67.00 710 GLU A N 1
ATOM 5548 C CA . GLU A 1 710 ? 1.610 17.711 -37.933 1.00 67.00 710 GLU A CA 1
ATOM 5549 C C . GLU A 1 710 ? 2.622 18.816 -37.589 1.00 67.00 710 GLU A C 1
ATOM 5551 O O . GLU A 1 710 ? 3.625 18.544 -36.925 1.00 67.00 710 GLU A O 1
ATOM 5556 N N . THR A 1 711 ? 2.338 20.074 -37.934 1.00 70.62 711 THR A N 1
ATOM 5557 C CA . THR A 1 711 ? 3.229 21.213 -37.652 1.00 70.62 711 THR A CA 1
ATOM 5558 C C . THR A 1 711 ? 3.373 21.450 -36.146 1.00 70.62 711 THR A C 1
ATOM 5560 O O . THR A 1 711 ? 4.466 21.707 -35.634 1.00 70.62 711 THR A O 1
ATOM 5563 N N . HIS A 1 712 ? 2.272 21.311 -35.400 1.00 70.38 712 HIS A N 1
ATOM 5564 C CA . HIS A 1 712 ? 2.287 21.418 -33.941 1.00 70.38 712 HIS A CA 1
ATOM 5565 C C . HIS A 1 712 ? 3.072 20.265 -33.295 1.00 70.38 712 HIS A C 1
ATOM 5567 O O . HIS A 1 712 ? 3.842 20.496 -32.358 1.00 70.38 712 HIS A O 1
ATOM 5573 N N . ASN A 1 713 ? 2.917 19.042 -33.820 1.00 69.56 713 ASN A N 1
ATOM 5574 C CA . ASN A 1 713 ? 3.649 17.858 -33.364 1.00 69.56 713 ASN A CA 1
ATOM 5575 C C . ASN A 1 713 ? 5.156 18.023 -33.545 1.00 69.56 713 ASN A C 1
ATOM 5577 O O . ASN A 1 713 ? 5.894 17.860 -32.574 1.00 69.56 713 ASN A O 1
ATOM 5581 N N . ARG A 1 714 ? 5.601 18.423 -34.743 1.00 72.31 714 ARG A N 1
ATOM 5582 C CA . ARG A 1 714 ? 7.020 18.682 -35.024 1.00 72.31 714 ARG A CA 1
ATOM 5583 C C . ARG A 1 714 ? 7.588 19.748 -34.093 1.00 72.31 714 ARG A C 1
ATOM 5585 O O . ARG A 1 714 ? 8.585 19.500 -33.433 1.00 72.31 714 ARG A O 1
ATOM 5592 N N . ARG A 1 715 ? 6.909 20.888 -33.910 1.00 77.56 715 ARG A N 1
ATOM 5593 C CA . ARG A 1 715 ? 7.394 21.948 -33.002 1.00 77.56 715 ARG A CA 1
ATOM 5594 C C . ARG A 1 715 ? 7.504 21.479 -31.548 1.00 77.56 715 ARG A C 1
ATOM 5596 O O . ARG A 1 715 ? 8.439 21.869 -30.851 1.00 77.56 715 ARG A O 1
ATOM 5603 N N . ARG A 1 716 ? 6.550 20.681 -31.057 1.00 74.19 716 ARG A N 1
ATOM 5604 C CA . ARG A 1 716 ? 6.589 20.136 -29.689 1.00 74.19 716 ARG A CA 1
ATOM 5605 C C . ARG A 1 716 ? 7.686 19.084 -29.533 1.00 74.19 716 ARG A C 1
ATOM 5607 O O . ARG A 1 716 ? 8.365 19.094 -28.511 1.00 74.19 716 ARG A O 1
ATOM 5614 N N . TYR A 1 717 ? 7.851 18.216 -30.524 1.00 77.56 717 TYR A N 1
ATOM 5615 C CA . TYR A 1 717 ? 8.893 17.198 -30.563 1.00 77.56 717 TYR A CA 1
ATOM 5616 C C . TYR A 1 717 ? 10.288 17.825 -30.628 1.00 77.56 717 TYR A C 1
ATOM 5618 O O . TYR A 1 717 ? 11.105 17.539 -29.758 1.00 77.56 717 TYR A O 1
ATOM 5626 N N . ARG A 1 718 ? 10.498 18.784 -31.538 1.00 79.75 718 ARG A N 1
ATOM 5627 C CA . ARG A 1 718 ? 11.703 19.618 -31.619 1.00 79.75 718 ARG A CA 1
ATOM 5628 C C . ARG A 1 718 ? 12.008 20.242 -30.268 1.00 79.75 718 ARG A C 1
ATOM 5630 O O . ARG A 1 718 ? 13.063 19.995 -29.711 1.00 79.75 718 ARG A O 1
ATOM 5637 N N . ARG A 1 719 ? 11.032 20.917 -29.643 1.00 77.06 719 ARG A N 1
ATOM 5638 C CA . ARG A 1 719 ? 11.191 21.449 -28.277 1.00 77.06 719 ARG A CA 1
ATOM 5639 C C . ARG A 1 719 ? 11.516 20.384 -27.236 1.00 77.06 719 ARG A C 1
ATOM 5641 O O . ARG A 1 719 ? 12.156 20.731 -26.261 1.00 77.06 719 ARG A O 1
ATOM 5648 N N . TRP A 1 720 ? 11.018 19.157 -27.340 1.00 76.38 720 TRP A N 1
ATOM 5649 C CA . TRP A 1 720 ? 11.338 18.095 -26.382 1.00 76.38 720 TRP A CA 1
ATOM 5650 C C . TRP A 1 720 ? 12.772 17.583 -26.568 1.00 76.38 720 TRP A C 1
ATOM 5652 O O . TRP A 1 720 ? 13.466 17.411 -25.570 1.00 76.38 720 TRP A O 1
ATOM 5662 N N . LEU A 1 721 ? 13.223 17.425 -27.818 1.00 73.75 721 LEU A N 1
ATOM 5663 C CA . LEU A 1 721 ? 14.597 17.053 -28.167 1.00 73.75 721 LEU A CA 1
ATOM 5664 C C . LEU A 1 721 ? 15.612 18.127 -27.769 1.00 73.75 721 LEU A C 1
ATOM 5666 O O . LEU A 1 721 ? 16.668 17.805 -27.234 1.00 73.75 721 LEU A O 1
ATOM 5670 N N . THR A 1 722 ? 15.287 19.392 -28.046 1.00 66.81 722 THR A N 1
ATOM 5671 C CA . THR A 1 722 ? 16.202 20.527 -27.886 1.00 66.81 722 THR A CA 1
ATOM 5672 C C . THR A 1 722 ? 16.050 21.250 -26.549 1.00 66.81 722 THR A C 1
ATOM 5674 O O . THR A 1 722 ? 16.882 22.092 -26.224 1.00 66.81 722 THR A O 1
ATOM 5677 N N . ARG A 1 723 ? 14.986 20.999 -25.766 1.00 65.06 723 ARG A N 1
ATOM 5678 C CA . ARG A 1 723 ? 14.937 21.466 -24.370 1.00 65.06 723 ARG A CA 1
ATOM 5679 C C . ARG A 1 723 ? 15.955 20.700 -23.544 1.00 65.06 723 ARG A C 1
ATOM 5681 O O . ARG A 1 723 ? 16.261 19.544 -23.818 1.00 65.06 723 ARG A O 1
ATOM 5688 N N . ASP A 1 724 ? 16.335 21.318 -22.435 1.00 61.84 724 ASP A N 1
ATOM 5689 C CA . ASP A 1 724 ? 17.297 20.788 -21.476 1.00 61.84 724 ASP A CA 1
ATOM 5690 C C . ASP A 1 724 ? 16.933 19.399 -20.902 1.00 61.84 724 ASP A C 1
ATOM 5692 O O . ASP A 1 724 ? 17.763 18.783 -20.267 1.00 61.84 724 ASP A O 1
ATOM 5696 N N . VAL A 1 725 ? 15.737 18.835 -21.110 1.00 68.69 725 VAL A N 1
ATOM 5697 C CA . VAL A 1 725 ? 15.354 17.568 -20.451 1.00 68.69 725 VAL A CA 1
ATOM 5698 C C . VAL A 1 725 ? 16.167 16.372 -20.961 1.00 68.69 725 VAL A C 1
ATOM 5700 O O . VAL A 1 725 ? 16.785 15.678 -20.162 1.00 68.69 725 VAL A O 1
ATOM 5703 N N . VAL A 1 726 ? 16.202 16.120 -22.276 1.00 74.75 726 VAL A N 1
ATOM 5704 C CA . VAL A 1 726 ? 16.893 14.930 -22.818 1.00 74.75 726 VAL A CA 1
ATOM 5705 C C . VAL A 1 726 ? 18.415 15.082 -22.739 1.00 74.75 726 VAL A C 1
ATOM 5707 O O . VAL A 1 726 ? 19.125 14.107 -22.464 1.00 74.75 726 VAL A O 1
ATOM 5710 N N . SER A 1 727 ? 18.914 16.304 -22.952 1.00 79.81 727 SER A N 1
ATOM 5711 C CA . SER A 1 727 ? 20.337 16.617 -22.832 1.00 79.81 727 SER A CA 1
ATOM 5712 C C . SER A 1 727 ? 20.808 16.504 -21.380 1.00 79.81 727 SER A C 1
ATOM 5714 O O . SER A 1 727 ? 21.794 15.810 -21.130 1.00 79.81 727 SER A O 1
ATOM 5716 N N . LEU A 1 728 ? 20.086 17.090 -20.413 1.00 82.19 728 LEU A N 1
ATOM 5717 C CA . LEU A 1 728 ? 20.428 16.984 -18.993 1.00 82.19 728 LEU A CA 1
ATOM 5718 C C . LEU A 1 728 ? 20.299 15.549 -18.493 1.00 82.19 728 LEU A C 1
ATOM 5720 O O . LEU A 1 728 ? 21.201 15.106 -17.792 1.00 82.19 728 LEU A O 1
ATOM 5724 N N . ASP A 1 729 ? 19.264 14.799 -18.889 1.00 83.56 729 ASP A N 1
ATOM 5725 C CA . ASP A 1 729 ? 19.119 13.386 -18.511 1.00 83.56 729 ASP A CA 1
ATOM 5726 C C . ASP A 1 729 ? 20.348 12.571 -18.947 1.00 83.56 729 ASP A C 1
ATOM 5728 O O . ASP A 1 729 ? 20.881 11.772 -18.177 1.00 83.56 729 ASP A O 1
ATOM 5732 N N . SER A 1 730 ? 20.831 12.786 -20.174 1.00 88.69 730 SER A N 1
ATOM 5733 C CA . SER A 1 730 ? 21.965 12.034 -20.728 1.00 88.69 730 SER A CA 1
ATOM 5734 C C . SER A 1 730 ? 23.308 12.491 -20.143 1.00 88.69 730 SER A C 1
ATOM 5736 O O . SER A 1 730 ? 24.161 11.656 -19.837 1.00 88.69 730 SER A O 1
ATOM 5738 N N . ILE A 1 731 ? 23.490 13.798 -19.915 1.00 89.44 731 ILE A N 1
ATOM 5739 C CA . ILE A 1 731 ? 24.667 14.354 -19.226 1.00 89.44 731 ILE A CA 1
ATOM 5740 C C . ILE A 1 731 ? 24.723 13.850 -17.782 1.00 89.44 731 ILE A C 1
ATOM 5742 O O . ILE A 1 731 ? 25.775 13.398 -17.329 1.00 89.44 731 ILE A O 1
ATOM 5746 N N . HIS A 1 732 ? 23.596 13.898 -17.073 1.00 89.31 732 HIS A N 1
ATOM 5747 C CA . HIS A 1 732 ? 23.491 13.441 -15.697 1.00 89.31 732 HIS A CA 1
ATOM 5748 C C . HIS A 1 732 ? 23.727 11.932 -15.594 1.00 89.31 732 HIS A C 1
ATOM 5750 O O . HIS A 1 732 ? 24.535 11.501 -14.769 1.00 89.31 732 HIS A O 1
ATOM 5756 N N . LEU A 1 733 ? 23.125 11.137 -16.494 1.00 92.19 733 LEU A N 1
ATOM 5757 C CA . LEU A 1 733 ? 23.383 9.698 -16.571 1.00 92.19 733 LEU A CA 1
ATOM 5758 C C . LEU A 1 733 ? 24.875 9.422 -16.754 1.00 92.19 733 LEU A C 1
ATOM 5760 O O . LEU A 1 733 ? 25.435 8.598 -16.039 1.00 92.19 733 LEU A O 1
ATOM 5764 N N . ARG A 1 734 ? 25.531 10.116 -17.693 1.00 94.94 734 ARG A N 1
ATOM 5765 C CA . ARG A 1 734 ? 26.966 9.949 -17.949 1.00 94.94 734 ARG A CA 1
ATOM 5766 C C . ARG A 1 734 ? 27.791 10.200 -16.689 1.00 94.94 734 ARG A C 1
ATOM 5768 O O . ARG A 1 734 ? 28.715 9.436 -16.428 1.00 94.94 734 ARG A O 1
ATOM 5775 N N . SER A 1 735 ? 27.475 11.239 -15.918 1.00 94.25 735 SER A N 1
ATOM 5776 C CA . SER A 1 735 ? 28.175 11.530 -14.661 1.00 94.25 735 SER A CA 1
ATOM 5777 C C . SER A 1 735 ? 28.015 10.398 -13.647 1.00 94.25 735 SER A C 1
ATOM 5779 O O . SER A 1 735 ? 29.007 9.935 -13.091 1.00 94.25 735 SER A O 1
ATOM 5781 N N . LEU A 1 736 ? 26.792 9.894 -13.461 1.00 94.06 736 LEU A N 1
ATOM 5782 C CA . LEU A 1 736 ? 26.532 8.772 -12.557 1.00 94.06 736 LEU A CA 1
ATOM 5783 C C . LEU A 1 736 ? 27.219 7.478 -13.019 1.00 94.06 736 LEU A C 1
ATOM 5785 O O . LEU A 1 736 ? 27.782 6.747 -12.206 1.00 94.06 736 LEU A O 1
ATOM 5789 N N . LEU A 1 737 ? 27.218 7.204 -14.326 1.00 95.75 737 LEU A N 1
ATOM 5790 C CA . LEU A 1 737 ? 27.881 6.029 -14.886 1.00 95.75 737 LEU A CA 1
ATOM 5791 C C . LEU A 1 737 ? 29.398 6.104 -14.754 1.00 95.75 737 LEU A C 1
ATOM 5793 O O . LEU A 1 737 ? 30.002 5.089 -14.448 1.00 95.75 737 LEU A O 1
ATOM 5797 N N . LYS A 1 738 ? 30.015 7.278 -14.924 1.00 95.19 738 LYS A N 1
ATOM 5798 C CA . LYS A 1 738 ? 31.459 7.449 -14.703 1.00 95.19 738 LYS A CA 1
ATOM 5799 C C . LYS A 1 738 ? 31.859 7.232 -13.248 1.00 95.19 738 LYS A C 1
ATOM 5801 O O . LYS A 1 738 ? 32.913 6.665 -12.994 1.00 95.19 738 LYS A O 1
ATOM 5806 N N . LEU A 1 739 ? 31.019 7.663 -12.304 1.00 95.19 739 LEU A N 1
ATOM 5807 C CA . LEU A 1 739 ? 31.246 7.400 -10.881 1.00 95.19 739 LEU A CA 1
ATOM 5808 C C . LEU A 1 739 ? 31.201 5.898 -10.578 1.00 95.19 739 LEU A C 1
ATOM 5810 O O . LEU A 1 739 ? 32.029 5.403 -9.821 1.00 95.19 739 LEU A O 1
ATOM 5814 N N . ARG A 1 740 ? 30.257 5.166 -11.182 1.00 94.81 740 ARG A N 1
ATOM 5815 C CA . ARG A 1 740 ? 30.104 3.720 -10.966 1.00 94.81 740 ARG A CA 1
ATOM 5816 C C . ARG A 1 740 ? 31.104 2.868 -11.752 1.00 94.81 740 ARG A C 1
ATOM 5818 O O . ARG A 1 740 ? 31.550 1.841 -11.255 1.00 94.81 740 ARG A O 1
ATOM 5825 N N . TYR A 1 741 ? 31.442 3.285 -12.965 1.00 95.56 741 TYR A N 1
ATOM 5826 C CA . TYR A 1 741 ? 32.318 2.581 -13.895 1.00 95.56 741 TYR A CA 1
ATOM 5827 C C . TYR A 1 741 ? 33.439 3.536 -14.343 1.00 95.56 741 TYR A C 1
ATOM 5829 O O . TYR A 1 741 ? 33.345 4.138 -15.414 1.00 95.56 741 TYR A O 1
ATOM 5837 N N . PRO A 1 742 ? 34.516 3.702 -13.551 1.00 95.19 742 PRO A N 1
ATOM 5838 C CA . PRO A 1 742 ? 35.560 4.694 -13.838 1.00 95.19 742 PRO A CA 1
ATOM 5839 C C . PRO A 1 742 ? 36.283 4.498 -15.179 1.00 95.19 742 PRO A C 1
ATOM 5841 O O . PRO A 1 742 ? 36.799 5.454 -15.751 1.00 95.19 742 PRO A O 1
ATOM 5844 N N . HIS A 1 743 ? 36.298 3.267 -15.694 1.00 95.19 743 HIS A N 1
ATOM 5845 C CA . HIS A 1 743 ? 36.905 2.892 -16.974 1.00 95.19 743 HIS A CA 1
ATOM 5846 C C . HIS A 1 743 ? 35.969 3.087 -18.182 1.00 95.19 743 HIS A C 1
ATOM 5848 O O . HIS A 1 743 ? 36.376 2.852 -19.318 1.00 95.19 743 HIS A O 1
ATOM 5854 N N . LEU A 1 744 ? 34.711 3.481 -17.958 1.00 97.94 744 LEU A N 1
ATOM 5855 C CA . LEU A 1 744 ? 33.722 3.640 -19.018 1.00 97.94 744 LEU A CA 1
ATOM 5856 C C . LEU A 1 744 ? 33.886 4.988 -19.731 1.00 97.94 744 LEU A C 1
ATOM 5858 O O . LEU A 1 744 ? 33.704 6.064 -19.151 1.00 97.94 744 LEU A O 1
ATOM 5862 N N . HIS A 1 745 ? 34.121 4.929 -21.038 1.00 97.94 745 HIS A N 1
ATOM 5863 C CA . HIS A 1 745 ? 34.144 6.102 -21.906 1.00 97.94 745 HIS A CA 1
ATOM 5864 C C . HIS A 1 745 ? 32.819 6.242 -22.656 1.00 97.94 745 HIS A C 1
ATOM 5866 O O . HIS A 1 745 ? 32.357 5.292 -23.276 1.00 97.94 745 HIS A O 1
ATOM 5872 N N . ILE A 1 746 ? 32.217 7.435 -22.636 1.00 98.06 746 ILE A N 1
ATOM 5873 C CA . ILE A 1 746 ? 30.975 7.729 -23.367 1.00 98.06 746 ILE A CA 1
ATOM 5874 C C . ILE A 1 746 ? 31.213 8.938 -24.269 1.00 98.06 746 ILE A C 1
ATOM 5876 O O . ILE A 1 746 ? 31.386 10.051 -23.761 1.00 98.06 746 ILE A O 1
ATOM 5880 N N . ASN A 1 747 ? 31.203 8.712 -25.582 1.00 97.00 747 ASN A N 1
ATOM 5881 C CA . ASN A 1 747 ? 31.492 9.708 -26.618 1.00 97.00 747 ASN A CA 1
ATOM 5882 C C . ASN A 1 747 ? 30.401 9.706 -27.693 1.00 97.00 747 ASN A C 1
ATOM 5884 O O . ASN A 1 747 ? 29.662 8.736 -27.804 1.00 97.00 747 ASN A O 1
ATOM 5888 N N . SER A 1 748 ? 30.306 10.767 -28.494 1.00 95.50 748 SER A N 1
ATOM 5889 C CA . SER A 1 748 ? 29.418 10.811 -29.663 1.00 95.50 748 SER A CA 1
ATOM 5890 C C . SER A 1 748 ? 30.220 10.609 -30.944 1.00 95.50 748 SER A C 1
ATOM 5892 O O . SER A 1 748 ? 31.328 11.130 -31.055 1.00 95.50 748 SER A O 1
ATOM 5894 N N . LEU A 1 749 ? 29.652 9.891 -31.908 1.00 96.06 749 LEU A N 1
ATOM 5895 C CA . LEU A 1 749 ? 30.156 9.797 -33.272 1.00 96.06 749 LEU A CA 1
ATOM 5896 C C . LEU A 1 749 ? 29.614 10.974 -34.088 1.00 96.06 749 LEU A C 1
ATOM 5898 O O . LEU A 1 749 ? 28.403 11.196 -34.117 1.00 96.06 749 LEU A O 1
ATOM 5902 N N . SER A 1 750 ? 30.510 11.704 -34.748 1.00 94.50 750 SER A N 1
ATOM 5903 C CA . SER A 1 750 ? 30.167 12.650 -35.812 1.00 94.50 750 SER A CA 1
ATOM 5904 C C . SER A 1 750 ? 30.436 11.969 -37.153 1.00 94.50 750 SER A C 1
ATOM 5906 O O . SER A 1 750 ? 31.539 11.448 -37.317 1.00 94.50 750 SER A O 1
ATOM 5908 N N . PRO A 1 751 ? 29.481 11.950 -38.101 1.00 95.69 751 PRO A N 1
ATOM 5909 C CA . PRO A 1 751 ? 29.743 11.456 -39.453 1.00 95.69 751 PRO A CA 1
ATOM 5910 C C . PRO A 1 751 ? 30.543 12.455 -40.302 1.00 95.69 751 PRO A C 1
ATOM 5912 O O . PRO A 1 751 ? 31.050 12.081 -41.351 1.00 95.69 751 PRO A O 1
ATOM 5915 N N . PHE A 1 752 ? 30.650 13.707 -39.856 1.00 96.25 752 PHE A N 1
ATOM 5916 C CA . PHE A 1 752 ? 31.383 14.769 -40.540 1.00 96.25 752 PHE A CA 1
ATOM 5917 C C . PHE A 1 752 ? 32.840 14.787 -40.091 1.00 96.25 752 PHE A C 1
ATOM 5919 O O . PHE A 1 752 ? 33.129 14.561 -38.909 1.00 96.25 752 PHE A O 1
ATOM 5926 N N . ILE A 1 753 ? 33.735 15.131 -41.015 1.00 93.19 753 ILE A N 1
ATOM 5927 C CA . ILE A 1 753 ? 35.188 15.189 -40.821 1.00 93.19 753 ILE A CA 1
ATOM 5928 C C . ILE A 1 753 ? 35.558 16.209 -39.734 1.00 93.19 753 ILE A C 1
ATOM 5930 O O . ILE A 1 753 ? 36.493 15.990 -38.964 1.00 93.19 753 ILE A O 1
ATOM 5934 N N . GLY A 1 754 ? 34.815 17.315 -39.636 1.00 90.06 754 GLY A N 1
ATOM 5935 C CA . GLY A 1 754 ? 35.041 18.364 -38.644 1.00 90.06 754 GLY A CA 1
ATOM 5936 C C . GLY A 1 754 ? 33.760 18.866 -37.979 1.00 90.06 754 GLY A C 1
ATOM 5937 O O . GLY A 1 754 ? 32.649 18.678 -38.469 1.00 90.06 754 GLY A O 1
ATOM 5938 N N . LEU A 1 755 ? 33.921 19.590 -36.867 1.00 86.75 755 LEU A N 1
ATOM 5939 C CA . LEU A 1 755 ? 32.804 20.194 -36.121 1.00 86.75 755 LEU A CA 1
ATOM 5940 C C . LEU A 1 755 ? 32.137 21.378 -36.850 1.00 86.75 755 LEU A C 1
ATOM 5942 O O . LEU A 1 755 ? 31.138 21.900 -36.368 1.00 86.75 755 LEU A O 1
ATOM 5946 N N . GLY A 1 756 ? 32.674 21.787 -38.003 1.00 78.00 756 GLY A N 1
ATOM 5947 C CA . GLY A 1 756 ? 32.077 22.769 -38.915 1.00 78.00 756 GLY A CA 1
ATOM 5948 C C . GLY A 1 756 ? 31.099 22.171 -39.931 1.00 78.00 756 GLY A C 1
ATOM 5949 O O . GLY A 1 756 ? 30.787 22.856 -40.896 1.00 78.00 756 GLY A O 1
ATOM 5950 N N . LEU A 1 757 ? 30.690 20.906 -39.737 1.00 79.94 757 LEU A N 1
ATOM 5951 C CA . LEU A 1 757 ? 29.543 20.189 -40.330 1.00 79.94 757 LEU A CA 1
ATOM 5952 C C . LEU A 1 757 ? 29.282 20.436 -41.826 1.00 79.94 757 LEU A C 1
ATOM 5954 O O . LEU A 1 757 ? 28.144 20.397 -42.270 1.00 79.94 757 LEU A O 1
ATOM 5958 N N . GLU A 1 758 ? 30.345 20.680 -42.592 1.00 93.69 758 GLU A N 1
ATOM 5959 C CA . GLU A 1 758 ? 30.413 20.514 -44.051 1.00 93.69 758 GLU A CA 1
ATOM 5960 C C . GLU A 1 758 ? 29.346 21.282 -44.854 1.00 93.69 758 GLU A C 1
ATOM 5962 O O . GLU A 1 758 ? 28.918 20.851 -45.918 1.00 93.69 758 GLU A O 1
ATOM 5967 N N . GLY A 1 759 ? 28.947 22.460 -44.362 1.00 93.69 759 GLY A N 1
ATOM 5968 C CA . GLY A 1 759 ? 27.960 23.327 -45.017 1.00 93.69 759 GLY A CA 1
ATOM 5969 C C . GLY A 1 759 ? 26.514 23.108 -44.564 1.00 93.69 759 GLY A C 1
ATOM 5970 O O . GLY A 1 759 ? 25.628 23.829 -45.020 1.00 93.69 759 GLY A O 1
ATOM 5971 N N . HIS A 1 760 ? 26.273 22.176 -43.641 1.00 95.31 760 HIS A N 1
ATOM 5972 C CA . HIS A 1 760 ? 24.955 21.939 -43.064 1.00 95.31 760 HIS A CA 1
ATOM 5973 C C . HIS A 1 760 ? 24.574 22.992 -42.016 1.00 95.31 760 HIS A C 1
ATOM 5975 O O . HIS A 1 760 ? 25.396 23.448 -41.213 1.00 95.31 760 HIS A O 1
ATOM 5981 N N . HIS A 1 761 ? 23.292 23.349 -41.983 1.00 93.69 761 HIS A N 1
ATOM 5982 C CA . HIS A 1 761 ? 22.750 24.316 -41.038 1.00 93.69 761 HIS A CA 1
ATOM 5983 C C . HIS A 1 761 ? 22.287 23.627 -39.750 1.00 93.69 761 HIS A C 1
ATOM 5985 O O . HIS A 1 761 ? 21.443 22.730 -39.776 1.00 93.69 761 HIS A O 1
ATOM 5991 N N . VAL A 1 762 ? 22.788 24.090 -38.601 1.00 91.19 762 VAL A N 1
ATOM 5992 C CA . VAL A 1 762 ? 22.371 23.597 -37.280 1.00 91.19 762 VAL A CA 1
ATOM 5993 C C . VAL A 1 762 ? 21.464 24.598 -36.586 1.00 91.19 762 VAL A C 1
ATOM 5995 O O . VAL A 1 762 ? 21.872 25.714 -36.274 1.00 91.19 762 VAL A O 1
ATOM 5998 N N . GLU A 1 763 ? 20.265 24.151 -36.221 1.00 87.69 763 GLU A N 1
ATOM 5999 C CA . GLU A 1 763 ? 19.354 24.917 -35.376 1.00 87.69 763 GLU A CA 1
ATOM 6000 C C . GLU A 1 763 ? 19.246 24.289 -33.980 1.00 87.69 763 GLU A C 1
ATOM 6002 O O . GLU A 1 763 ? 18.873 23.122 -33.813 1.00 87.69 763 GLU A O 1
ATOM 6007 N N . ARG A 1 764 ? 19.509 25.094 -32.944 1.00 80.31 764 ARG A N 1
ATOM 6008 C CA . ARG A 1 764 ? 19.140 24.786 -31.556 1.00 80.31 764 ARG A CA 1
ATOM 6009 C C . ARG A 1 764 ? 18.028 25.721 -31.117 1.00 80.31 764 ARG A C 1
ATOM 6011 O O . ARG A 1 764 ? 18.172 26.936 -31.204 1.00 80.31 764 ARG A O 1
ATOM 6018 N N . VAL A 1 765 ? 16.944 25.173 -30.569 1.00 66.50 765 VAL A N 1
ATOM 6019 C CA . VAL A 1 765 ? 15.925 26.012 -29.927 1.00 66.50 765 VAL A CA 1
ATOM 6020 C C . VAL A 1 765 ? 16.552 26.645 -28.676 1.00 66.50 765 VAL A C 1
ATOM 6022 O O . VAL A 1 765 ? 16.997 25.899 -27.801 1.00 66.50 765 VAL A O 1
ATOM 6025 N N . PRO A 1 766 ? 16.577 27.984 -28.546 1.00 58.09 766 PRO A N 1
ATOM 6026 C CA . PRO A 1 766 ? 17.166 28.648 -27.388 1.00 58.09 766 PRO A CA 1
ATOM 6027 C C . PRO A 1 766 ? 16.506 28.175 -26.088 1.00 58.09 766 PRO A C 1
ATOM 6029 O O . PRO A 1 766 ? 15.273 28.161 -25.979 1.00 58.09 766 PRO A O 1
ATOM 6032 N N . SER A 1 767 ? 17.303 27.803 -25.082 1.00 54.75 767 SER A N 1
ATOM 6033 C CA . SER A 1 767 ? 16.755 27.447 -23.775 1.00 54.75 767 SER A CA 1
ATOM 6034 C C . SER A 1 767 ? 16.203 28.710 -23.103 1.00 54.75 767 SER A C 1
ATOM 6036 O O . SER A 1 767 ? 16.917 29.610 -22.668 1.00 54.75 767 SER A O 1
ATOM 6038 N N . THR A 1 768 ? 14.880 28.807 -22.978 1.00 49.75 768 THR A N 1
ATOM 6039 C CA . THR A 1 768 ? 14.250 29.895 -22.207 1.00 49.75 768 THR A CA 1
ATOM 6040 C C . THR A 1 768 ? 14.508 29.767 -20.695 1.00 49.75 768 THR A C 1
ATOM 6042 O O . THR A 1 768 ? 14.087 30.630 -19.927 1.00 49.75 768 THR A O 1
ATOM 6045 N N . ALA A 1 769 ? 15.157 28.684 -20.246 1.00 46.97 769 ALA A N 1
ATOM 6046 C CA . ALA A 1 769 ? 15.310 28.310 -18.842 1.00 46.97 769 ALA A CA 1
ATOM 6047 C C . ALA A 1 769 ? 16.463 29.026 -18.115 1.00 46.97 769 ALA A C 1
ATOM 6049 O O . ALA A 1 769 ? 16.369 29.233 -16.907 1.00 46.97 769 ALA A O 1
ATOM 6050 N N . VAL A 1 770 ? 17.496 29.506 -18.819 1.00 43.91 770 VAL A N 1
ATOM 6051 C CA . VAL A 1 770 ? 18.651 30.155 -18.160 1.00 43.91 770 VAL A CA 1
ATOM 6052 C C . VAL A 1 770 ? 18.296 31.529 -17.563 1.00 43.91 770 VAL A C 1
ATOM 6054 O O . VAL A 1 770 ? 18.952 31.994 -16.636 1.00 43.91 770 VAL A O 1
ATOM 6057 N N . ARG A 1 771 ? 17.192 32.166 -17.982 1.00 35.53 771 ARG A N 1
ATOM 6058 C CA . ARG A 1 771 ? 16.775 33.469 -17.428 1.00 35.53 771 ARG A CA 1
ATOM 6059 C C . ARG A 1 771 ? 16.054 33.412 -16.074 1.00 35.53 771 ARG A C 1
ATOM 6061 O O . ARG A 1 771 ? 15.835 34.473 -15.496 1.00 35.53 771 ARG A O 1
ATOM 6068 N N . ARG A 1 772 ? 15.663 32.239 -15.553 1.00 37.91 772 ARG A N 1
ATOM 6069 C CA . ARG A 1 772 ? 14.790 32.166 -14.357 1.00 37.91 772 ARG A CA 1
ATOM 6070 C C . ARG A 1 772 ? 15.372 31.481 -13.118 1.00 37.91 772 ARG A C 1
ATOM 6072 O O . ARG A 1 772 ? 14.825 31.692 -12.042 1.00 37.91 772 ARG A O 1
ATOM 6079 N N . THR A 1 773 ? 16.474 30.739 -13.218 1.00 37.19 773 THR A N 1
ATOM 6080 C CA . THR A 1 773 ? 17.048 29.982 -12.082 1.00 37.19 773 THR A CA 1
ATOM 6081 C C . THR A 1 773 ? 18.340 30.562 -11.500 1.00 37.19 773 THR A C 1
ATOM 6083 O O . THR A 1 773 ? 18.705 30.194 -10.389 1.00 37.19 773 THR A O 1
ATOM 6086 N N . ALA A 1 774 ? 18.983 31.537 -12.152 1.00 33.41 774 ALA A N 1
ATOM 6087 C CA . ALA A 1 774 ? 20.206 32.168 -11.635 1.00 33.41 774 ALA A CA 1
ATOM 6088 C C . ALA A 1 774 ? 19.985 33.142 -10.451 1.00 33.41 774 ALA A C 1
ATOM 6090 O O . ALA A 1 774 ? 20.948 33.695 -9.935 1.00 33.41 774 ALA A O 1
ATOM 6091 N N . LYS A 1 775 ? 18.739 33.370 -10.004 1.00 34.44 775 LYS A N 1
ATOM 6092 C CA . LYS A 1 775 ? 18.421 34.328 -8.925 1.00 34.44 775 LYS A CA 1
ATOM 6093 C C . LYS A 1 775 ? 18.079 33.719 -7.561 1.00 34.44 775 LYS A C 1
ATOM 6095 O O . LYS A 1 775 ? 17.774 34.489 -6.659 1.00 34.44 775 LYS A O 1
ATOM 6100 N N . SER A 1 776 ? 18.096 32.395 -7.366 1.00 37.53 776 SER A N 1
ATOM 6101 C CA . SER A 1 776 ? 17.627 31.847 -6.075 1.00 37.53 776 SER A CA 1
ATOM 6102 C C . SER A 1 776 ? 18.362 30.641 -5.495 1.00 37.53 776 SER A C 1
ATOM 6104 O O . SER A 1 776 ? 17.823 30.045 -4.566 1.00 37.53 776 SER A O 1
ATOM 6106 N N . ARG A 1 777 ? 19.545 30.258 -5.986 1.00 36.03 777 ARG A N 1
ATOM 6107 C CA . ARG A 1 777 ? 20.399 29.268 -5.305 1.00 36.03 777 ARG A CA 1
ATOM 6108 C C . ARG A 1 777 ? 21.880 29.531 -5.582 1.00 36.03 777 ARG A C 1
ATOM 6110 O O . ARG A 1 777 ? 22.448 28.933 -6.490 1.00 36.03 777 ARG A O 1
ATOM 6117 N N . TRP A 1 778 ? 22.443 30.443 -4.800 1.00 33.00 778 TRP A N 1
ATOM 6118 C CA . TRP A 1 778 ? 23.779 30.316 -4.225 1.00 33.00 778 TRP A CA 1
ATOM 6119 C C . TRP A 1 778 ? 23.607 30.351 -2.713 1.00 33.00 778 TRP A C 1
ATOM 6121 O O . TRP A 1 778 ? 22.725 31.126 -2.268 1.00 33.00 778 TRP A O 1
#

Foldseek 3Di:
DDDDDDDDDDDDDDDDDDDDDDDDDDDDDDDDDDDDDDDDDDDDDDPDVPVVVVVVVVVVPDPFDWDDDPPDDTDGPPPVPDPPDPVPPPPDAAFEEEEQFQDPDVFAFLQLLLLSVLVQLLCCQQPNHHRYPYDNQNDQQDLLNLVCNLQRGLAYEYERFEEEDDPPDDPVVPVLPDPRGYGSAYPVSLLSRQHHEYEHAAYEPQVLQDDPPRPPPRHRDLVSLVVPDLVSLLVHPRYAYAYQQQVVLVVNLVSDPDPVSSVRRAHAHRSLLQQCVSPVVLAACLLVDLLAAEEEEEEADDPPPPQQDDPVSVLLVLVLVLVLVLVSQVVPHAYEYEYRDAPVCCVVVVDDRVSVVSQVPDPDRSHDHHYYYQHTDSVSNVVVSCCLRPRAQEFEYCDQSSASNSLSNLHAYAYAPRGPNSVSCCVQQPPDQGHYQYSVVCVPDVPCSPSCNRSVSSNVRSVSCSVCSVVRSVSSVVSSVVSVVSSSVSSVSSNVSSVQSVVVSVLVVLLVVLADPCQELVVLQLQQAAAEEEEEEFAAQLLLDQLCNCPVHAYEYEQLSLQRNQAHQEYEYQADLPPVRNVVSCVSHDVNYAYEYECHHLQDPHRSNSVVCCVPVSNPNSYHYFAADHQCVVVPDDQDQAAPDQDDPSDGDYFYRFNDRSLRVVRSCLSSNYLEYEYENLQLWHKQLHRGHPPSDDPVNLVVQPDDDPVVSSVVVNCVSQECRVVVNNVSSVVNSCVVPVSHHYYYDRSDPDPVNPPIDIDHDDHPPVVPPPPPDD